Protein AF-A0A1S9RUN7-F1 (afdb_monomer_lite)

Organism: Penicillium brasilianum (NCBI:txid104259)

Structure (mmCIF, N/CA/C/O backbone):
data_AF-A0A1S9RUN7-F1
#
_entry.id   AF-A0A1S9RUN7-F1
#
loop_
_atom_site.group_PDB
_atom_site.id
_atom_site.type_symbol
_atom_site.label_atom_id
_atom_site.label_alt_id
_atom_site.label_comp_id
_atom_site.label_asym_id
_atom_site.label_entity_id
_atom_site.label_seq_id
_atom_site.pdbx_PDB_ins_code
_atom_site.Cartn_x
_atom_site.Cartn_y
_atom_site.Cartn_z
_atom_site.occupancy
_atom_site.B_iso_or_equiv
_atom_site.auth_seq_id
_atom_site.auth_comp_id
_atom_site.auth_asym_id
_atom_site.auth_atom_id
_atom_site.pdbx_PDB_model_num
ATOM 1 N N . MET A 1 1 ? -20.901 -15.556 96.430 1.00 34.44 1 MET A N 1
ATOM 2 C CA . MET A 1 1 ? -19.520 -15.607 95.910 1.00 34.44 1 MET A CA 1
ATOM 3 C C . MET A 1 1 ? -19.545 -15.256 94.427 1.00 34.44 1 MET A C 1
ATOM 5 O O . MET A 1 1 ? -20.020 -16.044 93.630 1.00 34.44 1 MET A O 1
ATOM 9 N N . ASN A 1 2 ? -19.146 -14.015 94.144 1.00 32.19 2 ASN A N 1
ATOM 10 C CA . ASN A 1 2 ? -18.449 -13.461 92.975 1.00 32.19 2 ASN A CA 1
ATOM 11 C C . ASN A 1 2 ? -18.742 -13.958 91.541 1.00 32.19 2 ASN A C 1
ATOM 13 O O . ASN A 1 2 ? -18.315 -15.027 91.120 1.00 32.19 2 ASN A O 1
ATOM 17 N N . HIS A 1 3 ? -19.345 -13.037 90.777 1.00 38.75 3 HIS A N 1
ATOM 18 C CA . HIS A 1 3 ? -19.225 -12.821 89.324 1.00 38.75 3 HIS A CA 1
ATOM 19 C C . HIS A 1 3 ? -17.746 -12.663 88.868 1.00 38.75 3 HIS A C 1
ATOM 21 O O . HIS A 1 3 ? -16.916 -12.298 89.705 1.00 38.75 3 HIS A O 1
ATOM 27 N N . PRO A 1 4 ? -17.395 -12.913 87.577 1.00 43.31 4 PRO A N 1
ATOM 28 C CA . PRO A 1 4 ? -17.874 -12.094 86.453 1.00 43.31 4 PRO A CA 1
ATOM 29 C C . PRO A 1 4 ? -18.296 -12.870 85.188 1.00 43.31 4 PRO A C 1
ATOM 31 O O . PRO A 1 4 ? -17.488 -13.411 84.444 1.00 43.31 4 PRO A O 1
ATOM 34 N N . SER A 1 5 ? -19.584 -12.802 84.845 1.00 44.19 5 SER A N 1
ATOM 35 C CA . SER A 1 5 ? -20.093 -12.231 83.584 1.00 44.19 5 SER A CA 1
ATOM 36 C C . SER A 1 5 ? -19.178 -11.156 82.974 1.00 44.19 5 SER A C 1
ATOM 38 O O . SER A 1 5 ? -19.285 -9.974 83.292 1.00 44.19 5 SER A O 1
ATOM 40 N N . ASN A 1 6 ? -18.318 -11.567 82.051 1.00 35.16 6 ASN A N 1
ATOM 41 C CA . ASN A 1 6 ? -17.680 -10.682 81.081 1.00 35.16 6 ASN A CA 1
ATOM 42 C C . ASN A 1 6 ? -17.713 -11.375 79.709 1.00 35.16 6 ASN A C 1
ATOM 44 O O . ASN A 1 6 ? -16.689 -11.706 79.123 1.00 35.16 6 ASN A O 1
ATOM 48 N N . LYS A 1 7 ? -18.923 -11.638 79.190 1.00 44.84 7 LYS A N 1
ATOM 49 C CA . LYS A 1 7 ? -19.079 -11.726 77.733 1.00 44.84 7 LYS A CA 1
ATOM 50 C C . LYS A 1 7 ? -18.745 -10.330 77.232 1.00 44.84 7 LYS A C 1
ATOM 52 O O . LYS A 1 7 ? -19.419 -9.391 77.648 1.00 44.84 7 LYS A O 1
ATOM 57 N N . HIS A 1 8 ? -17.676 -10.193 76.450 1.00 42.44 8 HIS A N 1
ATOM 58 C CA . HIS A 1 8 ? -17.294 -8.939 75.808 1.00 42.44 8 HIS A CA 1
ATOM 59 C C . HIS A 1 8 ? -18.553 -8.238 75.281 1.00 42.44 8 HIS A C 1
ATOM 61 O O . HIS A 1 8 ? -19.148 -8.693 74.306 1.00 42.44 8 HIS A O 1
ATOM 67 N N . LYS A 1 9 ? -18.999 -7.168 75.952 1.00 52.66 9 LYS A N 1
ATOM 68 C CA . LYS A 1 9 ? -20.053 -6.311 75.416 1.00 52.66 9 LYS A CA 1
ATOM 69 C C . LYS A 1 9 ? -19.458 -5.656 74.175 1.00 52.66 9 LYS A C 1
ATOM 71 O O . LYS A 1 9 ? -18.603 -4.782 74.277 1.00 52.66 9 LYS A O 1
ATOM 76 N N . CYS A 1 10 ? -19.842 -6.189 73.019 1.00 61.03 10 CYS A N 1
ATOM 77 C CA . CYS A 1 10 ? -19.790 -5.543 71.714 1.00 61.03 10 CYS A CA 1
ATOM 78 C C . CYS A 1 10 ? -20.099 -4.044 71.927 1.00 61.03 10 CYS A C 1
ATOM 80 O O . CYS A 1 10 ? -21.157 -3.700 72.431 1.00 61.03 10 CYS A O 1
ATOM 82 N N . GLY A 1 11 ? -19.155 -3.139 71.651 1.00 64.94 11 GLY A N 1
ATOM 83 C CA . GLY A 1 11 ? -19.346 -1.694 71.868 1.00 64.94 11 GLY A CA 1
ATOM 84 C C . GLY A 1 11 ? -20.222 -1.024 70.804 1.00 64.94 11 GLY A C 1
ATOM 85 O O . GLY A 1 11 ? -20.185 0.192 70.669 1.00 64.94 11 GLY A O 1
ATOM 86 N N . HIS A 1 12 ? -20.939 -1.814 70.001 1.00 77.81 12 HIS A N 1
ATOM 87 C CA . HIS A 1 12 ? -21.719 -1.320 68.876 1.00 77.81 12 HIS A CA 1
ATOM 88 C C . HIS A 1 12 ? -23.121 -0.946 69.357 1.00 77.81 12 HIS A C 1
ATOM 90 O O . HIS A 1 12 ? -23.816 -1.773 69.950 1.00 77.81 12 HIS A O 1
ATOM 96 N N . SER A 1 13 ? -23.542 0.276 69.060 1.00 80.38 13 SER A N 1
ATOM 97 C CA . SER A 1 13 ? -24.911 0.735 69.244 1.00 80.38 13 SER A CA 1
ATOM 98 C C . SER A 1 13 ? -25.625 0.872 67.901 1.00 80.38 13 SER A C 1
ATOM 100 O O . SER A 1 13 ? -25.008 1.076 66.852 1.00 80.38 13 SER A O 1
ATOM 102 N N . LEU A 1 14 ? -26.940 0.684 67.928 1.00 83.75 14 LEU A N 1
ATOM 103 C CA . LEU A 1 14 ? -27.844 0.880 66.805 1.00 83.75 14 LEU A CA 1
ATOM 104 C C . LEU A 1 14 ? -28.763 2.045 67.139 1.00 83.75 14 LEU A C 1
ATOM 106 O O . LEU A 1 14 ? -29.346 2.080 68.223 1.00 83.75 14 LEU A O 1
ATOM 110 N N . ILE A 1 15 ? -28.935 2.958 66.191 1.00 85.62 15 ILE A N 1
ATOM 111 C CA . ILE A 1 15 ? -29.904 4.045 66.323 1.00 85.62 15 ILE A CA 1
ATOM 112 C C . ILE A 1 15 ? -31.188 3.592 65.639 1.00 85.62 15 ILE A C 1
ATOM 114 O O . ILE A 1 15 ? -31.190 3.338 64.432 1.00 85.62 15 ILE A O 1
ATOM 118 N N . ILE A 1 16 ? -32.268 3.479 66.407 1.00 86.44 16 ILE A N 1
ATOM 119 C CA . ILE A 1 16 ? -33.602 3.144 65.911 1.00 86.44 16 ILE A CA 1
ATOM 120 C C . ILE A 1 16 ? -34.465 4.394 65.910 1.00 86.44 16 ILE A C 1
ATOM 122 O O . ILE A 1 16 ? -34.639 5.032 66.947 1.00 86.44 16 ILE A O 1
ATOM 126 N N . ARG A 1 17 ? -35.076 4.696 64.765 1.00 86.38 17 ARG A N 1
ATOM 127 C CA . ARG A 1 17 ? -36.103 5.733 64.649 1.00 86.38 17 ARG A CA 1
ATOM 128 C C . ARG A 1 17 ? -37.448 5.091 64.346 1.00 86.38 17 ARG A C 1
ATOM 130 O O . ARG A 1 17 ? -37.557 4.321 63.397 1.00 86.38 17 ARG A O 1
ATOM 137 N N . GLN A 1 18 ? -38.468 5.409 65.131 1.00 87.31 18 GLN A N 1
ATOM 138 C CA . GLN A 1 18 ? -39.831 4.901 64.958 1.00 87.31 18 GLN A CA 1
ATOM 139 C C . GLN A 1 18 ? -40.750 6.012 64.453 1.00 87.31 18 GLN A C 1
ATOM 141 O O . GLN A 1 18 ? -40.675 7.147 64.931 1.00 87.31 18 GLN A O 1
ATOM 146 N N . TRP A 1 19 ? -41.619 5.678 63.502 1.00 85.50 19 TRP A N 1
ATOM 147 C CA . TRP A 1 19 ? -42.587 6.592 62.914 1.00 85.50 19 TRP A CA 1
ATOM 148 C C . TRP A 1 19 ? -43.992 6.000 62.896 1.00 85.50 19 TRP A C 1
ATOM 150 O O . TRP A 1 19 ? -44.212 4.828 62.568 1.00 85.50 19 TRP A O 1
ATOM 160 N N . LYS A 1 20 ? -44.950 6.873 63.199 1.00 83.25 20 LYS A N 1
ATOM 161 C CA . LYS A 1 20 ? -46.378 6.636 63.032 1.00 83.25 20 LYS A CA 1
ATOM 162 C C . LYS A 1 20 ? -47.039 7.887 62.475 1.00 83.25 20 LYS A C 1
ATOM 164 O O . LYS A 1 20 ? -46.611 9.008 62.760 1.00 83.25 20 LYS A O 1
ATOM 169 N N . GLN A 1 21 ? -48.101 7.695 61.709 1.00 77.31 21 GLN A N 1
ATOM 170 C CA . GLN A 1 21 ? -48.845 8.794 61.115 1.00 77.31 21 GLN A CA 1
ATOM 171 C C . GLN A 1 21 ? -49.341 9.785 62.183 1.00 77.31 21 GLN A C 1
ATOM 173 O O . GLN A 1 21 ? -49.938 9.404 63.188 1.00 77.31 21 GLN A O 1
ATOM 178 N N . GLY A 1 22 ? -49.069 11.075 61.968 1.00 72.25 22 GLY A N 1
ATOM 179 C CA . GLY A 1 22 ? -49.478 12.151 62.878 1.00 72.25 22 GLY A CA 1
ATOM 180 C C . GLY A 1 22 ? -48.589 12.361 64.112 1.00 72.25 22 GLY A C 1
ATOM 181 O O . GLY A 1 22 ? -48.894 13.249 64.906 1.00 72.25 22 GLY A O 1
ATOM 182 N N . ALA A 1 23 ? -47.491 11.613 64.276 1.00 78.44 23 ALA A N 1
ATOM 183 C CA . ALA A 1 23 ? -46.508 11.829 65.343 1.00 78.44 23 ALA A CA 1
ATOM 184 C C . ALA A 1 23 ? -45.100 12.119 64.779 1.00 78.44 23 ALA A C 1
ATOM 186 O O . ALA A 1 23 ? -44.766 11.644 63.691 1.00 78.44 23 ALA A O 1
ATOM 187 N N . PRO A 1 24 ? -44.255 12.884 65.500 1.00 78.38 24 PRO A N 1
ATOM 188 C CA . PRO A 1 24 ? -42.854 13.058 65.127 1.00 78.38 24 PRO A CA 1
ATOM 189 C C . PRO A 1 24 ? -42.069 11.749 65.294 1.00 78.38 24 PRO A C 1
ATOM 191 O O . PRO A 1 24 ? -42.449 10.877 66.077 1.00 78.38 24 PRO A O 1
ATOM 194 N N . TRP A 1 25 ? -40.948 11.636 64.578 1.00 80.56 25 TRP A N 1
ATOM 195 C CA . TRP A 1 25 ? -40.014 10.520 64.724 1.00 80.56 25 TRP A CA 1
ATOM 196 C C . TRP A 1 25 ? -39.487 10.420 66.159 1.00 80.56 25 TRP A C 1
ATOM 198 O O . TRP A 1 25 ? -39.086 11.423 66.749 1.00 80.56 25 TRP A O 1
ATOM 208 N N . GLN A 1 26 ? -39.452 9.204 66.701 1.00 83.31 26 GLN A N 1
ATOM 209 C CA . GLN A 1 26 ? -38.866 8.919 68.011 1.00 83.31 26 GLN A CA 1
ATOM 210 C C . GLN A 1 26 ? -37.561 8.148 67.845 1.00 83.31 26 GLN A C 1
ATOM 212 O O . GLN A 1 26 ? -37.566 7.056 67.280 1.00 83.31 26 GLN A O 1
ATOM 217 N N . GLU A 1 27 ? -36.459 8.702 68.344 1.00 84.81 27 GLU A N 1
ATOM 218 C CA . GLU A 1 27 ? -35.120 8.118 68.233 1.00 84.81 27 GLU A CA 1
ATOM 219 C C . GLU A 1 27 ? -34.676 7.485 69.555 1.00 84.81 27 GLU A C 1
ATOM 221 O O . GLU A 1 27 ? -34.817 8.090 70.617 1.00 84.81 27 GLU A O 1
ATOM 226 N N . HIS A 1 28 ? -34.142 6.268 69.478 1.00 84.38 28 HIS A N 1
ATOM 227 C CA . HIS A 1 28 ? -33.606 5.520 70.610 1.00 84.38 28 HIS A CA 1
ATOM 228 C C . HIS A 1 28 ? -32.310 4.817 70.205 1.00 84.38 28 HIS A C 1
ATOM 230 O O . HIS A 1 28 ? -32.204 4.277 69.104 1.00 84.38 28 HIS A O 1
ATOM 236 N N . GLU A 1 29 ? -31.342 4.783 71.114 1.00 84.94 29 GLU A N 1
ATOM 237 C CA . GLU A 1 29 ? -30.104 4.028 70.945 1.00 84.94 29 GLU A CA 1
ATOM 238 C C . GLU A 1 29 ? -30.220 2.696 71.689 1.00 84.94 29 GLU A C 1
ATOM 240 O O . GLU A 1 29 ? -30.554 2.671 72.875 1.00 84.94 29 GLU A O 1
ATOM 245 N N . ILE A 1 30 ? -29.965 1.586 70.995 1.00 85.38 30 ILE A N 1
ATOM 246 C CA . ILE A 1 30 ? -30.046 0.240 71.570 1.00 85.38 30 ILE A CA 1
ATOM 247 C C . ILE A 1 30 ? -28.817 -0.597 71.228 1.00 85.38 30 ILE A C 1
ATOM 249 O O . ILE A 1 30 ? -28.119 -0.348 70.243 1.00 85.38 30 ILE A O 1
ATOM 253 N N . HIS A 1 31 ? -28.580 -1.653 72.001 1.00 84.00 31 HIS A N 1
ATOM 254 C CA . HIS A 1 31 ? -27.566 -2.646 71.662 1.00 84.00 31 HIS A CA 1
ATOM 255 C C . HIS A 1 31 ? -28.158 -3.758 70.763 1.00 84.00 31 HIS A C 1
ATOM 257 O O . HIS A 1 31 ? -29.277 -4.208 71.016 1.00 84.00 31 HIS A O 1
ATOM 263 N N . PRO A 1 32 ? -27.429 -4.289 69.754 1.00 81.75 32 PRO A N 1
ATOM 264 C CA . PRO A 1 32 ? -27.938 -5.333 68.855 1.00 81.75 32 PRO A CA 1
ATOM 265 C C . PRO A 1 32 ? -28.529 -6.567 69.549 1.00 81.75 32 PRO A C 1
ATOM 267 O O . PRO A 1 32 ? -29.469 -7.166 69.043 1.00 81.75 32 PRO A O 1
ATOM 270 N N . SER A 1 33 ? -28.009 -6.950 70.719 1.00 75.25 33 SER A N 1
ATOM 271 C CA . SER A 1 33 ? -28.521 -8.100 71.483 1.00 75.25 33 SER A CA 1
ATOM 272 C C . SER A 1 33 ? -29.919 -7.894 72.077 1.00 75.25 33 SER A C 1
ATOM 274 O O . SER A 1 33 ? -30.514 -8.855 72.555 1.00 75.25 33 SER A O 1
ATOM 276 N N . GLU A 1 34 ? -30.421 -6.660 72.101 1.00 78.50 34 GLU A N 1
ATOM 277 C CA . GLU A 1 34 ? -31.756 -6.311 72.605 1.00 78.50 34 GLU A CA 1
ATOM 278 C C . GLU A 1 34 ? -32.843 -6.506 71.533 1.00 78.50 34 GLU A C 1
ATOM 280 O O . GLU A 1 34 ? -34.035 -6.475 71.837 1.00 78.50 34 GLU A O 1
ATOM 285 N N . LEU A 1 35 ? -32.450 -6.788 70.284 1.00 79.94 35 LEU A N 1
ATOM 286 C CA . LEU A 1 35 ? -33.348 -7.131 69.180 1.00 79.94 35 LEU A CA 1
ATOM 287 C C . LEU A 1 35 ? -33.857 -8.576 69.311 1.00 79.94 35 LEU A C 1
ATOM 289 O O . LEU A 1 35 ? -33.435 -9.477 68.586 1.00 79.94 35 LEU A O 1
ATOM 293 N N . ILE A 1 36 ? -34.774 -8.805 70.249 1.00 75.19 36 ILE A N 1
ATOM 294 C CA . ILE A 1 36 ? -35.415 -10.108 70.458 1.00 75.19 36 ILE A CA 1
ATOM 295 C C . ILE A 1 36 ? -36.776 -10.112 69.753 1.00 75.19 36 ILE A C 1
ATOM 297 O O . ILE A 1 36 ? -37.679 -9.367 70.132 1.00 75.19 36 ILE A O 1
ATOM 301 N N . ALA A 1 37 ? -36.933 -10.959 68.734 1.00 69.75 37 ALA A N 1
ATOM 302 C CA . ALA A 1 37 ? -38.222 -11.227 68.096 1.00 69.75 37 ALA A CA 1
ATOM 303 C C . ALA A 1 37 ? -38.864 -12.479 68.721 1.00 69.75 37 ALA A C 1
ATOM 305 O O . ALA A 1 37 ? -38.241 -13.538 68.780 1.00 69.75 37 ALA A O 1
ATOM 306 N N . SER A 1 38 ? -40.104 -12.352 69.200 1.00 62.38 38 SER A N 1
ATOM 307 C CA . SER A 1 38 ? -40.899 -13.437 69.802 1.00 62.38 38 SER A CA 1
ATOM 308 C C . SER A 1 38 ? -41.418 -14.441 68.766 1.00 62.38 38 SER A C 1
ATOM 310 O O . SER A 1 38 ? -41.606 -15.613 69.080 1.00 62.38 38 SER A O 1
ATOM 312 N N . SER A 1 39 ? -41.645 -13.989 67.530 1.00 68.44 39 SER A N 1
ATOM 313 C CA . SER A 1 39 ? -42.085 -14.799 66.392 1.00 68.44 39 SER A CA 1
ATOM 314 C C . SER A 1 39 ? -41.577 -14.198 65.078 1.00 68.44 39 SER A C 1
ATOM 316 O O . SER A 1 39 ? -41.264 -13.011 65.015 1.00 68.44 39 SER A O 1
ATOM 318 N N . GLN A 1 40 ? -41.514 -15.000 64.010 1.00 69.00 40 GLN A N 1
ATOM 319 C CA . GLN A 1 40 ? -41.061 -14.529 62.692 1.00 69.00 40 GLN A CA 1
ATOM 320 C C . GLN A 1 40 ? -42.023 -13.509 62.051 1.00 69.00 40 GLN A C 1
ATOM 322 O O . GLN A 1 40 ? -41.611 -12.758 61.169 1.00 69.00 40 GLN A O 1
ATOM 327 N N . ASN A 1 41 ? -43.272 -13.427 62.514 1.00 70.94 41 ASN A N 1
ATOM 328 C CA . ASN A 1 41 ? -44.313 -12.580 61.921 1.00 70.94 41 ASN A CA 1
ATOM 329 C C . ASN A 1 41 ? -44.511 -11.254 62.674 1.00 70.94 41 ASN A C 1
ATOM 331 O O . ASN A 1 41 ? -45.444 -10.514 62.380 1.00 70.94 41 ASN A O 1
ATOM 335 N N . GLN A 1 42 ? -43.654 -10.947 63.652 1.00 74.88 42 GLN A N 1
ATOM 336 C CA . GLN A 1 42 ? -43.744 -9.736 64.467 1.00 74.88 42 GLN A CA 1
ATOM 337 C C . GLN A 1 42 ? -42.432 -8.952 64.438 1.00 74.88 42 GLN A C 1
ATOM 339 O O . GLN A 1 42 ? -41.353 -9.510 64.230 1.00 74.88 42 GLN A O 1
ATOM 344 N N . ALA A 1 43 ? -42.533 -7.641 64.650 1.00 77.38 43 ALA A N 1
ATOM 345 C CA . ALA A 1 43 ? -41.369 -6.802 64.885 1.00 77.38 43 ALA A CA 1
ATOM 346 C C . ALA A 1 43 ? -40.658 -7.211 66.199 1.00 77.38 43 ALA A C 1
ATOM 348 O O . ALA A 1 43 ? -41.296 -7.773 67.096 1.00 77.38 43 ALA A O 1
ATOM 349 N N . PRO A 1 44 ? -39.347 -6.939 66.345 1.00 81.88 44 PRO A N 1
ATOM 350 C CA . PRO A 1 44 ? -38.637 -7.105 67.613 1.00 81.88 44 PRO A CA 1
ATOM 351 C C . PRO A 1 44 ? -39.377 -6.424 68.774 1.00 81.88 44 PRO A C 1
ATOM 353 O O . PRO A 1 44 ? -39.880 -5.316 68.610 1.00 81.88 44 PRO A O 1
ATOM 356 N N . GLY A 1 45 ? -39.403 -7.047 69.956 1.00 71.75 45 GLY A N 1
ATOM 357 C CA . GLY A 1 45 ? -40.262 -6.636 71.080 1.00 71.75 45 GLY A CA 1
ATOM 358 C C . GLY A 1 45 ? -40.007 -5.232 71.651 1.00 71.75 45 GLY A C 1
ATOM 359 O O . GLY A 1 45 ? -40.810 -4.743 72.436 1.00 71.75 45 GLY A O 1
ATOM 360 N N . TYR A 1 46 ? -38.913 -4.578 71.253 1.00 75.56 46 TYR A N 1
ATOM 361 C CA . TYR A 1 46 ? -38.605 -3.181 71.585 1.00 75.56 46 TYR A CA 1
ATOM 362 C C . TYR A 1 46 ? -39.400 -2.164 70.736 1.00 75.56 46 TYR A C 1
ATOM 364 O O . TYR A 1 46 ? -39.448 -0.975 71.046 1.00 75.56 46 TYR A O 1
ATOM 372 N N . ILE A 1 47 ? -40.009 -2.610 69.637 1.00 81.06 47 ILE A N 1
ATOM 373 C CA . ILE A 1 47 ? -40.746 -1.765 68.697 1.00 81.06 47 ILE A CA 1
ATOM 374 C C . ILE A 1 47 ? -42.223 -1.796 69.062 1.00 81.06 47 ILE A C 1
ATOM 376 O O . ILE A 1 47 ? -42.807 -2.866 69.232 1.00 81.06 47 ILE A O 1
ATOM 380 N N . SER A 1 48 ? -42.829 -0.615 69.178 1.00 77.88 48 SER A N 1
ATOM 381 C CA . SER A 1 48 ? -44.239 -0.520 69.536 1.00 77.88 48 SER A CA 1
ATOM 382 C C . SER A 1 48 ? -45.140 -1.098 68.441 1.00 77.88 48 SER A C 1
ATOM 384 O O . SER A 1 48 ? -44.866 -0.964 67.247 1.00 77.88 48 SER A O 1
ATOM 386 N N . ALA A 1 49 ? -46.245 -1.729 68.840 1.00 75.31 49 ALA A N 1
ATOM 387 C CA . ALA A 1 49 ? -47.188 -2.345 67.907 1.00 75.31 49 ALA A CA 1
ATOM 388 C C . ALA A 1 49 ? -47.925 -1.320 67.017 1.00 75.31 49 ALA A C 1
ATOM 390 O O . ALA A 1 49 ? -48.410 -1.687 65.951 1.00 75.31 49 ALA A O 1
ATOM 391 N N . ASP A 1 50 ? -47.996 -0.046 67.428 1.00 79.88 50 ASP A N 1
ATOM 392 C CA . ASP A 1 50 ? -48.588 1.063 66.661 1.00 79.88 50 ASP A CA 1
ATOM 393 C C . ASP A 1 50 ? -47.613 1.717 65.661 1.00 79.88 50 ASP A C 1
ATOM 395 O O . ASP A 1 50 ? -48.024 2.560 64.861 1.00 79.88 50 ASP A O 1
ATOM 399 N N . THR A 1 51 ? -46.332 1.337 65.674 1.00 85.06 51 THR A N 1
ATOM 400 C CA . THR A 1 51 ? -45.319 1.863 64.750 1.00 85.06 51 THR A CA 1
ATOM 401 C C . THR A 1 51 ? -45.559 1.316 63.347 1.00 85.06 51 THR A C 1
ATOM 403 O O . THR A 1 51 ? -45.610 0.107 63.171 1.00 85.06 51 THR A O 1
ATOM 406 N N . GLN A 1 52 ? -45.671 2.172 62.329 1.00 85.31 52 GLN A N 1
ATOM 407 C CA . GLN A 1 52 ? -45.878 1.741 60.934 1.00 85.31 52 GLN A CA 1
ATOM 408 C C . GLN A 1 52 ? -44.549 1.540 60.195 1.00 85.31 52 GLN A C 1
ATOM 410 O O . GLN A 1 52 ? -44.387 0.597 59.417 1.00 85.31 52 GLN A O 1
ATOM 415 N N . VAL A 1 53 ? -43.576 2.416 60.452 1.00 87.31 53 VAL A N 1
ATOM 416 C CA . VAL A 1 53 ? -42.254 2.383 59.821 1.00 87.31 53 VAL A CA 1
ATOM 417 C C . VAL A 1 53 ? -41.198 2.603 60.888 1.00 87.31 53 VAL A C 1
ATOM 419 O O . VAL A 1 53 ? -41.332 3.492 61.727 1.00 87.31 53 VAL A O 1
ATOM 422 N N . TYR A 1 54 ? -40.125 1.822 60.848 1.00 88.44 54 TYR A N 1
ATOM 423 C CA . TYR A 1 54 ? -38.960 2.080 61.682 1.00 88.44 54 TYR A CA 1
ATOM 424 C C . TYR A 1 54 ? -37.667 1.911 60.896 1.00 88.44 54 TYR A C 1
ATOM 426 O O . TYR A 1 54 ? -37.529 1.004 60.071 1.00 88.44 54 TYR A O 1
ATOM 434 N N . THR A 1 55 ? -36.714 2.801 61.155 1.00 87.50 55 THR A N 1
ATOM 435 C CA . THR A 1 55 ? -35.395 2.787 60.528 1.00 87.50 55 THR A CA 1
ATOM 436 C C . THR A 1 55 ? -34.327 2.419 61.550 1.00 87.50 55 THR A C 1
ATOM 438 O O . THR A 1 55 ? -34.439 2.760 62.726 1.00 87.50 55 THR A O 1
ATOM 441 N N . ILE A 1 56 ? -33.301 1.695 61.110 1.00 87.69 56 ILE A N 1
ATOM 442 C CA . ILE A 1 56 ? -32.149 1.304 61.921 1.00 87.69 56 ILE A CA 1
ATOM 443 C C . ILE A 1 56 ? -30.893 1.742 61.185 1.00 87.69 56 ILE A C 1
ATOM 445 O O . ILE A 1 56 ? -30.618 1.261 60.085 1.00 87.69 56 ILE A O 1
ATOM 449 N N . LEU A 1 57 ? -30.130 2.641 61.795 1.00 85.88 57 LEU A N 1
ATOM 450 C CA . LEU A 1 57 ? -28.826 3.063 61.296 1.00 85.88 57 LEU A CA 1
ATOM 451 C C . LEU A 1 57 ? -27.754 2.176 61.926 1.00 85.88 57 LEU A C 1
ATOM 453 O O . LEU A 1 57 ? -27.667 2.061 63.152 1.00 85.88 57 LEU A O 1
ATOM 457 N N . ALA A 1 58 ? -26.958 1.526 61.081 1.00 85.44 58 ALA A N 1
ATOM 458 C CA . ALA A 1 58 ? -25.977 0.539 61.508 1.00 85.44 58 ALA A CA 1
ATOM 459 C C . ALA A 1 58 ? -24.681 0.629 60.693 1.00 85.44 58 ALA A C 1
ATOM 461 O O . ALA A 1 58 ? -24.681 0.927 59.500 1.00 85.44 58 ALA A O 1
ATOM 462 N N . LYS A 1 59 ? -23.548 0.293 61.313 1.00 86.00 59 LYS A N 1
ATOM 463 C CA . LYS A 1 59 ? -22.256 0.189 60.620 1.00 86.00 59 LYS A CA 1
ATOM 464 C C . LYS A 1 59 ? -21.949 -1.271 60.302 1.00 86.00 59 LYS A C 1
ATOM 466 O O . LYS A 1 59 ? -21.399 -2.000 61.129 1.00 86.00 59 LYS A O 1
ATOM 471 N N . ALA A 1 60 ? -22.317 -1.727 59.105 1.00 84.25 60 ALA A N 1
ATOM 472 C CA . ALA A 1 60 ? -22.149 -3.127 58.706 1.00 84.25 60 ALA A CA 1
ATOM 473 C C . ALA A 1 60 ? -20.681 -3.568 58.728 1.00 84.25 60 ALA A C 1
ATOM 475 O O . ALA A 1 60 ? -20.399 -4.728 59.033 1.00 84.25 60 ALA A O 1
ATOM 476 N N . ASN A 1 61 ? -19.737 -2.672 58.418 1.00 82.69 61 ASN A N 1
ATOM 477 C CA . ASN A 1 61 ? -18.309 -3.008 58.439 1.00 82.69 61 ASN A CA 1
ATOM 478 C C . ASN A 1 61 ? -17.784 -3.323 59.841 1.00 82.69 61 ASN A C 1
ATOM 480 O O . ASN A 1 61 ? -16.909 -4.177 59.976 1.00 82.69 61 ASN A O 1
ATOM 484 N N . GLU A 1 62 ? -18.336 -2.682 60.868 1.00 84.06 62 GLU A N 1
ATOM 485 C CA . GLU A 1 62 ? -17.985 -2.943 62.263 1.00 84.06 62 GLU A CA 1
ATOM 486 C C . GLU A 1 62 ? -18.692 -4.219 62.759 1.00 84.06 62 GLU A C 1
ATOM 488 O O . GLU A 1 62 ? -18.057 -5.130 63.297 1.00 84.06 62 GLU A O 1
ATOM 493 N N . ILE A 1 63 ? -19.987 -4.360 62.449 1.00 86.12 63 ILE A N 1
ATOM 494 C CA . ILE A 1 63 ? -20.821 -5.499 62.869 1.00 86.12 63 ILE A CA 1
ATOM 495 C C . ILE A 1 63 ? -20.354 -6.827 62.257 1.00 86.12 63 ILE A C 1
ATOM 497 O O . ILE A 1 63 ? -20.401 -7.854 62.931 1.00 86.12 63 ILE A O 1
ATOM 501 N N . ARG A 1 64 ? -19.846 -6.833 61.015 1.00 85.88 64 ARG A N 1
ATOM 502 C CA . ARG A 1 64 ? -19.311 -8.041 60.349 1.00 85.88 64 ARG A CA 1
ATOM 503 C C . ARG A 1 64 ? -18.240 -8.766 61.169 1.00 85.88 64 ARG A C 1
ATOM 505 O O . ARG A 1 64 ? -18.131 -9.985 61.051 1.00 85.88 64 ARG A O 1
ATOM 512 N N . ASN A 1 65 ? -17.478 -8.036 61.984 1.00 84.81 65 ASN A N 1
ATOM 513 C CA . ASN A 1 65 ? -16.393 -8.584 62.800 1.00 84.81 65 ASN A CA 1
ATOM 514 C C . ASN A 1 65 ? -16.878 -9.160 64.142 1.00 84.81 65 ASN A C 1
ATOM 516 O O . ASN A 1 65 ? -16.107 -9.815 64.839 1.00 84.81 65 ASN A O 1
ATOM 520 N N . CYS A 1 66 ? -18.142 -8.938 64.515 1.00 86.44 66 CYS A N 1
ATOM 521 C CA . CYS A 1 66 ? -18.726 -9.427 65.758 1.00 86.44 66 CYS A CA 1
ATOM 522 C C . CYS A 1 66 ? -19.780 -10.504 65.471 1.00 86.44 66 CYS A C 1
ATOM 524 O O . CYS A 1 66 ? -20.860 -10.210 64.958 1.00 86.44 66 CYS A O 1
ATOM 526 N N . HIS A 1 67 ? -19.480 -11.754 65.838 1.00 85.38 67 HIS A N 1
ATOM 527 C CA . HIS A 1 67 ? -20.380 -12.884 65.590 1.00 85.38 67 HIS A CA 1
ATOM 528 C C . HIS A 1 67 ? -21.746 -12.705 66.271 1.00 85.38 67 HIS A C 1
ATOM 530 O O . HIS A 1 67 ? -22.770 -12.853 65.611 1.00 85.38 67 HIS A O 1
ATOM 536 N N . ASP A 1 68 ? -21.766 -12.293 67.541 1.00 85.00 68 ASP A N 1
ATOM 537 C CA . ASP A 1 68 ? -23.004 -12.129 68.314 1.00 85.00 68 ASP A CA 1
ATOM 538 C C . ASP A 1 68 ? -23.909 -11.025 67.741 1.00 85.00 68 ASP A C 1
ATOM 540 O O . ASP A 1 68 ? -25.114 -11.219 67.578 1.00 85.00 68 ASP A O 1
ATOM 544 N N . CYS A 1 69 ? -23.327 -9.874 67.390 1.00 85.81 69 CYS A N 1
ATOM 545 C CA . CYS A 1 69 ? -24.061 -8.728 66.848 1.00 85.81 69 CYS A CA 1
ATOM 546 C C . CYS A 1 69 ? -24.567 -9.006 65.412 1.00 85.81 69 CYS A C 1
ATOM 548 O O . CYS A 1 69 ? -25.678 -8.604 65.058 1.00 85.81 69 CYS A O 1
ATOM 550 N N . LYS A 1 70 ? -23.816 -9.778 64.612 1.00 87.62 70 LYS A N 1
ATOM 551 C CA . LYS A 1 70 ? -24.260 -10.290 63.306 1.00 87.62 70 LYS A CA 1
ATOM 552 C C . LYS A 1 70 ? -25.417 -11.290 63.436 1.00 87.62 70 LYS A C 1
ATOM 554 O O . LYS A 1 70 ? -26.417 -11.153 62.737 1.00 87.62 70 LYS A O 1
ATOM 559 N N . GLU A 1 71 ? -25.296 -12.280 64.319 1.00 87.50 71 GLU A N 1
ATOM 560 C CA . GLU A 1 71 ? -26.335 -13.295 64.551 1.00 87.50 71 GLU A CA 1
ATOM 561 C C . GLU A 1 71 ? -27.642 -12.684 65.068 1.00 87.50 71 GLU A C 1
ATOM 563 O O . GLU A 1 71 ? -28.723 -13.107 64.657 1.00 87.50 71 GLU A O 1
ATOM 568 N N . ALA A 1 72 ? -27.562 -11.656 65.919 1.00 86.69 72 ALA A N 1
ATOM 569 C CA . ALA A 1 72 ? -28.738 -10.941 66.408 1.00 86.69 72 ALA A CA 1
ATOM 570 C C . ALA A 1 72 ? -29.551 -10.312 65.261 1.00 86.69 72 ALA A C 1
ATOM 572 O O . ALA A 1 72 ? -30.762 -10.510 65.185 1.00 86.69 72 ALA A O 1
ATOM 573 N N . LEU A 1 73 ? -28.889 -9.630 64.318 1.00 87.94 73 LEU A N 1
ATOM 574 C CA . LEU A 1 73 ? -29.550 -9.041 63.146 1.00 87.94 73 LEU A CA 1
ATOM 575 C C . LEU A 1 73 ? -30.102 -10.097 62.184 1.00 87.94 73 LEU A C 1
ATOM 577 O O . LEU A 1 73 ? -31.218 -9.944 61.686 1.00 87.94 73 LEU A O 1
ATOM 581 N N . ILE A 1 74 ? -29.354 -11.181 61.944 1.00 89.00 74 ILE A N 1
ATOM 582 C CA . ILE A 1 74 ? -29.816 -12.295 61.102 1.00 89.00 74 ILE A CA 1
ATOM 583 C C . ILE A 1 74 ? -31.110 -12.878 61.664 1.00 89.00 74 ILE A C 1
ATOM 585 O O . ILE A 1 74 ? -32.068 -13.049 60.916 1.00 89.00 74 ILE A O 1
ATOM 589 N N . LYS A 1 75 ? -31.171 -13.134 62.974 1.00 87.06 75 LYS A N 1
ATOM 590 C CA . LYS A 1 75 ? -32.361 -13.706 63.617 1.00 87.06 75 LYS A CA 1
ATOM 591 C C . LYS A 1 75 ? -33.526 -12.723 63.675 1.00 87.06 75 LYS A C 1
ATOM 593 O O . LYS A 1 75 ? -34.651 -13.121 63.395 1.00 87.06 75 LYS A O 1
ATOM 598 N N . ALA A 1 76 ? -33.266 -11.457 63.997 1.00 86.00 76 ALA A N 1
ATOM 599 C CA . ALA A 1 76 ? -34.310 -10.442 64.129 1.00 86.00 76 ALA A CA 1
ATOM 600 C C . ALA A 1 76 ? -34.985 -10.095 62.790 1.00 86.00 76 ALA A C 1
ATOM 602 O O . ALA A 1 76 ? -36.191 -9.862 62.756 1.00 86.00 76 ALA A O 1
ATOM 603 N N . PHE A 1 77 ? -34.228 -10.074 61.687 1.00 87.88 77 PHE A N 1
ATOM 604 C CA . PHE A 1 77 ? -34.722 -9.614 60.381 1.00 87.88 77 PHE A CA 1
ATOM 605 C C . PHE A 1 77 ? -34.754 -10.697 59.294 1.00 87.88 77 PHE A C 1
ATOM 607 O O . PHE A 1 77 ? -35.150 -10.408 58.162 1.00 87.88 77 PHE A O 1
ATOM 614 N N . LEU A 1 78 ? -34.387 -11.941 59.623 1.00 87.50 78 LEU A N 1
ATOM 615 C CA . LEU A 1 78 ? -34.222 -13.061 58.683 1.00 87.50 78 LEU A CA 1
ATOM 616 C C . LEU A 1 78 ? -33.321 -12.683 57.496 1.00 87.50 78 LEU A C 1
ATOM 618 O O . LEU A 1 78 ? -33.659 -12.915 56.337 1.00 87.50 78 LEU A O 1
ATOM 622 N N . MET A 1 79 ? -32.188 -12.033 57.781 1.00 90.06 79 MET A N 1
ATOM 623 C CA . MET A 1 79 ? -31.249 -11.616 56.735 1.00 90.06 79 MET A CA 1
ATOM 624 C C . MET A 1 79 ? -30.516 -12.835 56.148 1.00 90.06 79 MET A C 1
ATOM 626 O O . MET A 1 79 ? -29.969 -13.628 56.920 1.00 90.06 79 MET A O 1
ATOM 630 N N . PRO A 1 80 ? -30.396 -12.961 54.814 1.00 89.62 80 PRO A N 1
ATOM 631 C CA . PRO A 1 80 ? -29.636 -14.045 54.201 1.00 89.62 80 PRO A CA 1
ATOM 632 C C . PRO A 1 80 ? -28.161 -14.023 54.611 1.00 89.62 80 PRO A C 1
ATOM 634 O O . PRO A 1 80 ? -27.508 -12.975 54.602 1.00 89.62 80 PRO A O 1
ATOM 637 N N . SER A 1 81 ? -27.586 -15.197 54.888 1.00 86.25 81 SER A N 1
ATOM 638 C CA . SER A 1 81 ? -26.154 -15.332 55.204 1.00 86.25 81 SER A CA 1
ATOM 639 C C . SER A 1 81 ? -25.257 -14.822 54.068 1.00 86.25 81 SER A C 1
ATOM 641 O O . SER A 1 81 ? -24.191 -14.259 54.332 1.00 86.25 81 SER A O 1
ATOM 643 N N . LEU A 1 82 ? -25.730 -14.939 52.818 1.00 87.50 82 LEU A N 1
ATOM 644 C CA . LEU A 1 82 ? -25.070 -14.431 51.617 1.00 87.50 82 LEU A CA 1
ATOM 645 C C . LEU A 1 82 ? -24.795 -12.922 51.699 1.00 87.50 82 LEU A C 1
ATOM 647 O O . LEU A 1 82 ? -23.701 -12.498 51.330 1.00 87.50 82 LEU A O 1
ATOM 651 N N . TRP A 1 83 ? -25.727 -12.120 52.232 1.00 90.69 83 TRP A N 1
ATOM 652 C CA . TRP A 1 83 ? -25.594 -10.656 52.338 1.00 90.69 83 TRP A CA 1
ATOM 653 C C . TRP A 1 83 ? -24.351 -10.229 53.137 1.00 90.69 83 TRP A C 1
ATOM 655 O O . TRP A 1 83 ? -23.701 -9.222 52.849 1.00 90.69 83 TRP A O 1
ATOM 665 N N . TRP A 1 84 ? -23.957 -11.048 54.113 1.00 89.50 84 TRP A N 1
ATOM 666 C CA . TRP A 1 84 ? -22.800 -10.797 54.968 1.00 89.50 84 TRP A CA 1
ATOM 667 C C . TRP A 1 84 ? -21.457 -11.194 54.346 1.00 89.50 84 TRP A C 1
ATOM 669 O O . TRP A 1 84 ? -20.421 -10.969 54.974 1.00 89.50 84 TRP A O 1
ATOM 679 N N . THR A 1 85 ? -21.449 -11.783 53.148 1.00 88.31 85 THR A N 1
ATOM 680 C CA . THR A 1 85 ? -20.218 -12.213 52.474 1.00 88.31 85 THR A CA 1
ATOM 681 C C . THR A 1 85 ? -19.402 -11.044 51.927 1.00 88.31 85 THR A C 1
ATOM 683 O O . THR A 1 85 ? -19.908 -9.967 51.599 1.00 88.31 85 THR A O 1
ATOM 686 N N . ASP A 1 86 ? -18.103 -11.290 51.767 1.00 85.25 86 ASP A N 1
ATOM 687 C CA . ASP A 1 86 ? -17.165 -10.330 51.188 1.00 85.25 86 ASP A CA 1
ATOM 688 C C . ASP A 1 86 ? -17.450 -10.010 49.715 1.00 85.25 86 ASP A C 1
ATOM 690 O O . ASP A 1 86 ? -17.113 -8.918 49.253 1.00 85.25 86 ASP A O 1
ATOM 694 N N . HIS A 1 87 ? -18.096 -10.934 48.999 1.00 84.94 87 HIS A N 1
ATOM 695 C CA . HIS A 1 87 ? -18.482 -10.764 47.600 1.00 84.94 87 HIS A CA 1
ATOM 696 C C . HIS A 1 87 ? -19.499 -9.631 47.431 1.00 84.94 87 HIS A C 1
ATOM 698 O O . HIS A 1 87 ? -19.275 -8.728 46.630 1.00 84.94 87 HIS A O 1
ATOM 704 N N . LEU A 1 88 ? -20.570 -9.621 48.234 1.00 85.88 88 LEU A N 1
ATOM 705 C CA . LEU A 1 88 ? -21.558 -8.538 48.200 1.00 85.88 88 LEU A CA 1
ATOM 706 C C . LEU A 1 88 ? -21.008 -7.245 48.811 1.00 85.88 88 LEU A C 1
ATOM 708 O O . LEU A 1 88 ? -21.317 -6.164 48.321 1.00 85.88 88 LEU A O 1
ATOM 712 N N . ARG A 1 89 ? -20.119 -7.324 49.812 1.00 83.94 89 ARG A N 1
ATOM 713 C CA . ARG A 1 89 ? -19.463 -6.136 50.392 1.00 83.94 89 ARG A CA 1
ATOM 714 C C . ARG A 1 89 ? -18.664 -5.322 49.369 1.00 83.94 89 ARG A C 1
ATOM 716 O O . ARG A 1 89 ? -18.622 -4.100 49.479 1.00 83.94 89 ARG A O 1
ATOM 723 N N . LYS A 1 90 ? -17.967 -5.994 48.449 1.00 84.81 90 LYS A N 1
ATOM 724 C CA . LYS A 1 90 ? -17.057 -5.370 47.471 1.00 84.81 90 LYS A CA 1
ATOM 725 C C . LYS A 1 90 ? -17.695 -5.152 46.094 1.00 84.81 90 LYS A C 1
ATOM 727 O O . LYS A 1 90 ? -16.988 -4.733 45.184 1.00 84.81 90 LYS A O 1
ATOM 732 N N . SER A 1 91 ? -18.983 -5.464 45.933 1.00 87.81 91 SER A N 1
ATOM 733 C CA . SER A 1 91 ? -19.718 -5.187 44.695 1.00 87.81 91 SER A CA 1
ATOM 734 C C . SER A 1 91 ? -19.879 -3.677 44.476 1.00 87.81 91 SER A C 1
ATOM 736 O O . SER A 1 91 ? -19.748 -2.910 45.425 1.00 87.81 91 SER A O 1
ATOM 738 N N . ASN A 1 92 ? -20.198 -3.271 43.244 1.00 85.75 92 ASN A N 1
ATOM 739 C CA . ASN A 1 92 ? -20.504 -1.884 42.862 1.00 85.75 92 ASN A CA 1
ATOM 740 C C . ASN A 1 92 ? -22.015 -1.576 42.916 1.00 85.75 92 ASN A C 1
ATOM 742 O O . ASN A 1 92 ? -22.421 -0.419 42.860 1.00 85.75 92 ASN A O 1
ATOM 746 N N . GLY A 1 93 ? -22.851 -2.610 43.033 1.00 91.31 93 GLY A N 1
ATOM 747 C CA . GLY A 1 93 ? -24.303 -2.502 43.169 1.00 91.31 93 GLY A CA 1
ATOM 748 C C . GLY A 1 93 ? -24.986 -3.858 43.018 1.00 91.31 93 GLY A C 1
ATOM 749 O O . GLY A 1 93 ? -24.399 -4.792 42.466 1.00 91.31 93 GLY A O 1
ATOM 750 N N . TYR A 1 94 ? -26.181 -4.003 43.585 1.00 93.19 94 TYR A N 1
ATOM 751 C CA . TYR A 1 94 ? -27.008 -5.208 43.456 1.00 93.19 94 TYR A CA 1
ATOM 752 C C . TYR A 1 94 ? -28.412 -4.985 44.017 1.00 93.19 94 TYR A C 1
ATOM 754 O O . TYR A 1 94 ? -28.629 -4.120 44.865 1.00 93.19 94 TYR A O 1
ATOM 762 N N . PHE A 1 95 ? -29.343 -5.840 43.598 1.00 94.75 95 PHE A N 1
ATOM 763 C CA . PHE A 1 95 ? -30.666 -5.973 44.194 1.00 94.75 95 PHE A CA 1
ATOM 764 C C . PHE A 1 95 ? -30.983 -7.449 44.437 1.00 94.75 95 PHE A C 1
ATOM 766 O O . PHE A 1 95 ? -30.667 -8.296 43.600 1.00 94.75 95 PHE A O 1
ATOM 773 N N . GLY A 1 96 ? -31.625 -7.752 45.561 1.00 92.00 96 GLY A N 1
ATOM 774 C CA . GLY A 1 96 ? -32.202 -9.061 45.832 1.00 92.00 96 GLY A CA 1
ATOM 775 C C . GLY A 1 96 ? -33.493 -8.945 46.631 1.00 92.00 96 GLY A C 1
ATOM 776 O O . GLY A 1 96 ? -33.725 -7.959 47.333 1.00 92.00 96 GLY A O 1
ATOM 777 N N . CYS A 1 97 ? -34.352 -9.946 46.477 1.00 91.44 97 CYS A N 1
ATOM 778 C CA . CYS A 1 97 ? -35.662 -9.989 47.100 1.00 91.44 97 CYS A CA 1
ATOM 779 C C . CYS A 1 97 ? -36.055 -11.439 47.379 1.00 91.44 97 CYS A C 1
ATOM 781 O O . CYS A 1 97 ? -35.819 -12.316 46.548 1.00 91.44 97 CYS A O 1
ATOM 783 N N . GLU A 1 98 ? -36.640 -11.678 48.546 1.00 90.00 98 GLU A N 1
ATOM 784 C CA . GLU A 1 98 ? -37.052 -12.995 49.011 1.00 90.00 98 GLU A CA 1
ATOM 785 C C . GLU A 1 98 ? -38.382 -12.900 49.762 1.00 90.00 98 GLU A C 1
ATOM 787 O O . GLU A 1 98 ? -38.585 -12.030 50.613 1.00 90.00 98 GLU A O 1
ATOM 792 N N . VAL A 1 99 ? -39.298 -13.812 49.444 1.00 86.75 99 VAL A N 1
ATOM 793 C CA . VAL A 1 99 ? -40.593 -13.929 50.119 1.00 86.75 99 VAL A CA 1
ATOM 794 C C . VAL A 1 99 ? -40.452 -14.866 51.311 1.00 86.75 99 VAL A C 1
ATOM 796 O O . VAL A 1 99 ? -39.930 -15.971 51.178 1.00 86.75 99 VAL A O 1
ATOM 799 N N . ILE A 1 100 ? -40.976 -14.457 52.462 1.00 85.56 100 ILE A N 1
ATOM 800 C CA . ILE A 1 100 ? -40.959 -15.249 53.690 1.00 85.56 100 ILE A CA 1
ATOM 801 C C . ILE A 1 100 ? -42.275 -16.016 53.791 1.00 85.56 100 ILE A C 1
ATOM 803 O O . ILE A 1 100 ? -43.356 -15.438 53.639 1.00 85.56 100 ILE A O 1
ATOM 807 N N . ARG A 1 101 ? -42.178 -17.326 54.026 1.00 82.12 101 ARG A N 1
ATOM 808 C CA . ARG A 1 101 ? -43.323 -18.236 54.114 1.00 82.12 101 ARG A CA 1
ATOM 809 C C . ARG A 1 101 ? -43.350 -18.942 55.463 1.00 82.12 101 ARG A C 1
ATOM 811 O O . ARG A 1 101 ? -42.311 -19.385 55.944 1.00 82.12 101 ARG A O 1
ATOM 818 N N . ASP A 1 102 ? -44.548 -19.085 56.010 1.00 78.31 102 ASP A N 1
ATOM 819 C CA . ASP A 1 102 ? -44.862 -19.961 57.136 1.00 78.31 102 ASP A CA 1
ATOM 820 C C . ASP A 1 102 ? -45.859 -21.017 56.631 1.00 78.31 102 ASP A C 1
ATOM 822 O O . ASP A 1 102 ? -47.046 -20.745 56.424 1.00 78.31 102 ASP A O 1
ATOM 826 N N . GLY A 1 103 ? -45.338 -22.195 56.274 1.00 77.88 103 GLY A N 1
ATOM 827 C CA . GLY A 1 103 ? -46.076 -23.197 55.499 1.00 77.88 103 GLY A CA 1
ATOM 828 C C . GLY A 1 103 ? -46.411 -22.707 54.082 1.00 77.88 103 GLY A C 1
ATOM 829 O O . GLY A 1 103 ? -45.523 -22.321 53.322 1.00 77.88 103 GLY A O 1
ATOM 830 N N . GLU A 1 104 ? -47.696 -22.723 53.717 1.00 71.62 104 GLU A N 1
ATOM 831 C CA . GLU A 1 104 ? -48.189 -22.195 52.432 1.00 71.62 104 GLU A CA 1
ATOM 832 C C . GLU A 1 104 ? -48.529 -20.692 52.480 1.00 71.62 104 GLU A C 1
ATOM 834 O O . GLU A 1 104 ? -48.720 -20.069 51.434 1.00 71.62 104 GLU A O 1
ATOM 839 N N . LYS A 1 105 ? -48.579 -20.081 53.673 1.00 73.19 105 LYS A N 1
ATOM 840 C CA . LYS A 1 105 ? -48.948 -18.670 53.856 1.00 73.19 105 LYS A CA 1
ATOM 841 C C . LYS A 1 105 ? -47.713 -17.775 53.757 1.00 73.19 105 LYS A C 1
ATOM 843 O O . LYS A 1 105 ? -46.695 -18.021 54.400 1.00 73.19 105 LYS A O 1
ATOM 848 N N . ILE A 1 106 ? -47.813 -16.695 52.988 1.00 76.94 106 ILE A N 1
ATOM 849 C CA . ILE A 1 106 ? -46.771 -15.663 52.927 1.00 76.94 106 ILE A CA 1
ATOM 850 C C . ILE A 1 106 ? -46.926 -14.715 54.109 1.00 76.94 106 ILE A C 1
ATOM 852 O O . ILE A 1 106 ? -48.003 -14.163 54.334 1.00 76.94 106 ILE A O 1
ATOM 856 N N . THR A 1 107 ? -45.843 -14.519 54.856 1.00 81.44 107 THR A N 1
ATOM 857 C CA . THR A 1 107 ? -45.834 -13.717 56.086 1.00 81.44 107 THR A CA 1
ATOM 858 C C . THR A 1 107 ? -45.116 -12.382 55.921 1.00 81.44 107 THR A C 1
ATOM 860 O O . THR A 1 107 ? -45.394 -11.435 56.661 1.00 81.44 107 THR A O 1
ATOM 863 N N . GLY A 1 108 ? -44.257 -12.248 54.908 1.00 85.50 108 GLY A N 1
ATOM 864 C CA . GLY A 1 108 ? -43.570 -10.995 54.616 1.00 85.50 108 GLY A CA 1
ATOM 865 C C . GLY A 1 108 ? -42.665 -11.044 53.389 1.00 85.50 108 GLY A C 1
ATOM 866 O O . GLY A 1 108 ? -42.543 -12.071 52.721 1.00 85.50 108 GLY A O 1
ATOM 867 N N . LEU A 1 109 ? -42.017 -9.914 53.113 1.00 89.69 109 LEU A N 1
ATOM 868 C CA . LEU A 1 109 ? -41.049 -9.743 52.031 1.00 89.69 109 LEU A CA 1
ATOM 869 C C . LEU A 1 109 ? -39.768 -9.118 52.583 1.00 89.69 109 LEU A C 1
ATOM 871 O O . LEU A 1 109 ? -39.815 -8.069 53.228 1.00 89.69 109 LEU A O 1
ATOM 875 N N . ASN A 1 110 ? -38.630 -9.734 52.286 1.00 92.50 110 ASN A N 1
ATOM 876 C CA . ASN A 1 110 ? -37.317 -9.147 52.492 1.00 92.50 110 ASN A CA 1
ATOM 877 C C . ASN A 1 110 ? -36.765 -8.652 51.154 1.00 92.50 110 ASN A C 1
ATOM 879 O O . ASN A 1 110 ? -36.849 -9.339 50.136 1.00 92.50 110 ASN A O 1
ATOM 883 N N . SER A 1 111 ? -36.147 -7.480 51.151 1.00 93.75 111 SER A N 1
ATOM 884 C CA . SER A 1 111 ? -35.418 -6.986 49.987 1.00 93.75 111 SER A CA 1
ATOM 885 C C . SER A 1 111 ? -34.179 -6.216 50.405 1.00 93.75 111 SER A C 1
ATOM 887 O O . SER A 1 111 ? -34.107 -5.642 51.486 1.00 93.75 111 SER A O 1
ATOM 889 N N . TRP A 1 112 ? -33.156 -6.236 49.563 1.00 94.00 112 TRP A N 1
ATOM 890 C CA . TRP A 1 112 ? -31.901 -5.549 49.825 1.00 94.00 112 TRP A CA 1
ATOM 891 C C . TRP A 1 112 ? -31.353 -4.949 48.546 1.00 94.00 112 TRP A C 1
ATOM 893 O O . TRP A 1 112 ? -31.417 -5.553 47.474 1.00 94.00 112 TRP A O 1
ATOM 903 N N . ALA A 1 113 ? -30.813 -3.745 48.666 1.00 93.25 113 ALA A N 1
ATOM 904 C CA . ALA A 1 113 ? -30.288 -2.997 47.544 1.00 93.25 113 ALA A CA 1
ATOM 905 C C . ALA A 1 113 ? -28.998 -2.287 47.939 1.00 93.25 113 ALA A C 1
ATOM 907 O O . ALA A 1 113 ? -28.900 -1.704 49.022 1.00 93.25 113 ALA A O 1
ATOM 908 N N . PHE A 1 114 ? -28.029 -2.313 47.033 1.00 91.94 114 PHE A N 1
ATOM 909 C CA . PHE A 1 114 ? -26.801 -1.554 47.156 1.00 91.94 114 PHE A CA 1
ATOM 910 C C . PHE A 1 114 ? -26.611 -0.669 45.932 1.00 91.94 114 PHE A C 1
ATOM 912 O O . PHE A 1 114 ? -26.642 -1.148 44.798 1.00 91.94 114 PHE A O 1
ATOM 919 N N . PHE A 1 115 ? -26.382 0.612 46.193 1.00 90.81 115 PHE A N 1
ATOM 920 C CA . PHE A 1 115 ? -26.061 1.624 45.205 1.00 90.81 115 PHE A CA 1
ATOM 921 C C . PHE A 1 115 ? -24.785 2.347 45.610 1.00 90.81 115 PHE A C 1
ATOM 923 O O . PHE A 1 115 ? -24.513 2.575 46.794 1.00 90.81 115 PHE A O 1
ATOM 930 N N . GLN A 1 116 ? -24.017 2.746 44.609 1.00 88.88 116 GLN A N 1
ATOM 931 C CA . GLN A 1 116 ? -22.788 3.488 44.796 1.00 88.88 116 GLN A CA 1
ATOM 932 C C . GLN A 1 116 ? -22.722 4.595 43.758 1.00 88.88 116 GLN A C 1
ATOM 934 O O . GLN A 1 116 ? -22.962 4.340 42.586 1.00 88.88 116 GLN A O 1
ATOM 939 N N . SER A 1 117 ? -22.350 5.795 44.193 1.00 88.06 117 SER A N 1
ATOM 940 C CA . SER A 1 117 ? -22.146 6.942 43.318 1.00 88.06 117 SER A CA 1
ATOM 941 C C . SER A 1 117 ? -20.775 7.555 43.556 1.00 88.06 117 SER A C 1
ATOM 943 O O . SER A 1 117 ? -20.264 7.569 44.683 1.00 88.06 117 SER A O 1
ATOM 945 N N . LYS A 1 118 ? -20.156 8.067 42.492 1.00 85.81 118 LYS A N 1
ATOM 946 C CA . LYS A 1 118 ? -18.837 8.697 42.556 1.00 85.81 118 LYS A CA 1
ATOM 947 C C . LYS A 1 118 ? -18.920 10.149 42.127 1.00 85.81 118 LYS A C 1
ATOM 949 O O . LYS A 1 118 ? -19.095 10.442 40.948 1.00 85.81 118 LYS A O 1
ATOM 954 N N . LYS A 1 119 ? -18.672 11.066 43.059 1.00 83.19 119 LYS A N 1
ATOM 955 C CA . LYS A 1 119 ? -18.650 12.502 42.776 1.00 83.19 119 LYS A CA 1
ATOM 956 C C . LYS A 1 119 ? -17.226 13.049 42.799 1.00 83.19 119 LYS A C 1
ATOM 958 O O . LYS A 1 119 ? -16.417 12.720 43.667 1.00 83.19 119 LYS A O 1
ATOM 963 N N . MET A 1 120 ? -16.929 13.920 41.837 1.00 77.62 120 MET A N 1
ATOM 964 C CA . MET A 1 120 ? -15.699 14.710 41.803 1.00 77.62 120 MET A CA 1
ATOM 965 C C . MET A 1 120 ? -15.981 16.106 42.366 1.00 77.62 120 MET A C 1
ATOM 967 O O . MET A 1 120 ? -16.880 16.791 41.879 1.00 77.62 120 MET A O 1
ATOM 971 N N . THR A 1 121 ? -15.234 16.536 43.385 1.00 74.69 121 THR A N 1
ATOM 972 C CA . THR A 1 121 ? -15.334 17.908 43.906 1.00 74.69 121 THR A CA 1
ATOM 973 C C . THR A 1 121 ? -14.567 18.896 43.024 1.00 74.69 121 THR A C 1
ATOM 975 O O . THR A 1 121 ? -13.704 18.518 42.226 1.00 74.69 121 THR A O 1
ATOM 978 N N . ASN A 1 122 ? -14.843 20.193 43.197 1.00 66.31 122 ASN A N 1
ATOM 979 C CA . ASN A 1 122 ? -14.133 21.268 42.491 1.00 66.31 122 ASN A CA 1
ATOM 980 C C . ASN A 1 122 ? -12.618 21.269 42.778 1.00 66.31 122 ASN A C 1
ATOM 982 O O . ASN A 1 122 ? -11.823 21.649 41.918 1.00 66.31 122 ASN A O 1
ATOM 986 N N . GLU A 1 123 ? -12.217 20.773 43.951 1.00 62.28 123 GLU A N 1
ATOM 987 C CA . GLU A 1 123 ? -10.821 20.609 44.380 1.00 62.28 123 GLU A CA 1
ATOM 988 C C . GLU A 1 123 ? -10.172 19.315 43.863 1.00 62.28 123 GLU A C 1
ATOM 990 O O . GLU A 1 123 ? -9.017 19.031 44.172 1.00 62.28 123 GLU A O 1
ATOM 995 N N . ARG A 1 124 ? -10.877 18.544 43.020 1.00 62.59 124 ARG A N 1
ATOM 996 C CA . ARG A 1 124 ? -10.411 17.271 42.433 1.00 62.59 124 ARG A CA 1
ATOM 997 C C . ARG A 1 124 ? -10.191 16.162 43.463 1.00 62.59 124 ARG A C 1
ATOM 999 O O . ARG A 1 124 ? -9.448 15.216 43.203 1.00 62.59 124 ARG A O 1
ATOM 1006 N N . VAL A 1 125 ? -10.856 16.272 44.609 1.00 67.56 125 VAL A N 1
ATOM 1007 C CA . VAL A 1 125 ? -10.945 15.213 45.613 1.00 67.56 125 VAL A CA 1
ATOM 1008 C C . VAL A 1 125 ? -12.182 14.376 45.295 1.00 67.56 125 VAL A C 1
ATOM 1010 O O . VAL A 1 125 ? -13.220 14.900 44.884 1.00 67.56 125 VAL A O 1
ATOM 1013 N N . TYR A 1 126 ? -12.059 13.059 45.422 1.00 71.44 126 TYR A N 1
ATOM 1014 C CA . TYR A 1 126 ? -13.133 12.132 45.077 1.00 71.44 126 TYR A CA 1
ATOM 1015 C C . TYR A 1 126 ? -13.850 11.685 46.333 1.00 71.44 126 TYR A C 1
ATOM 1017 O O . TYR A 1 126 ? -13.206 11.280 47.300 1.00 71.44 126 TYR A O 1
ATOM 1025 N N . VAL A 1 127 ? -15.176 11.715 46.271 1.00 78.94 127 VAL A N 1
ATOM 1026 C CA . VAL A 1 127 ? -16.041 11.240 47.346 1.00 78.94 127 VAL A CA 1
ATOM 1027 C C . VAL A 1 127 ? -16.914 10.128 46.780 1.00 78.94 127 VAL A C 1
ATOM 1029 O O . VAL A 1 127 ? -17.502 10.269 45.703 1.00 78.94 127 VAL A O 1
ATOM 1032 N N . TRP A 1 128 ? -16.933 8.998 47.479 1.00 83.12 128 TRP A N 1
ATOM 1033 C CA . TRP A 1 128 ? -17.763 7.850 47.143 1.00 83.12 128 TRP A CA 1
ATOM 1034 C C . TRP A 1 128 ? -18.958 7.834 48.077 1.00 83.12 128 TRP A C 1
ATOM 1036 O O . TRP A 1 128 ? -18.791 7.613 49.265 1.00 83.12 128 TRP A O 1
ATOM 1046 N N . SER A 1 129 ? -20.155 8.004 47.538 1.00 83.81 129 SER A N 1
ATOM 1047 C CA . SER A 1 129 ? -21.376 7.885 48.326 1.00 83.81 129 SER A CA 1
ATOM 1048 C C . SER A 1 129 ? -21.926 6.472 48.178 1.00 83.81 129 SER A C 1
ATOM 1050 O O . SER A 1 129 ? -22.089 5.976 47.062 1.00 83.81 129 SER A O 1
ATOM 1052 N N . LYS A 1 130 ? -22.182 5.809 49.306 1.00 84.94 130 LYS A N 1
ATOM 1053 C CA . LYS A 1 130 ? -22.700 4.439 49.363 1.00 84.94 130 LYS A CA 1
ATOM 1054 C C . LYS A 1 130 ? -24.087 4.433 49.986 1.00 84.94 130 LYS A C 1
ATOM 1056 O O . LYS A 1 130 ? -24.306 5.067 51.011 1.00 84.94 130 LYS A O 1
ATOM 1061 N N . PHE A 1 131 ? -24.993 3.682 49.376 1.00 84.88 131 PHE A N 1
ATOM 1062 C CA . PHE A 1 131 ? -26.353 3.464 49.853 1.00 84.88 131 PHE A CA 1
ATOM 1063 C C . PHE A 1 131 ? -26.605 1.962 49.925 1.00 84.88 131 PHE A C 1
ATOM 1065 O O . PHE A 1 131 ? -26.869 1.325 48.909 1.00 84.88 131 PHE A O 1
ATOM 1072 N N . ASN A 1 132 ? -26.483 1.386 51.122 1.00 89.06 132 ASN A N 1
ATOM 1073 C CA . ASN A 1 132 ? -26.728 -0.033 51.367 1.00 89.06 132 ASN A CA 1
ATOM 1074 C C . ASN A 1 132 ? -27.943 -0.192 52.281 1.00 89.06 132 ASN A C 1
ATOM 1076 O O . ASN A 1 132 ? -27.915 0.246 53.430 1.00 89.06 132 ASN A O 1
ATOM 1080 N N . ILE A 1 133 ? -29.012 -0.784 51.758 1.00 90.31 133 ILE A N 1
ATOM 1081 C CA . ILE A 1 133 ? -30.313 -0.824 52.421 1.00 90.31 133 ILE A CA 1
ATOM 1082 C C . ILE A 1 133 ? -30.827 -2.259 52.445 1.00 90.31 133 ILE A C 1
ATOM 1084 O O . ILE A 1 133 ? -30.765 -2.972 51.443 1.00 90.31 133 ILE A O 1
ATOM 1088 N N . PHE A 1 134 ? -31.373 -2.662 53.586 1.00 93.12 134 PHE A N 1
ATOM 1089 C CA . PHE A 1 134 ? -32.134 -3.894 53.753 1.00 93.12 134 PHE A CA 1
ATOM 1090 C C . PHE A 1 134 ? -33.512 -3.552 54.312 1.00 93.12 134 PHE A C 1
ATOM 1092 O O . PHE A 1 134 ? -33.626 -2.790 55.267 1.00 93.12 134 PHE A O 1
ATOM 1099 N N . THR A 1 135 ? -34.563 -4.122 53.744 1.00 92.88 135 THR A N 1
ATOM 1100 C CA . THR A 1 135 ? -35.943 -3.877 54.149 1.00 92.88 135 THR A CA 1
ATOM 1101 C C . THR A 1 135 ? -36.661 -5.177 54.443 1.00 92.88 135 THR A C 1
ATOM 1103 O O . THR A 1 135 ? -36.492 -6.164 53.729 1.00 92.88 135 THR A O 1
ATOM 1106 N N . ARG A 1 136 ? -37.487 -5.154 55.489 1.00 91.44 136 ARG A N 1
ATOM 1107 C CA . ARG A 1 136 ? -38.393 -6.242 55.862 1.00 91.44 136 ARG A CA 1
ATOM 1108 C C . ARG A 1 136 ? -39.799 -5.683 55.969 1.00 91.44 136 ARG A C 1
ATOM 1110 O O . ARG A 1 136 ? -40.047 -4.808 56.795 1.00 91.44 136 ARG A O 1
ATOM 1117 N N . TRP A 1 137 ? -40.708 -6.208 55.166 1.00 90.88 137 TRP A N 1
ATOM 1118 C CA . TRP A 1 137 ? -42.124 -5.869 55.196 1.00 90.88 137 TRP A CA 1
ATOM 1119 C C . TRP A 1 137 ? -42.927 -7.041 55.752 1.00 90.88 137 TRP A C 1
ATOM 1121 O O . TRP A 1 137 ? -42.740 -8.181 55.323 1.00 90.88 137 TRP A O 1
ATOM 1131 N N . ILE A 1 138 ? -43.808 -6.768 56.712 1.00 87.25 138 ILE A N 1
ATOM 1132 C CA . ILE A 1 138 ? -44.645 -7.775 57.374 1.00 87.25 138 ILE A CA 1
ATOM 1133 C C . ILE A 1 138 ? -46.069 -7.666 56.827 1.00 87.25 138 ILE A C 1
ATOM 1135 O O . ILE A 1 138 ? -46.700 -6.615 56.936 1.00 87.25 138 ILE A O 1
ATOM 1139 N N . SER A 1 139 ? -46.602 -8.760 56.278 1.00 81.25 139 SER A N 1
ATOM 1140 C CA . SER A 1 139 ? -47.887 -8.726 55.567 1.00 81.25 139 SER A CA 1
ATOM 1141 C C . SER A 1 139 ? -49.097 -8.519 56.480 1.00 81.25 139 SER A C 1
ATOM 1143 O O . SER A 1 139 ? -50.089 -7.947 56.036 1.00 81.25 139 SER A O 1
ATOM 1145 N N . GLU A 1 140 ? -49.050 -9.000 57.726 1.00 80.25 140 GLU A N 1
ATOM 1146 C CA . GLU A 1 140 ? -50.192 -8.929 58.653 1.00 80.25 140 GLU A CA 1
ATOM 1147 C C . GLU A 1 140 ? -50.380 -7.524 59.236 1.00 80.25 140 GLU A C 1
ATOM 1149 O O . GLU A 1 140 ? -51.506 -7.046 59.348 1.00 80.25 140 GLU A O 1
ATOM 1154 N N . THR A 1 141 ? -49.280 -6.845 59.569 1.00 81.38 141 THR A N 1
ATOM 1155 C CA . THR A 1 141 ? -49.296 -5.521 60.209 1.00 81.38 141 THR A CA 1
ATOM 1156 C C . THR A 1 141 ? -49.030 -4.373 59.234 1.00 81.38 141 THR A C 1
ATOM 1158 O O . THR A 1 141 ? -49.186 -3.214 59.611 1.00 81.38 141 THR A O 1
ATOM 1161 N N . LYS A 1 142 ? -48.612 -4.672 57.993 1.00 83.69 142 LYS A N 1
ATOM 1162 C CA . LYS A 1 142 ? -48.091 -3.706 57.003 1.00 83.69 142 LYS A CA 1
ATOM 1163 C C . LYS A 1 142 ? -46.902 -2.882 57.523 1.00 83.69 142 LYS A C 1
ATOM 1165 O O . LYS A 1 142 ? -46.575 -1.833 56.971 1.00 83.69 142 LYS A O 1
ATOM 1170 N N . GLN A 1 143 ? -46.245 -3.351 58.585 1.00 87.56 143 GLN A N 1
ATOM 1171 C CA . GLN A 1 143 ? -45.079 -2.690 59.159 1.00 87.56 143 GLN A CA 1
ATOM 1172 C C . GLN A 1 143 ? -43.852 -2.896 58.276 1.00 87.56 143 GLN A C 1
ATOM 1174 O O . GLN A 1 143 ? -43.618 -3.995 57.767 1.00 87.56 143 GLN A O 1
ATOM 1179 N N . THR A 1 144 ? -43.043 -1.845 58.133 1.00 89.56 144 THR A N 1
ATOM 1180 C CA . THR A 1 144 ? -41.799 -1.885 57.352 1.00 89.56 144 THR A CA 1
ATOM 1181 C C . THR A 1 144 ? -40.590 -1.538 58.217 1.00 89.56 144 THR A C 1
ATOM 1183 O O . THR A 1 144 ? -40.498 -0.437 58.762 1.00 89.56 144 THR A O 1
ATOM 1186 N N . ALA A 1 145 ? -39.640 -2.467 58.293 1.00 90.12 145 ALA A N 1
ATOM 1187 C CA . ALA A 1 145 ? -38.311 -2.253 58.849 1.00 90.12 145 ALA A CA 1
ATOM 1188 C C . ALA A 1 145 ? -37.353 -1.794 57.750 1.00 90.12 145 ALA A C 1
ATOM 1190 O O . ALA A 1 145 ? -37.298 -2.423 56.691 1.00 90.12 145 ALA A O 1
ATOM 1191 N N . ILE A 1 146 ? -36.555 -0.761 58.013 1.00 90.38 146 ILE A N 1
ATOM 1192 C CA . ILE A 1 146 ? -35.573 -0.226 57.066 1.00 90.38 146 ILE A CA 1
ATOM 1193 C C . ILE A 1 146 ? -34.212 -0.160 57.750 1.00 90.38 146 ILE A C 1
ATOM 1195 O O . ILE A 1 146 ? -33.972 0.688 58.602 1.00 90.38 146 ILE A O 1
ATOM 1199 N N . LEU A 1 147 ? -33.296 -1.039 57.376 1.00 90.06 147 LEU A N 1
ATOM 1200 C CA . LEU A 1 147 ? -31.930 -1.041 57.875 1.00 90.06 147 LEU A CA 1
ATOM 1201 C C . LEU A 1 147 ? -31.044 -0.328 56.858 1.00 90.06 147 LEU A C 1
ATOM 1203 O O . LEU A 1 147 ? -30.962 -0.738 55.699 1.00 90.06 147 LEU A O 1
ATOM 1207 N N . ILE A 1 148 ? -30.383 0.734 57.298 1.00 87.88 148 ILE A N 1
ATOM 1208 C CA . ILE A 1 148 ? -29.492 1.559 56.489 1.00 87.88 148 ILE A CA 1
ATOM 1209 C C . ILE A 1 148 ? -28.074 1.350 57.010 1.00 87.88 148 ILE A C 1
ATOM 1211 O O . ILE A 1 148 ? -27.788 1.587 58.187 1.00 87.88 148 ILE A O 1
ATOM 1215 N N . PHE A 1 149 ? -27.192 0.888 56.127 1.00 87.56 149 PHE A N 1
ATOM 1216 C CA . PHE A 1 149 ? -25.837 0.498 56.485 1.00 87.56 149 PHE A CA 1
ATOM 1217 C C . PHE A 1 149 ? -24.778 1.433 55.913 1.00 87.56 149 PHE A C 1
ATOM 1219 O O . PHE A 1 149 ? -24.815 1.771 54.731 1.00 87.56 149 PHE A O 1
ATOM 1226 N N . ASP A 1 150 ? -23.776 1.737 56.742 1.00 80.31 150 ASP A N 1
ATOM 1227 C CA . ASP A 1 150 ? -22.540 2.435 56.357 1.00 80.31 150 ASP A CA 1
ATOM 1228 C C . ASP A 1 150 ? -22.784 3.773 55.616 1.00 80.31 150 ASP A C 1
ATOM 1230 O O . ASP A 1 150 ? -22.038 4.123 54.699 1.00 80.31 150 ASP A O 1
ATOM 1234 N N . THR A 1 151 ? -23.830 4.520 55.990 1.00 69.12 151 THR A N 1
ATOM 1235 C CA . THR A 1 151 ? -24.092 5.868 55.462 1.00 69.12 151 THR A CA 1
ATOM 1236 C C . THR A 1 151 ? -23.087 6.881 55.999 1.00 69.12 151 THR A C 1
ATOM 1238 O O . THR A 1 151 ? -22.849 6.937 57.203 1.00 69.12 151 THR A O 1
ATOM 1241 N N . GLU A 1 152 ? -22.514 7.691 55.108 1.00 67.62 152 GLU A N 1
ATOM 1242 C CA . GLU A 1 152 ? -21.647 8.820 55.469 1.00 67.62 152 GLU A CA 1
ATOM 1243 C C . GLU A 1 152 ? -22.490 10.022 55.937 1.00 67.62 152 GLU A C 1
ATOM 1245 O O . GLU A 1 152 ? -23.591 10.231 55.422 1.00 67.62 152 GLU A O 1
ATOM 1250 N N . ASP A 1 153 ? -21.958 10.858 56.839 1.00 55.94 153 ASP A N 1
ATOM 1251 C CA . ASP A 1 153 ? -22.661 12.003 57.464 1.00 55.94 153 ASP A CA 1
ATOM 1252 C C . ASP A 1 153 ? -23.238 13.032 56.465 1.00 55.94 153 ASP A C 1
ATOM 1254 O O . ASP A 1 153 ? -24.083 13.852 56.813 1.00 55.94 153 ASP A O 1
ATOM 1258 N N . HIS A 1 154 ? -22.784 13.011 55.208 1.00 53.31 154 HIS A N 1
ATOM 1259 C CA . HIS A 1 154 ? -23.240 13.907 54.139 1.00 53.31 154 HIS A CA 1
ATOM 1260 C C . HIS A 1 154 ? -24.321 13.305 53.231 1.00 53.31 154 HIS A C 1
ATOM 1262 O O . HIS A 1 154 ? -24.744 13.954 52.271 1.00 53.31 154 HIS A O 1
ATOM 1268 N N . THR A 1 155 ? -24.750 12.066 53.481 1.00 57.06 155 THR A N 1
ATOM 1269 C CA . THR A 1 155 ? -25.843 11.449 52.725 1.00 57.06 155 THR A CA 1
ATOM 1270 C C . THR A 1 155 ? -27.186 11.949 53.264 1.00 57.06 155 THR A C 1
ATOM 1272 O O . THR A 1 155 ? -27.445 11.808 54.457 1.00 57.06 155 THR A O 1
ATOM 1275 N N . PRO A 1 156 ? -28.050 12.558 52.426 1.00 55.97 156 PRO A N 1
ATOM 1276 C CA . PRO A 1 156 ? -29.356 13.001 52.888 1.00 55.97 156 PRO A CA 1
ATOM 1277 C C . PRO A 1 156 ? -30.137 11.786 53.378 1.00 55.97 156 PRO A C 1
ATOM 1279 O O . PRO A 1 156 ? -30.292 10.814 52.636 1.00 55.97 156 PRO A O 1
ATOM 1282 N N . HIS A 1 157 ? -30.624 11.831 54.617 1.00 63.19 157 HIS A N 1
ATOM 1283 C CA . HIS A 1 157 ? -31.523 10.807 55.126 1.00 63.19 157 HIS A CA 1
ATOM 1284 C C . HIS A 1 157 ? -32.830 10.896 54.324 1.00 63.19 157 HIS A C 1
ATOM 1286 O O . HIS A 1 157 ? -33.574 11.863 54.503 1.00 63.19 157 HIS A O 1
ATOM 1292 N N . PRO A 1 158 ? -33.165 9.909 53.464 1.00 61.88 158 PRO A N 1
ATOM 1293 C CA . PRO A 1 158 ? -34.289 10.017 52.519 1.00 61.88 158 PRO A CA 1
ATOM 1294 C C . PRO A 1 158 ? -35.660 10.153 53.201 1.00 61.88 158 PRO A C 1
ATOM 1296 O O . PRO A 1 158 ? -36.685 10.322 52.547 1.00 61.88 158 PRO A O 1
ATOM 1299 N N . PHE A 1 159 ? -35.672 10.019 54.526 1.00 65.94 159 PHE A N 1
ATOM 1300 C CA . PHE A 1 159 ? -36.830 9.738 55.351 1.00 65.94 159 PHE A CA 1
ATOM 1301 C C . PHE A 1 159 ? -37.117 10.823 56.402 1.00 65.94 159 PHE A C 1
ATOM 1303 O O . PHE A 1 159 ? -38.117 10.724 57.108 1.00 65.94 159 PHE A O 1
ATOM 1310 N N . GLU A 1 160 ? -36.293 11.875 56.498 1.00 61.50 160 GLU A N 1
ATOM 1311 C CA . GLU A 1 160 ? -36.491 12.955 57.484 1.00 61.50 160 GLU A CA 1
ATOM 1312 C C . GLU A 1 160 ? -37.772 13.768 57.239 1.00 61.50 160 GLU A C 1
ATOM 1314 O O . GLU A 1 160 ? -38.447 14.138 58.195 1.00 61.50 160 GLU A O 1
ATOM 1319 N N . ASN A 1 161 ? -38.166 13.957 55.973 1.00 60.88 161 ASN A N 1
ATOM 1320 C CA . ASN A 1 161 ? -39.353 14.724 55.566 1.00 60.88 161 ASN A CA 1
ATOM 1321 C C . ASN A 1 161 ? -40.431 13.850 54.886 1.00 60.88 161 ASN A C 1
ATOM 1323 O O . ASN A 1 161 ? -41.058 14.268 53.913 1.00 60.88 161 ASN A O 1
ATOM 1327 N N . LEU A 1 162 ? -40.630 12.612 55.353 1.00 63.97 162 LEU A N 1
ATOM 1328 C CA . LEU A 1 162 ? -41.627 11.693 54.785 1.00 63.97 162 LEU A CA 1
ATOM 1329 C C . LEU A 1 162 ? -43.068 12.186 55.006 1.00 63.97 162 LEU A C 1
ATOM 1331 O O . LEU A 1 162 ? -43.609 12.103 56.108 1.00 63.97 162 LEU A O 1
ATOM 1335 N N . THR A 1 163 ? -43.728 12.605 53.929 1.00 64.81 163 THR A N 1
ATOM 1336 C CA . THR A 1 163 ? -45.191 12.686 53.835 1.00 64.81 163 THR A CA 1
ATOM 1337 C C . THR A 1 163 ? -45.714 11.398 53.197 1.00 64.81 163 THR A C 1
ATOM 1339 O O . THR A 1 163 ? -45.731 11.232 51.977 1.00 64.81 163 THR A O 1
ATOM 1342 N N . LEU A 1 164 ? -46.070 10.430 54.042 1.00 69.69 164 LEU A N 1
ATOM 1343 C CA . LEU A 1 164 ? -46.510 9.097 53.626 1.00 69.69 164 LEU A CA 1
ATOM 1344 C C . LEU A 1 164 ? -48.037 9.032 53.533 1.00 69.69 164 LEU A C 1
ATOM 1346 O O . LEU A 1 164 ? -48.741 9.357 54.488 1.00 69.69 164 LEU A O 1
ATOM 1350 N N . GLU A 1 165 ? -48.545 8.586 52.388 1.00 73.19 165 GLU A N 1
ATOM 1351 C CA . GLU A 1 165 ? -49.963 8.279 52.216 1.00 73.19 165 GLU A CA 1
ATOM 1352 C C . GLU A 1 165 ? -50.206 6.833 52.673 1.00 73.19 165 GLU A C 1
ATOM 1354 O O . GLU A 1 165 ? -49.598 5.903 52.145 1.00 73.19 165 GLU A O 1
ATOM 1359 N N . GLU A 1 166 ? -51.093 6.630 53.651 1.00 71.62 166 GLU A N 1
ATOM 1360 C CA . GLU A 1 166 ? -51.289 5.337 54.333 1.00 71.62 166 GLU A CA 1
ATOM 1361 C C . GLU A 1 166 ? -51.622 4.179 53.373 1.00 71.62 166 GLU A C 1
ATOM 1363 O O . GLU A 1 166 ? -51.206 3.040 53.581 1.00 71.62 166 GLU A O 1
ATOM 1368 N N . HIS A 1 167 ? -52.309 4.477 52.266 1.00 75.88 167 HIS A N 1
ATOM 1369 C CA . HIS A 1 167 ? -52.667 3.484 51.255 1.00 75.88 167 HIS A CA 1
ATOM 1370 C C . HIS A 1 167 ? -51.447 2.866 50.541 1.00 75.88 167 HIS A C 1
ATOM 1372 O O . HIS A 1 167 ? -51.547 1.740 50.061 1.00 75.88 167 HIS A O 1
ATOM 1378 N N . LEU A 1 168 ? -50.293 3.548 50.505 1.00 82.19 168 LEU A N 1
ATOM 1379 C CA . LEU A 1 168 ? -49.069 3.060 49.855 1.00 82.19 168 LEU A CA 1
ATOM 1380 C C . LEU A 1 168 ? -48.335 1.992 50.677 1.00 82.19 168 LEU A C 1
ATOM 1382 O O . LEU A 1 168 ? -47.628 1.171 50.102 1.00 82.19 168 LEU A O 1
ATOM 1386 N N . LEU A 1 169 ? -48.538 1.946 52.001 1.00 83.06 169 LEU A N 1
ATOM 1387 C CA . LEU A 1 169 ? -47.896 0.972 52.903 1.00 83.06 169 LEU A CA 1
ATOM 1388 C C . LEU A 1 169 ? -48.330 -0.482 52.639 1.00 83.06 169 LEU A C 1
ATOM 1390 O O . LEU A 1 169 ? -47.718 -1.427 53.141 1.00 83.06 169 LEU A O 1
ATOM 1394 N N . GLY A 1 170 ? -49.395 -0.671 51.854 1.00 79.00 170 GLY A N 1
ATOM 1395 C CA . GLY A 1 170 ? -49.832 -1.985 51.387 1.00 79.00 170 GLY A CA 1
ATOM 1396 C C . GLY A 1 170 ? -48.905 -2.629 50.353 1.00 79.00 170 GLY A C 1
ATOM 1397 O O . GLY A 1 170 ? -49.056 -3.822 50.102 1.00 79.00 170 GLY A O 1
ATOM 1398 N N . ASP A 1 171 ? -47.971 -1.875 49.767 1.00 85.75 171 ASP A N 1
ATOM 1399 C CA . ASP A 1 171 ? -47.013 -2.371 48.780 1.00 85.75 171 ASP A CA 1
ATOM 1400 C C . ASP A 1 171 ? -45.605 -2.489 49.387 1.00 85.75 171 ASP A C 1
ATOM 1402 O O . ASP A 1 171 ? -45.049 -1.470 49.783 1.00 85.75 171 ASP A O 1
ATOM 1406 N N . PRO A 1 172 ? -44.965 -3.670 49.436 1.00 87.88 172 PRO A N 1
ATOM 1407 C CA . PRO A 1 172 ? -43.662 -3.829 50.080 1.00 87.88 172 PRO A CA 1
ATOM 1408 C C . PRO A 1 172 ? -42.520 -3.046 49.402 1.00 87.88 172 PRO A C 1
ATOM 1410 O O . PRO A 1 172 ? -41.468 -2.853 50.012 1.00 87.88 172 PRO A O 1
ATOM 1413 N N . PHE A 1 173 ? -42.704 -2.564 48.169 1.00 90.44 173 PHE A N 1
ATOM 1414 C CA . PHE A 1 173 ? -41.724 -1.761 47.435 1.00 90.44 173 PHE A CA 1
ATOM 1415 C C . PHE A 1 173 ? -41.928 -0.246 47.597 1.00 90.44 173 PHE A C 1
ATOM 1417 O O . PHE A 1 173 ? -41.195 0.528 46.972 1.00 90.44 173 PHE A O 1
ATOM 1424 N N . TRP A 1 174 ? -42.862 0.203 48.448 1.00 89.00 174 TRP A N 1
ATOM 1425 C CA . TRP A 1 174 ? -43.223 1.620 48.620 1.00 89.00 174 TRP A CA 1
ATOM 1426 C C . TRP A 1 174 ? -42.035 2.550 48.916 1.00 89.00 174 TRP A C 1
ATOM 1428 O O . TRP A 1 174 ? -42.084 3.740 48.608 1.00 89.00 174 TRP A O 1
ATOM 1438 N N . ILE A 1 175 ? -40.962 2.011 49.496 1.00 89.12 175 ILE A N 1
ATOM 1439 C CA . ILE A 1 175 ? -39.749 2.732 49.891 1.00 89.12 175 ILE A CA 1
ATOM 1440 C C . ILE A 1 175 ? -38.844 3.109 48.709 1.00 89.12 175 ILE A C 1
ATOM 1442 O O . ILE A 1 175 ? -38.183 4.151 48.726 1.00 89.12 175 ILE A O 1
ATOM 1446 N N . TYR A 1 176 ? -38.801 2.276 47.668 1.00 90.94 176 TYR A N 1
ATOM 1447 C CA . TYR A 1 176 ? -37.834 2.419 46.585 1.00 90.94 176 TYR A CA 1
ATOM 1448 C C . TYR A 1 176 ? -38.005 3.715 45.782 1.00 90.94 176 TYR A C 1
ATOM 1450 O O . TYR A 1 176 ? -36.983 4.330 45.502 1.00 90.94 176 TYR A O 1
ATOM 1458 N N . PRO A 1 177 ? -39.215 4.228 45.481 1.00 89.12 177 PRO A N 1
ATOM 1459 C CA . PRO A 1 177 ? -39.357 5.547 44.863 1.00 89.12 177 PRO A CA 1
ATOM 1460 C C . PRO A 1 177 ? -38.628 6.672 45.612 1.00 89.12 177 PRO A C 1
ATOM 1462 O O . PRO A 1 177 ? -37.996 7.517 44.985 1.00 89.12 177 PRO A O 1
ATOM 1465 N N . TYR A 1 178 ? -38.669 6.664 46.947 1.00 86.50 178 TYR A N 1
ATOM 1466 C CA . TYR A 1 178 ? -38.014 7.684 47.771 1.00 86.50 178 TYR A CA 1
ATOM 1467 C C . TYR A 1 178 ? -36.489 7.549 47.722 1.00 86.50 178 TYR A C 1
ATOM 1469 O O . TYR A 1 178 ? -35.786 8.533 47.503 1.00 86.50 178 TYR A O 1
ATOM 1477 N N . ILE A 1 179 ? -35.980 6.319 47.841 1.00 87.69 179 ILE A N 1
ATOM 1478 C CA . ILE A 1 179 ? -34.542 6.024 47.746 1.00 87.69 179 ILE A CA 1
ATOM 1479 C C . ILE A 1 179 ? -34.001 6.387 46.357 1.00 87.69 179 ILE A C 1
ATOM 1481 O O . ILE A 1 179 ? -32.950 7.015 46.235 1.00 87.69 179 ILE A O 1
ATOM 1485 N N . LEU A 1 180 ? -34.719 6.001 45.301 1.00 90.31 180 LEU A N 1
ATOM 1486 C CA . LEU A 1 180 ? -34.302 6.227 43.921 1.00 90.31 180 LEU A CA 1
ATOM 1487 C C . LEU A 1 180 ? -34.294 7.711 43.548 1.00 90.31 180 LEU A C 1
ATOM 1489 O O . LEU A 1 180 ? -33.468 8.106 42.728 1.00 90.31 180 LEU A O 1
ATOM 1493 N N . ASN A 1 181 ? -35.138 8.542 44.166 1.00 87.56 181 ASN A N 1
ATOM 1494 C CA . ASN A 1 181 ? -35.055 9.996 44.013 1.00 87.56 181 ASN A CA 1
ATOM 1495 C C . ASN A 1 181 ? -33.748 10.544 44.607 1.00 87.56 181 ASN A C 1
ATOM 1497 O O . ASN A 1 181 ? -33.022 11.252 43.916 1.00 87.56 181 ASN A O 1
ATOM 1501 N N . SER A 1 182 ? -33.376 10.135 45.825 1.00 85.31 182 SER A N 1
ATOM 1502 C CA . SER A 1 182 ? -32.097 10.548 46.425 1.00 85.31 182 SER A CA 1
ATOM 1503 C C . SER A 1 182 ? -30.885 10.073 45.615 1.00 85.31 182 SER A C 1
ATOM 1505 O O . SER A 1 182 ? -29.908 10.805 45.468 1.00 85.31 182 SER A O 1
ATOM 1507 N N . ILE A 1 183 ? -30.941 8.865 45.046 1.00 88.81 183 ILE A N 1
ATOM 1508 C CA . ILE A 1 183 ? -29.889 8.358 44.149 1.00 88.81 183 ILE A CA 1
ATOM 1509 C C . ILE A 1 183 ? -29.848 9.161 42.848 1.00 88.81 183 ILE A C 1
ATOM 1511 O O . ILE A 1 183 ? -28.764 9.478 42.365 1.00 88.81 183 ILE A O 1
ATOM 1515 N N . SER A 1 184 ? -31.011 9.521 42.303 1.00 90.62 184 SER A N 1
ATOM 1516 C CA . SER A 1 184 ? -31.110 10.344 41.096 1.00 90.62 184 SER A CA 1
ATOM 1517 C C . SER A 1 184 ? -30.413 11.691 41.278 1.00 90.62 184 SER A C 1
ATOM 1519 O O . SER A 1 184 ? -29.652 12.090 40.399 1.00 90.62 184 SER A O 1
ATOM 1521 N N . ASP A 1 185 ? -30.572 12.332 42.439 1.00 88.31 185 ASP A N 1
ATOM 1522 C CA . ASP A 1 185 ? -29.887 13.589 42.765 1.00 88.31 185 ASP A CA 1
ATOM 1523 C C . ASP A 1 185 ? -28.361 13.414 42.864 1.00 88.31 185 ASP A C 1
ATOM 1525 O O . ASP A 1 185 ? -27.586 14.263 42.407 1.00 88.31 185 ASP A O 1
ATOM 1529 N N . LEU A 1 186 ? -27.890 12.315 43.463 1.00 87.88 186 LEU A N 1
ATOM 1530 C CA . LEU A 1 186 ? -26.456 12.029 43.590 1.00 87.88 186 LEU A CA 1
ATOM 1531 C C . LEU A 1 186 ? -25.804 11.771 42.227 1.00 87.88 186 LEU A C 1
ATOM 1533 O O . LEU A 1 186 ? -24.769 12.368 41.915 1.00 87.88 186 LEU A O 1
ATOM 1537 N N . GLU A 1 187 ? -26.436 10.936 41.406 1.00 91.19 187 GLU A N 1
ATOM 1538 C CA . GLU A 1 187 ? -25.967 10.605 40.062 1.00 91.19 187 GLU A CA 1
ATOM 1539 C C . GLU A 1 187 ? -26.031 11.810 39.118 1.00 91.19 187 GLU A C 1
ATOM 1541 O O . GLU A 1 187 ? -25.093 12.063 38.357 1.00 91.19 187 GLU A O 1
ATOM 1546 N N . GLU A 1 188 ? -27.088 12.620 39.206 1.00 93.19 188 GLU A N 1
ATOM 1547 C CA . GLU A 1 188 ? -27.185 13.869 38.456 1.00 93.19 188 GLU A CA 1
ATOM 1548 C C . GLU A 1 188 ? -25.983 14.778 38.760 1.00 93.19 188 GLU A C 1
ATOM 1550 O O . GLU A 1 188 ? -25.281 15.233 37.848 1.00 93.19 188 GLU A O 1
ATOM 1555 N N . ASN A 1 189 ? -25.693 14.993 40.045 1.00 89.94 189 ASN A N 1
ATOM 1556 C CA . ASN A 1 189 ? -24.561 15.802 40.482 1.00 89.94 189 ASN A CA 1
ATOM 1557 C C . ASN A 1 189 ? -23.211 15.255 39.986 1.00 89.94 189 ASN A C 1
ATOM 1559 O O . ASN A 1 189 ? -22.325 16.040 39.634 1.00 89.94 189 ASN A O 1
ATOM 1563 N N . ALA A 1 190 ? -23.039 13.931 39.940 1.00 90.62 190 ALA A N 1
ATOM 1564 C CA . ALA A 1 190 ? -21.829 13.293 39.426 1.00 90.62 190 ALA A CA 1
ATOM 1565 C C . ALA A 1 190 ? -21.638 13.544 37.918 1.00 90.62 190 ALA A C 1
ATOM 1567 O O . ALA A 1 190 ? -20.549 13.939 37.484 1.00 90.62 190 ALA A O 1
ATOM 1568 N N . VAL A 1 191 ? -22.699 13.398 37.117 1.00 93.44 191 VAL A N 1
ATOM 1569 C CA . VAL A 1 191 ? -22.665 13.639 35.662 1.00 93.44 191 VAL A CA 1
ATOM 1570 C C . VAL A 1 191 ? -22.372 15.102 35.340 1.00 93.44 191 VAL A C 1
ATOM 1572 O O . VAL A 1 191 ? -21.559 15.396 34.452 1.00 93.44 191 VAL A O 1
ATOM 1575 N N . TRP A 1 192 ? -23.008 16.039 36.049 1.00 92.19 192 TRP A N 1
ATOM 1576 C CA . TRP A 1 192 ? -22.768 17.467 35.841 1.00 92.19 192 TRP A CA 1
ATOM 1577 C C . TRP A 1 192 ? -21.349 17.877 36.230 1.00 92.19 192 TRP A C 1
ATOM 1579 O O . TRP A 1 192 ? -20.722 18.622 35.474 1.00 92.19 192 TRP A O 1
ATOM 1589 N N . ALA A 1 193 ? -20.797 17.329 37.318 1.00 89.25 193 ALA A N 1
ATOM 1590 C CA . ALA A 1 193 ? -19.419 17.601 37.726 1.00 89.25 193 ALA A CA 1
ATOM 1591 C C . ALA A 1 193 ? -18.407 17.257 36.616 1.00 89.25 193 ALA A C 1
ATOM 1593 O O . ALA A 1 193 ? -17.496 18.042 36.349 1.00 89.25 193 ALA A O 1
ATOM 1594 N N . ILE A 1 194 ? -18.593 16.137 35.903 1.00 89.75 194 ILE A N 1
ATOM 1595 C CA . ILE A 1 194 ? -17.753 15.775 34.748 1.00 89.75 194 ILE A CA 1
ATOM 1596 C C . ILE A 1 194 ? -17.950 16.753 33.586 1.00 89.75 194 ILE A C 1
ATOM 1598 O O . ILE A 1 194 ? -16.969 17.252 33.023 1.00 89.75 194 ILE A O 1
ATOM 1602 N N . ARG A 1 195 ? -19.201 17.087 33.239 1.00 90.25 195 ARG A N 1
ATOM 1603 C CA . ARG A 1 195 ? -19.492 18.058 32.169 1.00 90.25 195 ARG A CA 1
ATOM 1604 C C . ARG A 1 195 ? -18.812 19.401 32.428 1.00 90.25 195 ARG A C 1
ATOM 1606 O O . ARG A 1 195 ? -18.286 20.014 31.500 1.00 90.25 195 ARG A O 1
ATOM 1613 N N . ASP A 1 196 ? -18.832 19.866 33.669 1.00 90.06 196 ASP A N 1
ATOM 1614 C CA . ASP A 1 196 ? -18.289 21.168 34.049 1.00 90.06 196 ASP A CA 1
ATOM 1615 C C . ASP A 1 196 ? -16.758 21.208 34.027 1.00 90.06 196 ASP A C 1
ATOM 1617 O O . ASP A 1 196 ? -16.187 22.282 33.844 1.00 90.06 196 ASP A O 1
ATOM 1621 N N . GLN A 1 197 ? -16.083 20.053 34.072 1.00 86.12 197 GLN A N 1
ATOM 1622 C CA . GLN A 1 197 ? -14.650 19.952 33.769 1.00 86.12 197 GLN A CA 1
ATOM 1623 C C . GLN A 1 197 ? -14.357 19.946 32.262 1.00 86.12 197 GLN A C 1
ATOM 1625 O O . GLN A 1 197 ? -13.338 20.492 31.835 1.00 86.12 197 GLN A O 1
ATOM 1630 N N . ILE A 1 198 ? -15.235 19.349 31.449 1.00 87.38 198 ILE A N 1
ATOM 1631 C CA . ILE A 1 198 ? -15.062 19.230 29.991 1.00 87.38 198 ILE A CA 1
ATOM 1632 C C . ILE A 1 198 ? -15.368 20.556 29.284 1.00 87.38 198 ILE A C 1
ATOM 1634 O O . ILE A 1 198 ? -14.628 20.983 28.401 1.00 87.38 198 ILE A O 1
ATOM 1638 N N . ARG A 1 199 ? -16.427 21.259 29.689 1.00 86.81 199 ARG A N 1
ATOM 1639 C CA . ARG A 1 199 ? -16.918 22.458 28.990 1.00 86.81 199 ARG A CA 1
ATOM 1640 C C . ARG A 1 199 ? -15.888 23.598 28.873 1.00 86.81 199 ARG A C 1
ATOM 1642 O O . ARG A 1 199 ? -15.844 24.222 27.814 1.00 86.81 199 ARG A O 1
ATOM 1649 N N . PRO A 1 200 ? -15.058 23.901 29.891 1.00 83.50 200 PRO A N 1
ATOM 1650 C CA . PRO A 1 200 ? -13.980 24.881 29.759 1.00 83.50 200 PRO A CA 1
ATOM 1651 C C . PRO A 1 200 ? -12.885 24.461 28.772 1.00 83.50 200 PRO A C 1
ATOM 1653 O O . PRO A 1 200 ? -12.233 25.328 28.204 1.00 83.50 200 PRO A O 1
ATOM 1656 N N . ILE A 1 201 ? -12.679 23.156 28.566 1.00 79.94 201 ILE A N 1
ATOM 1657 C CA . ILE A 1 201 ? -11.699 22.619 27.611 1.00 79.94 201 ILE A CA 1
ATOM 1658 C C . ILE A 1 201 ? -12.207 22.853 26.186 1.00 79.94 201 ILE A C 1
ATOM 1660 O O . ILE A 1 201 ? -11.487 23.415 25.371 1.00 79.94 201 ILE A O 1
ATOM 1664 N N . GLU A 1 202 ? -13.480 22.545 25.927 1.00 80.69 202 GLU A N 1
ATOM 1665 C CA . GLU A 1 202 ? -14.119 22.759 24.618 1.00 80.69 202 GLU A CA 1
ATOM 1666 C C . GLU A 1 202 ? -14.257 24.241 24.244 1.00 80.69 202 GLU A C 1
ATOM 1668 O O . GLU A 1 202 ? -14.133 24.616 23.079 1.00 80.69 202 GLU A O 1
ATOM 1673 N N . LYS A 1 203 ? -14.565 25.090 25.235 1.00 79.75 203 LYS A N 1
ATOM 1674 C CA . LYS A 1 203 ? -14.654 26.550 25.067 1.00 79.75 203 LYS A CA 1
ATOM 1675 C C . LYS A 1 203 ? -13.290 27.235 25.084 1.00 79.75 203 LYS A C 1
ATOM 1677 O O . LYS A 1 203 ? -13.231 28.443 24.853 1.00 79.75 203 LYS A O 1
ATOM 1682 N N . GLY A 1 204 ? -12.226 26.503 25.408 1.00 67.38 204 GLY A N 1
ATOM 1683 C CA . GLY A 1 204 ? -10.873 27.031 25.383 1.00 67.38 204 GLY A CA 1
ATOM 1684 C C . GLY A 1 204 ? -10.537 27.581 23.991 1.00 67.38 204 GLY A C 1
ATOM 1685 O O . GLY A 1 204 ? -11.105 27.119 22.996 1.00 67.38 204 GLY A O 1
ATOM 1686 N N . PRO A 1 205 ? -9.635 28.572 23.881 1.00 57.06 205 PRO A N 1
ATOM 1687 C CA . PRO A 1 205 ? -9.212 29.080 22.583 1.00 57.06 205 PRO A CA 1
ATOM 1688 C C . PRO A 1 205 ? -8.688 27.925 21.719 1.00 57.06 205 PRO A C 1
ATOM 1690 O O . PRO A 1 205 ? -7.692 27.290 22.066 1.00 57.06 205 PRO A O 1
ATOM 1693 N N . ARG A 1 206 ? -9.358 27.650 20.590 1.00 53.81 206 ARG A N 1
ATOM 1694 C CA . ARG A 1 206 ? -8.914 26.655 19.591 1.00 53.81 206 ARG A CA 1
ATOM 1695 C C . ARG A 1 206 ? -7.548 27.014 18.994 1.00 53.81 206 ARG A C 1
ATOM 1697 O O . ARG A 1 206 ? -6.821 26.134 18.538 1.00 53.81 206 ARG A O 1
ATOM 1704 N N . ASP A 1 207 ? -7.177 28.289 19.083 1.00 46.03 207 ASP A N 1
ATOM 1705 C CA . ASP A 1 207 ? -5.867 28.818 18.727 1.00 46.03 207 ASP A CA 1
ATOM 1706 C C . ASP A 1 207 ? -4.850 28.603 19.851 1.00 46.03 207 ASP A C 1
ATOM 1708 O O . ASP A 1 207 ? -4.355 29.532 20.492 1.00 46.03 207 ASP A O 1
ATOM 1712 N N . ILE A 1 208 ? -4.449 27.346 20.028 1.00 48.19 208 ILE A N 1
ATOM 1713 C CA . ILE A 1 208 ? -3.239 26.973 20.780 1.00 48.19 208 ILE A CA 1
ATOM 1714 C C . ILE A 1 208 ? -1.981 27.652 20.179 1.00 48.19 208 ILE A C 1
ATOM 1716 O O . ILE A 1 208 ? -0.942 27.723 20.832 1.00 48.19 208 ILE A O 1
ATOM 1720 N N . LEU A 1 209 ? -2.078 28.201 18.962 1.00 45.28 209 LEU A N 1
ATOM 1721 C CA . LEU A 1 209 ? -0.977 28.825 18.229 1.00 45.28 209 LEU A CA 1
ATOM 1722 C C . LEU A 1 209 ? -0.806 30.336 18.475 1.00 45.28 209 LEU A C 1
ATOM 1724 O O . LEU A 1 209 ? 0.302 30.826 18.297 1.00 45.28 209 LEU A O 1
ATOM 1728 N N . ALA A 1 210 ? -1.831 31.084 18.904 1.00 42.94 210 ALA A N 1
ATOM 1729 C CA . ALA A 1 210 ? -1.733 32.553 18.958 1.00 42.94 210 ALA A CA 1
ATOM 1730 C C . ALA A 1 210 ? -1.208 33.115 20.295 1.00 42.94 210 ALA A C 1
ATOM 1732 O O . ALA A 1 210 ? -0.671 34.220 20.331 1.00 42.94 210 ALA A O 1
ATOM 1733 N N . HIS A 1 211 ? -1.321 32.368 21.402 1.00 40.78 211 HIS A N 1
ATOM 1734 C CA . HIS A 1 211 ? -0.981 32.885 22.740 1.00 40.78 211 HIS A CA 1
ATOM 1735 C C . HIS A 1 211 ? 0.101 32.116 23.498 1.00 40.78 211 HIS A C 1
ATOM 1737 O O . HIS A 1 211 ? 0.351 32.399 24.672 1.00 40.78 211 HIS A O 1
ATOM 1743 N N . ARG A 1 212 ? 0.805 31.180 22.856 1.00 44.84 212 ARG A N 1
ATOM 1744 C CA . ARG A 1 212 ? 1.825 30.383 23.543 1.00 44.84 212 ARG A CA 1
ATOM 1745 C C . ARG A 1 212 ? 3.247 30.885 23.307 1.00 44.84 212 ARG A C 1
ATOM 1747 O O . ARG A 1 212 ? 4.106 30.157 22.838 1.00 44.84 212 ARG A O 1
ATOM 1754 N N . ASN A 1 213 ? 3.526 32.094 23.787 1.00 39.62 213 ASN A N 1
ATOM 1755 C CA . ASN A 1 213 ? 4.898 32.586 23.983 1.00 39.62 213 ASN A CA 1
ATOM 1756 C C . ASN A 1 213 ? 5.649 31.902 25.153 1.00 39.62 213 ASN A C 1
ATOM 1758 O O . ASN A 1 213 ? 6.698 32.379 25.574 1.00 39.62 213 ASN A O 1
ATOM 1762 N N . LYS A 1 214 ? 5.147 30.790 25.712 1.00 41.84 214 LYS A N 1
ATOM 1763 C CA . LYS A 1 214 ? 5.838 30.002 26.750 1.00 41.84 214 LYS A CA 1
ATOM 1764 C C . LYS A 1 214 ? 5.526 28.519 26.560 1.00 41.84 214 LYS A C 1
ATOM 1766 O O . LYS A 1 214 ? 4.410 28.098 26.850 1.00 41.84 214 LYS A O 1
ATOM 1771 N N . GLY A 1 215 ? 6.491 27.754 26.045 1.00 45.41 215 GLY A N 1
ATOM 1772 C CA . GLY A 1 215 ? 6.419 26.327 25.683 1.00 45.41 215 GLY A CA 1
ATOM 1773 C C . GLY A 1 215 ? 6.021 25.344 26.794 1.00 45.41 215 GLY A C 1
ATOM 1774 O O . GLY A 1 215 ? 6.781 24.454 27.150 1.00 45.41 215 GLY A O 1
ATOM 1775 N N . GLN A 1 216 ? 4.823 25.472 27.348 1.00 48.34 216 GLN A N 1
ATOM 1776 C CA . GLN A 1 216 ? 4.325 24.598 28.402 1.00 48.34 216 GLN A CA 1
ATOM 1777 C C . GLN A 1 216 ? 3.369 23.587 27.772 1.00 48.34 216 GLN A C 1
ATOM 1779 O O . GLN A 1 216 ? 2.337 24.040 27.342 1.00 48.34 216 GLN A O 1
ATOM 1784 N N . PRO A 1 217 ? 3.628 22.276 27.661 1.00 53.78 217 PRO A N 1
ATOM 1785 C CA . PRO A 1 217 ? 2.748 21.319 26.965 1.00 53.78 217 PRO A CA 1
ATOM 1786 C C . PRO A 1 217 ? 1.294 21.316 27.487 1.00 53.78 217 PRO A C 1
ATOM 1788 O O . PRO A 1 217 ? 1.047 21.720 28.627 1.00 53.78 217 PRO A O 1
ATOM 1791 N N . PRO A 1 218 ? 0.283 20.912 26.680 1.00 62.31 218 PRO A N 1
ATOM 1792 C CA . PRO A 1 218 ? -1.061 20.682 27.222 1.00 62.31 218 PRO A CA 1
ATOM 1793 C C . PRO A 1 218 ? -0.969 19.678 28.383 1.00 62.31 218 PRO A C 1
ATOM 1795 O O . PRO A 1 218 ? -0.184 18.732 28.344 1.00 62.31 218 PRO A O 1
ATOM 1798 N N . ASN A 1 219 ? -1.725 19.912 29.458 1.00 67.44 219 ASN A N 1
ATOM 1799 C CA . ASN A 1 219 ? -1.637 19.079 30.657 1.00 67.44 219 ASN A CA 1
ATOM 1800 C C . ASN A 1 219 ? -2.363 17.741 30.429 1.00 67.44 219 ASN A C 1
ATOM 1802 O O . ASN A 1 219 ? -3.508 17.565 30.845 1.00 67.44 219 ASN A O 1
ATOM 1806 N N . TYR A 1 220 ? -1.693 16.808 29.748 1.00 73.31 220 TYR A N 1
ATOM 1807 C CA . TYR A 1 220 ? -2.218 15.481 29.404 1.00 73.31 220 TYR A CA 1
ATOM 1808 C C . TYR A 1 220 ? -2.697 14.698 30.627 1.00 73.31 220 TYR A C 1
ATOM 1810 O O . TYR A 1 220 ? -3.705 14.001 30.558 1.00 73.31 220 TYR A O 1
ATOM 1818 N N . ARG A 1 221 ? -2.022 14.866 31.770 1.00 76.50 221 ARG A N 1
ATOM 1819 C CA . ARG A 1 221 ? -2.411 14.232 33.033 1.00 76.50 221 ARG A CA 1
ATOM 1820 C C . ARG A 1 221 ? -3.811 14.661 33.464 1.00 76.50 221 ARG A C 1
ATOM 1822 O O . ARG A 1 221 ? -4.620 13.815 33.823 1.00 76.50 221 ARG A O 1
ATOM 1829 N N . LYS A 1 222 ? -4.127 15.954 33.337 1.00 77.88 222 LYS A N 1
ATOM 1830 C CA . LYS A 1 222 ? -5.461 16.481 33.649 1.00 77.88 222 LYS A CA 1
ATOM 1831 C C . LYS A 1 222 ? -6.538 15.863 32.752 1.00 77.88 222 LYS A C 1
ATOM 1833 O O . LYS A 1 222 ? -7.573 15.453 33.262 1.00 77.88 222 LYS A O 1
ATOM 1838 N N . LEU A 1 223 ? -6.304 15.797 31.440 1.00 80.88 223 LEU A N 1
ATOM 1839 C CA . LEU A 1 223 ? -7.257 15.204 30.489 1.00 80.88 223 LEU A CA 1
ATOM 1840 C C . LEU A 1 223 ? -7.491 13.717 30.773 1.00 80.88 223 LEU A C 1
ATOM 1842 O O . LEU A 1 223 ? -8.631 13.257 30.800 1.00 80.88 223 LEU A O 1
ATOM 1846 N N . HIS A 1 224 ? -6.408 12.990 31.038 1.00 81.50 224 HIS A N 1
ATOM 1847 C CA . HIS A 1 224 ? -6.448 11.571 31.355 1.00 81.50 224 HIS A CA 1
ATOM 1848 C C . HIS A 1 224 ? -7.197 11.286 32.665 1.00 81.50 224 HIS A C 1
ATOM 1850 O O . HIS A 1 224 ? -8.001 10.357 32.728 1.00 81.50 224 HIS A O 1
ATOM 1856 N N . ASP A 1 225 ? -6.965 12.082 33.712 1.00 82.75 225 ASP A N 1
ATOM 1857 C CA . ASP A 1 225 ? -7.659 11.904 34.987 1.00 82.75 225 ASP A CA 1
ATOM 1858 C C . ASP A 1 225 ? -9.171 12.135 34.820 1.00 82.75 225 ASP A C 1
ATOM 1860 O O . ASP A 1 225 ? -9.956 11.278 35.220 1.00 82.75 225 ASP A O 1
ATOM 1864 N N . ILE A 1 226 ? -9.597 13.199 34.124 1.00 86.12 226 ILE A N 1
ATOM 1865 C CA . ILE A 1 226 ? -11.026 13.435 33.831 1.00 86.12 226 ILE A CA 1
ATOM 1866 C C . ILE A 1 226 ? -11.630 12.245 33.065 1.00 86.12 226 ILE A C 1
ATOM 1868 O O . ILE A 1 226 ? -12.729 11.803 33.402 1.00 86.12 226 ILE A O 1
ATOM 1872 N N . ALA A 1 227 ? -10.909 11.679 32.089 1.00 86.88 227 ALA A N 1
ATOM 1873 C CA . ALA A 1 227 ? -11.382 10.528 31.318 1.00 86.88 227 ALA A CA 1
ATOM 1874 C C . ALA A 1 227 ? -11.595 9.295 32.205 1.00 86.88 227 ALA A C 1
ATOM 1876 O O . ALA A 1 227 ? -12.667 8.691 32.177 1.00 86.88 227 ALA A O 1
ATOM 1877 N N . ARG A 1 228 ? -10.629 8.979 33.076 1.00 84.81 228 ARG A N 1
ATOM 1878 C CA . ARG A 1 228 ? -10.757 7.899 34.066 1.00 84.81 228 ARG A CA 1
ATOM 1879 C C . ARG A 1 228 ? -11.976 8.098 34.977 1.00 84.81 228 ARG A C 1
ATOM 1881 O O . ARG A 1 228 ? -12.606 7.123 35.382 1.00 84.81 228 ARG A O 1
ATOM 1888 N N . HIS A 1 229 ? -12.314 9.333 35.341 1.00 85.50 229 HIS A N 1
ATOM 1889 C CA . HIS A 1 229 ? -13.477 9.607 36.191 1.00 85.50 229 HIS A CA 1
ATOM 1890 C C . HIS A 1 229 ? -14.802 9.529 35.439 1.00 85.50 229 HIS A C 1
ATOM 1892 O O . HIS A 1 229 ? -15.749 8.968 35.980 1.00 85.50 229 HIS A O 1
ATOM 1898 N N . SER A 1 230 ? -14.845 9.985 34.188 1.00 88.06 230 SER A N 1
ATOM 1899 C CA . SER A 1 230 ? -16.012 9.824 33.314 1.00 88.06 230 SER A CA 1
ATOM 1900 C C . SER A 1 230 ? -16.401 8.352 33.135 1.00 88.06 230 SER A C 1
ATOM 1902 O O . SER A 1 230 ? -17.589 8.034 33.110 1.00 88.06 230 SER A O 1
ATOM 1904 N N . ILE A 1 231 ? -15.410 7.454 33.059 1.00 88.81 231 ILE A N 1
ATOM 1905 C CA . ILE A 1 231 ? -15.642 6.004 32.977 1.00 88.81 231 ILE A CA 1
ATOM 1906 C C . ILE A 1 231 ? -16.335 5.499 34.246 1.00 88.81 231 ILE A C 1
ATOM 1908 O O . ILE A 1 231 ? -17.384 4.875 34.153 1.00 88.81 231 ILE A O 1
ATOM 1912 N N . HIS A 1 232 ? -15.805 5.827 35.429 1.00 87.88 232 HIS A N 1
ATOM 1913 C CA . HIS A 1 232 ? -16.395 5.372 36.694 1.00 87.88 232 HIS A CA 1
ATOM 1914 C C . HIS A 1 232 ? -17.818 5.899 36.926 1.00 87.88 232 HIS A C 1
ATOM 1916 O O . HIS A 1 232 ? -18.645 5.163 37.441 1.00 87.88 232 HIS A O 1
ATOM 1922 N N . VAL A 1 233 ? -18.111 7.155 36.562 1.00 90.38 233 VAL A N 1
ATOM 1923 C CA . VAL A 1 233 ? -19.475 7.714 36.681 1.00 90.38 233 VAL A CA 1
ATOM 1924 C C . VAL A 1 233 ? -20.446 6.981 35.752 1.00 90.38 233 VAL A C 1
ATOM 1926 O O . VAL A 1 233 ? -21.581 6.706 36.120 1.00 90.38 233 VAL A O 1
ATOM 1929 N N . THR A 1 234 ? -19.996 6.624 34.548 1.00 92.38 234 THR A N 1
ATOM 1930 C CA . THR A 1 234 ? -20.816 5.843 33.609 1.00 92.38 234 THR A CA 1
ATOM 1931 C C . THR A 1 234 ? -21.030 4.416 34.114 1.00 92.38 234 THR A C 1
ATOM 1933 O O . THR A 1 234 ? -22.134 3.895 34.022 1.00 92.38 234 THR A O 1
ATOM 1936 N N . GLU A 1 235 ? -20.006 3.804 34.709 1.00 92.38 235 GLU A N 1
ATOM 1937 C CA . GLU A 1 235 ? -20.103 2.483 35.334 1.00 92.38 235 GLU A CA 1
ATOM 1938 C C . GLU A 1 235 ? -21.118 2.464 36.488 1.00 92.38 235 GLU A C 1
ATOM 1940 O O . GLU A 1 235 ? -21.991 1.598 36.512 1.00 92.38 235 GLU A O 1
ATOM 1945 N N . THR A 1 236 ? -21.053 3.423 37.421 1.00 91.81 236 THR A N 1
ATOM 1946 C CA . THR A 1 236 ? -21.996 3.484 38.552 1.00 91.81 236 THR A CA 1
ATOM 1947 C C . THR A 1 236 ? -23.433 3.713 38.091 1.00 91.81 236 THR A C 1
ATOM 1949 O O . THR A 1 236 ? -24.344 3.063 38.602 1.00 91.81 236 THR A O 1
ATOM 1952 N N . LEU A 1 237 ? -23.639 4.553 37.071 1.00 93.44 237 LEU A N 1
ATOM 1953 C CA . LEU A 1 237 ? -24.944 4.758 36.434 1.00 93.44 237 LEU A CA 1
ATOM 1954 C C . LEU A 1 237 ? -25.508 3.485 35.800 1.00 93.44 237 LEU A C 1
ATOM 1956 O O . LEU A 1 237 ? -26.691 3.189 35.973 1.00 93.44 237 LEU A O 1
ATOM 1960 N N . ASP A 1 238 ? -24.681 2.737 35.067 1.00 94.50 238 ASP A N 1
ATOM 1961 C CA . ASP A 1 238 ? -25.098 1.499 34.400 1.00 94.50 238 ASP A CA 1
ATOM 1962 C C . ASP A 1 238 ? -25.528 0.449 35.431 1.00 94.50 238 ASP A C 1
ATOM 1964 O O . ASP A 1 238 ? -26.581 -0.178 35.284 1.00 94.50 238 ASP A O 1
ATOM 1968 N N . VAL A 1 239 ? -24.770 0.318 36.522 1.00 94.31 239 VAL A N 1
ATOM 1969 C CA . VAL A 1 239 ? -25.098 -0.587 37.631 1.00 94.31 239 VAL A CA 1
ATOM 1970 C C . VAL A 1 239 ? -26.357 -0.131 38.379 1.00 94.31 239 VAL A C 1
ATOM 1972 O O . VAL A 1 239 ? -27.211 -0.961 38.708 1.00 94.31 239 VAL A O 1
ATOM 1975 N N . ALA A 1 240 ? -26.528 1.171 38.625 1.00 93.38 240 ALA A N 1
ATOM 1976 C CA . ALA A 1 240 ? -27.733 1.707 39.257 1.00 93.38 240 ALA A CA 1
ATOM 1977 C C . ALA A 1 240 ? -28.982 1.435 38.404 1.00 93.38 240 ALA A C 1
ATOM 1979 O O . ALA A 1 240 ? -29.996 0.973 38.928 1.00 93.38 240 ALA A O 1
ATOM 1980 N N . LEU A 1 241 ? -28.900 1.633 37.085 1.00 94.38 241 LEU A N 1
ATOM 1981 C CA . LEU A 1 241 ? -29.987 1.329 36.153 1.00 94.38 241 LEU A CA 1
ATOM 1982 C C . LEU A 1 241 ? -30.338 -0.155 36.123 1.00 94.38 241 LEU A C 1
ATOM 1984 O O . LEU A 1 241 ? -31.519 -0.493 36.184 1.00 94.38 241 LEU A O 1
ATOM 1988 N N . GLN A 1 242 ? -29.334 -1.033 36.089 1.00 95.06 242 GLN A N 1
ATOM 1989 C CA . GLN A 1 242 ? -29.550 -2.478 36.168 1.00 95.06 242 GLN A CA 1
ATOM 1990 C C . GLN A 1 242 ? -30.245 -2.863 37.483 1.00 95.06 242 GLN A C 1
ATOM 1992 O O . GLN A 1 242 ? -31.168 -3.675 37.496 1.00 95.06 242 GLN A O 1
ATOM 1997 N N . THR A 1 243 ? -29.835 -2.247 38.592 1.00 94.31 243 THR A N 1
ATOM 1998 C CA . THR A 1 243 ? -30.426 -2.472 39.917 1.00 94.31 243 THR A CA 1
ATOM 1999 C C . THR A 1 243 ? -31.895 -2.029 39.944 1.00 94.31 243 THR A C 1
ATOM 2001 O O . THR A 1 243 ? -32.753 -2.776 40.412 1.00 94.31 243 THR A O 1
ATOM 2004 N N . ILE A 1 244 ? -32.217 -0.866 39.369 1.00 94.00 244 ILE A N 1
ATOM 2005 C CA . ILE A 1 244 ? -33.595 -0.355 39.242 1.00 94.00 244 ILE A CA 1
ATOM 2006 C C . ILE A 1 244 ? -34.451 -1.249 38.348 1.00 94.00 244 ILE A C 1
ATOM 2008 O O . ILE A 1 244 ? -35.604 -1.523 38.675 1.00 94.00 244 ILE A O 1
ATOM 2012 N N . GLU A 1 245 ? -33.898 -1.731 37.238 1.00 94.56 245 GLU A N 1
ATOM 2013 C CA . GLU A 1 245 ? -34.589 -2.659 36.346 1.00 94.56 245 GLU A CA 1
ATOM 2014 C C . GLU A 1 245 ? -34.960 -3.954 37.078 1.00 94.56 245 GLU A C 1
ATOM 2016 O O . GLU A 1 245 ? -36.101 -4.406 36.984 1.00 94.56 245 GLU A O 1
ATOM 2021 N N . ARG A 1 246 ? -34.045 -4.501 37.892 1.00 94.56 246 ARG A N 1
ATOM 2022 C CA . ARG A 1 246 ? -34.338 -5.665 38.742 1.00 94.56 246 ARG A CA 1
ATOM 2023 C C . ARG A 1 246 ? -35.398 -5.361 39.804 1.00 94.56 246 ARG A C 1
ATOM 2025 O O . ARG A 1 246 ? -36.240 -6.223 40.052 1.00 94.56 246 ARG A O 1
ATOM 2032 N N . ILE A 1 247 ? -35.395 -4.170 40.410 1.00 93.62 247 ILE A N 1
ATOM 2033 C CA . ILE A 1 247 ? -36.440 -3.742 41.361 1.00 93.62 247 ILE A CA 1
ATOM 2034 C C . ILE A 1 247 ? -37.808 -3.721 40.670 1.00 93.62 247 ILE A C 1
ATOM 2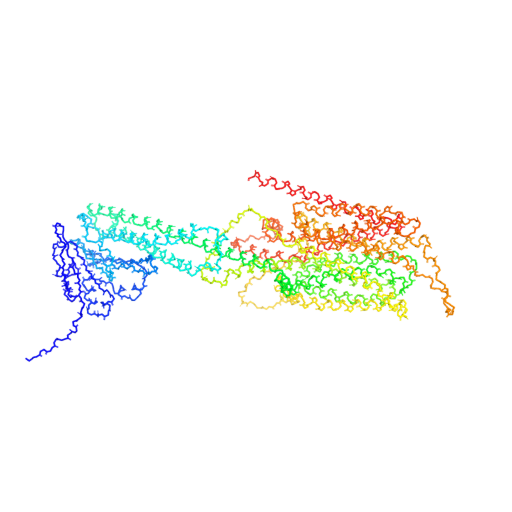036 O O . ILE A 1 247 ? -38.759 -4.315 41.171 1.00 93.62 247 ILE A O 1
ATOM 2040 N N . LEU A 1 248 ? -37.902 -3.089 39.498 1.00 91.81 248 LEU A N 1
ATOM 2041 C CA . LEU A 1 248 ? -39.134 -2.997 38.712 1.00 91.81 248 LEU A CA 1
ATOM 2042 C C . LEU A 1 248 ? -39.656 -4.368 38.268 1.00 91.81 248 LEU A C 1
ATOM 2044 O O . LEU A 1 248 ? -40.862 -4.604 38.303 1.00 91.81 248 LEU A O 1
ATOM 2048 N N . GLU A 1 249 ? -38.770 -5.271 37.851 1.00 90.75 249 GLU A N 1
ATOM 2049 C CA . GLU A 1 249 ? -39.138 -6.626 37.433 1.00 90.75 249 GLU A CA 1
ATOM 2050 C C . GLU A 1 249 ? -39.675 -7.462 38.601 1.00 90.75 249 GLU A C 1
ATOM 2052 O O . GLU A 1 249 ? -40.720 -8.102 38.470 1.00 90.75 249 GLU A O 1
ATOM 2057 N N . ASN A 1 250 ? -39.024 -7.404 39.767 1.00 88.56 250 ASN A N 1
ATOM 2058 C CA . ASN A 1 250 ? -39.498 -8.101 40.965 1.00 88.56 250 ASN A CA 1
ATOM 2059 C C . ASN A 1 250 ? -40.804 -7.498 41.496 1.00 88.56 250 ASN A C 1
ATOM 2061 O O . ASN A 1 250 ? -41.712 -8.244 41.849 1.00 88.56 250 ASN A O 1
ATOM 2065 N N . HIS A 1 251 ? -40.943 -6.169 41.486 1.00 89.19 251 HIS A N 1
ATOM 2066 C CA . HIS A 1 251 ? -42.189 -5.505 41.867 1.00 89.19 251 HIS A CA 1
ATOM 2067 C C . HIS A 1 251 ? -43.363 -5.962 40.990 1.00 89.19 251 HIS A C 1
ATOM 2069 O O . HIS A 1 251 ? -44.419 -6.321 41.505 1.00 89.19 251 HIS A O 1
ATOM 2075 N N . ARG A 1 252 ? -43.168 -6.037 39.664 1.00 85.81 252 ARG A N 1
ATOM 2076 C CA . ARG A 1 252 ? -44.171 -6.620 38.760 1.00 85.81 252 ARG A CA 1
ATOM 2077 C C . ARG A 1 252 ? -44.447 -8.076 39.115 1.00 85.81 252 ARG A C 1
ATOM 2079 O O . ARG A 1 252 ? -45.600 -8.426 39.288 1.00 85.81 252 ARG A O 1
ATOM 2086 N N . THR A 1 253 ? -43.417 -8.899 39.267 1.00 83.25 253 THR A N 1
ATOM 2087 C CA . THR A 1 253 ? -43.574 -10.343 39.505 1.00 83.25 253 THR A CA 1
ATOM 2088 C C . THR A 1 253 ? -44.360 -10.650 40.782 1.00 83.25 253 THR A C 1
ATOM 2090 O O . THR A 1 253 ? -45.243 -11.499 40.764 1.00 83.25 253 THR A O 1
ATOM 2093 N N . TYR A 1 254 ? -44.081 -9.952 41.885 1.00 78.44 254 TYR A N 1
ATOM 2094 C CA . TYR A 1 254 ? -44.708 -10.255 43.175 1.00 78.44 254 TYR A CA 1
ATOM 2095 C C . TYR A 1 254 ? -46.067 -9.577 43.389 1.00 78.44 254 TYR A C 1
ATOM 2097 O O . TYR A 1 254 ? -46.887 -10.110 44.138 1.00 78.44 254 TYR A O 1
ATOM 2105 N N . MET A 1 255 ? -46.319 -8.437 42.737 1.00 76.31 255 MET A N 1
ATOM 2106 C CA . MET A 1 255 ? -47.512 -7.614 42.982 1.00 76.31 255 MET A CA 1
ATOM 2107 C C . MET A 1 255 ? -48.485 -7.547 41.791 1.00 76.31 255 MET A C 1
ATOM 2109 O O . MET A 1 255 ? -49.514 -6.881 41.895 1.00 76.31 255 MET A O 1
ATOM 2113 N N . TYR A 1 256 ? -48.204 -8.214 40.660 1.00 68.19 256 TYR A N 1
ATOM 2114 C CA . TYR A 1 256 ? -49.076 -8.169 39.479 1.00 68.19 256 TYR A CA 1
ATOM 2115 C C . TYR A 1 256 ? -50.497 -8.674 39.801 1.00 68.19 256 TYR A C 1
ATOM 2117 O O . TYR A 1 256 ? -50.640 -9.833 40.184 1.00 68.19 256 TYR A O 1
ATOM 2125 N N . PRO A 1 257 ? -51.560 -7.877 39.574 1.00 56.19 257 PRO A N 1
ATOM 2126 C CA . PRO A 1 257 ? -52.923 -8.205 40.015 1.00 56.19 257 PRO A CA 1
ATOM 2127 C C . PRO A 1 257 ? -53.522 -9.513 39.469 1.00 56.19 257 PRO A C 1
ATOM 2129 O O . PRO A 1 257 ? -54.506 -9.993 40.022 1.00 56.19 257 PRO A O 1
ATOM 2132 N N . GLY A 1 258 ? -52.976 -10.064 38.377 1.00 54.94 258 GLY A N 1
ATOM 2133 C CA . GLY A 1 258 ? -53.460 -11.306 37.759 1.00 54.94 258 GLY A CA 1
ATOM 2134 C C . GLY A 1 258 ? -52.888 -12.602 38.349 1.00 54.94 258 GLY A C 1
ATOM 2135 O O . GLY A 1 258 ? -53.555 -13.622 38.255 1.00 54.94 258 GLY A O 1
ATOM 2136 N N . ASP A 1 259 ? -51.706 -12.546 38.974 1.00 53.38 259 ASP A N 1
ATOM 2137 C CA . ASP A 1 259 ? -50.947 -13.699 39.506 1.00 53.38 259 ASP A CA 1
ATOM 2138 C C . ASP A 1 259 ? -50.327 -13.367 40.883 1.00 53.38 259 ASP A C 1
ATOM 2140 O O . ASP A 1 259 ? -49.312 -13.940 41.289 1.00 53.38 259 ASP A O 1
ATOM 2144 N N . SER A 1 260 ? -50.886 -12.384 41.605 1.00 57.00 260 SER A N 1
ATOM 2145 C CA . SER A 1 260 ? -50.237 -11.850 42.804 1.00 57.00 260 SER A CA 1
ATOM 2146 C C . SER A 1 260 ? -50.123 -12.927 43.878 1.00 57.00 260 SER A C 1
ATOM 2148 O O . SER A 1 260 ? -51.110 -13.476 44.368 1.00 57.00 260 SER A O 1
ATOM 2150 N N . VAL A 1 261 ? -48.885 -13.206 44.287 1.00 57.22 261 VAL A N 1
ATOM 2151 C CA . VAL A 1 261 ? -48.605 -14.184 45.346 1.00 57.22 261 VAL A CA 1
ATOM 2152 C C . VAL A 1 261 ? -49.131 -13.675 46.701 1.00 57.22 261 VAL A C 1
ATOM 2154 O O . VAL A 1 261 ? -49.464 -14.455 47.587 1.00 57.22 261 VAL A O 1
ATOM 2157 N N . LEU A 1 262 ? -49.263 -12.351 46.842 1.00 60.19 262 LEU A N 1
ATOM 2158 C CA . LEU A 1 262 ? -49.921 -11.652 47.945 1.00 60.19 262 LEU A CA 1
ATOM 2159 C C . LEU A 1 262 ? -51.337 -11.248 47.487 1.00 60.19 262 LEU A C 1
ATOM 2161 O O . LEU A 1 262 ? -51.489 -10.426 46.587 1.00 60.19 262 LEU A O 1
ATOM 2165 N N . SER A 1 263 ? -52.374 -11.863 48.060 1.00 51.81 263 SER A N 1
ATOM 2166 C CA . SER A 1 263 ? -53.793 -11.755 47.657 1.00 51.81 263 SER A CA 1
ATOM 2167 C C . SER A 1 263 ? -54.270 -10.320 47.319 1.00 51.81 263 SER A C 1
ATOM 2169 O O . SER A 1 263 ? -54.027 -9.400 48.106 1.00 51.81 263 SER A O 1
ATOM 2171 N N . PRO A 1 264 ? -55.007 -10.100 46.210 1.00 50.69 264 PRO A N 1
ATOM 2172 C CA . PRO A 1 264 ? -55.352 -8.758 45.749 1.00 50.69 264 PRO A CA 1
ATOM 2173 C C . PRO A 1 264 ? -56.592 -8.214 46.473 1.00 50.69 264 PRO A C 1
ATOM 2175 O O . PRO A 1 264 ? -57.729 -8.562 46.158 1.00 50.69 264 PRO A O 1
ATOM 2178 N N . SER A 1 265 ? -56.394 -7.305 47.430 1.00 58.44 265 SER A N 1
ATOM 2179 C CA . SER A 1 265 ? -57.462 -6.383 47.839 1.00 58.44 265 SER A CA 1
ATOM 2180 C C . SER A 1 265 ? -57.542 -5.208 46.852 1.00 58.44 265 SER A C 1
ATOM 2182 O O . SER A 1 265 ? -56.531 -4.817 46.264 1.00 58.44 265 SER A O 1
ATOM 2184 N N . LEU A 1 266 ? -58.721 -4.596 46.681 1.00 57.16 266 LEU A N 1
ATOM 2185 C CA . LEU A 1 266 ? -58.912 -3.449 45.774 1.00 57.16 266 LEU A CA 1
ATOM 2186 C C . LEU A 1 266 ? -57.967 -2.268 46.106 1.00 57.16 266 LEU A C 1
ATOM 2188 O O . LEU A 1 266 ? -57.504 -1.567 45.209 1.00 57.16 266 LEU A O 1
ATOM 2192 N N . GLN A 1 267 ? -57.639 -2.087 47.394 1.00 59.72 267 GLN A N 1
ATOM 2193 C CA . GLN A 1 267 ? -56.677 -1.086 47.878 1.00 59.72 267 GLN A CA 1
ATOM 2194 C C . GLN A 1 267 ? -55.230 -1.429 47.485 1.00 59.72 267 GLN A C 1
ATOM 2196 O O . GLN A 1 267 ? -54.476 -0.540 47.092 1.00 59.72 267 GLN A O 1
ATOM 2201 N N . THR A 1 268 ? -54.853 -2.713 47.511 1.00 65.38 268 THR A N 1
ATOM 2202 C CA . THR A 1 268 ? -53.524 -3.187 47.079 1.00 65.38 268 THR A CA 1
ATOM 2203 C C . THR A 1 268 ? -53.297 -2.919 45.589 1.00 65.38 268 THR A C 1
ATOM 2205 O O . THR A 1 268 ? -52.202 -2.535 45.190 1.00 65.38 268 THR A O 1
ATOM 2208 N N . SER A 1 269 ? -54.345 -3.029 44.763 1.00 69.25 269 SER A N 1
ATOM 2209 C CA . SER A 1 269 ? -54.247 -2.743 43.325 1.00 69.25 269 SER A CA 1
ATOM 2210 C C . SER A 1 269 ? -54.004 -1.258 43.016 1.00 69.25 269 SER A C 1
ATOM 2212 O O . SER A 1 269 ? -53.323 -0.959 42.035 1.00 69.25 269 SER A O 1
ATOM 2214 N N . GLN A 1 270 ? -54.546 -0.329 43.813 1.00 75.69 270 GLN A N 1
ATOM 2215 C CA . GLN A 1 270 ? -54.301 1.112 43.644 1.00 75.69 270 GLN A CA 1
ATOM 2216 C C . GLN A 1 270 ? -52.891 1.500 44.105 1.00 75.69 270 GLN A C 1
ATOM 2218 O O . GLN A 1 270 ? -52.196 2.236 43.402 1.00 75.69 270 GLN A O 1
ATOM 2223 N N . ALA A 1 271 ? -52.449 0.955 45.244 1.00 79.62 271 ALA A N 1
ATOM 2224 C CA . ALA A 1 271 ? -51.091 1.140 45.748 1.00 79.62 271 ALA A CA 1
ATOM 2225 C C . ALA A 1 271 ? -50.046 0.639 44.739 1.00 79.62 271 ALA A C 1
ATOM 2227 O O . ALA A 1 271 ? -49.127 1.380 44.395 1.00 79.62 271 ALA A O 1
ATOM 2228 N N . TRP A 1 272 ? -50.257 -0.554 44.172 1.00 83.69 272 TRP A N 1
ATOM 2229 C CA . TRP A 1 272 ? -49.384 -1.120 43.143 1.00 83.69 272 TRP A CA 1
ATOM 2230 C C . TRP A 1 272 ? -49.244 -0.207 41.921 1.00 83.69 272 TRP A C 1
ATOM 2232 O O . TRP A 1 272 ? -48.129 0.073 41.481 1.00 83.69 272 TRP A O 1
ATOM 2242 N N . GLN A 1 273 ? -50.356 0.305 41.374 1.00 83.12 273 GLN A N 1
ATOM 2243 C CA . 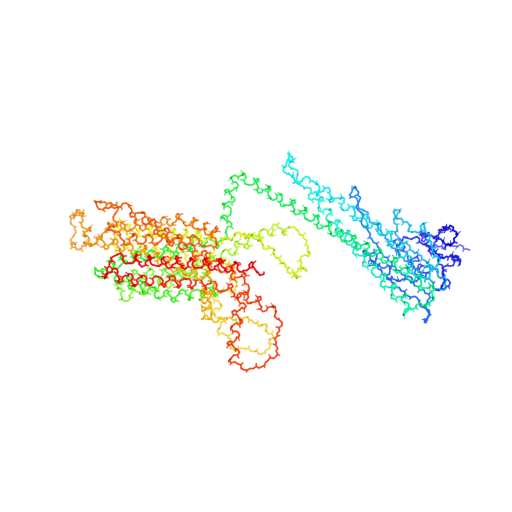GLN A 1 273 ? -50.311 1.215 40.221 1.00 83.12 273 GLN A CA 1
ATOM 2244 C C . GLN A 1 273 ? -49.537 2.500 40.546 1.00 83.12 273 GLN A C 1
ATOM 2246 O O . GLN A 1 273 ? -48.713 2.947 39.742 1.00 83.12 273 GLN A O 1
ATOM 2251 N N . ALA A 1 274 ? -49.762 3.070 41.734 1.00 85.88 274 ALA A N 1
ATOM 2252 C CA . ALA A 1 274 ? -49.066 4.269 42.188 1.00 85.88 274 ALA A CA 1
ATOM 2253 C C . ALA A 1 274 ? -47.554 4.030 42.335 1.00 85.88 274 ALA A C 1
ATOM 2255 O O . ALA A 1 274 ? -46.756 4.812 41.811 1.00 85.88 274 ALA A O 1
ATOM 2256 N N . ILE A 1 275 ? -47.144 2.934 42.981 1.00 88.62 275 ILE A N 1
ATOM 2257 C CA . ILE A 1 275 ? -45.730 2.586 43.174 1.00 88.62 275 ILE A CA 1
ATOM 2258 C C . ILE A 1 275 ? -45.062 2.217 41.849 1.00 88.62 275 ILE A C 1
ATOM 2260 O O . ILE A 1 275 ? -43.995 2.749 41.544 1.00 88.62 275 ILE A O 1
ATOM 2264 N N . GLN A 1 276 ? -45.705 1.411 41.000 1.00 88.38 276 GLN A N 1
ATOM 2265 C CA . GLN A 1 276 ? -45.194 1.059 39.672 1.00 88.38 276 GLN A CA 1
ATOM 2266 C C . GLN A 1 276 ? -44.934 2.310 38.822 1.00 88.38 276 GLN A C 1
ATOM 2268 O O . GLN A 1 276 ? -43.884 2.415 38.180 1.00 88.38 276 GLN A O 1
ATOM 2273 N N . SER A 1 277 ? -45.866 3.269 38.828 1.00 86.62 277 SER A N 1
ATOM 2274 C CA . SER A 1 277 ? -45.702 4.539 38.118 1.00 86.62 277 SER A CA 1
ATOM 2275 C C . SER A 1 277 ? -44.548 5.355 38.702 1.00 86.62 277 SER A C 1
ATOM 2277 O O . SER A 1 277 ? -43.706 5.841 37.945 1.00 86.62 277 SER A O 1
ATOM 2279 N N . ARG A 1 278 ? -44.457 5.477 40.034 1.00 89.06 278 ARG A N 1
ATOM 2280 C CA . ARG A 1 278 ? -43.389 6.240 40.705 1.00 89.06 278 ARG A CA 1
ATOM 2281 C C . ARG A 1 278 ? -42.000 5.612 40.517 1.00 89.06 278 ARG A C 1
ATOM 2283 O O . ARG A 1 278 ? -41.035 6.352 40.385 1.00 89.06 278 ARG A O 1
ATOM 2290 N N . LEU A 1 279 ? -41.888 4.285 40.431 1.00 89.56 279 LEU A N 1
ATOM 2291 C CA . LEU A 1 279 ? -40.628 3.575 40.157 1.00 89.56 279 LEU A CA 1
ATOM 2292 C C . LEU A 1 279 ? -40.154 3.708 38.705 1.00 89.56 279 LEU A C 1
ATOM 2294 O O . LEU A 1 279 ? -38.952 3.686 38.439 1.00 89.56 279 LEU A O 1
ATOM 2298 N N . SER A 1 280 ? -41.084 3.844 37.758 1.00 89.56 280 SER A N 1
ATOM 2299 C CA . SER A 1 280 ? -40.742 3.959 36.335 1.00 89.56 280 SER A CA 1
ATOM 2300 C C . SER A 1 280 ? -40.026 5.273 35.991 1.00 89.56 280 SER A C 1
ATOM 2302 O O . SER A 1 280 ? -39.195 5.309 35.081 1.00 89.56 280 SER A O 1
ATOM 2304 N N . PHE A 1 281 ? -40.294 6.346 36.744 1.00 90.75 281 PHE A N 1
ATOM 2305 C CA . PHE A 1 281 ? -39.717 7.665 36.484 1.00 90.75 281 PHE A CA 1
ATOM 2306 C C . PHE A 1 281 ? -38.194 7.718 36.727 1.00 90.75 281 PHE A C 1
ATOM 2308 O O . PHE A 1 281 ? -37.481 8.082 35.785 1.00 90.75 281 PHE A O 1
ATOM 2315 N N . PRO A 1 282 ? -37.654 7.297 37.894 1.00 89.12 282 PRO A N 1
ATOM 2316 C CA . PRO A 1 282 ? -36.208 7.252 38.119 1.00 89.12 282 PRO A CA 1
ATOM 2317 C C . PRO A 1 282 ? -35.451 6.420 37.080 1.00 89.12 282 PRO A C 1
ATOM 2319 O O . PRO A 1 282 ? -34.371 6.822 36.652 1.00 89.12 282 PRO A O 1
ATOM 2322 N N . GLN A 1 283 ? -36.030 5.307 36.604 1.00 90.81 283 GLN A N 1
ATOM 2323 C CA . GLN A 1 283 ? -35.432 4.495 35.537 1.00 90.81 283 GLN A CA 1
ATOM 2324 C C . GLN A 1 283 ? -35.240 5.311 34.248 1.00 90.81 283 GLN A C 1
ATOM 2326 O O . GLN A 1 283 ? -34.150 5.332 33.674 1.00 90.81 283 GLN A O 1
ATOM 2331 N N . SER A 1 284 ? -36.284 6.015 33.800 1.00 92.06 284 SER A N 1
ATOM 2332 C CA . SER A 1 284 ? -36.223 6.847 32.592 1.00 92.06 284 SER A CA 1
ATOM 2333 C C . SER A 1 284 ? -35.290 8.052 32.759 1.00 92.06 284 SER A C 1
ATOM 2335 O O . SER A 1 284 ? -34.564 8.422 31.828 1.00 92.06 284 SER A O 1
ATOM 2337 N N . PHE A 1 285 ? -35.301 8.680 33.936 1.00 93.81 285 PHE A N 1
ATOM 2338 C CA . PHE A 1 285 ? -34.459 9.833 34.244 1.00 93.81 285 PHE A CA 1
ATOM 2339 C C . PHE A 1 285 ? -32.971 9.460 34.263 1.00 93.81 285 PHE A C 1
ATOM 2341 O O . PHE A 1 285 ? -32.177 10.051 33.526 1.00 93.81 285 PHE A O 1
ATOM 2348 N N . LEU A 1 286 ? -32.598 8.417 35.009 1.00 93.50 286 LEU A N 1
ATOM 2349 C CA . LEU A 1 286 ? -31.225 7.912 35.050 1.00 93.50 286 LEU A CA 1
ATOM 2350 C C . LEU A 1 286 ? -30.773 7.371 33.686 1.00 93.50 286 LEU A C 1
ATOM 2352 O O . LEU A 1 286 ? -29.625 7.577 33.301 1.00 93.50 286 LEU A O 1
ATOM 2356 N N . GLY A 1 287 ? -31.675 6.778 32.896 1.00 94.19 287 GLY A N 1
ATOM 2357 C CA . GLY A 1 287 ? -31.391 6.371 31.515 1.00 94.19 287 GLY A CA 1
ATOM 2358 C C . GLY A 1 287 ? -31.010 7.561 30.630 1.00 94.19 287 GLY A C 1
ATOM 2359 O O . GLY A 1 287 ? -30.063 7.500 29.843 1.00 94.19 287 GLY A O 1
ATOM 2360 N N . SER A 1 288 ? -31.684 8.696 30.817 1.00 95.25 288 SER A N 1
ATOM 2361 C CA . SER A 1 288 ? -31.356 9.947 30.126 1.00 95.25 288 SER A CA 1
ATOM 2362 C C . SER A 1 288 ? -30.014 10.532 30.593 1.00 95.25 288 SER A C 1
ATOM 2364 O O . SER A 1 288 ? -29.216 10.996 29.770 1.00 95.25 288 SER A O 1
ATOM 2366 N N . LEU A 1 289 ? -29.719 10.473 31.897 1.00 94.69 289 LEU A N 1
ATOM 2367 C CA . LEU A 1 289 ? -28.426 10.887 32.458 1.00 94.69 289 LEU A CA 1
ATOM 2368 C C . LEU A 1 289 ? -27.271 10.007 31.969 1.00 94.69 289 LEU A C 1
ATOM 2370 O O . LEU A 1 289 ? -26.215 10.535 31.617 1.00 94.69 289 LEU A O 1
ATOM 2374 N N . ARG A 1 290 ? -27.488 8.698 31.828 1.00 95.06 290 ARG A N 1
ATOM 2375 C CA . ARG A 1 290 ? -26.531 7.762 31.228 1.00 95.06 290 ARG A CA 1
ATOM 2376 C C . ARG A 1 290 ? -26.147 8.176 29.811 1.00 95.06 290 ARG A C 1
ATOM 2378 O O . ARG A 1 290 ? -24.961 8.291 29.501 1.00 95.06 290 ARG A O 1
ATOM 2385 N N . HIS A 1 291 ? -27.124 8.469 28.951 1.00 93.44 291 HIS A N 1
ATOM 2386 C CA . HIS A 1 291 ? -26.839 8.952 27.595 1.00 93.44 291 HIS A CA 1
ATOM 2387 C C . HIS A 1 291 ? -26.016 10.249 27.599 1.00 93.44 291 HIS A C 1
ATOM 2389 O O . HIS A 1 291 ? -25.125 10.424 26.762 1.00 93.44 291 HIS A O 1
ATOM 2395 N N . ARG A 1 292 ? -26.264 11.145 28.562 1.00 93.88 292 ARG A N 1
ATOM 2396 C CA . ARG A 1 292 ? -25.463 12.362 28.747 1.00 93.88 292 ARG A CA 1
ATOM 2397 C C . ARG A 1 292 ? -24.040 12.052 29.210 1.00 93.88 292 ARG A C 1
ATOM 2399 O O . ARG A 1 292 ? -23.115 12.663 28.680 1.00 93.88 292 ARG A O 1
ATOM 2406 N N . SER A 1 293 ? -23.853 11.106 30.128 1.00 93.31 293 SER A N 1
ATOM 2407 C CA . SER A 1 293 ? -22.527 10.661 30.573 1.00 93.31 293 SER A CA 1
ATOM 2408 C C . SER A 1 293 ? -21.703 10.099 29.409 1.00 93.31 293 SER A C 1
ATOM 2410 O O . SER A 1 293 ? -20.598 10.573 29.153 1.00 93.31 293 SER A O 1
ATOM 2412 N N . ILE A 1 294 ? -22.290 9.206 28.602 1.00 90.38 294 ILE A N 1
ATOM 2413 C CA . ILE A 1 294 ? -21.650 8.641 27.398 1.00 90.38 294 ILE A CA 1
ATOM 2414 C C . ILE A 1 294 ? -21.311 9.742 26.380 1.00 90.38 294 ILE A C 1
ATOM 2416 O O . ILE A 1 294 ? -20.258 9.719 25.741 1.00 90.38 294 ILE A O 1
ATOM 2420 N N . SER A 1 295 ? -22.197 10.726 26.207 1.00 91.69 295 SER A N 1
ATOM 2421 C CA . SER A 1 295 ? -21.935 11.874 25.331 1.00 91.69 295 SER A CA 1
ATOM 2422 C C . SER A 1 295 ? -20.753 12.710 25.833 1.00 91.69 295 SER A C 1
ATOM 2424 O O . SER A 1 295 ? -19.864 13.046 25.051 1.00 91.69 295 SER A O 1
ATOM 2426 N N . ASN A 1 296 ? -20.692 12.996 27.136 1.00 89.62 296 ASN A N 1
ATOM 2427 C CA . ASN A 1 296 ? -19.566 13.697 27.755 1.00 89.62 296 ASN A CA 1
ATOM 2428 C C . ASN A 1 296 ? -18.248 12.928 27.568 1.00 89.62 296 ASN A C 1
ATOM 2430 O O . ASN A 1 296 ? -17.247 13.533 27.187 1.00 89.62 296 ASN A O 1
ATOM 2434 N N . GLU A 1 297 ? -18.253 11.607 27.750 1.00 86.88 297 GLU A N 1
ATOM 2435 C CA . GLU A 1 297 ? -17.080 10.755 27.530 1.00 86.88 297 GLU A CA 1
ATOM 2436 C C . GLU A 1 297 ? -16.569 10.856 26.083 1.00 86.88 297 GLU A C 1
ATOM 2438 O O . GLU A 1 297 ? -15.390 11.135 25.854 1.00 86.88 297 GLU A O 1
ATOM 2443 N N . LYS A 1 298 ? -17.460 10.717 25.091 1.00 85.38 298 LYS A N 1
ATOM 2444 C CA . LYS A 1 298 ? -17.107 10.839 23.663 1.00 85.38 298 LYS A CA 1
ATOM 2445 C C . LYS A 1 298 ? -16.561 12.224 23.313 1.00 85.38 298 LYS A C 1
ATOM 2447 O O . LYS A 1 298 ? -15.617 12.340 22.533 1.00 85.38 298 LYS A O 1
ATOM 2452 N N . ARG A 1 299 ? -17.133 13.284 23.888 1.00 84.94 299 ARG A N 1
ATOM 2453 C CA . ARG A 1 299 ? -16.660 14.664 23.689 1.00 84.94 299 ARG A CA 1
ATOM 2454 C C . ARG A 1 299 ? -15.250 14.850 24.236 1.00 84.94 299 ARG A C 1
ATOM 2456 O O . ARG A 1 299 ? -14.397 15.394 23.542 1.00 84.94 299 ARG A O 1
ATOM 2463 N N . LEU A 1 300 ? -14.977 14.331 25.430 1.00 84.88 300 LEU A N 1
ATOM 2464 C CA . LEU A 1 300 ? -13.639 14.360 26.014 1.00 84.88 300 LEU A CA 1
ATOM 2465 C C . LEU A 1 300 ? -12.622 13.571 25.174 1.00 84.88 300 LEU A C 1
ATOM 2467 O O . LEU A 1 300 ? -11.513 14.055 24.959 1.00 84.88 300 LEU A O 1
ATOM 2471 N N . GLN A 1 301 ? -12.996 12.398 24.654 1.00 82.31 301 GLN A N 1
ATOM 2472 C CA . GLN A 1 301 ? -12.142 11.617 23.750 1.00 82.31 301 GLN A CA 1
ATOM 2473 C C . GLN A 1 301 ? -11.790 12.393 22.471 1.00 82.31 301 GLN A C 1
ATOM 2475 O O . GLN A 1 301 ? -10.635 12.376 22.045 1.00 82.31 301 GLN A O 1
ATOM 2480 N N . ASN A 1 302 ? -12.749 13.122 21.892 1.00 83.00 302 ASN A N 1
ATOM 2481 C CA . ASN A 1 302 ? -12.499 13.972 20.726 1.00 83.00 302 ASN A CA 1
ATOM 2482 C C . ASN A 1 302 ? -11.492 15.094 21.028 1.00 83.00 302 ASN A C 1
ATOM 2484 O O . ASN A 1 302 ? -10.588 15.331 20.228 1.00 83.00 302 ASN A O 1
ATOM 2488 N N . GLU A 1 303 ? -11.601 15.752 22.184 1.00 80.50 303 GLU A N 1
ATOM 2489 C CA . GLU A 1 303 ? -10.658 16.805 22.595 1.00 80.50 303 GLU A CA 1
ATOM 2490 C C . GLU A 1 303 ? -9.247 16.259 22.868 1.00 80.50 303 GLU A C 1
ATOM 2492 O O . GLU A 1 303 ? -8.242 16.881 22.506 1.00 80.50 303 GLU A O 1
ATOM 2497 N N . ILE A 1 304 ? -9.149 15.061 23.452 1.00 77.44 304 ILE A N 1
ATOM 2498 C CA . ILE A 1 304 ? -7.873 14.352 23.625 1.00 77.44 304 ILE A CA 1
ATOM 2499 C C . ILE A 1 304 ? -7.243 14.070 22.254 1.00 77.44 304 ILE A C 1
ATOM 2501 O O . ILE A 1 304 ? -6.073 14.377 22.030 1.00 77.44 304 ILE A O 1
ATOM 2505 N N . GLN A 1 305 ? -8.022 13.559 21.301 1.00 75.75 305 GLN A N 1
ATOM 2506 C CA . GLN A 1 305 ? -7.530 13.275 19.953 1.00 75.75 305 GLN A CA 1
ATOM 2507 C C . GLN A 1 305 ? -7.062 14.544 19.225 1.00 75.75 305 GLN A C 1
ATOM 2509 O O . GLN A 1 305 ? -6.006 14.543 18.589 1.00 75.75 305 GLN A O 1
ATOM 2514 N N . LEU A 1 306 ? -7.821 15.637 19.336 1.00 72.69 306 LEU A N 1
ATOM 2515 C CA . LEU A 1 306 ? -7.483 16.921 18.724 1.00 72.69 306 LEU A CA 1
ATOM 2516 C C . LEU A 1 306 ? -6.175 17.494 19.288 1.00 72.69 306 LEU A C 1
ATOM 2518 O O . LEU A 1 306 ? -5.317 17.952 18.531 1.00 72.69 306 LEU A O 1
ATOM 2522 N N . THR A 1 307 ? -5.996 17.447 20.610 1.00 69.56 307 THR A N 1
ATOM 2523 C CA . THR A 1 307 ? -4.773 17.939 21.263 1.00 69.56 307 THR A CA 1
ATOM 2524 C C . THR A 1 307 ? -3.534 17.152 20.832 1.00 69.56 307 THR A C 1
ATOM 2526 O O . THR A 1 307 ? -2.515 17.772 20.523 1.00 69.56 307 THR A O 1
ATOM 2529 N N . PHE A 1 308 ? -3.627 15.825 20.699 1.00 65.12 308 PHE A N 1
ATOM 2530 C CA . PHE A 1 308 ? -2.540 15.003 20.150 1.00 65.12 308 PHE A CA 1
ATOM 2531 C C . PHE A 1 308 ? -2.208 15.343 18.691 1.00 65.12 308 PHE A C 1
ATOM 2533 O O . PHE A 1 308 ? -1.036 15.505 18.349 1.00 65.12 308 PHE A O 1
ATOM 2540 N N . GLN A 1 309 ? -3.220 15.497 17.831 1.00 67.62 309 GLN A N 1
ATOM 2541 C CA . GLN A 1 309 ? -3.009 15.843 16.420 1.00 67.62 309 GLN A CA 1
ATOM 2542 C C . GLN A 1 309 ? -2.341 17.209 16.248 1.00 67.62 309 GLN A C 1
ATOM 2544 O O . GLN A 1 309 ? -1.450 17.363 15.411 1.00 67.62 309 GLN A O 1
ATOM 2549 N N . ASN A 1 310 ? -2.740 18.192 17.054 1.00 62.97 310 ASN A N 1
ATOM 2550 C CA . ASN A 1 310 ? -2.156 19.527 17.010 1.00 62.97 310 ASN A CA 1
ATOM 2551 C C . ASN A 1 310 ? -0.687 19.533 17.446 1.00 62.97 310 ASN A C 1
ATOM 2553 O O . ASN A 1 310 ? 0.117 20.233 16.836 1.00 62.97 310 ASN A O 1
ATOM 2557 N N . VAL A 1 311 ? -0.321 18.735 18.452 1.00 65.19 311 VAL A N 1
ATOM 2558 C CA . VAL A 1 311 ? 1.073 18.604 18.907 1.00 65.19 311 VAL A CA 1
ATOM 2559 C C . VAL A 1 311 ? 1.921 17.908 17.849 1.00 65.19 311 VAL A C 1
ATOM 2561 O O . VAL A 1 311 ? 2.935 18.460 17.446 1.00 65.19 311 VAL A O 1
ATOM 2564 N N . ALA A 1 312 ? 1.453 16.788 17.291 1.00 60.44 312 ALA A N 1
ATOM 2565 C CA . ALA A 1 312 ? 2.156 16.103 16.205 1.00 60.44 312 ALA A CA 1
ATOM 2566 C C . ALA A 1 312 ? 2.353 17.006 14.973 1.00 60.44 312 ALA A C 1
ATOM 2568 O O . ALA A 1 312 ? 3.394 16.960 14.319 1.00 60.44 312 ALA A O 1
ATOM 2569 N N . ARG A 1 313 ? 1.367 17.859 14.660 1.00 58.88 313 ARG A N 1
ATOM 2570 C CA . ARG A 1 313 ? 1.482 18.862 13.595 1.00 58.88 313 ARG A CA 1
ATOM 2571 C C . ARG A 1 313 ? 2.508 19.941 13.936 1.00 58.88 313 ARG A C 1
ATOM 2573 O O . ARG A 1 313 ? 3.251 20.342 13.049 1.00 58.88 313 ARG A O 1
ATOM 2580 N N . HIS A 1 314 ? 2.531 20.431 15.172 1.00 59.69 314 HIS A N 1
ATOM 2581 C CA . HIS A 1 314 ? 3.499 21.437 15.602 1.00 59.69 314 HIS A CA 1
ATOM 2582 C C . HIS A 1 314 ? 4.924 20.880 15.586 1.00 59.69 314 HIS A C 1
ATOM 2584 O O . HIS A 1 314 ? 5.795 21.509 14.999 1.00 59.69 314 HIS A O 1
ATOM 2590 N N . ASP A 1 315 ? 5.136 19.674 16.110 1.00 54.44 315 ASP A N 1
ATOM 2591 C CA . ASP A 1 315 ? 6.431 18.992 16.067 1.00 54.44 315 ASP A CA 1
ATOM 2592 C C . ASP A 1 315 ? 6.881 18.780 14.616 1.00 54.44 315 ASP A C 1
ATOM 2594 O O . ASP A 1 315 ? 8.020 19.079 14.271 1.00 54.44 315 ASP A O 1
ATOM 2598 N N . ALA A 1 316 ? 5.972 18.372 13.723 1.00 53.53 316 ALA A N 1
ATOM 2599 C CA . ALA A 1 316 ? 6.271 18.265 12.297 1.00 53.53 316 ALA A CA 1
ATOM 2600 C C . ALA A 1 316 ? 6.628 19.619 11.655 1.00 53.53 316 ALA A C 1
ATOM 2602 O O . ALA A 1 316 ? 7.527 19.667 10.822 1.00 53.53 316 ALA A O 1
ATOM 2603 N N . LEU A 1 317 ? 5.958 20.715 12.033 1.00 51.91 317 LEU A N 1
ATOM 2604 C CA . LEU A 1 317 ? 6.265 22.064 11.542 1.00 51.91 317 LEU A CA 1
ATOM 2605 C C . LEU A 1 317 ? 7.622 22.568 12.054 1.00 51.91 317 LEU A C 1
ATOM 2607 O O . LEU A 1 317 ? 8.391 23.111 11.270 1.00 51.91 317 LEU A O 1
ATOM 2611 N N . VAL A 1 318 ? 7.943 22.334 13.329 1.00 58.28 318 VAL A N 1
ATOM 2612 C CA . VAL A 1 318 ? 9.256 22.651 13.916 1.00 58.28 318 VAL A CA 1
ATOM 2613 C C . VAL A 1 318 ? 10.360 21.830 13.239 1.00 58.28 318 VAL A C 1
ATOM 2615 O O . VAL A 1 318 ? 11.412 22.366 12.914 1.00 58.28 318 VAL A O 1
ATOM 2618 N N . MET A 1 319 ? 10.106 20.553 12.936 1.00 47.62 319 MET A N 1
ATOM 2619 C CA . MET A 1 319 ? 11.038 19.710 12.173 1.00 47.62 319 MET A CA 1
ATOM 2620 C C . MET A 1 319 ? 11.179 20.130 10.702 1.00 47.62 319 MET A C 1
ATOM 2622 O O . MET A 1 319 ? 12.211 19.859 10.092 1.00 47.62 319 MET A O 1
ATOM 2626 N N . MET A 1 320 ? 10.157 20.756 10.110 1.00 46.84 320 MET A N 1
ATOM 2627 C CA . MET A 1 320 ? 10.202 21.260 8.732 1.00 46.84 320 MET A CA 1
ATOM 2628 C C . MET A 1 320 ? 11.047 22.528 8.588 1.00 46.84 320 MET A C 1
ATOM 2630 O O . MET A 1 320 ? 11.597 22.748 7.510 1.00 46.84 320 MET A O 1
ATOM 2634 N N . ASP A 1 321 ? 11.166 23.329 9.646 1.00 53.56 321 ASP A N 1
ATOM 2635 C CA . ASP A 1 321 ? 11.978 24.553 9.649 1.00 53.56 321 ASP A CA 1
ATOM 2636 C C . ASP A 1 321 ? 13.491 24.246 9.697 1.00 53.56 321 ASP A C 1
ATOM 2638 O O . ASP A 1 321 ? 14.324 25.061 9.299 1.00 53.56 321 ASP A O 1
ATOM 2642 N N . ASP A 1 322 ? 13.865 23.028 10.107 1.00 49.41 322 ASP A N 1
ATOM 2643 C CA . ASP A 1 322 ? 15.255 22.627 10.311 1.00 49.41 322 ASP A CA 1
ATOM 2644 C C . ASP A 1 322 ? 15.814 21.825 9.109 1.00 49.41 322 ASP A C 1
ATOM 2646 O O . ASP A 1 322 ? 15.710 20.598 8.995 1.00 49.41 322 ASP A O 1
ATOM 2650 N N . SER A 1 323 ? 16.429 22.533 8.153 1.00 49.62 323 SER A N 1
ATOM 2651 C CA . SER A 1 323 ? 16.946 21.985 6.877 1.00 49.62 323 SER A CA 1
ATOM 2652 C C . SER A 1 323 ? 17.984 20.856 7.047 1.00 49.62 323 SER A C 1
ATOM 2654 O O . SER A 1 323 ? 18.081 19.942 6.217 1.00 49.62 323 SER A O 1
ATOM 2656 N N . ALA A 1 324 ? 18.746 20.869 8.146 1.00 50.97 324 ALA A N 1
ATOM 2657 C CA . ALA A 1 324 ? 19.702 19.812 8.483 1.00 50.97 324 ALA A CA 1
ATOM 2658 C C . ALA A 1 324 ? 19.001 18.521 8.937 1.00 50.97 324 ALA A C 1
ATOM 2660 O O . ALA A 1 324 ? 19.420 17.418 8.562 1.00 50.97 324 ALA A O 1
ATOM 2661 N N . ALA A 1 325 ? 17.895 18.647 9.673 1.00 46.19 325 ALA A N 1
ATOM 2662 C CA . ALA A 1 325 ? 17.076 17.518 10.088 1.00 46.19 325 ALA A CA 1
ATOM 2663 C C . ALA A 1 325 ? 16.373 16.878 8.886 1.00 46.19 325 ALA A C 1
ATOM 2665 O O . ALA A 1 325 ? 16.323 15.657 8.812 1.00 46.19 325 ALA A O 1
ATOM 2666 N N . LEU A 1 326 ? 15.931 17.656 7.889 1.00 46.22 326 LEU A N 1
ATOM 2667 C CA . LEU A 1 326 ? 15.317 17.120 6.667 1.00 46.22 326 LEU A CA 1
ATOM 2668 C C . LEU A 1 326 ? 16.299 16.279 5.830 1.00 46.22 326 LEU A C 1
ATOM 2670 O O . LEU A 1 326 ? 15.943 15.199 5.358 1.00 46.22 326 LEU A O 1
ATOM 2674 N N . LYS A 1 327 ? 17.551 16.735 5.667 1.00 47.91 327 LYS A N 1
ATOM 2675 C CA . LYS A 1 327 ? 18.608 15.970 4.972 1.00 47.91 327 LYS A CA 1
ATOM 2676 C C . LYS A 1 327 ? 18.988 14.709 5.736 1.00 47.91 327 LYS A C 1
ATOM 2678 O O . LYS A 1 327 ? 19.149 13.650 5.132 1.00 47.91 327 LYS A O 1
ATOM 2683 N N . THR A 1 328 ? 19.085 14.818 7.057 1.00 51.09 328 THR A N 1
ATOM 2684 C CA . THR A 1 328 ? 19.380 13.681 7.931 1.00 51.09 328 THR A CA 1
ATOM 2685 C C . THR A 1 328 ? 18.222 12.694 7.926 1.00 51.09 328 THR A C 1
ATOM 2687 O O . THR A 1 328 ? 18.461 11.508 7.775 1.00 51.09 328 THR A O 1
ATOM 2690 N N . LEU A 1 329 ? 16.970 13.153 7.957 1.00 43.75 329 LEU A N 1
ATOM 2691 C CA . LEU A 1 329 ? 15.776 12.320 7.843 1.00 43.75 329 LEU A CA 1
ATOM 2692 C C . LEU A 1 329 ? 15.678 11.678 6.463 1.00 43.75 329 LEU A C 1
ATOM 2694 O O . LEU A 1 329 ? 15.294 10.524 6.389 1.00 43.75 329 LEU A O 1
ATOM 2698 N N . ALA A 1 330 ? 16.046 12.359 5.377 1.00 43.84 330 ALA A N 1
ATOM 2699 C CA . ALA A 1 330 ? 16.096 11.757 4.046 1.00 43.84 330 ALA A CA 1
ATOM 2700 C C . ALA A 1 330 ? 17.183 10.675 3.960 1.00 43.84 330 ALA A C 1
ATOM 2702 O O . ALA A 1 330 ? 16.909 9.587 3.467 1.00 43.84 330 ALA A O 1
ATOM 2703 N N . PHE A 1 331 ? 18.380 10.928 4.498 1.00 47.38 331 PHE A N 1
ATOM 2704 C CA . PHE A 1 331 ? 19.472 9.950 4.574 1.00 47.38 331 PHE A CA 1
ATOM 2705 C C . PHE A 1 331 ? 19.118 8.751 5.467 1.00 47.38 331 PHE A C 1
ATOM 2707 O O . PHE A 1 331 ? 19.320 7.607 5.074 1.00 47.38 331 PHE A O 1
ATOM 2714 N N . VAL A 1 332 ? 18.512 9.012 6.626 1.00 50.66 332 VAL A N 1
ATOM 2715 C CA . VAL A 1 332 ? 17.954 8.025 7.560 1.00 50.66 332 VAL A CA 1
ATOM 2716 C C . VAL A 1 332 ? 16.819 7.252 6.881 1.00 50.66 332 VAL A C 1
ATOM 2718 O O . VAL A 1 332 ? 16.803 6.033 6.887 1.00 50.66 332 VAL A O 1
ATOM 2721 N N . THR A 1 333 ? 15.914 7.913 6.167 1.00 46.06 333 THR A N 1
ATOM 2722 C CA . THR A 1 333 ? 14.844 7.244 5.408 1.00 46.06 333 THR A CA 1
ATOM 2723 C C . THR A 1 333 ? 15.423 6.391 4.278 1.00 46.06 333 THR A C 1
ATOM 2725 O O . THR A 1 333 ? 14.910 5.305 4.039 1.00 46.06 333 THR A O 1
ATOM 2728 N N . PHE A 1 334 ? 16.517 6.809 3.630 1.00 50.44 334 PHE A N 1
ATOM 2729 C CA . PHE A 1 334 ? 17.234 6.005 2.635 1.00 50.44 334 PHE A CA 1
ATOM 2730 C C . PHE A 1 334 ? 17.942 4.786 3.243 1.00 50.44 334 PHE A C 1
ATOM 2732 O O . PHE A 1 334 ? 17.953 3.733 2.610 1.00 50.44 334 PHE A O 1
ATOM 2739 N N . THR A 1 335 ? 18.484 4.889 4.461 1.00 51.50 335 THR A N 1
ATOM 2740 C CA . THR A 1 335 ? 19.082 3.752 5.187 1.00 51.50 335 THR A CA 1
ATOM 2741 C C . THR A 1 335 ? 18.041 2.840 5.848 1.00 51.50 335 THR A C 1
ATOM 2743 O O . THR A 1 335 ? 18.321 1.662 6.051 1.00 51.50 335 THR A O 1
ATOM 2746 N N . PHE A 1 336 ? 16.826 3.337 6.109 1.00 49.97 336 PHE A N 1
ATOM 2747 C CA . PHE A 1 336 ? 15.683 2.577 6.634 1.00 49.97 336 PHE A CA 1
ATOM 2748 C C . PHE A 1 336 ? 14.669 2.134 5.560 1.00 49.97 336 PHE A C 1
ATOM 2750 O O . PHE A 1 336 ? 13.640 1.540 5.902 1.00 49.97 336 PHE A O 1
ATOM 2757 N N . LEU A 1 337 ? 14.930 2.383 4.269 1.00 61.06 337 LEU A N 1
ATOM 2758 C CA . LEU A 1 337 ? 14.158 1.772 3.185 1.00 61.06 337 LEU A CA 1
ATOM 2759 C C . LEU A 1 337 ? 14.363 0.250 3.238 1.00 61.06 337 LEU A C 1
ATOM 2761 O O . LEU A 1 337 ? 15.501 -0.200 3.391 1.00 61.06 337 LEU A O 1
ATOM 2765 N N . PRO A 1 338 ? 13.298 -0.563 3.096 1.00 67.75 338 PRO A N 1
ATOM 2766 C CA . PRO A 1 338 ? 13.433 -2.012 3.100 1.00 67.75 338 PRO A CA 1
ATOM 2767 C C . PRO A 1 338 ? 14.526 -2.459 2.113 1.00 67.75 338 PRO A C 1
ATOM 2769 O O . PRO A 1 338 ? 14.513 -1.997 0.967 1.00 67.75 338 PRO A O 1
ATOM 2772 N N . PRO A 1 339 ? 15.441 -3.373 2.491 1.00 73.06 339 PRO A N 1
ATOM 2773 C CA . PRO A 1 339 ? 16.480 -3.878 1.587 1.00 73.06 339 PRO A CA 1
ATOM 2774 C C . PRO A 1 339 ? 15.922 -4.396 0.251 1.00 73.06 339 PRO A C 1
ATOM 2776 O O . PRO A 1 339 ? 16.555 -4.255 -0.794 1.00 73.06 339 PRO A O 1
ATOM 2779 N N . THR A 1 340 ? 14.685 -4.903 0.271 1.00 78.44 340 THR A N 1
ATOM 2780 C CA . THR A 1 340 ? 13.925 -5.331 -0.909 1.00 78.44 340 THR A CA 1
ATOM 2781 C C . THR A 1 340 ? 13.611 -4.185 -1.870 1.00 78.44 340 THR A C 1
ATOM 2783 O O . THR A 1 340 ? 13.709 -4.369 -3.080 1.00 78.44 340 THR A O 1
ATOM 2786 N N . PHE A 1 341 ? 13.289 -2.992 -1.360 1.00 78.25 341 PHE A N 1
ATOM 2787 C CA . PHE A 1 341 ? 13.059 -1.791 -2.166 1.00 78.25 341 PHE A CA 1
ATOM 2788 C C . PHE A 1 341 ? 14.349 -1.329 -2.845 1.00 78.25 341 PHE A C 1
ATOM 2790 O O . PHE A 1 341 ? 14.359 -1.056 -4.045 1.00 78.25 341 PHE A O 1
ATOM 2797 N N . ILE A 1 342 ? 15.447 -1.283 -2.087 1.00 82.25 342 ILE A N 1
ATOM 2798 C CA . ILE A 1 342 ? 16.760 -0.877 -2.602 1.00 82.25 342 ILE A CA 1
ATOM 2799 C C . ILE A 1 342 ? 17.213 -1.852 -3.694 1.00 82.25 342 ILE A C 1
ATOM 2801 O O . ILE A 1 342 ? 17.577 -1.424 -4.788 1.00 82.25 342 ILE A O 1
ATOM 2805 N N . CYS A 1 343 ? 17.116 -3.158 -3.442 1.00 86.88 343 CYS A N 1
ATOM 2806 C CA . CYS A 1 343 ? 17.464 -4.185 -4.421 1.00 86.88 343 CYS A CA 1
ATOM 2807 C C . CYS A 1 343 ? 16.580 -4.104 -5.680 1.00 86.88 343 CYS A C 1
ATOM 2809 O O . CYS A 1 343 ? 17.086 -4.133 -6.801 1.00 86.88 343 CYS A O 1
ATOM 2811 N N . ALA A 1 344 ? 15.267 -3.915 -5.526 1.00 84.19 344 ALA A N 1
ATOM 2812 C CA . ALA A 1 344 ? 14.360 -3.745 -6.657 1.00 84.19 344 ALA A CA 1
ATOM 2813 C C . ALA A 1 344 ? 14.750 -2.556 -7.553 1.00 84.19 344 ALA A C 1
ATOM 2815 O O . ALA A 1 344 ? 14.834 -2.708 -8.772 1.00 84.19 344 ALA A O 1
ATOM 2816 N N . MET A 1 345 ? 15.008 -1.385 -6.960 1.00 84.31 345 MET A N 1
ATOM 2817 C CA . MET A 1 345 ? 15.279 -0.153 -7.708 1.00 84.31 345 MET A CA 1
ATOM 2818 C C . MET A 1 345 ? 16.697 -0.092 -8.281 1.00 84.31 345 MET A C 1
ATOM 2820 O O . MET A 1 345 ? 16.856 0.274 -9.437 1.00 84.31 345 MET A O 1
ATOM 2824 N N . PHE A 1 346 ? 17.723 -0.450 -7.505 1.00 86.50 346 PHE A N 1
ATOM 2825 C CA . PHE A 1 346 ? 19.128 -0.259 -7.896 1.00 86.50 346 PHE A CA 1
ATOM 2826 C C . PHE A 1 346 ? 19.777 -1.500 -8.517 1.00 86.50 346 PHE A C 1
ATOM 2828 O O . PHE A 1 346 ? 20.819 -1.382 -9.158 1.00 86.50 346 PHE A O 1
ATOM 2835 N N . THR A 1 347 ? 19.185 -2.683 -8.348 1.00 88.56 347 THR A N 1
ATOM 2836 C CA . THR A 1 347 ? 19.721 -3.939 -8.893 1.00 88.56 347 THR A CA 1
ATOM 2837 C C . THR A 1 347 ? 18.819 -4.467 -9.999 1.00 88.56 347 THR A C 1
ATOM 2839 O O . THR A 1 347 ? 19.241 -4.527 -11.151 1.00 88.56 347 THR A O 1
ATOM 2842 N N . VAL A 1 348 ? 17.561 -4.793 -9.688 1.00 88.31 348 VAL A N 1
ATOM 2843 C CA . VAL A 1 348 ? 16.673 -5.456 -10.655 1.00 88.31 348 VAL A CA 1
ATOM 2844 C C . VAL A 1 348 ? 16.353 -4.528 -11.830 1.00 88.31 348 VAL A C 1
ATOM 2846 O O . VAL A 1 348 ? 16.654 -4.856 -12.975 1.00 88.31 348 VAL A O 1
ATOM 2849 N N . CYS A 1 349 ? 15.802 -3.337 -11.584 1.00 85.94 349 CYS A N 1
ATOM 2850 C CA . CYS A 1 349 ? 15.360 -2.431 -12.655 1.00 85.94 349 CYS A CA 1
ATOM 2851 C C . CYS A 1 349 ? 16.460 -2.036 -13.674 1.00 85.94 349 CYS A C 1
ATOM 2853 O O . CYS A 1 349 ? 16.229 -2.218 -14.872 1.00 85.94 349 CYS A O 1
ATOM 2855 N N . PRO A 1 350 ? 17.649 -1.538 -13.271 1.00 89.38 350 PRO A N 1
ATOM 2856 C CA . PRO A 1 350 ? 18.669 -1.093 -14.222 1.00 89.38 350 PRO A CA 1
ATOM 2857 C C . PRO A 1 350 ? 19.290 -2.259 -14.993 1.00 89.38 350 PRO A C 1
ATOM 2859 O O . PRO A 1 350 ? 19.377 -2.215 -16.221 1.00 89.38 350 PRO A O 1
ATOM 2862 N N . PHE A 1 351 ? 19.701 -3.328 -14.306 1.00 91.19 351 PHE A N 1
ATOM 2863 C CA . PHE A 1 351 ? 20.460 -4.404 -14.945 1.00 91.19 351 PHE A CA 1
ATOM 2864 C C . PHE A 1 351 ? 19.588 -5.331 -15.797 1.00 91.19 351 PHE A C 1
ATOM 2866 O O . PHE A 1 351 ? 20.096 -5.934 -16.737 1.00 91.19 351 PHE A O 1
ATOM 2873 N N . SER A 1 352 ? 18.271 -5.373 -15.555 1.00 85.62 352 SER A N 1
ATOM 2874 C CA . SER A 1 352 ? 17.318 -6.012 -16.476 1.00 85.62 352 SER A CA 1
ATOM 2875 C C . SER A 1 352 ? 17.418 -5.450 -17.893 1.00 85.62 352 SER A C 1
ATOM 2877 O O . SER A 1 352 ? 17.420 -6.198 -18.865 1.00 85.62 352 SER A O 1
ATOM 2879 N N . ILE A 1 353 ? 17.514 -4.124 -18.009 1.00 84.06 353 ILE A N 1
ATOM 2880 C CA . ILE A 1 353 ? 17.520 -3.426 -19.297 1.00 84.06 353 ILE A CA 1
ATOM 2881 C C . ILE A 1 353 ? 18.944 -3.260 -19.824 1.00 84.06 353 ILE A C 1
ATOM 2883 O O . ILE A 1 353 ? 19.148 -3.373 -21.029 1.00 84.06 353 ILE A O 1
ATOM 2887 N N . ALA A 1 354 ? 19.939 -3.077 -18.952 1.00 89.06 354 ALA A N 1
ATOM 2888 C CA . ALA A 1 354 ? 21.333 -2.935 -19.364 1.00 89.06 354 ALA A CA 1
ATOM 2889 C C . ALA A 1 354 ? 21.824 -4.130 -20.201 1.00 89.06 354 ALA A C 1
ATOM 2891 O O . ALA A 1 354 ? 22.396 -3.928 -21.268 1.00 89.06 354 ALA A O 1
ATOM 2892 N N . PHE A 1 355 ? 21.563 -5.371 -19.767 1.00 90.62 355 PHE A N 1
ATOM 2893 C CA . PHE A 1 355 ? 22.005 -6.558 -20.510 1.00 90.62 355 PHE A CA 1
ATOM 2894 C C . PHE A 1 355 ? 21.260 -6.735 -21.839 1.00 90.62 355 PHE A C 1
ATOM 2896 O O . PHE A 1 355 ? 21.879 -7.105 -22.835 1.00 90.62 355 PHE A O 1
ATOM 2903 N N . LEU A 1 356 ? 19.958 -6.426 -21.874 1.00 83.88 356 LEU A N 1
ATOM 2904 C CA . LEU A 1 356 ? 19.159 -6.451 -23.104 1.00 83.88 356 LEU A CA 1
ATOM 2905 C C . LEU A 1 356 ? 19.679 -5.434 -24.126 1.00 83.88 356 LEU A C 1
ATOM 2907 O O . LEU A 1 356 ? 19.893 -5.774 -25.287 1.00 83.88 356 LEU A O 1
ATOM 2911 N N . VAL A 1 357 ? 19.927 -4.195 -23.693 1.00 81.56 357 VAL A N 1
ATOM 2912 C CA . VAL A 1 357 ? 20.476 -3.142 -24.559 1.00 81.56 357 VAL A CA 1
ATOM 2913 C C . VAL A 1 357 ? 21.872 -3.526 -25.044 1.00 81.56 357 VAL A C 1
ATOM 2915 O O . VAL A 1 357 ? 22.159 -3.365 -26.229 1.00 81.56 357 VAL A O 1
ATOM 2918 N N . PHE A 1 358 ? 22.717 -4.081 -24.171 1.00 86.12 358 PHE A N 1
ATOM 2919 C CA . PHE A 1 358 ? 24.071 -4.496 -24.526 1.00 86.12 358 PHE A CA 1
ATOM 2920 C C . PHE A 1 358 ? 24.064 -5.556 -25.624 1.00 86.12 358 PHE A C 1
ATOM 2922 O O . PHE A 1 358 ? 24.708 -5.357 -26.655 1.00 86.12 358 PHE A O 1
ATOM 2929 N N . ILE A 1 359 ? 23.318 -6.651 -25.444 1.00 85.88 359 ILE A N 1
ATOM 2930 C CA . ILE A 1 359 ? 23.319 -7.736 -26.428 1.00 85.88 359 ILE A CA 1
ATOM 2931 C C . ILE A 1 359 ? 22.640 -7.314 -27.732 1.00 85.88 359 ILE A C 1
ATOM 2933 O O . ILE A 1 359 ? 23.108 -7.691 -28.796 1.00 85.88 359 ILE A O 1
ATOM 2937 N N . ASN A 1 360 ? 21.576 -6.502 -27.686 1.00 78.94 360 ASN A N 1
ATOM 2938 C CA . ASN A 1 360 ? 20.898 -6.015 -28.894 1.00 78.94 360 ASN A CA 1
ATOM 2939 C C . ASN A 1 360 ? 21.794 -5.097 -29.718 1.00 78.94 360 ASN A C 1
ATOM 2941 O O . ASN A 1 360 ? 21.809 -5.188 -30.940 1.00 78.94 360 ASN A O 1
ATOM 2945 N N . SER A 1 361 ? 22.558 -4.243 -29.043 1.00 75.19 361 SER A N 1
ATOM 2946 C CA . SER A 1 361 ? 23.396 -3.255 -29.717 1.00 75.19 361 SER A CA 1
ATOM 2947 C C . SER A 1 361 ? 24.744 -3.822 -30.157 1.00 75.19 361 SER A C 1
ATOM 2949 O O . SER A 1 361 ? 25.367 -3.257 -31.047 1.00 75.19 361 SER A O 1
ATOM 2951 N N . SER A 1 362 ? 25.223 -4.904 -29.531 1.00 79.69 362 SER A N 1
ATOM 2952 C CA . SER A 1 362 ? 26.530 -5.498 -29.845 1.00 79.69 362 SER A CA 1
ATOM 2953 C C . SER A 1 362 ? 26.472 -6.741 -30.734 1.00 79.69 362 SER A C 1
ATOM 2955 O O . SER A 1 362 ? 27.518 -7.193 -31.195 1.00 79.69 362 SER A O 1
ATOM 2957 N N . VAL A 1 363 ? 25.276 -7.273 -31.022 1.00 80.62 363 VAL A N 1
ATOM 2958 C CA . VAL A 1 363 ? 25.108 -8.499 -31.821 1.00 80.62 363 VAL A CA 1
ATOM 2959 C C . VAL A 1 363 ? 25.686 -8.364 -33.230 1.00 80.62 363 VAL A C 1
ATOM 2961 O O . VAL A 1 363 ? 26.360 -9.277 -33.698 1.00 80.62 363 VAL A O 1
ATOM 2964 N N . SER A 1 364 ? 25.487 -7.210 -33.875 1.00 72.06 364 SER A N 1
ATOM 2965 C CA . SER A 1 364 ? 26.010 -6.945 -35.216 1.00 72.06 364 SER A CA 1
ATOM 2966 C C . SER A 1 364 ? 27.538 -6.999 -35.232 1.00 72.06 364 SER A C 1
ATOM 2968 O O . SER A 1 364 ? 28.113 -7.574 -36.145 1.00 72.06 364 SER A O 1
ATOM 2970 N N . PHE A 1 365 ? 28.200 -6.502 -34.181 1.00 73.81 365 PHE A N 1
ATOM 2971 C CA . PHE A 1 365 ? 29.664 -6.547 -34.074 1.00 73.81 365 PHE A CA 1
ATOM 2972 C C . PHE A 1 365 ? 30.182 -7.965 -33.846 1.00 73.81 365 PHE A C 1
ATOM 2974 O O . PHE A 1 365 ? 31.205 -8.340 -34.398 1.00 73.81 365 PHE A O 1
ATOM 2981 N N . VAL A 1 366 ? 29.466 -8.795 -33.082 1.00 80.50 366 VAL A N 1
ATOM 2982 C CA . VAL A 1 366 ? 29.846 -10.208 -32.920 1.00 80.50 366 VAL A CA 1
ATOM 2983 C C . VAL A 1 366 ? 29.750 -10.949 -34.258 1.00 80.50 366 VAL A C 1
ATOM 2985 O O . VAL A 1 366 ? 30.652 -11.704 -34.612 1.00 80.50 366 VAL A O 1
ATOM 2988 N N . VAL A 1 367 ? 28.695 -10.711 -35.039 1.00 78.56 367 VAL A N 1
ATOM 2989 C CA . VAL A 1 367 ? 28.524 -11.353 -36.352 1.00 78.56 367 VAL A CA 1
ATOM 2990 C C . VAL A 1 367 ? 29.601 -10.900 -37.350 1.00 78.56 367 VAL A C 1
ATOM 2992 O O . VAL A 1 367 ? 30.162 -11.738 -38.057 1.00 78.56 367 VAL A O 1
ATOM 2995 N N . THR A 1 368 ? 29.942 -9.610 -37.375 1.00 70.31 368 THR A N 1
ATOM 2996 C CA . THR A 1 368 ? 30.932 -9.067 -38.318 1.00 70.31 368 THR A CA 1
ATOM 2997 C C . THR A 1 368 ? 32.381 -9.335 -37.894 1.00 70.31 368 THR A C 1
ATOM 2999 O O . THR A 1 368 ? 33.161 -9.805 -38.715 1.00 70.31 368 THR A O 1
ATOM 3002 N N . ASP A 1 369 ? 32.746 -9.100 -36.629 1.00 71.38 369 ASP A N 1
ATOM 3003 C CA . ASP A 1 369 ? 34.151 -9.075 -36.182 1.00 71.38 369 ASP A CA 1
ATOM 3004 C C . ASP A 1 369 ? 34.628 -10.393 -35.547 1.00 71.38 369 ASP A C 1
ATOM 3006 O O . ASP A 1 369 ? 35.831 -10.658 -35.509 1.00 71.38 369 ASP A O 1
ATOM 3010 N N . LEU A 1 370 ? 33.716 -11.227 -35.025 1.00 75.50 370 LEU A N 1
ATOM 3011 C CA . LEU A 1 370 ? 34.067 -12.537 -34.454 1.00 75.50 370 LEU A CA 1
ATOM 3012 C C . LEU A 1 370 ? 33.860 -13.676 -35.460 1.00 75.50 370 LEU A C 1
ATOM 3014 O O . LEU A 1 370 ? 34.700 -14.569 -35.536 1.00 75.50 370 LEU A O 1
ATOM 3018 N N . ILE A 1 371 ? 32.748 -13.654 -36.204 1.00 79.50 371 ILE A N 1
ATOM 3019 C CA . ILE A 1 371 ? 32.379 -14.719 -37.155 1.00 79.50 371 ILE A CA 1
ATOM 3020 C C . ILE A 1 371 ? 32.841 -14.396 -38.586 1.00 79.50 371 ILE A C 1
ATOM 3022 O O . ILE A 1 371 ? 33.092 -15.315 -39.361 1.00 79.50 371 ILE A O 1
ATOM 3026 N N . GLY A 1 372 ? 33.001 -13.114 -38.937 1.00 71.00 372 GLY A N 1
ATOM 3027 C CA . GLY A 1 372 ? 33.481 -12.700 -40.260 1.00 71.00 372 GLY A CA 1
ATOM 3028 C C . GLY A 1 372 ? 32.411 -12.717 -41.357 1.00 71.00 372 GLY A C 1
ATOM 3029 O O . GLY A 1 372 ? 32.741 -12.883 -42.530 1.00 71.00 372 GLY A O 1
ATOM 3030 N N . LEU A 1 373 ? 31.124 -12.578 -41.009 1.00 69.88 373 LEU A N 1
ATOM 3031 C CA . LEU A 1 373 ? 30.040 -12.540 -41.998 1.00 69.88 373 LEU A CA 1
ATOM 3032 C C . LEU A 1 373 ? 29.942 -11.135 -42.624 1.00 69.88 373 LEU A C 1
ATOM 3034 O O . LEU A 1 373 ? 29.664 -10.164 -41.921 1.00 69.88 373 LEU A O 1
ATOM 3038 N N . HIS A 1 374 ? 30.180 -11.022 -43.935 1.00 59.75 374 HIS A N 1
ATOM 3039 C CA . HIS A 1 374 ? 30.266 -9.730 -44.637 1.00 59.75 374 HIS A CA 1
ATOM 3040 C C . HIS A 1 374 ? 29.040 -9.357 -45.490 1.00 59.75 374 HIS A C 1
ATOM 3042 O O . HIS A 1 374 ? 28.854 -8.169 -45.746 1.00 59.75 374 HIS A O 1
ATOM 3048 N N . ASP A 1 375 ? 28.206 -10.330 -45.874 1.00 55.06 375 ASP A N 1
ATOM 3049 C CA . ASP A 1 375 ? 26.969 -10.139 -46.645 1.00 55.06 375 ASP A CA 1
ATOM 3050 C C . ASP A 1 375 ? 25.780 -10.759 -45.886 1.00 55.06 375 ASP A C 1
ATOM 3052 O O . ASP A 1 375 ? 25.920 -11.811 -45.262 1.00 55.06 375 ASP A O 1
ATOM 3056 N N . GLY A 1 376 ? 24.609 -10.108 -45.904 1.00 62.97 376 GLY A N 1
ATOM 3057 C CA . GLY A 1 376 ? 23.407 -10.596 -45.203 1.00 62.97 376 GLY A CA 1
ATOM 3058 C C . GLY A 1 376 ? 23.372 -10.338 -43.686 1.00 62.97 376 GLY A C 1
ATOM 3059 O O . GLY A 1 376 ? 22.629 -11.003 -42.966 1.00 62.97 376 GLY A O 1
ATOM 3060 N N . GLU A 1 377 ? 24.145 -9.363 -43.184 1.00 62.69 377 GLU A N 1
ATOM 3061 C CA . GLU A 1 377 ? 24.215 -9.004 -41.752 1.00 62.69 377 GLU A CA 1
ATOM 3062 C C . GLU A 1 377 ? 22.822 -8.705 -41.149 1.00 62.69 377 GLU A C 1
ATOM 3064 O O . GLU A 1 377 ? 22.520 -9.130 -40.033 1.00 62.69 377 GLU A O 1
ATOM 3069 N N . GLY A 1 378 ? 21.959 -8.004 -41.896 1.00 58.78 378 GLY A N 1
ATOM 3070 C CA . GLY A 1 378 ? 20.602 -7.642 -41.470 1.00 58.78 378 GLY A CA 1
ATOM 3071 C C . GLY A 1 378 ? 19.677 -8.847 -41.286 1.00 58.78 378 GLY A C 1
ATOM 3072 O O . GLY A 1 378 ? 19.013 -8.946 -40.255 1.00 58.78 378 GLY A O 1
ATOM 3073 N N . ASP A 1 379 ? 19.695 -9.796 -42.225 1.00 64.88 379 ASP A N 1
ATOM 3074 C CA . ASP A 1 379 ? 18.892 -11.025 -42.160 1.00 64.88 379 ASP A CA 1
ATOM 3075 C C . ASP A 1 379 ? 19.363 -11.953 -41.030 1.00 64.88 379 ASP A C 1
ATOM 3077 O O . ASP A 1 379 ? 18.553 -12.480 -40.265 1.00 64.88 379 ASP A O 1
ATOM 3081 N N . ALA A 1 380 ? 20.680 -12.077 -40.835 1.00 67.50 380 ALA A N 1
ATOM 3082 C CA . ALA A 1 380 ? 21.247 -12.852 -39.734 1.00 67.50 380 ALA A CA 1
ATOM 3083 C C . ALA A 1 380 ? 20.862 -12.259 -38.366 1.00 67.50 380 ALA A C 1
ATOM 3085 O O . ALA A 1 380 ? 20.355 -12.967 -37.492 1.00 67.50 380 ALA A O 1
ATOM 3086 N N . VAL A 1 381 ? 21.045 -10.948 -38.177 1.00 70.44 381 VAL A N 1
ATOM 3087 C CA . VAL A 1 381 ? 20.674 -10.253 -36.933 1.00 70.44 381 VAL A CA 1
ATOM 3088 C C . VAL A 1 381 ? 19.157 -10.264 -36.718 1.00 70.44 381 VAL A C 1
ATOM 3090 O O . VAL A 1 381 ? 18.693 -10.502 -35.599 1.00 70.44 381 VAL A O 1
ATOM 3093 N N . GLY A 1 382 ? 18.380 -10.070 -37.783 1.00 67.75 382 GLY A N 1
ATOM 3094 C CA . GLY A 1 382 ? 16.921 -10.109 -37.770 1.00 67.75 382 GLY A CA 1
ATOM 3095 C C . GLY A 1 382 ? 16.376 -11.486 -37.405 1.00 67.75 382 GLY A C 1
ATOM 3096 O O . GLY A 1 382 ? 15.510 -11.590 -36.539 1.00 67.75 382 GLY A O 1
ATOM 3097 N N . THR A 1 383 ? 16.926 -12.556 -37.979 1.00 75.88 383 THR A N 1
ATOM 3098 C CA . THR A 1 383 ? 16.520 -13.939 -37.697 1.00 75.88 383 THR A CA 1
ATOM 3099 C C . THR A 1 383 ? 16.899 -14.367 -36.279 1.00 75.88 383 THR A C 1
ATOM 3101 O O . THR A 1 383 ? 16.100 -15.014 -35.597 1.00 75.88 383 THR A O 1
ATOM 3104 N N . LEU A 1 384 ? 18.077 -13.967 -35.786 1.00 78.19 384 LEU A N 1
ATOM 3105 C CA . LEU A 1 384 ? 18.470 -14.175 -34.386 1.00 78.19 384 LEU A CA 1
ATOM 3106 C C . LEU A 1 384 ? 17.520 -13.447 -33.423 1.00 78.19 384 LEU A C 1
ATOM 3108 O O . LEU A 1 384 ? 17.086 -14.037 -32.434 1.00 78.19 384 LEU A O 1
ATOM 3112 N N . GLY A 1 385 ? 17.162 -12.195 -33.724 1.00 75.25 385 GLY A N 1
ATOM 3113 C CA . GLY A 1 385 ? 16.195 -11.416 -32.946 1.00 75.25 385 GLY A CA 1
ATOM 3114 C C . GLY A 1 385 ? 14.762 -11.955 -33.032 1.00 75.25 385 GLY A C 1
ATOM 3115 O O . GLY A 1 385 ? 14.026 -11.917 -32.051 1.00 75.25 385 GLY A O 1
ATOM 3116 N N . PHE A 1 386 ? 14.359 -12.505 -34.178 1.00 79.00 386 PHE A N 1
ATOM 3117 C CA . PHE A 1 386 ? 13.053 -13.139 -34.351 1.00 79.00 386 PHE A CA 1
ATOM 3118 C C . PHE A 1 386 ? 12.926 -14.410 -33.507 1.00 79.00 386 PHE A C 1
ATOM 3120 O O . PHE A 1 386 ? 11.918 -14.599 -32.828 1.00 79.00 386 PHE A O 1
ATOM 3127 N N . ALA A 1 387 ? 13.943 -15.274 -33.530 1.00 83.38 387 ALA A N 1
ATOM 3128 C CA . ALA A 1 387 ? 13.940 -16.512 -32.757 1.00 83.38 387 ALA A CA 1
ATOM 3129 C C . ALA A 1 387 ? 13.969 -16.247 -31.240 1.00 83.38 387 ALA A C 1
ATOM 3131 O O . ALA A 1 387 ? 13.259 -16.914 -30.488 1.00 83.38 387 ALA A O 1
ATOM 3132 N N . ASP A 1 388 ? 14.744 -15.244 -30.814 1.00 84.38 388 ASP A N 1
ATOM 3133 C CA . ASP A 1 388 ? 14.746 -14.699 -29.451 1.00 84.38 388 ASP A CA 1
ATOM 3134 C C . ASP A 1 388 ? 13.326 -14.303 -29.021 1.00 84.38 388 ASP A C 1
ATOM 3136 O O . ASP A 1 388 ? 12.800 -14.814 -28.034 1.00 84.38 388 ASP A O 1
ATOM 3140 N N . GLU A 1 389 ? 12.641 -13.484 -29.816 1.00 83.62 389 GLU A N 1
ATOM 3141 C CA . GLU A 1 389 ? 11.320 -12.991 -29.435 1.00 83.62 389 GLU A CA 1
ATOM 3142 C C . GLU A 1 389 ? 10.222 -14.066 -29.492 1.00 83.62 389 GLU A C 1
ATOM 3144 O O . GLU A 1 389 ? 9.301 -14.079 -28.672 1.00 83.62 389 GLU A O 1
ATOM 3149 N N . LEU A 1 390 ? 10.332 -15.021 -30.420 1.00 85.88 390 LEU A N 1
ATOM 3150 C CA . LEU A 1 390 ? 9.420 -16.163 -30.493 1.00 85.88 390 LEU A CA 1
ATOM 3151 C C . LEU A 1 390 ? 9.488 -17.017 -29.220 1.00 85.88 390 LEU A C 1
ATOM 3153 O O . LEU A 1 390 ? 8.454 -17.455 -28.712 1.00 85.88 390 LEU A O 1
ATOM 3157 N N . LEU A 1 391 ? 10.691 -17.232 -28.683 1.00 88.69 391 LEU A N 1
ATOM 3158 C CA . LEU A 1 391 ? 10.870 -17.933 -27.416 1.00 88.69 391 LEU A CA 1
ATOM 3159 C C . LEU A 1 391 ? 10.400 -17.078 -26.231 1.00 88.69 391 LEU A C 1
ATOM 3161 O O . LEU A 1 391 ? 9.747 -17.600 -25.323 1.00 88.69 391 LEU A O 1
ATOM 3165 N N . ALA A 1 392 ? 10.666 -15.770 -26.255 1.00 83.94 392 ALA A N 1
ATOM 3166 C CA . ALA A 1 392 ? 10.246 -14.839 -25.210 1.00 83.94 392 ALA A CA 1
ATOM 3167 C C . ALA A 1 392 ? 8.718 -14.771 -25.042 1.00 83.94 392 ALA A C 1
ATOM 3169 O O . ALA A 1 392 ? 8.233 -14.709 -23.907 1.00 83.94 392 ALA A O 1
ATOM 3170 N N . LEU A 1 393 ? 7.954 -14.872 -26.139 1.00 83.19 393 LEU A N 1
ATOM 3171 C CA . LEU A 1 393 ? 6.486 -14.970 -26.131 1.00 83.19 393 LEU A CA 1
ATOM 3172 C C . LEU A 1 393 ? 5.984 -16.151 -25.285 1.00 83.19 393 LEU A C 1
ATOM 3174 O O . LEU A 1 393 ? 5.010 -16.010 -24.551 1.00 83.19 393 LEU A O 1
ATOM 3178 N N . ALA A 1 394 ? 6.651 -17.305 -25.333 1.00 86.31 394 ALA A N 1
ATOM 3179 C CA . ALA A 1 394 ? 6.285 -18.452 -24.499 1.00 86.31 394 ALA A CA 1
ATOM 3180 C C . ALA A 1 394 ? 6.873 -18.351 -23.079 1.00 86.31 394 ALA A C 1
ATOM 3182 O O . ALA A 1 394 ? 6.207 -18.671 -22.090 1.00 86.31 394 ALA A O 1
ATOM 3183 N N . ALA A 1 395 ? 8.117 -17.883 -22.963 1.00 87.44 395 ALA A N 1
ATOM 3184 C CA . ALA A 1 395 ? 8.857 -17.860 -21.708 1.00 87.44 395 ALA A CA 1
ATOM 3185 C C . ALA A 1 395 ? 8.324 -16.818 -20.710 1.00 87.44 395 ALA A C 1
ATOM 3187 O O . ALA A 1 395 ? 8.281 -17.095 -19.513 1.00 87.44 395 ALA A O 1
ATOM 3188 N N . CYS A 1 396 ? 7.892 -15.635 -21.161 1.00 85.19 396 CYS A N 1
ATOM 3189 C CA . CYS A 1 396 ? 7.415 -14.565 -20.276 1.00 85.19 396 CYS A CA 1
ATOM 3190 C C . CYS A 1 396 ? 6.177 -14.967 -19.440 1.00 85.19 396 CYS A C 1
ATOM 3192 O O . CYS A 1 396 ? 6.229 -14.841 -18.211 1.00 85.19 396 CYS A O 1
ATOM 3194 N N . PRO A 1 397 ? 5.089 -15.506 -20.032 1.00 82.12 397 PRO A N 1
ATOM 3195 C CA . PRO A 1 397 ? 3.976 -16.071 -19.270 1.00 82.12 397 PRO A CA 1
ATOM 3196 C C . PRO A 1 397 ? 4.401 -17.182 -18.310 1.00 82.12 397 PRO A C 1
ATOM 3198 O O . PRO A 1 397 ? 3.979 -17.184 -17.154 1.00 82.12 397 PRO A O 1
ATOM 3201 N N . LEU A 1 398 ? 5.259 -18.100 -18.767 1.00 86.69 398 LEU A N 1
ATOM 3202 C CA . LEU A 1 398 ? 5.716 -19.239 -17.972 1.00 86.69 398 LEU A CA 1
ATOM 3203 C C . LEU A 1 398 ? 6.455 -18.775 -16.711 1.00 86.69 398 LEU A C 1
ATOM 3205 O O . LEU A 1 398 ? 6.141 -19.226 -15.610 1.00 86.69 398 LEU A O 1
ATOM 3209 N N . TRP A 1 399 ? 7.386 -17.828 -16.855 1.00 89.19 399 TRP A N 1
ATOM 3210 C CA . TRP A 1 399 ? 8.101 -17.221 -15.733 1.00 89.19 399 TRP A CA 1
ATOM 3211 C C . TRP A 1 399 ? 7.181 -16.420 -14.813 1.00 89.19 399 TRP A C 1
ATOM 3213 O O . TRP A 1 399 ? 7.394 -16.421 -13.602 1.00 89.19 399 TRP A O 1
ATOM 3223 N N . GLY A 1 400 ? 6.147 -15.776 -15.358 1.00 83.25 400 GLY A N 1
ATOM 3224 C CA . GLY A 1 400 ? 5.113 -15.095 -14.580 1.00 83.25 400 GLY A CA 1
ATOM 3225 C C . GLY A 1 400 ? 4.363 -16.047 -13.649 1.00 83.25 400 GLY A C 1
ATOM 3226 O O . GLY A 1 400 ? 4.320 -15.819 -12.440 1.00 83.25 400 GLY A O 1
ATOM 3227 N N . VAL A 1 401 ? 3.850 -17.159 -14.185 1.00 82.38 401 VAL A N 1
ATOM 3228 C CA . VAL A 1 401 ? 3.145 -18.175 -13.382 1.00 82.38 401 VAL A CA 1
ATOM 3229 C C . VAL A 1 401 ? 4.103 -18.895 -12.429 1.00 82.38 401 VAL A C 1
ATOM 3231 O O . VAL A 1 401 ? 3.752 -19.210 -11.291 1.00 82.38 401 VAL A O 1
ATOM 3234 N N . LEU A 1 402 ? 5.341 -19.149 -12.859 1.00 83.69 402 LEU A N 1
ATOM 3235 C CA . LEU A 1 402 ? 6.341 -19.778 -12.005 1.00 83.69 402 LEU A CA 1
ATOM 3236 C C . LEU A 1 402 ? 6.706 -18.872 -10.822 1.00 83.69 402 LEU A C 1
ATOM 3238 O O . LEU A 1 402 ? 6.776 -19.357 -9.695 1.00 83.69 402 LEU A O 1
ATOM 3242 N N . SER A 1 403 ? 6.853 -17.566 -11.052 1.00 84.56 403 SER A N 1
ATOM 3243 C CA . SER A 1 403 ? 7.084 -16.555 -10.013 1.00 84.56 403 SER A CA 1
ATOM 3244 C C . SER A 1 403 ? 5.962 -16.511 -8.984 1.00 84.56 403 SER A C 1
ATOM 3246 O O . SER A 1 403 ? 6.230 -16.448 -7.783 1.00 84.56 403 SER A O 1
ATOM 3248 N N . ASP A 1 404 ? 4.713 -16.677 -9.427 1.00 77.38 404 ASP A N 1
ATOM 3249 C CA . ASP A 1 404 ? 3.585 -16.787 -8.510 1.00 77.38 404 ASP A CA 1
ATOM 3250 C C . ASP A 1 404 ? 3.745 -17.972 -7.542 1.00 77.38 404 ASP A C 1
ATOM 3252 O O . ASP A 1 404 ? 3.270 -17.865 -6.418 1.00 77.38 404 ASP A O 1
ATOM 3256 N N . ARG A 1 405 ? 4.466 -19.050 -7.896 1.00 74.75 405 ARG A N 1
ATOM 3257 C CA . ARG A 1 405 ? 4.648 -20.247 -7.046 1.00 74.75 405 ARG A CA 1
ATOM 3258 C C . ARG A 1 405 ? 5.967 -20.314 -6.280 1.00 74.75 405 ARG A C 1
ATOM 3260 O O . ARG A 1 405 ? 5.959 -20.603 -5.085 1.00 74.75 405 ARG A O 1
ATOM 3267 N N . ILE A 1 406 ? 7.100 -20.110 -6.954 1.00 80.81 406 ILE A N 1
ATOM 3268 C CA . ILE A 1 406 ? 8.425 -20.216 -6.319 1.00 80.81 406 ILE A CA 1
ATOM 3269 C C . ILE A 1 406 ? 8.862 -18.909 -5.660 1.00 80.81 406 ILE A C 1
ATOM 3271 O O . ILE A 1 406 ? 9.749 -18.942 -4.812 1.00 80.81 406 ILE A O 1
ATOM 3275 N N . GLY A 1 407 ? 8.225 -17.791 -6.013 1.00 80.50 407 GLY A N 1
ATOM 3276 C CA . GLY A 1 407 ? 8.564 -16.450 -5.554 1.00 80.50 407 GLY A CA 1
ATOM 3277 C C . GLY A 1 407 ? 9.490 -15.706 -6.519 1.00 80.50 407 GLY A C 1
ATOM 3278 O O . GLY A 1 407 ? 10.351 -16.289 -7.191 1.00 80.50 407 GLY A O 1
ATOM 3279 N N . VAL A 1 408 ? 9.343 -14.385 -6.543 1.00 84.88 408 VAL A N 1
ATOM 3280 C CA . VAL A 1 408 ? 10.058 -13.447 -7.417 1.00 84.88 408 VAL A CA 1
ATOM 3281 C C . VAL A 1 408 ? 11.571 -13.506 -7.194 1.00 84.88 408 VAL A C 1
ATOM 3283 O O . VAL A 1 408 ? 12.348 -13.418 -8.146 1.00 84.88 408 VAL A O 1
ATOM 3286 N N . ARG A 1 409 ? 12.011 -13.729 -5.948 1.00 87.25 409 ARG A N 1
ATOM 3287 C CA . ARG A 1 409 ? 13.434 -13.852 -5.587 1.00 87.25 409 ARG A CA 1
ATOM 3288 C C . ARG A 1 409 ? 14.161 -14.918 -6.411 1.00 87.25 409 ARG A C 1
ATOM 3290 O O . ARG A 1 409 ? 15.248 -14.656 -6.923 1.00 87.25 409 ARG A O 1
ATOM 3297 N N . TYR A 1 410 ? 13.593 -16.122 -6.505 1.00 87.81 410 TYR A N 1
ATOM 3298 C CA . TYR A 1 410 ? 14.248 -17.237 -7.193 1.00 87.81 410 TYR A CA 1
ATOM 3299 C C . TYR A 1 410 ? 14.238 -17.035 -8.705 1.00 87.81 410 TYR A C 1
ATOM 3301 O O . TYR A 1 410 ? 15.254 -17.284 -9.348 1.00 87.81 410 TYR A O 1
ATOM 3309 N N . VAL A 1 411 ? 13.140 -16.513 -9.261 1.00 90.38 411 VAL A N 1
ATOM 3310 C CA . VAL A 1 411 ? 13.049 -16.215 -10.697 1.00 90.38 411 VAL A CA 1
ATOM 3311 C C . VAL A 1 411 ? 14.071 -15.152 -11.113 1.00 90.38 411 VAL A C 1
ATOM 3313 O O . VAL A 1 411 ? 14.776 -15.358 -12.098 1.00 90.38 411 VAL A O 1
ATOM 3316 N N . CYS A 1 412 ? 14.233 -14.068 -10.342 1.00 90.81 412 CYS A N 1
ATOM 3317 C CA . CYS A 1 412 ? 15.276 -13.063 -10.593 1.00 90.81 412 CYS A CA 1
ATOM 3318 C C . CYS A 1 412 ? 16.686 -13.672 -10.566 1.00 90.81 412 CYS A C 1
ATOM 3320 O O . CYS A 1 412 ? 17.470 -13.458 -11.489 1.00 90.81 412 CYS A O 1
ATOM 3322 N N . ALA A 1 413 ? 17.016 -14.434 -9.517 1.00 92.19 413 ALA A N 1
ATOM 3323 C CA . ALA A 1 413 ? 18.350 -15.009 -9.348 1.00 92.19 413 ALA A CA 1
ATOM 3324 C C . ALA A 1 413 ? 18.699 -15.997 -10.475 1.00 92.19 413 ALA A C 1
ATOM 3326 O O . ALA A 1 413 ? 19.766 -15.885 -11.084 1.00 92.19 413 ALA A O 1
ATOM 3327 N N . ILE A 1 414 ? 17.778 -16.914 -10.793 1.00 93.88 414 ILE A N 1
ATOM 3328 C CA . ILE A 1 414 ? 17.936 -17.881 -11.887 1.00 93.88 414 ILE A CA 1
ATOM 3329 C C . ILE A 1 414 ? 18.047 -17.146 -13.225 1.00 93.88 414 ILE A C 1
ATOM 3331 O O . ILE A 1 414 ? 18.955 -17.436 -13.998 1.00 93.88 414 ILE A O 1
ATOM 3335 N N . GLY A 1 415 ? 17.191 -16.154 -13.481 1.00 93.81 415 GLY A N 1
ATOM 3336 C CA . GLY A 1 415 ? 17.206 -15.386 -14.726 1.00 93.81 415 GLY A CA 1
ATOM 3337 C C . GLY A 1 415 ? 18.549 -14.699 -14.993 1.00 93.81 415 GLY A C 1
ATOM 3338 O O . GLY A 1 415 ? 19.111 -14.853 -16.077 1.00 93.81 415 GLY A O 1
ATOM 3339 N N . TYR A 1 416 ? 19.121 -14.013 -13.997 1.00 95.56 416 TYR A N 1
ATOM 3340 C CA . TYR A 1 416 ? 20.445 -13.388 -14.136 1.00 95.56 416 TYR A CA 1
ATOM 3341 C C . TYR A 1 416 ? 21.586 -14.403 -14.269 1.00 95.56 416 TYR A C 1
ATOM 3343 O O . TYR A 1 416 ? 22.538 -14.150 -15.007 1.00 95.56 416 TYR A O 1
ATOM 3351 N N . ALA A 1 417 ? 21.494 -15.557 -13.602 1.00 96.00 417 ALA A N 1
ATOM 3352 C CA . ALA A 1 417 ? 22.479 -16.625 -13.756 1.00 96.00 417 ALA A CA 1
ATOM 3353 C C . ALA A 1 417 ? 22.454 -17.212 -15.179 1.00 96.00 417 ALA A C 1
ATOM 3355 O O . ALA A 1 417 ? 23.507 -17.402 -15.786 1.00 96.00 417 ALA A O 1
ATOM 3356 N N . VAL A 1 418 ? 21.261 -17.420 -15.747 1.00 96.19 418 VAL A N 1
ATOM 3357 C CA . VAL A 1 418 ? 21.088 -17.863 -17.139 1.00 96.19 418 VAL A CA 1
ATOM 3358 C C . VAL A 1 418 ? 21.649 -16.827 -18.117 1.00 96.19 418 VAL A C 1
ATOM 3360 O O . VAL A 1 418 ? 22.370 -17.207 -19.035 1.00 96.19 418 VAL A O 1
ATOM 3363 N N . ILE A 1 419 ? 21.403 -15.528 -17.896 1.00 95.12 419 ILE A N 1
ATOM 3364 C CA . ILE A 1 419 ? 21.998 -14.448 -18.706 1.00 95.12 419 ILE A CA 1
ATOM 3365 C C . ILE A 1 419 ? 23.530 -14.510 -18.672 1.00 95.12 419 ILE A C 1
ATOM 3367 O O . ILE A 1 419 ? 24.163 -14.396 -19.719 1.00 95.12 419 ILE A O 1
ATOM 3371 N N . ALA A 1 420 ? 24.135 -14.711 -17.498 1.00 95.62 420 ALA A N 1
ATOM 3372 C CA . ALA A 1 420 ? 25.589 -14.796 -17.376 1.00 95.62 420 ALA A CA 1
ATOM 3373 C C . ALA A 1 420 ? 26.171 -15.955 -18.197 1.00 95.62 420 ALA A C 1
ATOM 3375 O O . ALA A 1 420 ? 27.119 -15.760 -18.957 1.00 95.62 420 ALA A O 1
ATOM 3376 N N . VAL A 1 421 ? 25.571 -17.145 -18.087 1.00 95.75 421 VAL A N 1
ATOM 3377 C CA . VAL A 1 421 ? 25.975 -18.322 -18.873 1.00 95.75 421 VAL A CA 1
ATOM 3378 C C . VAL A 1 421 ? 25.778 -18.064 -20.366 1.00 95.75 421 VAL A C 1
ATOM 3380 O O . VAL A 1 421 ? 26.669 -18.354 -21.162 1.00 95.75 421 VAL A O 1
ATOM 3383 N N . ALA A 1 422 ? 24.652 -17.461 -20.751 1.00 94.38 422 ALA A N 1
ATOM 3384 C CA . ALA A 1 422 ? 24.366 -17.141 -22.141 1.00 94.38 422 ALA A CA 1
ATOM 3385 C C . ALA A 1 422 ? 25.403 -16.189 -22.744 1.00 94.38 422 ALA A C 1
ATOM 3387 O O . ALA A 1 422 ? 25.889 -16.460 -23.834 1.00 94.38 422 ALA A O 1
ATOM 3388 N N . LEU A 1 423 ? 25.801 -15.128 -22.032 1.00 93.06 423 LEU A N 1
ATOM 3389 C CA . LEU A 1 423 ? 26.819 -14.178 -22.499 1.00 93.06 423 LEU A CA 1
ATOM 3390 C C . LEU A 1 423 ? 28.192 -14.834 -22.706 1.00 93.06 423 LEU A C 1
ATOM 3392 O O . LEU A 1 423 ? 28.886 -14.490 -23.660 1.00 93.06 423 LEU A O 1
ATOM 3396 N N . VAL A 1 424 ? 28.575 -15.788 -21.851 1.00 93.44 424 VAL A N 1
ATOM 3397 C CA . VAL A 1 424 ? 29.818 -16.565 -22.012 1.00 93.44 424 VAL A CA 1
ATOM 3398 C C . VAL A 1 424 ? 29.749 -17.443 -23.260 1.00 93.44 424 VAL A C 1
ATOM 3400 O O . VAL A 1 424 ? 30.670 -17.421 -24.073 1.00 93.44 424 VAL A O 1
ATOM 3403 N N . LEU A 1 425 ? 28.649 -18.180 -23.439 1.00 91.62 425 LEU A N 1
ATOM 3404 C CA . LEU A 1 425 ? 28.455 -19.051 -24.602 1.00 91.62 425 LEU A CA 1
ATOM 3405 C C . LEU A 1 425 ? 28.324 -18.256 -25.908 1.00 91.62 425 LEU A C 1
ATOM 3407 O O . LEU A 1 425 ? 28.761 -18.724 -26.957 1.00 91.62 425 LEU A O 1
ATOM 3411 N N . PHE A 1 426 ? 27.776 -17.039 -25.846 1.00 89.50 426 PHE A N 1
ATOM 3412 C CA . PHE A 1 426 ? 27.544 -16.181 -27.008 1.00 89.50 426 PHE A CA 1
ATOM 3413 C C . PHE A 1 426 ? 28.832 -15.867 -27.779 1.00 89.50 426 PHE A C 1
ATOM 3415 O O . PHE A 1 426 ? 28.836 -15.886 -29.005 1.00 89.50 426 PHE A O 1
ATOM 3422 N N . VAL A 1 427 ? 29.940 -15.635 -27.070 1.00 88.56 427 VAL A N 1
ATOM 3423 C CA . VAL A 1 427 ? 31.251 -15.318 -27.670 1.00 88.56 427 VAL A CA 1
ATOM 3424 C C . VAL A 1 427 ? 32.150 -16.533 -27.902 1.00 88.56 427 VAL A C 1
ATOM 3426 O O . VAL A 1 427 ? 33.259 -16.392 -28.417 1.00 88.56 427 VAL A O 1
ATOM 3429 N N . GLN A 1 428 ? 31.687 -17.727 -27.531 1.00 88.00 428 GLN A N 1
ATOM 3430 C CA . GLN A 1 428 ? 32.342 -18.997 -27.858 1.00 88.00 428 GLN A CA 1
ATOM 3431 C C . GLN A 1 428 ? 31.805 -19.607 -29.160 1.00 88.00 428 GLN A C 1
ATOM 3433 O O . GLN A 1 428 ? 32.375 -20.573 -29.667 1.00 88.00 428 GLN A O 1
ATOM 3438 N N . ALA A 1 429 ? 30.723 -19.050 -29.711 1.00 84.94 429 ALA A N 1
ATOM 3439 C CA . ALA A 1 429 ? 30.145 -19.498 -30.966 1.00 84.94 429 ALA A CA 1
ATOM 3440 C C . ALA A 1 429 ? 31.097 -19.234 -32.145 1.00 84.94 429 ALA A C 1
ATOM 3442 O O . ALA A 1 429 ? 31.608 -18.131 -32.323 1.00 84.94 429 ALA A O 1
ATOM 3443 N N . THR A 1 430 ? 31.296 -20.263 -32.967 1.00 81.75 430 THR A N 1
ATOM 3444 C CA . THR A 1 430 ? 32.124 -20.219 -34.188 1.00 81.75 430 THR A CA 1
ATOM 3445 C C . THR A 1 430 ? 31.288 -20.131 -35.464 1.00 81.75 430 THR A C 1
ATOM 3447 O O . THR A 1 430 ? 31.794 -19.731 -36.503 1.00 81.75 430 THR A O 1
ATOM 3450 N N . ASN A 1 431 ? 29.998 -20.473 -35.379 1.00 81.69 431 ASN A N 1
ATOM 3451 C CA . ASN A 1 431 ? 29.051 -20.458 -36.492 1.00 81.69 431 ASN A CA 1
ATOM 3452 C C . ASN A 1 431 ? 27.779 -19.694 -36.096 1.00 81.69 431 ASN A C 1
ATOM 3454 O O . ASN A 1 431 ? 27.308 -19.823 -34.960 1.00 81.69 431 ASN A O 1
ATOM 3458 N N . VAL A 1 432 ? 27.181 -18.957 -37.043 1.00 76.12 432 VAL A N 1
ATOM 3459 C CA . VAL A 1 432 ? 25.912 -18.227 -36.831 1.00 76.12 432 VAL A CA 1
ATOM 3460 C C . VAL A 1 432 ? 24.782 -19.203 -36.474 1.00 76.12 432 VAL A C 1
ATOM 3462 O O . VAL A 1 432 ? 24.096 -19.043 -35.463 1.00 76.12 432 VAL A O 1
ATOM 3465 N N . TYR A 1 433 ? 24.655 -20.283 -37.246 1.00 80.75 433 TYR A N 1
ATOM 3466 C CA . TYR A 1 433 ? 23.729 -21.381 -36.983 1.00 80.75 433 TYR A CA 1
ATOM 3467 C C . TYR A 1 433 ? 24.522 -22.685 -36.829 1.00 80.75 433 TYR A C 1
ATOM 3469 O O . TYR A 1 433 ? 25.369 -22.967 -37.675 1.00 80.75 433 TYR A O 1
ATOM 3477 N N . PRO A 1 434 ? 24.296 -23.493 -35.776 1.00 82.06 434 PRO A N 1
ATOM 3478 C CA . PRO A 1 434 ? 23.304 -23.336 -34.704 1.00 82.06 434 PRO A CA 1
ATOM 3479 C C . PRO A 1 434 ? 23.823 -22.618 -33.440 1.00 82.06 434 PRO A C 1
ATOM 3481 O O . PRO A 1 434 ? 23.031 -22.300 -32.557 1.00 82.06 434 PRO A O 1
ATOM 3484 N N . GLN A 1 435 ? 25.136 -22.396 -33.306 1.00 85.38 435 GLN A N 1
ATOM 3485 C CA . GLN A 1 435 ? 25.760 -22.047 -32.020 1.00 85.38 435 GLN A CA 1
ATOM 3486 C C . GLN A 1 435 ? 25.388 -20.645 -31.514 1.00 85.38 435 GLN A C 1
ATOM 3488 O O . GLN A 1 435 ? 24.967 -20.511 -30.363 1.00 85.38 435 GLN A O 1
ATOM 3493 N N . LEU A 1 436 ? 25.494 -19.611 -32.358 1.00 85.69 436 LEU A N 1
ATOM 3494 C CA . LEU A 1 436 ? 25.143 -18.241 -31.963 1.00 85.69 436 LEU A CA 1
ATOM 3495 C C . LEU A 1 436 ? 23.637 -18.110 -31.687 1.00 85.69 436 LEU A C 1
ATOM 3497 O O . LEU A 1 436 ? 23.237 -17.480 -30.706 1.00 85.69 436 LEU A O 1
ATOM 3501 N N . LEU A 1 437 ? 22.808 -18.774 -32.501 1.00 87.94 437 LEU A N 1
ATOM 3502 C CA . LEU A 1 437 ? 21.366 -18.885 -32.275 1.00 87.94 437 LEU A CA 1
ATOM 3503 C C . LEU A 1 437 ? 21.051 -19.512 -30.911 1.00 87.94 437 LEU A C 1
ATOM 3505 O O . LEU A 1 437 ? 20.245 -18.967 -30.163 1.00 87.94 437 LEU A O 1
ATOM 3509 N N . LEU A 1 438 ? 21.697 -20.622 -30.551 1.00 89.12 438 LEU A N 1
ATOM 3510 C CA . LEU A 1 438 ? 21.466 -21.286 -29.267 1.00 89.12 438 LEU A CA 1
ATOM 3511 C C . LEU A 1 438 ? 21.865 -20.395 -28.083 1.00 89.12 438 LEU A C 1
ATOM 3513 O O . LEU A 1 438 ? 21.122 -20.303 -27.105 1.00 89.12 438 LEU A O 1
ATOM 3517 N N . GLY A 1 439 ? 22.995 -19.688 -28.195 1.00 88.50 439 GLY A N 1
ATOM 3518 C CA . GLY A 1 439 ? 23.413 -18.688 -27.209 1.00 88.50 439 GLY A CA 1
ATOM 3519 C C . GLY A 1 439 ? 22.392 -17.556 -27.064 1.00 88.50 439 GLY A C 1
ATOM 3520 O O . GLY A 1 439 ? 22.080 -17.136 -25.948 1.00 88.50 439 GLY A O 1
ATOM 3521 N N . ARG A 1 440 ? 21.804 -17.109 -28.181 1.00 89.06 440 ARG A N 1
ATOM 3522 C CA . ARG A 1 440 ? 20.750 -16.088 -28.199 1.00 89.06 440 ARG A CA 1
ATOM 3523 C C . ARG A 1 440 ? 19.455 -16.569 -27.544 1.00 89.06 440 ARG A C 1
ATOM 3525 O O . ARG A 1 440 ? 18.883 -15.851 -26.731 1.00 89.06 440 ARG A O 1
ATOM 3532 N N . LEU A 1 441 ? 19.018 -17.787 -27.851 1.00 91.88 441 LEU A N 1
ATOM 3533 C CA . LEU A 1 441 ? 17.828 -18.392 -27.249 1.00 91.88 441 LEU A CA 1
ATOM 3534 C C . LEU A 1 441 ? 18.009 -18.599 -25.741 1.00 91.88 441 LEU A C 1
ATOM 3536 O O . LEU A 1 441 ? 17.097 -18.319 -24.968 1.00 91.88 441 LEU A O 1
ATOM 3540 N N . LEU A 1 442 ? 19.197 -19.014 -25.294 1.00 93.25 442 LEU A N 1
ATOM 3541 C CA . LEU A 1 442 ? 19.486 -19.125 -23.864 1.00 93.25 442 LEU A CA 1
ATOM 3542 C C . LEU A 1 442 ? 19.426 -17.758 -23.169 1.00 93.25 442 LEU A C 1
ATOM 3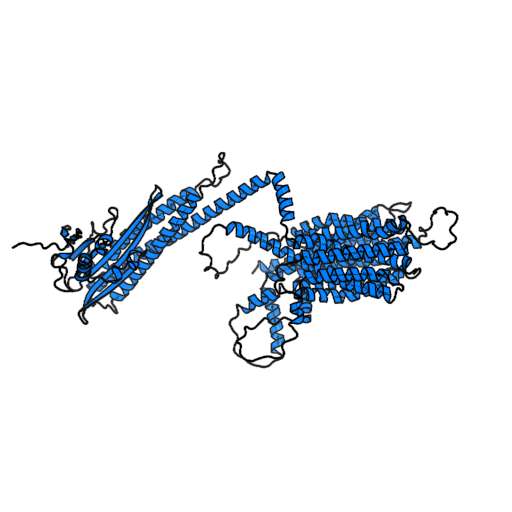544 O O . LEU A 1 442 ? 18.846 -17.639 -22.088 1.00 93.25 442 LEU A O 1
ATOM 3548 N N . PHE A 1 443 ? 19.966 -16.716 -23.808 1.00 92.44 443 PHE A N 1
ATOM 3549 C CA . PHE A 1 443 ? 19.836 -15.348 -23.313 1.00 92.44 443 PHE A CA 1
ATOM 3550 C C . PHE A 1 443 ? 18.362 -14.932 -23.222 1.00 92.44 443 PHE A C 1
ATOM 3552 O O . PHE A 1 443 ? 17.962 -14.361 -22.209 1.00 92.44 443 PHE A O 1
ATOM 3559 N N . SER A 1 444 ? 17.544 -15.278 -24.220 1.00 91.25 444 SER A N 1
ATOM 3560 C CA . SER A 1 444 ? 16.101 -15.012 -24.241 1.00 91.25 444 SER A CA 1
ATOM 3561 C C . SER A 1 444 ? 15.367 -15.581 -23.028 1.00 91.25 444 SER A C 1
ATOM 3563 O O . SER A 1 444 ? 14.560 -14.891 -22.401 1.00 91.25 444 SER A O 1
ATOM 3565 N N . VAL A 1 445 ? 15.684 -16.822 -22.633 1.00 93.88 445 VAL A N 1
ATOM 3566 C CA . VAL A 1 445 ? 15.080 -17.475 -21.458 1.00 93.88 445 VAL A CA 1
ATOM 3567 C C . VAL A 1 445 ? 15.352 -16.668 -20.188 1.00 93.88 445 VAL A C 1
ATOM 3569 O O . VAL A 1 445 ? 14.427 -16.408 -19.414 1.00 93.88 445 VAL A O 1
ATOM 3572 N N . GLY A 1 446 ? 16.602 -16.242 -19.983 1.00 91.44 446 GLY A N 1
ATOM 3573 C CA . GLY A 1 446 ? 16.995 -15.434 -18.826 1.00 91.44 446 GLY A CA 1
ATOM 3574 C C . GLY A 1 446 ? 16.466 -13.996 -18.887 1.00 91.44 446 GLY A C 1
ATOM 3575 O O . GLY A 1 446 ? 15.950 -13.478 -17.894 1.00 91.44 446 GLY A O 1
ATOM 3576 N N . GLY A 1 447 ? 16.520 -13.366 -20.062 1.00 89.06 447 GLY A N 1
ATOM 3577 C CA . GLY A 1 447 ? 16.004 -12.021 -20.322 1.00 89.06 447 GLY A CA 1
ATOM 3578 C C . GLY A 1 447 ? 14.494 -11.919 -20.105 1.00 89.06 447 GLY A C 1
ATOM 3579 O O . GLY A 1 447 ? 14.021 -10.959 -19.495 1.00 89.06 447 GLY A O 1
ATOM 3580 N N . SER A 1 448 ? 13.744 -12.944 -20.511 1.00 89.38 448 SER A N 1
ATOM 3581 C CA . SER A 1 448 ? 12.298 -13.065 -20.291 1.00 89.38 448 SER A CA 1
ATOM 3582 C C . SER A 1 448 ? 11.941 -13.181 -18.811 1.00 89.38 448 SER A C 1
ATOM 3584 O O . SER A 1 448 ? 10.997 -12.531 -18.349 1.00 89.38 448 SER A O 1
ATOM 3586 N N . ALA A 1 449 ? 12.715 -13.959 -18.045 1.00 91.06 449 ALA A N 1
ATOM 3587 C CA . ALA A 1 449 ? 12.539 -14.086 -16.600 1.00 91.06 449 ALA A CA 1
ATOM 3588 C C . ALA A 1 449 ? 12.699 -12.723 -15.918 1.00 91.06 449 ALA A C 1
ATOM 3590 O O . ALA A 1 449 ? 11.778 -12.216 -15.278 1.00 91.06 449 ALA A O 1
ATOM 3591 N N . VAL A 1 450 ? 13.852 -12.090 -16.126 1.00 90.00 450 VAL A N 1
ATOM 3592 C CA . VAL A 1 450 ? 14.223 -10.823 -15.494 1.00 90.00 450 VAL A CA 1
ATOM 3593 C C . VAL A 1 450 ? 13.290 -9.679 -15.924 1.00 90.00 450 VAL A C 1
ATOM 3595 O O . VAL A 1 450 ? 12.807 -8.927 -15.077 1.00 90.00 450 VAL A O 1
ATOM 3598 N N . SER A 1 451 ? 12.934 -9.596 -17.212 1.00 83.38 451 SER A N 1
ATOM 3599 C CA . SER A 1 451 ? 11.973 -8.602 -17.713 1.00 83.38 451 SER A CA 1
ATOM 3600 C C . SER A 1 451 ? 10.587 -8.751 -17.088 1.00 83.38 451 SER A C 1
ATOM 3602 O O . SER A 1 451 ? 9.927 -7.746 -16.828 1.00 83.38 451 SER A O 1
ATOM 3604 N N . THR A 1 452 ? 10.119 -9.979 -16.871 1.00 85.12 452 THR A N 1
ATOM 3605 C CA . THR A 1 452 ? 8.807 -10.221 -16.254 1.00 85.12 452 THR A CA 1
ATOM 3606 C C . THR A 1 452 ? 8.827 -9.844 -14.775 1.00 85.12 452 THR A C 1
ATOM 3608 O O . THR A 1 452 ? 7.838 -9.330 -14.247 1.00 85.12 452 THR A O 1
ATOM 3611 N N . MET A 1 453 ? 9.970 -10.017 -14.105 1.00 87.56 453 MET A N 1
ATOM 3612 C CA . MET A 1 453 ? 10.095 -9.695 -12.686 1.00 87.56 453 MET A CA 1
ATOM 3613 C C . MET A 1 453 ? 10.079 -8.195 -12.399 1.00 87.56 453 MET A C 1
ATOM 3615 O O . MET A 1 453 ? 9.507 -7.811 -11.386 1.00 87.56 453 MET A O 1
ATOM 3619 N N . VAL A 1 454 ? 10.586 -7.326 -13.280 1.00 81.25 454 VAL A N 1
ATOM 3620 C CA . VAL A 1 454 ? 10.469 -5.859 -13.097 1.00 81.25 454 VAL A CA 1
ATOM 3621 C C . VAL A 1 454 ? 9.006 -5.439 -12.888 1.00 81.25 454 VAL A C 1
ATOM 3623 O O . VAL A 1 454 ? 8.697 -4.645 -11.998 1.00 81.25 454 VAL A O 1
ATOM 3626 N N . THR A 1 455 ? 8.094 -6.034 -13.656 1.00 75.50 455 THR A N 1
ATOM 3627 C CA . THR A 1 455 ? 6.653 -5.759 -13.588 1.00 75.50 455 THR A CA 1
ATOM 3628 C C . THR A 1 455 ? 5.994 -6.399 -12.359 1.00 75.50 455 THR A C 1
ATOM 3630 O O . THR A 1 455 ? 5.070 -5.821 -11.791 1.00 75.50 455 THR A O 1
ATOM 3633 N N . ALA A 1 456 ? 6.479 -7.560 -11.906 1.00 75.88 456 ALA A N 1
ATOM 3634 C CA . ALA A 1 456 ? 5.950 -8.267 -10.734 1.00 75.88 456 ALA A CA 1
ATOM 3635 C C . ALA A 1 456 ? 6.454 -7.703 -9.385 1.00 75.88 456 ALA A C 1
ATOM 3637 O O . ALA A 1 456 ? 5.717 -7.700 -8.399 1.00 75.88 456 ALA A O 1
ATOM 3638 N N . VAL A 1 457 ? 7.691 -7.194 -9.333 1.00 77.62 457 VAL A N 1
ATOM 3639 C CA . VAL A 1 457 ? 8.334 -6.627 -8.129 1.00 77.62 457 VAL A CA 1
ATOM 3640 C C . VAL A 1 457 ? 7.691 -5.302 -7.709 1.00 77.62 457 VAL A C 1
ATOM 3642 O O . VAL A 1 457 ? 7.586 -4.997 -6.522 1.00 77.62 457 VAL A O 1
ATOM 3645 N N . LEU A 1 458 ? 7.254 -4.480 -8.663 1.00 69.81 458 LEU A N 1
ATOM 3646 C CA . LEU A 1 458 ? 6.755 -3.139 -8.359 1.00 69.81 458 LEU A CA 1
ATOM 3647 C C . LEU A 1 458 ? 5.472 -3.164 -7.488 1.00 69.81 458 LEU A C 1
ATOM 3649 O O . LEU A 1 458 ? 5.465 -2.520 -6.433 1.00 69.81 458 LEU A O 1
ATOM 3653 N N . PRO A 1 459 ? 4.413 -3.930 -7.815 1.00 63.66 459 PRO A N 1
ATOM 3654 C CA . PRO A 1 459 ? 3.232 -4.059 -6.955 1.00 63.66 459 PRO A CA 1
ATOM 3655 C C . PRO A 1 459 ? 3.523 -4.673 -5.573 1.00 63.66 459 PRO A C 1
ATOM 3657 O O . PRO A 1 459 ? 2.899 -4.290 -4.583 1.00 63.66 459 PRO A O 1
ATOM 3660 N N . THR A 1 460 ? 4.469 -5.615 -5.473 1.00 69.25 460 THR A N 1
ATOM 3661 C CA . THR A 1 460 ? 4.793 -6.299 -4.204 1.00 69.25 460 THR A CA 1
ATOM 3662 C C . THR A 1 460 ? 5.554 -5.388 -3.244 1.00 69.25 460 THR A C 1
ATOM 3664 O O . THR A 1 460 ? 5.232 -5.308 -2.058 1.00 69.25 460 THR A O 1
ATOM 3667 N N . VAL A 1 461 ? 6.506 -4.615 -3.763 1.00 69.38 461 VAL A N 1
ATOM 3668 C CA . VAL A 1 461 ? 7.289 -3.652 -2.982 1.00 69.38 461 VAL A CA 1
ATOM 3669 C C . VAL A 1 461 ? 6.455 -2.415 -2.600 1.00 69.38 461 VAL A C 1
ATOM 3671 O O . VAL A 1 461 ? 6.576 -1.905 -1.484 1.00 69.38 461 VAL A O 1
ATOM 3674 N N . THR A 1 462 ? 5.554 -1.956 -3.477 1.00 62.34 462 THR A N 1
ATOM 3675 C CA . THR A 1 462 ? 4.667 -0.801 -3.210 1.00 62.34 462 THR A CA 1
ATOM 3676 C C . THR A 1 462 ? 3.585 -1.098 -2.164 1.00 62.34 462 THR A C 1
ATOM 3678 O O . THR A 1 462 ? 3.277 -0.227 -1.345 1.00 62.34 462 THR A O 1
ATOM 3681 N N . GLY A 1 463 ? 3.052 -2.326 -2.126 1.00 54.47 463 GLY A N 1
ATOM 3682 C CA . GLY A 1 463 ? 2.074 -2.759 -1.121 1.00 54.47 463 GLY A CA 1
ATOM 3683 C C . GLY A 1 463 ? 2.611 -2.709 0.317 1.00 54.47 463 GLY A C 1
ATOM 3684 O O . GLY A 1 463 ? 1.880 -2.332 1.235 1.00 54.47 463 GLY A O 1
ATOM 3685 N N . ARG A 1 464 ? 3.907 -3.001 0.520 1.00 51.41 464 ARG A N 1
ATOM 3686 C CA . ARG A 1 464 ? 4.575 -2.920 1.833 1.00 51.41 464 ARG A CA 1
ATOM 3687 C C . ARG A 1 464 ? 4.765 -1.497 2.314 1.00 51.41 464 ARG A C 1
ATOM 3689 O O . ARG A 1 464 ? 4.465 -1.223 3.465 1.00 51.41 464 ARG A O 1
ATOM 3696 N N . ALA A 1 465 ? 5.241 -0.603 1.445 1.00 45.06 465 ALA A N 1
ATOM 3697 C CA . ALA A 1 465 ? 5.447 0.798 1.798 1.00 45.06 465 ALA A CA 1
ATOM 3698 C C . ALA A 1 465 ? 4.126 1.437 2.245 1.00 45.06 465 ALA A C 1
ATOM 3700 O O . ALA A 1 465 ? 4.084 2.116 3.261 1.00 45.06 465 ALA A O 1
ATOM 3701 N N . LEU A 1 466 ? 3.025 1.128 1.552 1.00 40.75 466 LEU A N 1
ATOM 3702 C CA . LEU A 1 466 ? 1.675 1.526 1.955 1.00 40.75 466 LEU A CA 1
ATOM 3703 C C . LEU A 1 466 ? 1.261 0.948 3.317 1.00 40.75 466 LEU A C 1
ATOM 3705 O O . LEU A 1 466 ? 0.737 1.686 4.152 1.00 40.75 466 LEU A O 1
ATOM 3709 N N . ARG A 1 467 ? 1.514 -0.347 3.557 1.00 39.31 467 ARG A N 1
ATOM 3710 C CA . ARG A 1 467 ? 1.163 -1.025 4.814 1.00 39.31 467 ARG A CA 1
ATOM 3711 C C . ARG A 1 467 ? 2.026 -0.569 5.986 1.00 39.31 467 ARG A C 1
ATOM 3713 O O . ARG A 1 467 ? 1.479 -0.370 7.053 1.00 39.31 467 ARG A O 1
ATOM 3720 N N . GLU A 1 468 ? 3.324 -0.344 5.799 1.00 37.12 468 GLU A N 1
ATOM 3721 C CA . GLU A 1 468 ? 4.247 0.165 6.821 1.00 37.12 468 GLU A CA 1
ATOM 3722 C C . GLU A 1 468 ? 4.038 1.658 7.103 1.00 37.12 468 GLU A C 1
ATOM 3724 O O . GLU A 1 468 ? 4.162 2.052 8.255 1.00 37.12 468 GLU A O 1
ATOM 3729 N N . GLN A 1 469 ? 3.667 2.495 6.123 1.00 38.69 469 GLN A N 1
ATOM 3730 C CA . GLN A 1 469 ? 3.284 3.891 6.396 1.00 38.69 469 GLN A CA 1
ATOM 3731 C C . GLN A 1 469 ? 1.963 3.955 7.178 1.00 38.69 469 GLN A C 1
ATOM 3733 O O . GLN A 1 469 ? 1.849 4.723 8.131 1.00 38.69 469 GLN A O 1
ATOM 3738 N N . ALA A 1 470 ? 0.979 3.128 6.801 1.00 33.25 470 ALA A N 1
ATOM 3739 C CA . ALA A 1 470 ? -0.292 3.011 7.516 1.00 33.25 470 ALA A CA 1
ATOM 3740 C C . ALA A 1 470 ? -0.111 2.385 8.911 1.00 33.25 470 ALA A C 1
ATOM 3742 O O . ALA A 1 470 ? -0.726 2.847 9.867 1.00 33.25 470 ALA A O 1
ATOM 3743 N N . TYR A 1 471 ? 0.779 1.396 9.038 1.00 29.88 471 TYR A N 1
ATOM 3744 C CA . TYR A 1 471 ? 1.130 0.734 10.295 1.00 29.88 471 TYR A CA 1
ATOM 3745 C C . TYR A 1 471 ? 1.994 1.623 11.190 1.00 29.88 471 TYR A C 1
ATOM 3747 O O . TYR A 1 471 ? 1.792 1.634 12.386 1.00 29.88 471 TYR A O 1
ATOM 3755 N N . ARG A 1 472 ? 2.906 2.453 10.670 1.00 28.97 472 ARG A N 1
ATOM 3756 C CA . ARG A 1 472 ? 3.625 3.451 11.488 1.00 28.97 472 ARG A CA 1
ATOM 3757 C C . ARG A 1 472 ? 2.692 4.559 11.972 1.00 28.97 472 ARG A C 1
ATOM 3759 O O . ARG A 1 472 ? 2.799 4.971 13.122 1.00 28.97 472 ARG A O 1
ATOM 3766 N N . ALA A 1 473 ? 1.729 4.974 11.145 1.00 32.53 473 ALA A N 1
ATOM 3767 C CA . ALA A 1 473 ? 0.656 5.867 11.580 1.00 32.53 473 ALA A CA 1
ATOM 3768 C C . ALA A 1 473 ? -0.253 5.214 12.647 1.00 32.53 473 ALA A C 1
ATOM 3770 O O . ALA A 1 473 ? -0.702 5.902 13.565 1.00 32.53 473 ALA A O 1
ATOM 3771 N N . SER A 1 474 ? -0.484 3.894 12.581 1.00 28.31 474 SER A N 1
ATOM 3772 C CA . SER A 1 474 ? -1.271 3.161 13.586 1.00 28.31 474 SER A CA 1
ATOM 3773 C C . SER A 1 474 ? -0.478 2.777 14.842 1.00 28.31 474 SER A C 1
ATOM 3775 O O . SER A 1 474 ? -1.042 2.815 15.924 1.00 28.31 474 SER A O 1
ATOM 3777 N N . VAL A 1 475 ? 0.824 2.489 14.749 1.00 29.44 475 VAL A N 1
ATOM 3778 C CA . VAL A 1 475 ? 1.697 2.085 15.871 1.00 29.44 475 VAL A CA 1
ATOM 3779 C C . VAL A 1 475 ? 2.115 3.275 16.724 1.00 29.44 475 VAL A C 1
ATOM 3781 O O . VAL A 1 475 ? 2.146 3.153 17.947 1.00 29.44 475 VAL A O 1
ATOM 3784 N N . SER A 1 476 ? 2.302 4.460 16.131 1.00 28.91 476 SER A N 1
ATOM 3785 C CA . SER A 1 476 ? 2.347 5.701 16.921 1.00 28.91 476 SER A CA 1
ATOM 3786 C C . SER A 1 476 ? 1.043 5.955 17.690 1.00 28.91 476 SER A C 1
ATOM 3788 O O . SER A 1 476 ? 1.062 6.712 18.654 1.00 28.91 476 SER A O 1
ATOM 3790 N N . SER A 1 477 ? -0.062 5.301 17.308 1.00 32.97 477 SER A N 1
ATOM 3791 C CA . SER A 1 477 ? -1.346 5.343 18.021 1.00 32.97 477 SER A CA 1
ATOM 3792 C C . SER A 1 477 ? -1.566 4.148 18.974 1.00 32.97 477 SER A C 1
ATOM 3794 O O . SER A 1 477 ? -2.426 4.230 19.843 1.00 32.97 477 SER A O 1
ATOM 3796 N N . GLU A 1 478 ? -0.810 3.047 18.842 1.00 34.75 478 GLU A N 1
ATOM 3797 C CA . GLU A 1 478 ? -0.973 1.805 19.628 1.00 34.75 478 GLU A CA 1
ATOM 3798 C C . GLU A 1 478 ? -0.002 1.677 20.812 1.00 34.75 478 GLU A C 1
ATOM 3800 O O . GLU A 1 478 ? -0.279 0.920 21.741 1.00 34.75 478 GLU A O 1
ATOM 3805 N N . LEU A 1 479 ? 1.103 2.433 20.852 1.00 31.66 479 LEU A N 1
ATOM 3806 C CA . LEU A 1 479 ? 2.058 2.367 21.971 1.00 31.66 479 LEU A CA 1
ATOM 3807 C C . LEU A 1 479 ? 1.576 3.080 23.259 1.00 31.66 479 LEU A C 1
ATOM 3809 O O . LEU A 1 479 ? 2.347 3.247 24.199 1.00 31.66 479 LEU A O 1
ATOM 3813 N N . THR A 1 480 ? 0.309 3.505 23.336 1.00 35.44 480 THR A N 1
ATOM 3814 C CA . THR A 1 480 ? -0.325 4.018 24.566 1.00 35.44 480 THR A CA 1
ATOM 3815 C C . THR A 1 480 ? -1.606 3.217 24.844 1.00 35.44 480 THR A C 1
ATOM 3817 O O . THR A 1 480 ? -2.622 3.370 24.177 1.00 35.44 480 THR A O 1
ATOM 3820 N N . ILE A 1 481 ? -1.503 2.287 25.794 1.00 34.12 481 ILE A N 1
ATOM 3821 C CA . ILE A 1 481 ? -2.346 1.094 26.008 1.00 34.12 481 ILE A CA 1
ATOM 3822 C C . ILE A 1 481 ? -3.769 1.383 26.548 1.00 34.12 481 ILE A C 1
ATOM 3824 O O . ILE A 1 481 ? -3.939 2.165 27.480 1.00 34.12 481 ILE A O 1
ATOM 3828 N N . THR A 1 482 ? -4.776 0.624 26.081 1.00 30.67 482 THR A N 1
ATOM 3829 C CA . THR A 1 482 ? -5.857 0.026 26.918 1.00 30.67 482 THR A CA 1
ATOM 3830 C C . THR A 1 482 ? -6.476 -1.218 26.233 1.00 30.67 482 THR A C 1
ATOM 3832 O O . THR A 1 482 ? -6.630 -1.220 25.011 1.00 30.67 482 THR A O 1
ATOM 3835 N N . PRO A 1 483 ? -6.855 -2.288 26.973 1.00 36.94 483 PRO A N 1
ATOM 3836 C CA . PRO A 1 483 ? -7.162 -3.617 26.425 1.00 36.94 483 PRO A CA 1
ATOM 3837 C C . PRO A 1 483 ? -8.656 -3.836 26.096 1.00 36.94 483 PRO A C 1
ATOM 3839 O O . PRO A 1 483 ? -9.196 -4.906 26.350 1.00 36.94 483 PRO A O 1
ATOM 3842 N N . ALA A 1 484 ? -9.352 -2.844 25.532 1.00 33.41 484 ALA A N 1
ATOM 3843 C CA . ALA A 1 484 ? -10.797 -2.946 25.251 1.00 33.41 484 ALA A CA 1
ATOM 3844 C C . ALA A 1 484 ? -11.149 -3.215 23.771 1.00 33.41 484 ALA A C 1
ATOM 3846 O O . ALA A 1 484 ? -12.322 -3.294 23.413 1.00 33.41 484 ALA A O 1
ATOM 3847 N N . ARG A 1 485 ? -10.159 -3.371 22.881 1.00 32.97 485 ARG A N 1
ATOM 3848 C CA . ARG A 1 485 ? -10.391 -3.510 21.427 1.00 32.97 485 ARG A CA 1
ATOM 3849 C C . ARG A 1 485 ? -10.318 -4.932 20.867 1.00 32.97 485 ARG A C 1
ATOM 3851 O O . ARG A 1 485 ? -10.251 -5.086 19.652 1.00 32.97 485 ARG A O 1
ATOM 3858 N N . LEU A 1 486 ? -10.406 -5.966 21.706 1.00 31.92 486 LEU A N 1
ATOM 3859 C CA . LEU A 1 486 ? -10.536 -7.342 21.206 1.00 31.92 486 LEU A CA 1
ATOM 3860 C C . LEU A 1 486 ? -11.987 -7.767 20.897 1.00 31.92 486 LEU A C 1
ATOM 3862 O O . LEU A 1 486 ? -12.171 -8.657 20.076 1.00 31.92 486 LEU A O 1
ATOM 3866 N N . ASN A 1 487 ? -13.013 -7.083 21.429 1.00 31.67 487 ASN A N 1
ATOM 3867 C CA . ASN A 1 487 ? -14.421 -7.503 21.266 1.00 31.67 487 ASN A CA 1
ATOM 3868 C C . ASN A 1 487 ? -15.247 -6.721 20.222 1.00 31.67 487 ASN A C 1
ATOM 3870 O O . ASN A 1 487 ? -16.418 -7.017 20.025 1.00 31.67 487 ASN A O 1
ATOM 3874 N N . GLY A 1 488 ? -14.672 -5.744 19.514 1.00 27.75 488 GLY A N 1
ATOM 3875 C CA . GLY A 1 488 ? -15.420 -4.870 18.591 1.00 27.75 488 GLY A CA 1
ATOM 3876 C C . GLY A 1 488 ? -15.386 -5.257 17.108 1.00 27.75 488 GLY A C 1
ATOM 3877 O O . GLY A 1 488 ? -15.667 -4.413 16.262 1.00 27.75 488 GLY A O 1
ATOM 3878 N N . ARG A 1 489 ? -14.982 -6.482 16.748 1.00 32.69 489 ARG A N 1
ATOM 3879 C CA . ARG A 1 489 ? -14.663 -6.848 15.351 1.00 32.69 489 ARG A CA 1
ATOM 3880 C C . ARG A 1 489 ? -15.864 -7.284 14.491 1.00 32.69 489 ARG A C 1
ATOM 3882 O O . ARG A 1 489 ? -15.674 -7.937 13.470 1.00 32.69 489 ARG A O 1
ATOM 3889 N N . GLN A 1 490 ? -1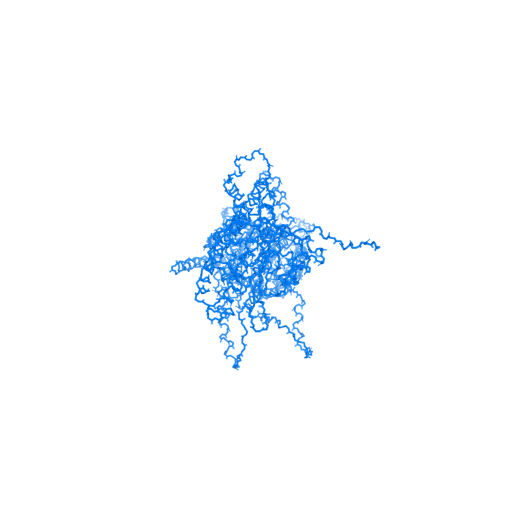7.079 -6.885 14.860 1.00 29.64 490 GLN A N 1
ATOM 3890 C CA . GLN A 1 490 ? -18.291 -7.054 14.054 1.00 29.64 490 GLN A CA 1
ATOM 3891 C C . GLN A 1 490 ? -19.154 -5.791 14.152 1.00 29.64 490 GLN A C 1
ATOM 3893 O O . GLN A 1 490 ? -20.006 -5.681 15.023 1.00 29.64 490 GLN A O 1
ATOM 3898 N N . ASN A 1 491 ? -18.887 -4.801 13.301 1.00 25.25 491 ASN A N 1
ATOM 3899 C CA . ASN A 1 491 ? -19.930 -4.074 12.572 1.00 25.25 491 ASN A CA 1
ATOM 3900 C C . ASN A 1 491 ? -19.300 -3.086 11.588 1.00 25.25 491 ASN A C 1
ATOM 3902 O O . ASN A 1 491 ? -18.365 -2.353 11.912 1.00 25.25 491 ASN A O 1
ATOM 3906 N N . GLY A 1 492 ? -19.794 -3.153 10.353 1.00 28.30 492 GLY A N 1
ATOM 3907 C CA . GLY A 1 492 ? -19.251 -2.487 9.180 1.00 28.30 492 GLY A CA 1
ATOM 3908 C C . GLY A 1 492 ? -19.174 -0.971 9.322 1.00 28.30 492 GLY A C 1
ATOM 3909 O O . GLY A 1 492 ? -20.140 -0.303 9.681 1.00 28.30 492 GLY A O 1
ATOM 3910 N N . TYR A 1 493 ? -18.011 -0.434 8.968 1.00 24.28 493 TYR A N 1
ATOM 3911 C CA . TYR A 1 493 ? -17.856 0.974 8.648 1.00 24.28 493 TYR A CA 1
ATOM 3912 C C . TYR A 1 493 ? -18.271 1.185 7.189 1.00 24.28 493 TYR A C 1
ATOM 3914 O O . TYR A 1 493 ? -17.549 0.793 6.272 1.00 24.28 493 TYR A O 1
ATOM 3922 N N . HIS A 1 494 ? -19.404 1.854 6.978 1.00 25.25 494 HIS A N 1
ATOM 3923 C CA . HIS A 1 494 ? -19.589 2.669 5.784 1.00 25.25 494 HIS A CA 1
ATOM 3924 C C . HIS A 1 494 ? -18.568 3.810 5.854 1.00 25.25 494 HIS A C 1
ATOM 3926 O O . HIS A 1 494 ? -18.699 4.737 6.651 1.00 25.25 494 HIS A O 1
ATOM 3932 N N . ALA A 1 495 ? -17.498 3.692 5.070 1.00 27.30 495 ALA A N 1
ATOM 3933 C CA . ALA A 1 495 ? -16.558 4.777 4.853 1.00 27.30 495 ALA A CA 1
ATOM 3934 C C . ALA A 1 495 ? -17.184 5.770 3.870 1.00 27.30 495 ALA A C 1
ATOM 3936 O O . ALA A 1 495 ? -17.456 5.435 2.718 1.00 27.30 495 ALA A O 1
ATOM 3937 N N . ASP A 1 496 ? -17.413 6.981 4.362 1.00 23.02 496 ASP A N 1
ATOM 3938 C CA . ASP A 1 496 ? -17.936 8.104 3.603 1.00 23.02 496 ASP A CA 1
ATOM 3939 C C . ASP A 1 496 ? -17.016 8.427 2.409 1.00 23.02 496 ASP A C 1
ATOM 3941 O O . ASP A 1 496 ? -15.796 8.601 2.533 1.00 23.02 496 ASP A O 1
ATOM 3945 N N . SER A 1 497 ? -17.605 8.433 1.218 1.00 29.33 497 SER A N 1
ATOM 3946 C CA . SER A 1 497 ? -16.938 8.609 -0.065 1.00 29.33 497 SER A CA 1
ATOM 3947 C C . SER A 1 497 ? -16.723 10.092 -0.357 1.00 29.33 497 SER A C 1
ATOM 3949 O O . SER A 1 497 ? -17.648 10.783 -0.774 1.00 29.33 497 SER A O 1
ATOM 3951 N N . GLY A 1 498 ? -15.496 10.597 -0.202 1.00 27.30 498 GLY A N 1
ATOM 3952 C CA . GLY A 1 498 ? -15.258 12.010 -0.504 1.00 27.30 4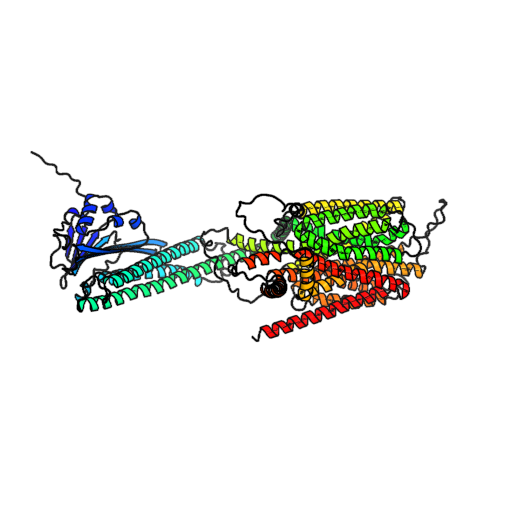98 GLY A CA 1
ATOM 3953 C C . GLY A 1 498 ? -13.848 12.534 -0.274 1.00 27.30 498 GLY A C 1
ATOM 3954 O O . GLY A 1 498 ? -13.687 13.499 0.455 1.00 27.30 498 GLY A O 1
ATOM 3955 N N . THR A 1 499 ? -12.826 11.899 -0.858 1.00 24.56 499 THR A N 1
ATOM 3956 C CA . THR A 1 499 ? -11.577 12.495 -1.405 1.00 24.56 499 THR A CA 1
ATOM 3957 C C . THR A 1 499 ? -10.525 11.394 -1.546 1.00 24.56 499 THR A C 1
ATOM 3959 O O . THR A 1 499 ? -9.936 10.906 -0.586 1.00 24.56 499 THR A O 1
ATOM 3962 N N . SER A 1 500 ? -10.287 10.971 -2.785 1.00 27.22 500 SER A N 1
ATOM 3963 C CA . SER A 1 500 ? -9.277 9.977 -3.146 1.00 27.22 500 SER A CA 1
ATOM 3964 C C . SER A 1 500 ? -7.866 10.473 -2.801 1.00 27.22 500 SER A C 1
ATOM 3966 O O . SER A 1 500 ? -7.257 11.206 -3.583 1.00 27.22 500 SER A O 1
ATOM 3968 N N . ARG A 1 501 ? -7.344 10.073 -1.634 1.00 30.27 501 ARG A N 1
ATOM 3969 C CA . ARG A 1 501 ? -5.921 10.195 -1.277 1.00 30.27 501 ARG A CA 1
ATOM 3970 C C . ARG A 1 501 ? -5.061 9.488 -2.337 1.00 30.27 501 ARG A C 1
ATOM 3972 O O . ARG A 1 501 ? -5.375 8.382 -2.770 1.00 30.27 501 ARG A O 1
ATOM 3979 N N . ALA A 1 502 ? -3.992 10.154 -2.770 1.00 35.34 502 ALA A N 1
ATOM 3980 C CA . ALA A 1 502 ? -3.078 9.680 -3.807 1.00 35.34 502 ALA A CA 1
ATOM 3981 C C . ALA A 1 502 ? -2.435 8.322 -3.449 1.00 35.34 502 ALA A C 1
ATOM 3983 O O . ALA A 1 502 ? -1.859 8.162 -2.377 1.00 35.34 502 ALA A O 1
ATOM 3984 N N . SER A 1 503 ? -2.501 7.353 -4.369 1.00 46.53 503 SER A N 1
ATOM 3985 C CA . SER A 1 503 ? -1.754 6.087 -4.300 1.00 46.53 503 SER A CA 1
ATOM 3986 C C . SER A 1 503 ? -0.278 6.287 -4.722 1.00 46.53 503 SER A C 1
ATOM 3988 O O . SER A 1 503 ? -0.032 6.743 -5.839 1.00 46.53 503 SER A O 1
ATOM 3990 N N . PRO A 1 504 ? 0.723 5.893 -3.908 1.00 56.28 504 PRO A N 1
ATOM 3991 C CA . PRO A 1 504 ? 2.161 6.006 -4.206 1.00 56.28 504 PRO A CA 1
ATOM 3992 C C . PRO A 1 504 ? 2.653 5.224 -5.436 1.00 56.28 504 PRO A C 1
ATOM 3994 O O . PRO A 1 504 ? 3.763 5.460 -5.910 1.00 56.28 504 PRO A O 1
ATOM 3997 N N . SER A 1 505 ? 1.845 4.300 -5.972 1.00 57.56 505 SER A N 1
ATOM 3998 C CA . SER A 1 505 ? 2.227 3.403 -7.073 1.00 57.56 505 SER A CA 1
ATOM 3999 C C . SER A 1 505 ? 2.611 4.137 -8.364 1.00 57.56 505 SER A C 1
ATOM 4001 O O . SER A 1 505 ? 3.502 3.677 -9.076 1.00 57.56 505 SER A O 1
ATOM 4003 N N . ALA A 1 506 ? 1.977 5.273 -8.678 1.00 58.50 506 ALA A N 1
ATOM 4004 C CA . ALA A 1 506 ? 2.285 6.036 -9.893 1.00 58.50 506 ALA A CA 1
ATOM 4005 C C . ALA A 1 506 ? 3.657 6.732 -9.805 1.00 58.50 506 ALA A C 1
ATOM 4007 O O . ALA A 1 506 ? 4.455 6.652 -10.736 1.00 58.50 506 ALA A O 1
ATOM 4008 N N . ARG A 1 507 ? 3.980 7.324 -8.645 1.00 66.75 507 ARG A N 1
ATOM 4009 C CA . ARG A 1 507 ? 5.294 7.943 -8.393 1.00 66.75 507 ARG A CA 1
ATOM 4010 C C . ARG A 1 507 ? 6.418 6.907 -8.414 1.00 66.75 507 ARG A C 1
ATOM 4012 O O . ARG A 1 507 ? 7.470 7.153 -8.991 1.00 66.75 507 ARG A O 1
ATOM 4019 N N . LEU A 1 508 ? 6.166 5.731 -7.840 1.00 69.06 508 LEU A N 1
ATOM 4020 C CA . LEU A 1 508 ? 7.116 4.616 -7.807 1.00 69.06 508 LEU A CA 1
ATOM 4021 C C . LEU A 1 508 ? 7.365 4.002 -9.193 1.00 69.06 508 LEU A C 1
ATOM 4023 O O . LEU A 1 508 ? 8.498 3.650 -9.502 1.00 69.06 508 LEU A O 1
ATOM 4027 N N . SER A 1 509 ? 6.356 3.975 -10.069 1.00 66.69 509 SER A N 1
ATOM 4028 C CA . SER A 1 509 ? 6.535 3.580 -11.479 1.00 66.69 509 SER A CA 1
ATOM 4029 C C . SER A 1 509 ? 7.463 4.542 -12.238 1.00 66.69 509 SER A C 1
ATOM 4031 O O . SER A 1 509 ? 8.245 4.111 -13.082 1.00 66.69 509 SER A O 1
ATOM 4033 N N . GLY A 1 510 ? 7.427 5.839 -11.901 1.00 67.69 510 GLY A N 1
ATOM 4034 C CA . GLY A 1 510 ? 8.366 6.837 -12.428 1.00 67.69 510 GLY A CA 1
ATOM 4035 C C . GLY A 1 510 ? 9.816 6.573 -12.018 1.00 67.69 510 GLY A C 1
ATOM 4036 O O . GLY A 1 510 ? 10.713 6.666 -12.853 1.00 67.69 510 GLY A O 1
ATOM 4037 N N . PHE A 1 511 ? 10.049 6.174 -10.762 1.00 75.12 511 PHE A N 1
ATOM 4038 C CA . PHE A 1 511 ? 11.380 5.759 -10.302 1.00 75.12 511 PHE A CA 1
ATOM 4039 C C . PHE A 1 511 ? 11.859 4.476 -10.989 1.00 75.12 511 PHE A C 1
ATOM 4041 O O . PHE A 1 511 ? 13.016 4.416 -11.392 1.00 75.12 511 PHE A O 1
ATOM 4048 N N . VAL A 1 512 ? 10.981 3.489 -11.202 1.00 73.38 512 VAL A N 1
ATOM 4049 C CA . VAL A 1 512 ? 11.322 2.294 -11.997 1.00 73.38 512 VAL A CA 1
ATOM 4050 C C . VAL A 1 512 ? 11.784 2.684 -13.398 1.00 73.38 512 VAL A C 1
ATOM 4052 O O . VAL A 1 512 ? 12.832 2.215 -13.830 1.00 73.38 512 VAL A O 1
ATOM 4055 N N . GLY A 1 513 ? 11.057 3.576 -14.080 1.00 69.62 513 GLY A N 1
ATOM 4056 C CA . GLY A 1 513 ? 11.450 4.089 -15.396 1.00 69.62 513 GLY A CA 1
ATOM 4057 C C . GLY A 1 513 ? 12.788 4.837 -15.387 1.00 69.62 513 GLY A C 1
ATOM 4058 O O . GLY A 1 513 ? 13.597 4.655 -16.293 1.00 69.62 513 GLY A O 1
ATOM 4059 N N . LEU A 1 514 ? 13.056 5.626 -14.343 1.00 80.25 514 LEU A N 1
ATOM 4060 C CA . LEU A 1 514 ? 14.336 6.314 -14.161 1.00 80.25 514 LEU A CA 1
ATOM 4061 C C . LEU A 1 514 ? 15.494 5.312 -14.032 1.00 80.25 514 LEU A C 1
ATOM 4063 O O . LEU A 1 514 ? 16.463 5.386 -14.781 1.00 80.25 514 LEU A O 1
ATOM 4067 N N . PHE A 1 515 ? 15.395 4.344 -13.119 1.00 83.12 515 PHE A N 1
ATOM 4068 C CA . PHE A 1 515 ? 16.466 3.366 -12.905 1.00 83.12 515 PHE A CA 1
ATOM 4069 C C . PHE A 1 515 ? 16.638 2.414 -14.094 1.00 83.12 515 PHE A C 1
ATOM 4071 O O . PHE A 1 515 ? 17.764 2.088 -14.461 1.00 83.12 515 PHE A O 1
ATOM 4078 N N . ALA A 1 516 ? 15.544 2.039 -14.756 1.00 77.50 516 ALA A N 1
ATOM 4079 C CA . ALA A 1 516 ? 15.560 1.368 -16.052 1.00 77.50 516 ALA A CA 1
ATOM 4080 C C . ALA A 1 516 ? 16.385 2.144 -17.099 1.00 77.50 516 ALA A C 1
ATOM 4082 O O . ALA A 1 516 ? 17.267 1.571 -17.744 1.00 77.50 516 ALA A O 1
ATOM 4083 N N . GLY A 1 517 ? 16.148 3.456 -17.225 1.00 75.19 517 GLY A N 1
ATOM 4084 C CA . GLY A 1 517 ? 16.899 4.347 -18.114 1.00 75.19 517 GLY A CA 1
ATOM 4085 C C . GLY A 1 517 ? 18.382 4.459 -17.742 1.00 75.19 517 GLY A C 1
ATOM 4086 O O . GLY A 1 517 ? 19.241 4.414 -18.623 1.00 75.19 517 GLY A O 1
ATOM 4087 N N . CYS A 1 518 ? 18.711 4.510 -16.445 1.00 82.62 518 CYS A N 1
ATOM 4088 C CA . CYS A 1 518 ? 20.101 4.464 -15.978 1.00 82.62 518 CYS A CA 1
ATOM 4089 C C . CYS A 1 518 ? 20.812 3.196 -16.471 1.00 82.62 518 CYS A C 1
ATOM 4091 O O . CYS A 1 518 ? 21.959 3.269 -16.903 1.00 82.62 518 CYS A O 1
ATOM 4093 N N . GLY A 1 519 ? 20.128 2.048 -16.461 1.00 84.44 519 GLY A N 1
ATOM 4094 C CA . GLY A 1 519 ? 20.655 0.790 -16.992 1.00 84.44 519 GLY A CA 1
ATOM 4095 C C . GLY A 1 519 ? 21.017 0.861 -18.478 1.00 84.44 519 GLY A C 1
ATOM 4096 O O . GLY A 1 519 ? 22.099 0.423 -18.874 1.00 84.44 519 GLY A O 1
ATOM 4097 N N . ALA A 1 520 ? 20.159 1.472 -19.299 1.00 79.31 520 ALA A N 1
ATOM 4098 C CA . ALA A 1 520 ? 20.443 1.686 -20.718 1.00 79.31 520 ALA A CA 1
ATOM 4099 C C . ALA A 1 520 ? 21.679 2.582 -20.929 1.00 79.31 520 ALA A C 1
ATOM 4101 O O . ALA A 1 520 ? 22.534 2.262 -21.755 1.00 79.31 520 ALA A O 1
ATOM 4102 N N . LEU A 1 521 ? 21.832 3.653 -20.141 1.00 81.31 521 LEU A N 1
ATOM 4103 C CA . LEU A 1 521 ? 23.020 4.515 -20.197 1.00 81.31 521 LEU A CA 1
ATOM 4104 C C . LEU A 1 521 ? 24.291 3.806 -19.721 1.00 81.31 521 LEU A C 1
ATOM 4106 O O . LEU A 1 521 ? 25.347 4.006 -20.316 1.00 81.31 521 LEU A O 1
ATOM 4110 N N . VAL A 1 522 ? 24.209 2.949 -18.699 1.00 87.38 522 VAL A N 1
ATOM 4111 C CA . VAL A 1 522 ? 25.337 2.097 -18.283 1.00 87.38 522 VAL A CA 1
ATOM 4112 C C . VAL A 1 522 ? 25.741 1.167 -19.426 1.00 87.38 522 VAL A C 1
ATOM 4114 O O . VAL A 1 522 ? 26.925 1.052 -19.732 1.00 87.38 522 VAL A O 1
ATOM 4117 N N . SER A 1 523 ? 24.777 0.562 -20.122 1.00 84.56 523 SER A N 1
ATOM 4118 C CA . SER A 1 523 ? 25.075 -0.265 -21.291 1.00 84.56 523 SER A CA 1
ATOM 4119 C C . SER A 1 523 ? 25.780 0.525 -22.397 1.00 84.56 523 SER A C 1
ATOM 4121 O O . SER A 1 523 ? 26.815 0.084 -22.887 1.00 84.56 523 SER A O 1
ATOM 4123 N N . LEU A 1 524 ? 25.255 1.691 -22.784 1.00 77.25 524 LEU A N 1
ATOM 4124 C CA . LEU A 1 524 ? 25.802 2.499 -23.884 1.00 77.25 524 LEU A CA 1
ATOM 4125 C C . LEU A 1 524 ? 27.133 3.183 -23.530 1.00 77.25 524 LEU A C 1
ATOM 4127 O O . LEU A 1 524 ? 28.008 3.304 -24.381 1.00 77.25 524 LEU A O 1
ATOM 4131 N N . GLY A 1 525 ? 27.286 3.654 -22.291 1.00 75.94 525 GLY A N 1
ATOM 4132 C CA . GLY A 1 525 ? 28.443 4.432 -21.844 1.00 75.94 525 GLY A CA 1
ATOM 4133 C C . GLY A 1 525 ? 29.572 3.595 -21.245 1.00 75.94 525 GLY A C 1
ATOM 4134 O O . GLY A 1 525 ? 30.731 4.011 -21.295 1.00 75.94 525 GLY A O 1
ATOM 4135 N N . VAL A 1 526 ? 29.253 2.421 -20.688 1.00 85.44 526 VAL A N 1
ATOM 4136 C CA . VAL A 1 526 ? 30.231 1.528 -20.054 1.00 85.44 526 VAL A CA 1
ATOM 4137 C C . VAL A 1 526 ? 30.419 0.258 -20.866 1.00 85.44 526 VAL A C 1
ATOM 4139 O O . VAL A 1 526 ? 31.542 0.027 -21.289 1.00 85.44 526 VAL A O 1
ATOM 4142 N N . PHE A 1 527 ? 29.374 -0.544 -21.112 1.00 87.00 527 PHE A N 1
ATOM 4143 C CA . PHE A 1 527 ? 29.540 -1.888 -21.693 1.00 87.00 527 PHE A CA 1
ATOM 4144 C C . PHE A 1 527 ? 29.892 -1.884 -23.184 1.00 87.00 527 PHE A C 1
ATOM 4146 O O . PHE A 1 527 ? 30.829 -2.561 -23.597 1.00 87.00 527 PHE A O 1
ATOM 4153 N N . LEU A 1 528 ? 29.175 -1.105 -23.991 1.00 80.44 528 LEU A N 1
ATOM 4154 C CA . LEU A 1 528 ? 29.390 -1.004 -25.438 1.00 80.44 528 LEU A CA 1
ATOM 4155 C C . LEU A 1 528 ? 30.790 -0.492 -25.816 1.00 80.44 528 LEU A C 1
ATOM 4157 O O . LEU A 1 528 ? 31.367 -1.019 -26.758 1.00 80.44 528 LEU A O 1
ATOM 4161 N N . PRO A 1 529 ? 31.382 0.486 -25.101 1.00 79.38 529 PRO A N 1
ATOM 4162 C CA . PRO A 1 529 ? 32.740 0.944 -25.384 1.00 79.38 529 PRO A CA 1
ATOM 4163 C C . PRO A 1 529 ? 33.861 0.004 -24.911 1.00 79.38 529 PRO A C 1
ATOM 4165 O O . PRO A 1 529 ? 35.023 0.293 -25.202 1.00 79.38 529 PRO A O 1
ATOM 4168 N N . LEU A 1 530 ? 33.570 -1.077 -24.170 1.00 81.44 530 LEU A N 1
ATOM 4169 C CA . LEU A 1 530 ? 34.605 -1.987 -23.651 1.00 81.44 530 LEU A CA 1
ATOM 4170 C C . LEU A 1 530 ? 35.477 -2.620 -24.745 1.00 81.44 530 LEU A C 1
ATOM 4172 O O . LEU A 1 530 ? 36.698 -2.560 -24.578 1.00 81.44 530 LEU A O 1
ATOM 4176 N N . PRO A 1 531 ? 34.933 -3.148 -25.864 1.00 79.62 531 PRO A N 1
ATOM 4177 C CA . PRO A 1 531 ? 35.758 -3.746 -26.911 1.00 79.62 531 PRO A CA 1
ATOM 4178 C C . PRO A 1 531 ? 36.771 -2.742 -27.467 1.00 79.62 531 PRO A C 1
ATOM 4180 O O . PRO A 1 531 ? 37.965 -3.016 -27.485 1.00 79.62 531 PRO A O 1
ATOM 4183 N N . ALA A 1 532 ? 36.328 -1.518 -27.771 1.00 73.62 532 ALA A N 1
ATOM 4184 C CA . ALA A 1 532 ? 37.206 -0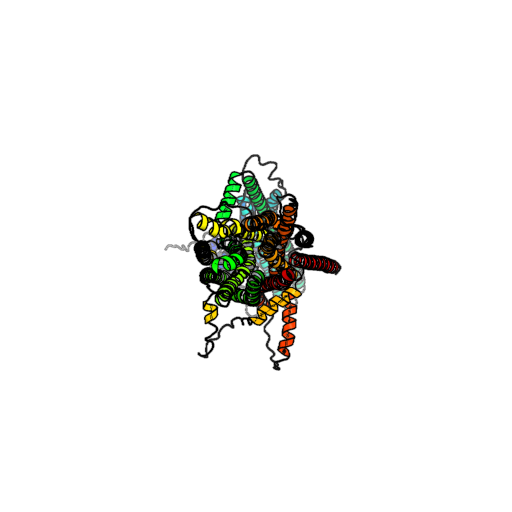.456 -28.260 1.00 73.62 532 ALA A CA 1
ATOM 4185 C C . ALA A 1 532 ? 38.261 -0.018 -27.224 1.00 73.62 532 ALA A C 1
ATOM 4187 O O . ALA A 1 532 ? 39.374 0.365 -27.582 1.00 73.62 532 ALA A O 1
ATOM 4188 N N . ARG A 1 533 ? 37.942 -0.048 -25.921 1.00 77.12 533 ARG A N 1
ATOM 4189 C CA . ARG A 1 533 ? 38.927 0.239 -24.861 1.00 77.12 533 ARG A CA 1
ATOM 4190 C C . ARG A 1 533 ? 39.979 -0.861 -24.748 1.00 77.12 533 ARG A C 1
ATOM 4192 O O . ARG A 1 533 ? 41.142 -0.542 -24.531 1.00 77.12 533 ARG A O 1
ATOM 4199 N N . PHE A 1 534 ? 39.588 -2.123 -24.897 1.00 80.62 534 PHE A N 1
ATOM 4200 C CA . PHE A 1 534 ? 40.518 -3.251 -24.895 1.00 80.62 534 PHE A CA 1
ATOM 4201 C C . PHE A 1 534 ? 41.385 -3.298 -26.155 1.00 80.62 534 PHE A C 1
ATOM 4203 O O . PHE A 1 534 ? 42.570 -3.601 -26.059 1.00 80.62 534 PHE A O 1
ATOM 4210 N N . GLU A 1 535 ? 40.845 -2.906 -27.303 1.00 76.25 535 GLU A N 1
ATOM 4211 C CA . GLU A 1 535 ? 41.606 -2.755 -28.546 1.00 76.25 535 GLU A CA 1
ATOM 4212 C C . GLU A 1 535 ? 42.665 -1.645 -28.434 1.00 76.25 535 GLU A C 1
ATOM 4214 O O . GLU A 1 535 ? 43.827 -1.855 -28.773 1.00 76.25 535 GLU A O 1
ATOM 4219 N N . LYS A 1 536 ? 42.323 -0.500 -27.820 1.00 75.94 536 LYS A N 1
ATOM 4220 C CA . LYS A 1 536 ? 43.297 0.567 -27.499 1.00 75.94 536 LYS A CA 1
ATOM 4221 C C . LYS A 1 536 ? 44.421 0.119 -26.561 1.00 75.94 536 LYS A C 1
ATOM 4223 O O . LYS A 1 536 ? 45.470 0.754 -26.534 1.00 75.94 536 LYS A O 1
ATOM 4228 N N . LEU A 1 537 ? 44.202 -0.943 -25.788 1.00 77.56 537 LEU A N 1
ATOM 4229 C CA . LEU A 1 537 ? 45.209 -1.561 -24.921 1.00 77.56 537 LEU A CA 1
ATOM 4230 C C . LEU A 1 537 ? 46.070 -2.606 -25.661 1.00 77.56 537 LEU A C 1
ATOM 4232 O O . LEU A 1 537 ? 46.883 -3.272 -25.025 1.00 77.56 537 LEU A O 1
ATOM 4236 N N . GLY A 1 538 ? 45.917 -2.744 -26.984 1.00 78.31 538 GLY A N 1
ATOM 4237 C CA . GLY A 1 538 ? 46.738 -3.606 -27.840 1.00 78.31 538 GLY A CA 1
ATOM 4238 C C . GLY A 1 538 ? 46.203 -5.027 -28.043 1.00 78.31 538 GLY A C 1
ATOM 4239 O O . GLY A 1 538 ? 46.953 -5.895 -28.485 1.00 78.31 538 GLY A O 1
ATOM 4240 N N . LEU A 1 539 ? 44.937 -5.300 -27.708 1.00 77.94 539 LEU A N 1
ATOM 4241 C CA . LEU A 1 539 ? 44.301 -6.606 -27.936 1.00 77.94 539 LEU A CA 1
ATOM 4242 C C . LEU A 1 539 ? 43.706 -6.701 -29.349 1.00 77.94 539 LEU A C 1
ATOM 4244 O O . LEU A 1 539 ? 43.253 -5.702 -29.901 1.00 77.94 539 LEU A O 1
ATOM 4248 N N . SER A 1 540 ? 43.654 -7.911 -29.919 1.00 80.75 540 SER A N 1
ATOM 4249 C CA . SER A 1 540 ? 42.977 -8.135 -31.203 1.00 80.75 540 SER A CA 1
ATOM 4250 C C . SER A 1 540 ? 41.457 -7.909 -31.080 1.00 80.75 540 SER A C 1
ATOM 4252 O O . SER A 1 540 ? 40.900 -8.181 -30.011 1.00 80.75 540 SER A O 1
ATOM 4254 N N . PRO A 1 541 ? 40.754 -7.471 -32.147 1.00 72.06 541 PRO A N 1
ATOM 4255 C CA . PRO A 1 541 ? 39.317 -7.169 -32.092 1.00 72.06 541 PRO A CA 1
ATOM 4256 C C . PRO A 1 541 ? 38.461 -8.327 -31.552 1.00 72.06 541 PRO A C 1
ATOM 4258 O O . PRO A 1 541 ? 37.642 -8.142 -30.650 1.00 72.06 541 PRO A O 1
ATOM 4261 N N . ALA A 1 542 ? 38.722 -9.554 -32.014 1.00 78.00 542 ALA A N 1
ATOM 4262 C CA . ALA A 1 542 ? 38.025 -10.752 -31.545 1.00 78.00 542 ALA A CA 1
ATOM 4263 C C . ALA A 1 542 ? 38.254 -11.033 -30.045 1.00 78.00 542 ALA A C 1
ATOM 4265 O O . ALA A 1 542 ? 37.321 -11.389 -29.321 1.00 78.00 542 ALA A O 1
ATOM 4266 N N . GLU A 1 543 ? 39.481 -10.847 -29.551 1.00 83.88 543 GLU A N 1
ATOM 4267 C CA . GLU A 1 543 ? 39.815 -11.059 -28.139 1.00 83.88 543 GLU A CA 1
ATOM 4268 C C . GLU A 1 543 ? 39.253 -9.940 -27.247 1.00 83.88 543 GLU A C 1
ATOM 4270 O O . GLU A 1 543 ? 38.768 -10.196 -26.141 1.00 83.88 543 GLU A O 1
ATOM 4275 N N . ALA A 1 544 ? 39.237 -8.703 -27.744 1.00 82.38 544 ALA A N 1
ATOM 4276 C CA . ALA A 1 544 ? 38.636 -7.555 -27.075 1.00 82.38 544 ALA A CA 1
ATOM 4277 C C . ALA A 1 544 ? 37.118 -7.728 -26.880 1.00 82.38 544 ALA A C 1
ATOM 4279 O O . ALA A 1 544 ? 36.593 -7.446 -25.795 1.00 82.38 544 ALA A O 1
ATOM 4280 N N . ILE A 1 545 ? 36.409 -8.251 -27.888 1.00 84.31 545 ILE A N 1
ATOM 4281 C CA . ILE A 1 545 ? 34.977 -8.571 -27.795 1.00 84.31 545 ILE A CA 1
ATOM 4282 C C . ILE A 1 545 ? 34.738 -9.685 -26.765 1.00 84.31 545 ILE A C 1
ATOM 4284 O O . ILE A 1 545 ? 33.914 -9.504 -25.864 1.00 84.31 545 ILE A O 1
ATOM 4288 N N . ARG A 1 546 ? 35.495 -10.793 -26.814 1.00 88.94 546 ARG A N 1
ATOM 4289 C CA . ARG A 1 546 ? 35.365 -11.904 -25.845 1.00 88.94 546 ARG A CA 1
ATOM 4290 C C . ARG A 1 546 ? 35.535 -11.438 -24.401 1.00 88.94 546 ARG A C 1
ATOM 4292 O O . ARG A 1 546 ? 34.681 -11.715 -23.560 1.00 88.94 546 ARG A O 1
ATOM 4299 N N . ARG A 1 547 ? 36.597 -10.679 -24.108 1.00 89.56 547 ARG A N 1
ATOM 4300 C CA . ARG A 1 547 ? 36.859 -10.158 -22.753 1.00 89.56 547 ARG A CA 1
ATOM 4301 C C . ARG A 1 547 ? 35.781 -9.193 -22.274 1.00 89.56 547 ARG A C 1
ATOM 4303 O O . ARG A 1 547 ? 35.438 -9.208 -21.093 1.00 89.56 547 ARG A O 1
ATOM 4310 N N . SER A 1 548 ? 35.213 -8.398 -23.178 1.00 89.81 548 SER A N 1
ATOM 4311 C CA . SER A 1 548 ? 34.089 -7.510 -22.859 1.00 89.81 548 SER A CA 1
ATOM 4312 C C . SER A 1 548 ? 32.860 -8.303 -22.424 1.00 89.81 548 SER A C 1
ATOM 4314 O O . SER A 1 548 ? 32.277 -8.007 -21.384 1.00 89.81 548 SER A O 1
ATOM 4316 N N . TYR A 1 549 ? 32.506 -9.360 -23.157 1.00 92.50 549 TYR A N 1
ATOM 4317 C CA . TYR A 1 549 ? 31.386 -10.234 -22.802 1.00 92.50 549 TYR A CA 1
ATOM 4318 C C . TYR A 1 549 ? 31.623 -11.002 -21.498 1.00 92.50 549 TYR A C 1
ATOM 4320 O O . TYR A 1 549 ? 30.711 -11.086 -20.677 1.00 92.50 549 TYR A O 1
ATOM 4328 N N . TYR A 1 550 ? 32.840 -11.495 -21.251 1.00 94.38 550 TYR A N 1
ATOM 4329 C CA . TYR A 1 550 ? 33.181 -12.142 -19.979 1.00 94.38 550 TYR A CA 1
ATOM 4330 C C . TYR A 1 550 ? 33.081 -11.186 -18.785 1.00 94.38 550 TYR A C 1
ATOM 4332 O O . TYR A 1 550 ? 32.573 -11.576 -17.734 1.00 94.38 550 TYR A O 1
ATOM 4340 N N . LEU A 1 551 ? 33.488 -9.922 -18.945 1.00 94.12 551 LEU A N 1
ATOM 4341 C CA . LEU A 1 551 ? 33.314 -8.905 -17.907 1.00 94.12 551 LEU A CA 1
ATOM 4342 C C . LEU A 1 551 ? 31.825 -8.660 -17.613 1.00 94.12 551 LEU A C 1
ATOM 4344 O O . LEU A 1 551 ? 31.415 -8.660 -16.453 1.00 94.12 551 LEU A O 1
ATOM 4348 N N . VAL A 1 552 ? 31.004 -8.485 -18.653 1.00 94.19 552 VAL A N 1
ATOM 4349 C CA . VAL A 1 552 ? 29.554 -8.267 -18.499 1.00 94.19 552 VAL A CA 1
ATOM 4350 C C . VAL A 1 552 ? 28.875 -9.499 -17.882 1.00 94.19 552 VAL A C 1
ATOM 4352 O O . VAL A 1 552 ? 28.007 -9.351 -17.022 1.00 94.19 552 VAL A O 1
ATOM 4355 N N . ALA A 1 553 ? 29.315 -10.713 -18.229 1.00 94.94 553 ALA A N 1
ATOM 4356 C CA . ALA A 1 553 ? 28.845 -11.951 -17.610 1.00 94.94 553 ALA A CA 1
ATOM 4357 C C . ALA A 1 553 ? 29.200 -12.033 -16.114 1.00 94.94 553 ALA A C 1
ATOM 4359 O O . ALA A 1 553 ? 28.354 -12.414 -15.303 1.00 94.94 553 ALA A O 1
ATOM 4360 N N . ALA A 1 554 ? 30.406 -11.615 -15.716 1.00 95.81 554 ALA A N 1
ATOM 4361 C CA . ALA A 1 554 ? 30.793 -11.545 -14.305 1.00 95.81 554 ALA A CA 1
ATOM 4362 C C . ALA A 1 554 ? 29.910 -10.559 -13.521 1.00 95.81 554 ALA A C 1
ATOM 4364 O O . ALA A 1 554 ? 29.458 -10.870 -12.416 1.00 95.81 554 ALA A O 1
ATOM 4365 N N . VAL A 1 555 ? 29.585 -9.405 -14.116 1.00 95.62 555 VAL A N 1
ATOM 4366 C CA . VAL A 1 555 ? 28.621 -8.455 -13.538 1.00 95.62 555 VAL A CA 1
ATOM 4367 C C . VAL A 1 555 ? 27.246 -9.112 -13.374 1.00 95.62 555 VAL A C 1
ATOM 4369 O O . VAL A 1 555 ? 26.646 -8.989 -12.310 1.00 95.62 555 VAL A O 1
ATOM 4372 N N . ALA A 1 556 ? 26.759 -9.868 -14.362 1.00 95.12 556 ALA A N 1
ATOM 4373 C CA . ALA A 1 556 ? 25.479 -10.578 -14.265 1.00 95.12 556 ALA A CA 1
ATOM 4374 C C . ALA A 1 556 ? 25.436 -11.606 -13.111 1.00 95.12 556 ALA A C 1
ATOM 4376 O O . ALA A 1 556 ? 24.422 -11.693 -12.416 1.00 95.12 556 ALA A O 1
ATOM 4377 N N . ILE A 1 557 ? 26.538 -12.318 -12.830 1.00 96.06 557 ILE A N 1
ATOM 4378 C CA . ILE A 1 557 ? 26.643 -13.231 -11.670 1.00 96.06 557 ILE A CA 1
ATOM 4379 C C . ILE A 1 557 ? 26.542 -12.461 -10.350 1.00 96.06 557 ILE A C 1
ATOM 4381 O O . ILE A 1 557 ? 25.793 -12.856 -9.455 1.00 96.06 557 ILE A O 1
ATOM 4385 N N . ILE A 1 558 ? 27.253 -11.338 -10.227 1.00 95.62 558 ILE A N 1
ATOM 4386 C CA . ILE A 1 558 ? 27.194 -10.491 -9.027 1.00 95.62 558 ILE A CA 1
ATOM 4387 C C . ILE A 1 558 ? 25.759 -9.993 -8.804 1.00 95.62 558 ILE A C 1
ATOM 4389 O O . ILE A 1 558 ? 25.235 -10.074 -7.693 1.00 95.62 558 ILE A O 1
ATOM 4393 N N . ILE A 1 559 ? 25.087 -9.544 -9.865 1.00 94.62 559 ILE A N 1
ATOM 4394 C CA . ILE A 1 559 ? 23.693 -9.086 -9.819 1.00 94.62 559 ILE A CA 1
ATOM 4395 C C . ILE A 1 559 ? 22.730 -10.220 -9.438 1.00 94.62 559 ILE A C 1
ATOM 4397 O O . ILE A 1 559 ? 21.793 -9.981 -8.670 1.00 94.62 559 ILE A O 1
ATOM 4401 N N . SER A 1 560 ? 22.975 -11.453 -9.891 1.00 94.25 560 SER A N 1
ATOM 4402 C CA . SER A 1 560 ? 22.220 -12.641 -9.463 1.00 94.25 560 SER A CA 1
ATOM 4403 C C . SER A 1 560 ? 22.330 -12.866 -7.948 1.00 94.25 560 SER A C 1
ATOM 4405 O O . SER A 1 560 ? 21.308 -12.989 -7.265 1.00 94.25 560 SER A O 1
ATOM 4407 N N . LEU A 1 561 ? 23.548 -12.822 -7.394 1.00 93.38 561 LEU A N 1
ATOM 4408 C CA . LEU A 1 561 ? 23.799 -12.991 -5.957 1.00 93.38 561 LEU A CA 1
ATOM 4409 C C . LEU A 1 561 ? 23.163 -11.873 -5.120 1.00 93.38 561 LEU A C 1
ATOM 4411 O O . LEU A 1 561 ? 22.498 -12.148 -4.119 1.00 93.38 561 LEU A O 1
ATOM 4415 N N . ILE A 1 562 ? 23.307 -10.616 -5.553 1.00 92.06 562 ILE A N 1
ATOM 4416 C CA . ILE A 1 562 ? 22.687 -9.462 -4.886 1.00 92.06 562 ILE A CA 1
ATOM 4417 C C . ILE A 1 562 ? 21.163 -9.590 -4.912 1.00 92.06 562 ILE A C 1
ATOM 4419 O O . ILE A 1 562 ? 20.521 -9.363 -3.889 1.00 92.06 562 ILE A O 1
ATOM 4423 N N . SER A 1 563 ? 20.578 -10.007 -6.037 1.00 88.94 563 SER A N 1
ATOM 4424 C CA . SER A 1 563 ? 19.127 -10.205 -6.160 1.00 88.94 563 SER A CA 1
ATOM 4425 C C . SER A 1 563 ? 18.620 -11.318 -5.240 1.00 88.94 563 SER A C 1
ATOM 4427 O O . SER A 1 563 ? 17.568 -11.181 -4.616 1.00 88.94 563 SER A O 1
ATOM 4429 N N . PHE A 1 564 ? 19.383 -12.404 -5.095 1.00 89.44 564 PHE A N 1
ATOM 4430 C CA . PHE A 1 564 ? 19.032 -13.516 -4.212 1.00 89.44 564 PHE A CA 1
ATOM 4431 C C . PHE A 1 564 ? 19.026 -13.123 -2.728 1.00 89.44 564 PHE A C 1
ATOM 4433 O O . PHE A 1 564 ? 18.152 -13.570 -1.980 1.00 89.44 564 PHE A O 1
ATOM 4440 N N . ILE A 1 565 ? 19.984 -12.294 -2.303 1.00 87.88 565 ILE A N 1
ATOM 4441 C CA . ILE A 1 565 ? 20.106 -11.819 -0.917 1.00 87.88 565 ILE A CA 1
ATOM 4442 C C . ILE A 1 565 ? 19.126 -10.669 -0.648 1.00 87.88 565 ILE A C 1
ATOM 4444 O O . ILE A 1 565 ? 18.423 -10.676 0.363 1.00 87.88 565 ILE A O 1
ATOM 4448 N N . GLY A 1 566 ? 19.059 -9.692 -1.553 1.00 81.81 566 GLY A N 1
ATOM 4449 C CA . GLY A 1 566 ? 18.326 -8.438 -1.381 1.00 81.81 566 GLY A CA 1
ATOM 4450 C C . GLY A 1 566 ? 16.807 -8.570 -1.481 1.00 81.81 566 GLY A C 1
ATOM 4451 O O . GLY A 1 566 ? 16.095 -7.824 -0.816 1.00 81.81 566 GLY A O 1
ATOM 4452 N N . LEU A 1 567 ? 16.289 -9.549 -2.233 1.00 82.94 567 LEU A N 1
ATOM 4453 C CA . LEU A 1 567 ? 14.847 -9.827 -2.342 1.00 82.94 567 LEU A CA 1
ATOM 4454 C C . LEU A 1 567 ? 14.332 -10.818 -1.280 1.00 82.94 567 LEU A C 1
ATOM 4456 O O . LEU A 1 567 ? 13.282 -11.437 -1.448 1.00 82.94 567 LEU A O 1
ATOM 4460 N N . ARG A 1 568 ? 15.065 -11.022 -0.182 1.00 78.62 568 ARG A N 1
ATOM 4461 C CA . ARG A 1 568 ? 14.638 -11.912 0.906 1.00 78.62 568 ARG A CA 1
ATOM 4462 C C . ARG A 1 568 ? 13.462 -11.300 1.684 1.00 78.62 568 ARG A C 1
ATOM 4464 O O . ARG A 1 568 ? 13.446 -10.102 1.945 1.00 78.62 568 ARG A O 1
ATOM 4471 N N . ASN A 1 569 ? 12.509 -12.142 2.098 1.00 67.94 569 ASN A N 1
ATOM 4472 C CA . ASN A 1 569 ? 11.323 -11.760 2.883 1.00 67.94 569 ASN A CA 1
ATOM 4473 C C . ASN A 1 569 ? 10.413 -10.727 2.180 1.00 67.94 569 ASN A C 1
ATOM 4475 O O . ASN A 1 569 ? 10.024 -9.711 2.770 1.00 67.94 569 ASN A O 1
ATOM 4479 N N . LEU A 1 570 ? 10.089 -10.974 0.905 1.00 66.50 570 LEU A N 1
ATOM 4480 C CA . LEU A 1 570 ? 9.062 -10.214 0.190 1.00 66.50 570 LEU A CA 1
ATOM 4481 C C . LEU A 1 570 ? 7.678 -10.464 0.832 1.00 66.50 570 LEU A C 1
ATOM 4483 O O . LEU A 1 570 ? 7.333 -11.614 1.108 1.00 66.50 570 LEU A O 1
ATOM 4487 N N . PRO A 1 571 ? 6.884 -9.410 1.093 1.00 52.31 571 PRO A N 1
ATOM 4488 C CA . PRO A 1 571 ? 5.523 -9.566 1.596 1.00 52.31 571 PRO A CA 1
ATOM 4489 C C . PRO A 1 571 ? 4.653 -10.214 0.517 1.00 52.31 571 PRO A C 1
ATOM 4491 O O . PRO A 1 571 ? 4.870 -9.965 -0.669 1.00 52.31 571 PRO A O 1
ATOM 4494 N N . ASP A 1 572 ? 3.652 -10.997 0.930 1.00 54.50 572 ASP A N 1
ATOM 4495 C CA . ASP A 1 572 ? 2.777 -11.775 0.028 1.00 54.50 572 ASP A CA 1
ATOM 4496 C C . ASP A 1 572 ? 3.467 -12.992 -0.643 1.00 54.50 572 ASP A C 1
ATOM 4498 O O . ASP A 1 572 ? 2.887 -13.644 -1.513 1.00 54.50 572 ASP A O 1
ATOM 4502 N N . GLU A 1 573 ? 4.700 -13.329 -0.232 1.00 63.75 573 GLU A N 1
ATOM 4503 C CA . GLU A 1 573 ? 5.423 -14.546 -0.653 1.00 63.75 573 GLU A CA 1
ATOM 4504 C C . GLU A 1 573 ? 5.644 -15.563 0.484 1.00 63.75 573 GLU A C 1
ATOM 4506 O O . GLU A 1 573 ? 6.371 -16.545 0.316 1.00 63.75 573 GLU A O 1
ATOM 4511 N N . GLU A 1 574 ? 5.009 -15.365 1.643 1.00 55.19 574 GLU A N 1
ATOM 4512 C CA . GLU A 1 574 ? 5.049 -16.316 2.760 1.00 55.19 574 GLU A CA 1
ATOM 4513 C C . GLU A 1 574 ? 4.392 -17.644 2.335 1.00 55.19 574 GLU A C 1
ATOM 4515 O O . GLU A 1 574 ? 3.209 -17.694 2.012 1.00 55.19 574 GLU A O 1
ATOM 4520 N N . GLY A 1 575 ? 5.188 -18.718 2.265 1.00 55.44 575 GLY A N 1
ATOM 4521 C CA . GLY A 1 575 ? 4.759 -20.043 1.790 1.00 55.44 575 GLY A CA 1
ATOM 4522 C C . GLY A 1 575 ? 5.197 -20.408 0.363 1.00 55.44 575 GLY A C 1
ATOM 4523 O O . GLY A 1 575 ? 5.016 -21.556 -0.049 1.00 55.44 575 GLY A O 1
ATOM 4524 N N . LYS A 1 576 ? 5.823 -19.483 -0.380 1.00 69.06 576 LYS A N 1
ATOM 4525 C CA . LYS A 1 576 ? 6.405 -19.744 -1.709 1.00 69.06 576 LYS A CA 1
ATOM 4526 C C . LYS A 1 576 ? 7.846 -20.236 -1.593 1.00 69.06 576 LYS A C 1
ATOM 4528 O O . LYS A 1 576 ? 8.642 -19.719 -0.810 1.00 69.06 576 LYS A O 1
ATOM 4533 N N . GLY A 1 577 ? 8.207 -21.247 -2.379 1.00 66.88 577 GLY A N 1
ATOM 4534 C CA . GLY A 1 577 ? 9.573 -21.764 -2.397 1.00 66.88 577 GLY A CA 1
ATOM 4535 C C . GLY A 1 577 ? 9.733 -23.046 -3.200 1.00 66.88 577 GLY A C 1
ATOM 4536 O O . GLY A 1 577 ? 8.759 -23.693 -3.573 1.00 66.88 577 GLY A O 1
ATOM 4537 N N . LEU A 1 578 ? 10.986 -23.442 -3.435 1.00 65.50 578 LEU A N 1
ATOM 4538 C CA . LEU A 1 578 ? 11.326 -24.612 -4.257 1.00 65.50 578 LEU A CA 1
ATOM 4539 C C . LEU A 1 578 ? 10.709 -25.924 -3.730 1.00 65.50 578 LEU A C 1
ATOM 4541 O O . LEU A 1 578 ? 10.368 -26.799 -4.517 1.00 65.50 578 LEU A O 1
ATOM 4545 N N . ARG A 1 579 ? 10.474 -26.034 -2.413 1.00 62.06 579 ARG A N 1
ATOM 4546 C CA . ARG A 1 579 ? 9.802 -27.193 -1.790 1.00 62.06 579 ARG A CA 1
ATOM 4547 C C . ARG A 1 579 ? 8.336 -27.351 -2.220 1.00 62.06 579 ARG A C 1
ATOM 4549 O O . ARG A 1 579 ? 7.833 -28.467 -2.258 1.00 62.06 579 ARG A O 1
ATOM 4556 N N . ALA A 1 580 ? 7.670 -26.261 -2.606 1.00 58.28 580 ALA A N 1
ATOM 4557 C CA . ALA A 1 580 ? 6.287 -26.294 -3.081 1.00 58.28 580 ALA A CA 1
ATOM 4558 C C . ALA A 1 580 ? 6.139 -26.913 -4.485 1.00 58.28 580 ALA A C 1
ATOM 4560 O O . ALA A 1 580 ? 5.026 -27.276 -4.857 1.00 58.28 580 ALA A O 1
ATOM 4561 N N . LEU A 1 581 ? 7.231 -27.039 -5.254 1.00 59.94 581 LEU A N 1
ATOM 4562 C CA . LEU A 1 581 ? 7.246 -27.778 -6.523 1.00 59.94 581 LEU A CA 1
ATOM 4563 C C . LEU A 1 581 ? 7.376 -29.294 -6.307 1.00 59.94 581 LEU A C 1
ATOM 4565 O O . LEU A 1 581 ? 6.825 -30.057 -7.090 1.00 59.94 581 LEU A O 1
ATOM 4569 N N . TRP A 1 582 ? 8.072 -29.723 -5.247 1.00 55.16 582 TRP A N 1
ATOM 4570 C CA . TRP A 1 582 ? 8.366 -31.139 -4.983 1.00 55.16 582 TRP A CA 1
ATOM 4571 C C . TRP A 1 582 ? 7.238 -31.859 -4.225 1.00 55.16 582 TRP A C 1
ATOM 4573 O O . TRP A 1 582 ? 6.905 -32.997 -4.540 1.00 55.16 582 TRP A O 1
ATOM 4583 N N . ASN A 1 583 ? 6.567 -31.182 -3.285 1.00 47.19 583 ASN A N 1
ATOM 4584 C CA . ASN A 1 583 ? 5.474 -31.777 -2.497 1.00 47.19 583 ASN A CA 1
ATOM 4585 C C . ASN A 1 583 ? 4.178 -32.040 -3.289 1.00 47.19 583 ASN A C 1
ATOM 4587 O O . ASN A 1 583 ? 3.211 -32.531 -2.722 1.00 47.19 583 ASN A O 1
ATOM 4591 N N . SER A 1 584 ? 4.134 -31.736 -4.590 1.00 45.03 584 SER A N 1
ATOM 4592 C CA . SER A 1 584 ? 2.977 -32.046 -5.440 1.00 45.03 584 SER A CA 1
ATOM 4593 C C . SER A 1 584 ? 2.959 -33.499 -5.939 1.00 45.03 584 SER A C 1
ATOM 4595 O O . SER A 1 584 ? 2.013 -33.873 -6.626 1.00 45.03 584 SER A O 1
ATOM 4597 N N . GLN A 1 585 ? 3.995 -34.298 -5.653 1.00 36.00 585 GLN A N 1
ATOM 4598 C CA . GLN A 1 585 ? 4.213 -35.598 -6.299 1.00 36.00 585 GLN A CA 1
ATOM 4599 C C . GLN A 1 585 ? 4.090 -36.823 -5.371 1.00 36.00 585 GLN A C 1
ATOM 4601 O O . GLN A 1 585 ? 4.346 -37.929 -5.830 1.00 36.00 585 GLN A O 1
ATOM 4606 N N . HIS A 1 586 ? 3.715 -36.666 -4.095 1.00 33.44 586 HIS A N 1
ATOM 4607 C CA . HIS A 1 586 ? 3.449 -37.782 -3.163 1.00 33.44 586 HIS A CA 1
ATOM 4608 C C . HIS A 1 586 ? 2.083 -37.589 -2.487 1.00 33.44 586 HIS A C 1
ATOM 4610 O O . HIS A 1 586 ? 1.995 -37.285 -1.304 1.00 33.44 586 HIS A O 1
ATOM 4616 N N . ALA A 1 587 ? 1.015 -37.711 -3.275 1.00 33.44 587 ALA A N 1
ATOM 4617 C CA . ALA A 1 587 ? -0.351 -37.904 -2.781 1.00 33.44 587 ALA A CA 1
ATOM 4618 C C . ALA A 1 587 ? -0.882 -39.259 -3.283 1.00 33.44 587 ALA A C 1
ATOM 4620 O O . ALA A 1 587 ? -1.968 -39.357 -3.844 1.00 33.44 587 ALA A O 1
ATOM 4621 N N . GLY A 1 588 ? -0.041 -40.285 -3.162 1.00 34.25 588 GLY A N 1
ATOM 4622 C CA . GLY A 1 588 ? -0.400 -41.686 -3.317 1.00 34.25 588 GLY A CA 1
ATOM 4623 C C . GLY A 1 588 ? 0.208 -42.421 -2.131 1.00 34.25 588 GLY A C 1
ATOM 4624 O O . GLY A 1 588 ? 1.419 -42.333 -1.944 1.00 34.25 588 GLY A O 1
ATOM 4625 N N . ASP A 1 589 ? -0.657 -43.071 -1.360 1.00 35.38 589 ASP A N 1
ATOM 4626 C CA . ASP A 1 589 ? -0.396 -43.897 -0.177 1.00 35.38 589 ASP A CA 1
ATOM 4627 C C . ASP A 1 589 ? 0.003 -43.155 1.116 1.00 35.38 589 ASP A C 1
ATOM 4629 O O . ASP A 1 589 ? 1.127 -42.678 1.266 1.00 35.38 589 ASP A O 1
ATOM 4633 N N . VAL A 1 590 ? -0.933 -43.083 2.077 1.00 29.61 590 VAL A N 1
ATOM 4634 C CA . VAL A 1 590 ? -0.887 -43.786 3.385 1.00 29.61 590 VAL A CA 1
ATOM 4635 C C . VAL A 1 590 ? -2.000 -43.268 4.332 1.00 29.61 590 VAL A C 1
ATOM 4637 O O . VAL A 1 590 ? -2.129 -42.067 4.552 1.00 29.61 590 VAL A O 1
ATOM 4640 N N . ASP A 1 591 ? -2.740 -44.248 4.867 1.00 27.42 591 ASP A N 1
ATOM 4641 C CA . ASP A 1 591 ? -3.605 -44.365 6.059 1.00 27.42 591 ASP A CA 1
ATOM 4642 C C . ASP A 1 591 ? -4.836 -43.468 6.315 1.00 27.42 591 ASP A C 1
ATOM 4644 O O . ASP A 1 591 ? -4.772 -42.286 6.649 1.00 27.42 591 ASP A O 1
ATOM 4648 N N . GLU A 1 592 ? -5.988 -44.154 6.289 1.00 35.22 592 GLU A N 1
ATOM 4649 C CA . GLU A 1 592 ? -7.237 -43.819 6.970 1.00 35.22 592 GLU A CA 1
ATOM 4650 C C . GLU A 1 592 ? -6.996 -43.675 8.483 1.00 35.22 592 GLU A C 1
ATOM 4652 O O . GLU A 1 592 ? -6.567 -44.636 9.122 1.00 35.22 592 GLU A O 1
ATOM 4657 N N . ASN A 1 593 ? -7.304 -42.493 9.035 1.00 30.27 593 ASN A N 1
ATOM 4658 C CA . ASN A 1 593 ? -7.698 -42.189 10.431 1.00 30.27 593 ASN A CA 1
ATOM 4659 C C . ASN A 1 593 ? -7.046 -40.919 11.006 1.00 30.27 593 ASN A C 1
ATOM 4661 O O . ASN A 1 593 ? -6.569 -40.927 12.135 1.00 30.27 593 ASN A O 1
ATOM 4665 N N . ASP A 1 594 ? -7.100 -39.802 10.282 1.00 27.02 594 ASP A N 1
ATOM 4666 C CA . ASP A 1 594 ? -7.014 -38.485 10.916 1.00 27.02 594 ASP A CA 1
ATOM 4667 C C . ASP A 1 594 ? -8.008 -37.539 10.236 1.00 27.02 594 ASP A C 1
ATOM 4669 O O . ASP A 1 594 ? -7.992 -37.365 9.016 1.00 27.02 594 ASP A O 1
ATOM 4673 N N . GLU A 1 595 ? -8.905 -36.944 11.026 1.00 31.25 595 GLU A N 1
ATOM 4674 C CA . GLU A 1 595 ? -9.815 -35.888 10.580 1.00 31.25 595 GLU A CA 1
ATOM 4675 C C . GLU A 1 595 ? -9.001 -34.644 10.192 1.00 31.25 595 GLU A C 1
ATOM 4677 O O . GLU A 1 595 ? -8.725 -33.751 10.997 1.00 31.25 595 GLU A O 1
ATOM 4682 N N . ALA A 1 596 ? -8.559 -34.615 8.936 1.00 27.47 596 ALA A N 1
ATOM 4683 C CA . ALA A 1 596 ? -7.687 -33.591 8.397 1.00 27.47 596 ALA A CA 1
ATOM 4684 C C . ALA A 1 596 ? -8.482 -32.481 7.697 1.00 27.47 596 ALA A C 1
ATOM 4686 O O . ALA A 1 596 ? -9.117 -32.663 6.662 1.00 27.47 596 ALA A O 1
ATOM 4687 N N . PHE A 1 597 ? -8.373 -31.303 8.303 1.00 27.69 597 PHE A N 1
ATOM 4688 C CA . PHE A 1 597 ? -8.515 -29.961 7.746 1.00 27.69 597 PHE A CA 1
ATOM 4689 C C . PHE A 1 597 ? -8.285 -29.888 6.219 1.00 27.69 597 PHE A C 1
ATOM 4691 O O . PHE A 1 597 ? -7.163 -30.051 5.738 1.00 27.69 597 PHE A O 1
ATOM 4698 N N . ASP A 1 598 ? -9.348 -29.588 5.473 1.00 28.23 598 ASP A N 1
ATOM 4699 C CA . ASP A 1 598 ? -9.327 -29.475 4.013 1.00 28.23 598 ASP A CA 1
ATOM 4700 C C . ASP A 1 598 ? -8.473 -28.266 3.568 1.00 28.23 598 ASP A C 1
ATOM 4702 O O . ASP A 1 598 ? -8.765 -27.104 3.878 1.00 28.23 598 ASP A O 1
ATOM 4706 N N . GLY A 1 599 ? -7.348 -28.542 2.905 1.00 27.09 599 GLY A N 1
ATOM 4707 C CA . GLY A 1 599 ? -6.414 -27.542 2.384 1.00 27.09 599 GLY A CA 1
ATOM 4708 C C . GLY A 1 599 ? -6.848 -26.997 1.012 1.00 27.09 599 GLY A C 1
ATOM 4709 O O . GLY A 1 599 ? -7.535 -27.676 0.259 1.00 27.09 599 GLY A O 1
ATOM 4710 N N . PRO A 1 600 ? -6.441 -25.773 0.622 1.00 33.34 600 PRO A N 1
ATOM 4711 C CA . PRO A 1 600 ? -6.990 -25.099 -0.555 1.00 33.34 600 PRO A CA 1
ATOM 4712 C C . PRO A 1 600 ? -6.542 -25.739 -1.883 1.00 33.34 600 PRO A C 1
ATOM 4714 O O . PRO A 1 600 ? -5.346 -25.766 -2.193 1.00 33.34 600 PRO A O 1
ATOM 4717 N N . GLU A 1 601 ? -7.506 -26.149 -2.716 1.00 35.94 601 GLU A N 1
ATOM 4718 C CA . GLU A 1 601 ? -7.297 -26.569 -4.109 1.00 35.94 601 GLU A CA 1
ATOM 4719 C C . GLU A 1 601 ? -6.622 -25.453 -4.937 1.00 35.94 601 GLU A C 1
ATOM 4721 O O . GLU A 1 601 ? -7.167 -24.365 -5.148 1.00 35.94 601 GLU A O 1
ATOM 4726 N N . ARG A 1 602 ? -5.399 -25.700 -5.427 1.00 45.72 602 ARG A N 1
ATOM 4727 C CA . ARG A 1 602 ? -4.619 -24.740 -6.231 1.00 45.72 602 ARG A CA 1
ATOM 4728 C C . ARG A 1 602 ? -4.973 -24.866 -7.719 1.00 45.72 602 ARG A C 1
ATOM 4730 O O . ARG A 1 602 ? -4.712 -25.895 -8.334 1.00 45.72 602 ARG A O 1
ATOM 4737 N N . LEU A 1 603 ? -5.492 -23.793 -8.323 1.00 52.53 603 LEU A N 1
ATOM 4738 C CA . LEU A 1 603 ? -5.835 -23.712 -9.753 1.00 52.53 603 LEU A CA 1
ATOM 4739 C C . LEU A 1 603 ? -4.688 -24.153 -10.699 1.00 52.53 603 LEU A C 1
ATOM 4741 O O . LEU A 1 603 ? -3.511 -23.845 -10.486 1.00 52.53 603 LEU A O 1
ATOM 4745 N N . SER A 1 604 ? -5.054 -24.843 -11.788 1.00 61.44 604 SER A N 1
ATOM 4746 C CA . SER A 1 604 ? -4.133 -25.295 -12.848 1.00 61.44 604 SER A CA 1
ATOM 4747 C C . SER A 1 604 ? -3.440 -24.120 -13.566 1.00 61.44 604 SER A C 1
ATOM 4749 O O . SER A 1 604 ? -4.070 -23.091 -13.819 1.00 61.44 604 SER A O 1
ATOM 4751 N N . TYR A 1 605 ? -2.154 -24.287 -13.924 1.00 63.97 605 TYR A N 1
ATOM 4752 C CA . TYR A 1 605 ? -1.277 -23.272 -14.546 1.00 63.97 605 TYR A CA 1
ATOM 4753 C C . TYR A 1 605 ? -1.931 -22.551 -15.737 1.00 63.97 605 TYR A C 1
ATOM 4755 O O . TYR A 1 605 ? -1.878 -21.327 -15.848 1.00 63.97 605 TYR A O 1
ATOM 4763 N N . TRP A 1 606 ? -2.607 -23.309 -16.600 1.00 67.56 606 TRP A N 1
ATOM 4764 C CA . TRP A 1 606 ? -3.275 -22.776 -17.785 1.00 67.56 606 TRP A CA 1
ATOM 4765 C C . TRP A 1 606 ? -4.498 -21.932 -17.443 1.00 67.56 606 TRP A C 1
ATOM 4767 O O . TRP A 1 606 ? -4.680 -20.867 -18.024 1.00 67.56 606 TRP A O 1
ATOM 4777 N N . LYS A 1 607 ? -5.288 -22.353 -16.444 1.00 68.69 607 LYS A N 1
ATOM 4778 C CA . LYS A 1 607 ? -6.456 -21.594 -15.977 1.00 68.69 607 LYS A CA 1
ATOM 4779 C C . LYS A 1 607 ? -6.044 -20.248 -15.370 1.00 68.69 607 LYS A C 1
ATOM 4781 O O . LYS A 1 607 ? -6.763 -19.266 -15.534 1.00 68.69 607 LYS A O 1
ATOM 4786 N N . GLN A 1 608 ? -4.887 -20.168 -14.707 1.00 69.94 608 GLN A N 1
ATOM 4787 C CA . GLN A 1 608 ? -4.359 -18.905 -14.169 1.00 69.94 608 GLN A CA 1
ATOM 4788 C C . GLN A 1 608 ? -3.971 -17.929 -15.289 1.00 69.94 608 GLN A C 1
ATOM 4790 O O . GLN A 1 608 ? -4.358 -16.759 -15.253 1.00 69.94 608 GLN A O 1
ATOM 4795 N N . LEU A 1 609 ? -3.288 -18.423 -16.325 1.00 73.38 609 LEU A N 1
ATOM 4796 C CA . LEU A 1 609 ? -2.887 -17.610 -17.471 1.00 73.38 609 LEU A CA 1
ATOM 4797 C C . LEU A 1 609 ? -4.086 -17.129 -18.303 1.00 73.38 609 LEU A C 1
ATOM 4799 O O . LEU A 1 609 ? -4.161 -15.947 -18.639 1.00 73.38 609 LEU A O 1
ATOM 4803 N N . THR A 1 610 ? -5.055 -18.004 -18.595 1.00 74.50 610 THR A N 1
ATOM 4804 C CA . THR A 1 610 ? -6.272 -17.620 -19.334 1.00 74.50 610 THR A CA 1
ATOM 4805 C C . THR A 1 610 ? -7.100 -16.605 -18.557 1.00 74.50 610 THR A C 1
ATOM 4807 O O . THR A 1 610 ? -7.655 -15.684 -19.150 1.00 74.50 610 THR A O 1
ATOM 4810 N N . THR A 1 611 ? -7.135 -16.720 -17.226 1.00 71.81 611 THR A N 1
ATOM 4811 C CA . THR A 1 611 ? -7.808 -15.745 -16.360 1.00 71.81 611 THR A CA 1
ATOM 4812 C C . THR A 1 611 ? -7.115 -14.384 -16.412 1.00 71.81 611 THR A C 1
ATOM 4814 O O . THR A 1 611 ? -7.797 -13.374 -16.563 1.00 71.81 611 THR A O 1
ATOM 4817 N N . ALA A 1 612 ? -5.778 -14.331 -16.356 1.00 75.69 612 ALA A N 1
ATOM 4818 C CA . ALA A 1 612 ? -5.023 -13.078 -16.473 1.00 75.69 612 ALA A CA 1
ATOM 4819 C C . ALA A 1 612 ? -5.209 -12.406 -17.847 1.00 75.69 612 ALA A C 1
ATOM 4821 O O . ALA A 1 612 ? -5.395 -11.191 -17.924 1.00 75.69 612 ALA A O 1
ATOM 4822 N N . LEU A 1 613 ? -5.234 -13.196 -18.924 1.00 81.69 613 LEU A N 1
ATOM 4823 C CA . LEU A 1 613 ? -5.479 -12.702 -20.279 1.00 81.69 613 LEU A CA 1
ATOM 4824 C C . LEU A 1 613 ? -6.905 -12.149 -20.435 1.00 81.69 613 LEU A C 1
ATOM 4826 O O . LEU A 1 613 ? -7.087 -11.023 -20.896 1.00 81.69 613 LEU A O 1
ATOM 4830 N N . LEU A 1 614 ? -7.917 -12.894 -19.980 1.00 77.19 614 LEU A N 1
ATOM 4831 C CA . LEU A 1 614 ? -9.320 -12.468 -20.021 1.00 77.19 614 LEU A CA 1
ATOM 4832 C C . LEU A 1 614 ? -9.570 -11.223 -19.154 1.00 77.19 614 LEU A C 1
ATOM 4834 O O . LEU A 1 614 ? -10.344 -10.338 -19.528 1.00 77.19 614 LEU A O 1
ATOM 4838 N N . LEU A 1 615 ? -8.877 -11.115 -18.017 1.00 74.19 615 LEU A N 1
ATOM 4839 C CA . LEU A 1 615 ? -8.949 -9.954 -17.134 1.00 74.19 615 LEU A CA 1
ATOM 4840 C C . LEU A 1 615 ? -8.470 -8.671 -17.830 1.00 74.19 615 LEU A C 1
ATOM 4842 O O . LEU A 1 615 ? -9.032 -7.607 -17.573 1.00 74.19 615 LEU A O 1
ATOM 4846 N N . GLY A 1 616 ? -7.504 -8.764 -18.750 1.00 76.31 616 GLY A N 1
ATOM 4847 C CA . GLY A 1 616 ? -7.064 -7.641 -19.583 1.00 76.31 616 GLY A CA 1
ATOM 4848 C C . GLY A 1 616 ? -8.162 -7.079 -20.491 1.00 76.31 616 GLY A C 1
ATOM 4849 O O . GLY A 1 616 ? -8.237 -5.868 -20.680 1.00 76.31 616 GLY A O 1
ATOM 4850 N N . PHE A 1 617 ? -9.064 -7.925 -20.995 1.00 80.31 617 PHE A N 1
ATOM 4851 C CA . PHE A 1 617 ? -10.205 -7.485 -21.810 1.00 80.31 617 PHE A CA 1
ATOM 4852 C C . PHE A 1 617 ? -11.363 -6.938 -20.967 1.00 80.31 617 PHE A C 1
ATOM 4854 O O . PHE A 1 617 ? -12.092 -6.049 -21.406 1.00 80.31 617 PHE A O 1
ATOM 4861 N N . ARG A 1 618 ? -11.537 -7.453 -19.745 1.00 70.62 618 ARG A N 1
ATOM 4862 C CA . ARG A 1 618 ? -12.651 -7.090 -18.855 1.00 70.62 618 ARG A CA 1
ATOM 4863 C C . ARG A 1 618 ? -12.350 -5.837 -18.030 1.00 70.62 618 ARG A C 1
ATOM 4865 O O . ARG A 1 618 ? -13.227 -4.992 -17.854 1.00 70.62 618 ARG A O 1
ATOM 4872 N N . ASN A 1 619 ? -11.110 -5.678 -17.562 1.00 77.06 619 ASN A N 1
ATOM 4873 C CA . ASN A 1 619 ? -10.657 -4.483 -16.859 1.00 77.06 619 ASN A CA 1
ATOM 4874 C C . ASN A 1 619 ? -9.892 -3.548 -17.804 1.00 77.06 619 ASN A C 1
ATOM 4876 O O . ASN A 1 619 ? -8.736 -3.782 -18.156 1.00 77.06 619 ASN A O 1
ATOM 4880 N N . ARG A 1 620 ? -10.531 -2.421 -18.136 1.00 81.38 620 ARG A N 1
ATOM 4881 C CA . ARG A 1 620 ? -10.004 -1.403 -19.059 1.00 81.38 620 ARG A CA 1
ATOM 4882 C C . ARG A 1 620 ? -8.636 -0.851 -18.651 1.00 81.38 620 ARG A C 1
ATOM 4884 O O . ARG A 1 620 ? -7.861 -0.469 -19.521 1.00 81.38 620 ARG A O 1
ATOM 4891 N N . SER A 1 621 ? -8.331 -0.793 -17.352 1.00 79.38 621 SER A N 1
ATOM 4892 C CA . SER A 1 621 ? -7.025 -0.317 -16.875 1.00 79.38 621 SER A CA 1
ATOM 4893 C C . SER A 1 621 ? -5.912 -1.321 -17.189 1.00 79.38 621 SER A C 1
ATOM 4895 O O . SER A 1 621 ? -4.895 -0.945 -17.761 1.00 79.38 621 SER A O 1
ATOM 4897 N N . ILE A 1 622 ? -6.134 -2.609 -16.919 1.00 83.12 622 ILE A N 1
ATOM 4898 C CA . ILE A 1 622 ? -5.167 -3.678 -17.197 1.00 83.12 622 ILE A CA 1
ATOM 4899 C C . ILE A 1 622 ? -4.952 -3.819 -18.709 1.00 83.12 622 ILE A C 1
ATOM 4901 O O . ILE A 1 622 ? -3.807 -3.836 -19.156 1.00 83.12 622 ILE A O 1
ATOM 4905 N N . GLY A 1 623 ? -6.027 -3.805 -19.506 1.00 86.00 623 GLY A N 1
ATOM 4906 C CA . GLY A 1 623 ? -5.937 -3.837 -20.970 1.00 86.00 623 GLY A CA 1
ATOM 4907 C C . GLY A 1 623 ? -5.180 -2.647 -21.565 1.00 86.00 623 GLY A C 1
ATOM 4908 O O . GLY A 1 623 ? -4.333 -2.829 -22.438 1.00 86.00 623 GLY A O 1
ATOM 4909 N N . LEU A 1 624 ? -5.410 -1.429 -21.056 1.00 88.31 624 LEU A N 1
ATOM 4910 C CA . LEU A 1 624 ? -4.645 -0.247 -21.471 1.00 88.31 624 LEU A CA 1
ATOM 4911 C C . LEU A 1 624 ? -3.166 -0.351 -21.062 1.00 88.31 624 LEU A C 1
ATOM 4913 O O . LEU A 1 624 ? -2.291 0.082 -21.810 1.00 88.31 624 LEU A O 1
ATOM 4917 N N . GLY A 1 625 ? -2.883 -0.961 -19.908 1.00 87.25 625 GLY A N 1
ATOM 4918 C CA . GLY A 1 625 ? -1.530 -1.327 -19.492 1.00 87.25 625 GLY A CA 1
ATOM 4919 C C . GLY A 1 625 ? -0.853 -2.273 -20.489 1.00 87.25 625 GLY A C 1
ATOM 4920 O O . GLY A 1 625 ? 0.272 -2.005 -20.896 1.00 87.25 625 GLY A O 1
ATOM 4921 N N . TYR A 1 626 ? -1.536 -3.327 -20.948 1.00 91.12 626 TYR A N 1
ATOM 4922 C CA . TYR A 1 626 ? -1.009 -4.273 -21.946 1.00 91.12 626 TYR A CA 1
ATOM 4923 C C . TYR A 1 626 ? -0.738 -3.619 -23.305 1.00 91.12 626 TYR A C 1
ATOM 4925 O O . TYR A 1 626 ? 0.340 -3.802 -23.869 1.00 91.12 626 TYR A O 1
ATOM 4933 N N . ALA A 1 627 ? -1.666 -2.794 -23.798 1.00 91.38 627 ALA A N 1
ATOM 4934 C CA . ALA A 1 627 ? -1.468 -2.031 -25.031 1.00 91.38 627 ALA A CA 1
ATOM 4935 C C . ALA A 1 627 ? -0.293 -1.043 -24.913 1.00 91.38 627 ALA A C 1
ATOM 4937 O O . ALA A 1 627 ? 0.510 -0.905 -25.834 1.00 91.38 627 ALA A O 1
ATOM 4938 N N . GLY A 1 628 ? -0.150 -0.380 -23.763 1.00 88.81 628 GLY A N 1
ATOM 4939 C CA . GLY A 1 628 ? 0.994 0.485 -23.493 1.00 88.81 628 GLY A CA 1
ATOM 4940 C C . GLY A 1 628 ? 2.317 -0.286 -23.413 1.00 88.81 628 GLY A C 1
ATOM 4941 O O . GLY A 1 628 ? 3.314 0.173 -23.962 1.00 88.81 628 GLY A O 1
ATOM 4942 N N . GLY A 1 629 ? 2.317 -1.479 -22.809 1.00 86.81 629 GLY A N 1
ATOM 4943 C CA . GLY A 1 629 ? 3.474 -2.377 -22.732 1.00 86.81 629 GLY A CA 1
ATOM 4944 C C . GLY A 1 629 ? 3.960 -2.866 -24.097 1.00 86.81 629 GLY A C 1
ATOM 4945 O O . GLY A 1 629 ? 5.166 -2.865 -24.350 1.00 86.81 629 GLY A O 1
ATOM 4946 N N . PHE A 1 630 ? 3.026 -3.195 -24.996 1.00 92.00 630 PHE A N 1
ATOM 4947 C CA . PHE A 1 630 ? 3.293 -3.513 -26.405 1.00 92.00 630 PHE A CA 1
ATOM 4948 C C . PHE A 1 630 ? 4.118 -2.405 -27.079 1.00 92.00 630 PHE A C 1
ATOM 4950 O O . PHE A 1 630 ? 5.217 -2.648 -27.579 1.00 92.00 630 PHE A O 1
ATOM 4957 N N . VAL A 1 631 ? 3.633 -1.158 -27.024 1.00 92.94 631 VAL A N 1
ATOM 4958 C CA . VAL A 1 631 ? 4.304 -0.011 -27.663 1.00 92.94 631 VAL A CA 1
ATOM 4959 C C . VAL A 1 631 ? 5.612 0.344 -26.963 1.00 92.94 631 VAL A C 1
ATOM 4961 O O . VAL A 1 631 ? 6.599 0.668 -27.623 1.00 92.94 631 VAL A O 1
ATOM 4964 N N . ALA A 1 632 ? 5.641 0.266 -25.633 1.00 88.06 632 ALA A N 1
ATOM 4965 C CA . ALA A 1 632 ? 6.811 0.561 -24.817 1.00 88.06 632 ALA A CA 1
ATOM 4966 C C . ALA A 1 632 ? 8.002 -0.347 -25.168 1.00 88.06 632 ALA A C 1
ATOM 4968 O O . ALA A 1 632 ? 9.125 0.131 -25.352 1.00 88.06 632 ALA A O 1
ATOM 4969 N N . ARG A 1 633 ? 7.759 -1.657 -25.297 1.00 85.50 633 ARG A N 1
ATOM 4970 C CA . ARG A 1 633 ? 8.800 -2.649 -25.605 1.00 85.50 633 ARG A CA 1
ATOM 4971 C C . ARG A 1 633 ? 9.228 -2.582 -27.071 1.00 85.50 633 ARG A C 1
ATOM 4973 O O . ARG A 1 633 ? 10.433 -2.547 -27.323 1.00 85.50 633 ARG A O 1
ATOM 4980 N N . ALA A 1 634 ? 8.284 -2.432 -28.003 1.00 88.69 634 ALA A N 1
ATOM 4981 C CA . ALA A 1 634 ? 8.592 -2.208 -29.417 1.00 88.69 634 ALA A CA 1
ATOM 4982 C C . ALA A 1 634 ? 9.443 -0.937 -29.625 1.00 88.69 634 ALA A C 1
ATOM 4984 O O . ALA A 1 634 ? 10.459 -0.979 -30.315 1.00 88.69 634 ALA A O 1
ATOM 4985 N N . SER A 1 635 ? 9.110 0.165 -28.940 1.00 88.94 635 SER A N 1
ATOM 4986 C CA . SER A 1 635 ? 9.861 1.434 -29.003 1.00 88.94 635 SER A CA 1
ATOM 4987 C C . SER A 1 635 ? 11.308 1.291 -28.542 1.00 88.94 635 SER A C 1
ATOM 4989 O O . SER A 1 635 ? 12.212 1.875 -29.134 1.00 88.94 635 SER A O 1
ATOM 4991 N N . SER A 1 636 ? 11.551 0.480 -27.509 1.00 83.06 636 SER A N 1
ATOM 4992 C CA . SER A 1 636 ? 12.913 0.223 -27.038 1.00 83.06 636 SER A CA 1
ATOM 4993 C C . SER A 1 636 ? 13.771 -0.462 -28.098 1.00 83.06 636 SER A C 1
ATOM 4995 O O . SER A 1 636 ? 14.945 -0.119 -28.233 1.00 83.06 636 SER A O 1
ATOM 4997 N N . VAL A 1 637 ? 13.212 -1.416 -28.847 1.00 81.38 637 VAL A N 1
ATOM 4998 C CA . VAL A 1 637 ? 13.923 -2.099 -29.940 1.00 81.38 637 VAL A CA 1
ATOM 4999 C C . VAL A 1 637 ? 14.056 -1.181 -31.152 1.00 81.38 637 VAL A C 1
ATOM 5001 O O . VAL A 1 637 ? 15.131 -1.112 -31.737 1.00 81.38 637 VAL A O 1
ATOM 5004 N N . GLY A 1 638 ? 13.032 -0.383 -31.462 1.00 84.06 638 GLY A N 1
ATOM 5005 C CA . GLY A 1 638 ? 13.111 0.677 -32.471 1.00 84.06 638 GLY A CA 1
ATOM 5006 C C . GLY A 1 638 ? 14.330 1.581 -32.271 1.00 84.06 638 GLY A C 1
ATOM 5007 O O . GLY A 1 638 ? 15.115 1.783 -33.193 1.00 84.06 638 GLY A O 1
ATOM 5008 N N . ILE A 1 639 ? 14.541 2.058 -31.041 1.00 85.50 639 ILE A N 1
ATOM 5009 C CA . ILE A 1 639 ? 15.651 2.963 -30.717 1.00 85.50 639 ILE A CA 1
ATOM 5010 C C . ILE A 1 639 ? 16.998 2.234 -30.617 1.00 85.50 639 ILE A C 1
ATOM 5012 O O . ILE A 1 639 ? 18.000 2.756 -31.088 1.00 85.50 639 ILE A O 1
ATOM 5016 N N . SER A 1 640 ? 17.050 1.046 -30.006 1.00 76.44 640 SER A N 1
ATOM 5017 C CA . SER A 1 640 ? 18.326 0.350 -29.740 1.00 76.44 640 SER A CA 1
ATOM 5018 C C . SER A 1 640 ? 18.835 -0.539 -30.878 1.00 76.44 640 SER A C 1
ATOM 5020 O O . SER A 1 640 ? 20.024 -0.837 -30.904 1.00 76.44 640 SER A O 1
ATOM 5022 N N . LEU A 1 641 ? 17.973 -0.951 -31.812 1.00 77.06 641 LEU A N 1
ATOM 5023 C CA . LEU A 1 641 ? 18.329 -1.818 -32.940 1.00 77.06 641 LEU A CA 1
ATOM 5024 C C . LEU A 1 641 ? 18.221 -1.074 -34.274 1.00 77.06 641 LEU A C 1
ATOM 5026 O O . LEU A 1 641 ? 19.196 -0.990 -35.020 1.00 77.06 641 LEU A O 1
ATOM 5030 N N . PHE A 1 642 ? 17.050 -0.503 -34.571 1.00 82.44 642 PHE A N 1
ATOM 5031 C CA . PHE A 1 642 ? 16.782 0.054 -35.900 1.00 82.44 642 PHE A CA 1
ATOM 5032 C C . PHE A 1 642 ? 17.457 1.404 -36.148 1.00 82.44 642 PHE A C 1
ATOM 5034 O O . PHE A 1 642 ? 17.824 1.679 -37.285 1.00 82.44 642 PHE A O 1
ATOM 5041 N N . ILE A 1 643 ? 17.687 2.234 -35.122 1.00 85.50 643 ILE A N 1
ATOM 5042 C CA . ILE A 1 643 ? 18.446 3.486 -35.298 1.00 85.50 643 ILE A CA 1
ATOM 5043 C C . ILE A 1 643 ? 19.918 3.199 -35.629 1.00 85.50 643 ILE A C 1
ATOM 5045 O O . ILE A 1 643 ? 20.389 3.715 -36.647 1.00 85.50 643 ILE A O 1
ATOM 5049 N N . PRO A 1 644 ? 20.654 2.360 -34.867 1.00 77.69 644 PRO A N 1
ATOM 5050 C CA . PRO A 1 644 ? 21.996 1.949 -35.271 1.00 77.69 644 PRO A CA 1
ATOM 5051 C C . PRO A 1 644 ? 22.046 1.293 -36.652 1.00 77.69 644 PRO A C 1
ATOM 5053 O O . PRO A 1 644 ? 22.939 1.615 -37.435 1.00 77.69 644 PRO A O 1
ATOM 5056 N N . LEU A 1 645 ? 21.072 0.435 -36.981 1.00 77.06 645 LEU A N 1
ATOM 5057 C CA . LEU A 1 645 ? 20.982 -0.210 -38.292 1.00 77.06 645 LEU A CA 1
ATOM 5058 C C . LEU A 1 645 ? 20.792 0.814 -39.422 1.00 77.06 645 LEU A C 1
ATOM 5060 O O . LEU A 1 645 ? 21.527 0.775 -40.406 1.00 77.06 645 LEU A O 1
ATOM 5064 N N . ALA A 1 646 ? 19.869 1.767 -39.261 1.00 81.38 646 ALA A N 1
ATOM 5065 C CA . ALA A 1 646 ? 19.607 2.822 -40.238 1.00 81.38 646 ALA A CA 1
ATOM 5066 C C . ALA A 1 646 ? 20.834 3.718 -40.468 1.00 81.38 646 ALA A C 1
ATOM 5068 O O . ALA A 1 646 ? 21.168 4.032 -41.611 1.00 81.38 646 ALA A O 1
ATOM 5069 N N . VAL A 1 647 ? 21.548 4.085 -39.397 1.00 82.31 647 VAL A N 1
ATOM 5070 C CA . VAL A 1 647 ? 22.787 4.875 -39.485 1.00 82.31 647 VAL A CA 1
ATOM 5071 C C . VAL A 1 647 ? 23.898 4.085 -40.179 1.00 82.31 647 VAL A C 1
ATOM 5073 O O . VAL A 1 647 ? 24.563 4.620 -41.065 1.00 82.31 647 VAL A O 1
ATOM 5076 N N . ASN A 1 648 ? 24.096 2.818 -39.810 1.00 76.38 648 ASN A N 1
ATOM 5077 C CA . ASN A 1 648 ? 25.127 1.969 -40.405 1.00 76.38 648 ASN A CA 1
ATOM 5078 C C . ASN A 1 648 ? 24.865 1.727 -41.901 1.00 76.38 648 ASN A C 1
ATOM 5080 O O . ASN A 1 648 ? 25.771 1.886 -42.718 1.00 76.38 648 ASN A O 1
ATOM 5084 N N . HIS A 1 649 ? 23.617 1.428 -42.269 1.00 78.75 649 HIS A N 1
ATOM 5085 C CA . HIS A 1 649 ? 23.200 1.267 -43.660 1.00 78.75 649 HIS A CA 1
ATOM 5086 C C . HIS A 1 649 ? 23.435 2.549 -44.474 1.00 78.75 649 HIS A C 1
ATOM 5088 O O . HIS A 1 649 ? 24.038 2.490 -45.543 1.00 78.75 649 HIS A O 1
ATOM 5094 N N . TYR A 1 650 ? 23.054 3.719 -43.944 1.00 82.25 650 TYR A N 1
ATOM 5095 C CA . TYR A 1 650 ? 23.293 5.009 -44.601 1.00 82.25 650 TYR A CA 1
ATOM 5096 C C . TYR A 1 650 ? 24.783 5.257 -44.882 1.00 82.25 650 TYR A C 1
ATOM 5098 O O . TYR A 1 650 ? 25.152 5.598 -46.001 1.00 82.25 650 TYR A O 1
ATOM 5106 N N . TYR A 1 651 ? 25.661 5.055 -43.894 1.00 78.00 651 TYR A N 1
ATOM 5107 C CA . TYR A 1 651 ? 27.101 5.288 -44.071 1.00 78.00 651 TYR A CA 1
ATOM 5108 C C . TYR A 1 651 ? 27.741 4.339 -45.090 1.00 78.00 651 TYR A C 1
ATOM 5110 O O . TYR A 1 651 ? 28.663 4.747 -45.798 1.00 78.00 651 TYR A O 1
ATOM 5118 N N . ARG A 1 652 ? 27.250 3.097 -45.176 1.00 72.88 652 ARG A N 1
ATOM 5119 C CA . ARG A 1 652 ? 27.727 2.112 -46.152 1.00 72.88 652 ARG A CA 1
ATOM 5120 C C . ARG A 1 652 ? 27.238 2.419 -47.568 1.00 72.88 652 ARG A C 1
ATOM 5122 O O . ARG A 1 652 ? 28.062 2.454 -48.475 1.00 72.88 652 ARG A O 1
ATOM 5129 N N . VAL A 1 653 ? 25.944 2.690 -47.756 1.00 76.31 653 VAL A N 1
ATOM 5130 C CA . VAL A 1 653 ? 25.366 2.995 -49.082 1.00 76.31 653 VAL A CA 1
ATOM 5131 C C . VAL A 1 653 ? 25.900 4.313 -49.643 1.00 76.31 653 VAL A C 1
ATOM 5133 O O . VAL A 1 653 ? 26.170 4.407 -50.835 1.00 76.31 653 VAL A O 1
ATOM 5136 N N . SER A 1 654 ? 26.133 5.307 -48.786 1.00 76.44 654 SER A N 1
ATOM 5137 C CA . SER A 1 654 ? 26.687 6.604 -49.191 1.00 76.44 654 SER A CA 1
ATOM 5138 C C . SER A 1 654 ? 28.216 6.605 -49.359 1.00 76.44 654 SER A C 1
ATOM 5140 O O . SER A 1 654 ? 28.789 7.654 -49.633 1.00 76.44 654 SER A O 1
ATOM 5142 N N . GLY A 1 655 ? 28.906 5.473 -49.156 1.00 70.81 655 GLY A N 1
ATOM 5143 C CA . GLY A 1 655 ? 30.363 5.360 -49.341 1.00 70.81 655 GLY A CA 1
ATOM 5144 C C . GLY A 1 655 ? 31.227 6.131 -48.327 1.00 70.81 655 GLY A C 1
ATOM 5145 O O . GLY A 1 655 ? 32.444 6.195 -48.473 1.00 70.81 655 GLY A O 1
ATOM 5146 N N . LEU A 1 656 ? 30.633 6.674 -47.260 1.00 71.56 656 LEU A N 1
ATOM 5147 C CA . LEU A 1 656 ? 31.271 7.563 -46.269 1.00 71.56 656 LEU A CA 1
ATOM 5148 C C . LEU A 1 656 ? 32.195 6.840 -45.269 1.00 71.56 656 LEU A C 1
ATOM 5150 O O . LEU A 1 656 ? 32.694 7.446 -44.317 1.00 71.56 656 LEU A O 1
ATOM 5154 N N . CYS A 1 657 ? 32.402 5.535 -45.449 1.00 66.62 657 CYS A N 1
ATOM 5155 C CA . CYS A 1 657 ? 33.288 4.713 -44.623 1.00 66.62 657 CYS A CA 1
ATOM 5156 C C . CYS A 1 657 ? 34.750 4.692 -45.122 1.00 66.62 657 CYS A C 1
ATOM 5158 O O . CYS A 1 657 ? 35.582 4.024 -44.508 1.00 66.62 657 CYS A O 1
ATOM 5160 N N . HIS A 1 658 ? 35.075 5.413 -46.201 1.00 56.44 658 HIS A N 1
ATOM 5161 C CA . HIS A 1 658 ? 36.423 5.514 -46.767 1.00 56.44 658 HIS A CA 1
ATOM 5162 C C . HIS A 1 658 ? 36.943 6.958 -46.739 1.00 56.44 658 HIS A C 1
ATOM 5164 O O . HIS A 1 658 ? 36.791 7.674 -47.716 1.00 56.44 658 HIS A O 1
ATOM 5170 N N . GLU A 1 659 ? 37.587 7.366 -45.643 1.00 46.34 659 GLU A N 1
ATOM 5171 C CA . GLU A 1 659 ? 38.522 8.503 -45.639 1.00 46.34 659 GLU A CA 1
ATOM 5172 C C . GLU A 1 659 ? 39.697 8.226 -44.682 1.00 46.34 659 GLU A C 1
ATOM 5174 O O . GLU A 1 659 ? 39.507 8.033 -43.481 1.00 46.34 659 GLU A O 1
ATOM 5179 N N . ASP A 1 660 ? 40.881 8.143 -45.292 1.00 42.47 660 ASP A N 1
ATOM 5180 C CA . ASP A 1 660 ? 42.274 8.295 -44.848 1.00 42.47 660 ASP A CA 1
ATOM 5181 C C . ASP A 1 660 ? 42.624 8.176 -43.351 1.00 42.47 660 ASP A C 1
ATOM 5183 O O . ASP A 1 660 ? 42.643 9.147 -42.594 1.00 42.47 660 ASP A O 1
ATOM 5187 N N . HIS A 1 661 ? 43.087 6.984 -42.966 1.00 39.19 661 HIS A N 1
ATOM 5188 C CA . HIS A 1 661 ? 44.209 6.874 -42.034 1.00 39.19 661 HIS A CA 1
ATOM 5189 C C . HIS A 1 661 ? 45.461 6.527 -42.844 1.00 39.19 661 HIS A C 1
ATOM 5191 O O . HIS A 1 661 ? 45.455 5.544 -43.588 1.00 39.19 661 HIS A O 1
ATOM 5197 N N . GLU A 1 662 ? 46.513 7.341 -42.718 1.00 32.19 662 GLU A N 1
ATOM 5198 C CA . GLU A 1 662 ? 47.801 7.076 -43.362 1.00 32.19 662 GLU A CA 1
ATOM 5199 C C . GLU A 1 662 ? 48.336 5.679 -42.991 1.00 32.19 662 GLU A C 1
ATOM 5201 O O . GLU A 1 662 ? 48.266 5.280 -41.822 1.00 32.19 662 GLU A O 1
ATOM 5206 N N . PRO A 1 663 ? 48.872 4.919 -43.960 1.00 36.66 663 PRO A N 1
ATOM 5207 C CA . PRO A 1 663 ? 49.393 3.586 -43.708 1.00 36.66 663 PRO A CA 1
ATOM 5208 C C . PRO A 1 663 ? 50.696 3.665 -42.901 1.00 36.66 663 PRO A C 1
ATOM 5210 O O . PRO A 1 663 ? 51.693 4.219 -43.362 1.00 36.66 663 PRO A O 1
ATOM 5213 N N . MET A 1 664 ? 50.723 3.048 -41.715 1.00 35.50 664 MET A N 1
ATOM 5214 C CA . MET A 1 664 ? 51.996 2.694 -41.082 1.00 35.50 664 MET A CA 1
ATOM 5215 C C . MET A 1 664 ? 52.738 1.685 -41.974 1.00 35.50 664 MET A C 1
ATOM 5217 O O . MET A 1 664 ? 52.137 0.687 -42.387 1.00 35.50 664 MET A O 1
ATOM 5221 N N . PRO A 1 665 ? 54.037 1.880 -42.254 1.00 38.91 665 PRO A N 1
ATOM 5222 C CA . PRO A 1 665 ? 54.802 0.914 -43.016 1.00 38.91 665 PRO A CA 1
ATOM 5223 C C . PRO A 1 665 ? 55.131 -0.297 -42.130 1.00 38.91 665 PRO A C 1
ATOM 5225 O O . PRO A 1 665 ? 55.535 -0.146 -40.979 1.00 38.91 665 PRO A O 1
ATOM 5228 N N . ASN A 1 666 ? 55.004 -1.491 -42.715 1.00 42.44 666 ASN A N 1
ATOM 5229 C CA . ASN A 1 666 ? 55.423 -2.806 -42.198 1.00 42.44 666 ASN A CA 1
ATOM 5230 C C . ASN A 1 666 ? 54.426 -3.591 -41.332 1.00 42.44 666 ASN A C 1
ATOM 5232 O O . ASN A 1 666 ? 54.752 -4.055 -40.242 1.00 42.44 666 ASN A O 1
ATOM 5236 N N . SER A 1 667 ? 53.252 -3.901 -41.881 1.00 34.47 667 SER A N 1
ATOM 5237 C CA . SER A 1 667 ? 52.595 -5.175 -41.556 1.00 34.47 667 SER A CA 1
ATOM 5238 C C . SER A 1 667 ? 51.902 -5.748 -42.794 1.00 34.47 667 SER A C 1
ATOM 5240 O O . SER A 1 667 ? 51.004 -5.147 -43.374 1.00 34.47 667 SER A O 1
ATOM 5242 N N . GLY A 1 668 ? 52.397 -6.902 -43.248 1.00 40.59 668 GLY A N 1
ATOM 5243 C CA . GLY A 1 668 ? 51.965 -7.595 -44.460 1.00 40.59 668 GLY A CA 1
ATOM 5244 C C . GLY A 1 668 ? 50.633 -8.327 -44.315 1.00 40.59 668 GLY A C 1
ATOM 5245 O O . GLY A 1 668 ? 50.594 -9.534 -44.512 1.00 40.59 668 GLY A O 1
ATOM 5246 N N . LEU A 1 669 ? 49.553 -7.608 -44.005 1.00 33.88 669 LEU A N 1
ATOM 5247 C CA . LEU A 1 669 ? 48.176 -8.083 -44.166 1.00 33.88 669 LEU A CA 1
ATOM 5248 C C . LEU A 1 669 ? 47.323 -6.953 -44.759 1.00 33.88 669 LEU A C 1
ATOM 5250 O O . LEU A 1 669 ? 46.605 -6.228 -44.072 1.00 33.88 669 LEU A O 1
ATOM 5254 N N . GLY A 1 670 ? 47.420 -6.798 -46.076 1.00 40.03 670 GLY A N 1
ATOM 5255 C CA . GLY A 1 670 ? 46.438 -6.044 -46.838 1.00 40.03 670 GLY A CA 1
ATOM 5256 C C . GLY A 1 670 ? 45.159 -6.860 -46.966 1.00 40.03 670 GLY A C 1
ATOM 5257 O O . GLY A 1 670 ? 45.018 -7.538 -47.966 1.00 40.03 670 GLY A O 1
ATOM 5258 N N . GLU A 1 671 ? 44.281 -6.831 -45.955 1.00 37.44 671 GLU A N 1
ATOM 5259 C CA . GLU A 1 671 ? 42.843 -7.158 -46.085 1.00 37.44 671 GLU A CA 1
ATOM 5260 C C . GLU A 1 671 ? 42.011 -6.891 -44.807 1.00 37.44 671 GLU A C 1
ATOM 5262 O O . GLU A 1 671 ? 41.046 -7.584 -44.514 1.00 37.44 671 GLU A O 1
ATOM 5267 N N . ILE A 1 672 ? 42.324 -5.848 -44.027 1.00 37.62 672 ILE A N 1
ATOM 5268 C CA . ILE A 1 672 ? 41.436 -5.394 -42.931 1.00 37.62 672 ILE A CA 1
ATOM 5269 C C . ILE A 1 672 ? 41.014 -3.943 -43.187 1.00 37.62 672 ILE A C 1
ATOM 5271 O O . ILE A 1 672 ? 41.227 -3.026 -42.401 1.00 37.62 672 ILE A O 1
ATOM 5275 N N . ARG A 1 673 ? 40.398 -3.725 -44.354 1.00 46.50 673 ARG A N 1
ATOM 5276 C CA . ARG A 1 673 ? 39.455 -2.622 -44.579 1.00 46.50 673 ARG A CA 1
ATOM 5277 C C . ARG A 1 673 ? 38.077 -3.147 -44.184 1.00 46.50 673 ARG A C 1
ATOM 5279 O O . ARG A 1 673 ? 37.498 -3.831 -45.016 1.00 46.50 673 ARG A O 1
ATOM 5286 N N . LYS A 1 674 ? 37.568 -2.864 -42.973 1.00 49.34 674 LYS A N 1
ATOM 5287 C CA . LYS A 1 674 ? 36.120 -2.918 -42.614 1.00 49.34 674 LYS A CA 1
ATOM 5288 C C . LYS A 1 674 ? 35.861 -2.660 -41.115 1.00 49.34 674 LYS A C 1
ATOM 5290 O O . LYS A 1 674 ? 35.299 -3.482 -40.413 1.00 49.34 674 LYS A O 1
ATOM 5295 N N . ALA A 1 675 ? 36.178 -1.467 -40.628 1.00 52.41 675 ALA A N 1
ATOM 5296 C CA . ALA A 1 675 ? 35.469 -0.902 -39.479 1.00 52.41 675 ALA A CA 1
ATOM 5297 C C . ALA A 1 675 ? 35.065 0.514 -39.883 1.00 52.41 675 ALA A C 1
ATOM 5299 O O . ALA A 1 675 ? 35.916 1.254 -40.360 1.00 52.41 675 ALA A O 1
ATOM 5300 N N . CYS A 1 676 ? 33.781 0.876 -39.778 1.00 65.06 676 CYS A N 1
ATOM 5301 C CA . CYS A 1 676 ? 33.286 2.226 -40.070 1.00 65.06 676 CYS A CA 1
ATOM 5302 C C . CYS A 1 676 ? 33.075 2.968 -38.739 1.00 65.06 676 CYS A C 1
ATOM 5304 O O . CYS A 1 676 ? 31.956 3.006 -38.217 1.00 65.06 676 CYS A O 1
ATOM 5306 N N . PRO A 1 677 ? 34.131 3.548 -38.133 1.00 63.50 677 PRO A N 1
ATOM 5307 C CA . PRO A 1 677 ? 34.087 3.994 -36.742 1.00 63.50 677 PRO A CA 1
ATOM 5308 C C . PRO A 1 677 ? 33.180 5.222 -36.597 1.00 63.50 677 PRO A C 1
ATOM 5310 O O . PRO A 1 677 ? 32.550 5.430 -35.563 1.00 63.50 677 PRO A O 1
ATOM 5313 N N . ARG A 1 678 ? 33.059 6.022 -37.668 1.00 69.38 678 ARG A N 1
ATOM 5314 C CA . ARG A 1 678 ? 32.175 7.193 -37.739 1.00 69.38 678 ARG A CA 1
ATOM 5315 C C . ARG A 1 678 ? 30.696 6.811 -37.617 1.00 69.38 678 ARG A C 1
ATOM 5317 O O . ARG A 1 678 ? 29.975 7.482 -36.881 1.00 69.38 678 ARG A O 1
ATOM 5324 N N . ALA A 1 679 ? 30.262 5.728 -38.267 1.00 70.44 679 ALA A N 1
ATOM 5325 C CA . ALA A 1 679 ? 28.886 5.238 -38.159 1.00 70.44 679 ALA A CA 1
ATOM 5326 C C . ALA A 1 679 ? 28.571 4.776 -36.727 1.00 70.44 679 ALA A C 1
ATOM 5328 O O . ALA A 1 679 ? 27.524 5.116 -36.180 1.00 70.44 679 ALA A O 1
ATOM 5329 N N . TYR A 1 680 ? 29.521 4.086 -36.088 1.00 67.44 680 TYR A N 1
ATOM 5330 C CA . TYR A 1 680 ? 29.416 3.646 -34.696 1.00 67.44 680 TYR A CA 1
ATOM 5331 C C . TYR A 1 680 ? 29.278 4.823 -33.716 1.00 67.44 680 TYR A C 1
ATOM 5333 O O . TYR A 1 680 ? 28.381 4.844 -32.867 1.00 67.44 680 TYR A O 1
ATOM 5341 N N . ILE A 1 681 ? 30.131 5.841 -33.855 1.00 74.00 681 ILE A N 1
ATOM 5342 C CA . ILE A 1 681 ? 30.097 7.040 -33.007 1.00 74.00 681 ILE A CA 1
ATOM 5343 C C . ILE A 1 681 ? 28.777 7.797 -33.194 1.00 74.00 681 ILE A C 1
ATOM 5345 O O . ILE A 1 681 ? 28.154 8.193 -32.214 1.00 74.00 681 ILE A O 1
ATOM 5349 N N . LEU A 1 682 ? 28.298 7.966 -34.428 1.00 80.94 682 LEU A N 1
ATOM 5350 C CA . LEU A 1 682 ? 27.026 8.647 -34.663 1.00 80.94 682 LEU A CA 1
ATOM 5351 C C . LEU A 1 682 ? 25.829 7.855 -34.111 1.00 80.94 682 LEU A C 1
ATOM 5353 O O . LEU A 1 682 ? 24.996 8.427 -33.409 1.00 80.94 682 LEU A O 1
ATOM 5357 N N . ALA A 1 683 ? 25.752 6.550 -34.384 1.00 75.50 683 ALA A N 1
ATOM 5358 C CA . ALA A 1 683 ? 24.672 5.685 -33.908 1.00 75.50 683 ALA A CA 1
ATOM 5359 C C . ALA A 1 683 ? 24.573 5.677 -32.373 1.00 75.50 683 ALA A C 1
ATOM 5361 O O . ALA A 1 683 ? 23.482 5.810 -31.811 1.00 75.50 683 ALA A O 1
ATOM 5362 N N . SER A 1 684 ? 25.718 5.576 -31.693 1.00 73.94 684 SER A N 1
ATOM 5363 C CA . SER A 1 684 ? 25.802 5.637 -30.229 1.00 73.94 684 SER A CA 1
ATOM 5364 C C . SER A 1 684 ? 25.436 7.014 -29.667 1.00 73.94 684 SER A C 1
ATOM 5366 O O . SER A 1 684 ? 24.729 7.073 -28.662 1.00 73.94 684 SER A O 1
ATOM 5368 N N . ILE A 1 685 ? 25.827 8.114 -30.324 1.00 82.19 685 ILE A N 1
ATOM 5369 C CA . ILE A 1 685 ? 25.430 9.476 -29.931 1.00 82.19 685 ILE A CA 1
ATOM 5370 C C . ILE A 1 685 ? 23.913 9.659 -30.049 1.00 82.19 685 ILE A C 1
ATOM 5372 O O . ILE A 1 685 ? 23.281 10.087 -29.085 1.00 82.19 685 ILE A O 1
ATOM 5376 N N . LEU A 1 686 ? 23.312 9.329 -31.197 1.00 84.88 686 LEU A N 1
ATOM 5377 C CA . LEU A 1 686 ? 21.873 9.519 -31.420 1.00 84.88 686 LEU A CA 1
ATOM 5378 C C . LEU A 1 686 ? 21.045 8.684 -30.438 1.00 84.88 686 LEU A C 1
ATOM 5380 O O . LEU A 1 686 ? 20.176 9.217 -29.745 1.00 84.88 686 LEU A O 1
ATOM 5384 N N . THR A 1 687 ? 21.372 7.397 -30.311 1.00 83.75 687 THR A N 1
ATOM 5385 C CA . THR A 1 687 ? 20.725 6.487 -29.355 1.00 83.75 687 THR A CA 1
ATOM 5386 C C . THR A 1 687 ? 20.908 6.983 -27.917 1.00 83.75 687 THR A C 1
ATOM 5388 O O . THR A 1 687 ? 19.950 7.014 -27.144 1.00 83.75 687 THR A O 1
ATOM 5391 N N . GLY A 1 688 ? 22.111 7.447 -27.566 1.00 83.31 688 GLY A N 1
ATOM 5392 C CA . GLY A 1 688 ? 22.427 8.005 -26.252 1.00 83.31 688 GLY A CA 1
ATOM 5393 C C . GLY A 1 688 ? 21.619 9.258 -25.913 1.00 83.31 688 GLY A C 1
ATOM 5394 O O . GLY A 1 688 ? 21.106 9.359 -24.801 1.00 83.31 688 GLY A O 1
ATOM 5395 N N . VAL A 1 689 ? 21.431 10.178 -26.866 1.00 88.75 689 VAL A N 1
ATOM 5396 C CA . VAL A 1 689 ? 20.608 11.386 -26.669 1.00 88.75 689 VAL A CA 1
ATOM 5397 C C . VAL A 1 689 ? 19.154 11.017 -26.386 1.00 88.75 689 VAL A C 1
ATOM 5399 O O . VAL A 1 689 ? 18.578 11.528 -25.427 1.00 88.75 689 VAL A O 1
ATOM 5402 N N . SER A 1 690 ? 18.574 10.086 -27.149 1.00 89.50 690 SER A N 1
ATOM 5403 C CA . SER A 1 690 ? 17.212 9.601 -26.887 1.00 89.50 690 SER A CA 1
ATOM 5404 C C . SER A 1 690 ? 17.082 9.008 -25.480 1.00 89.50 690 SER A C 1
ATOM 5406 O O . SER A 1 690 ? 16.142 9.342 -24.759 1.00 89.50 690 SER A O 1
ATOM 5408 N N . GLN A 1 691 ? 18.033 8.169 -25.051 1.00 87.06 691 GLN A N 1
ATOM 5409 C CA . GLN A 1 691 ? 18.003 7.559 -23.714 1.00 87.06 691 GLN A CA 1
ATOM 5410 C C . GLN A 1 691 ? 18.244 8.575 -22.583 1.00 87.06 691 GLN A C 1
ATOM 5412 O O . GLN A 1 691 ? 17.656 8.456 -21.508 1.00 87.06 691 GLN A O 1
ATOM 5417 N N . LEU A 1 692 ? 19.057 9.610 -22.813 1.00 86.56 692 LEU A N 1
ATOM 5418 C CA . LEU A 1 692 ? 19.280 10.682 -21.842 1.00 86.56 692 LEU A CA 1
ATOM 5419 C C . LEU A 1 692 ? 18.021 11.535 -21.642 1.00 86.56 692 LEU A C 1
ATOM 5421 O O . LEU A 1 692 ? 17.635 11.816 -20.508 1.00 86.56 692 LEU A O 1
ATOM 5425 N N . ILE A 1 693 ? 17.352 11.919 -22.731 1.00 90.75 693 ILE A N 1
ATOM 5426 C CA . ILE A 1 693 ? 16.084 12.653 -22.651 1.00 90.75 693 ILE A CA 1
ATOM 5427 C C . ILE A 1 693 ? 14.999 11.794 -21.995 1.00 90.75 693 ILE A C 1
ATOM 5429 O O . ILE A 1 693 ? 14.266 12.290 -21.137 1.00 90.75 693 ILE A O 1
ATOM 5433 N N . ALA A 1 694 ? 14.933 10.505 -22.337 1.00 87.00 694 ALA A N 1
ATOM 5434 C CA . ALA A 1 694 ? 14.055 9.546 -21.676 1.00 87.00 694 ALA A CA 1
ATOM 5435 C C . ALA A 1 694 ? 14.280 9.535 -20.151 1.00 87.00 694 ALA A C 1
ATOM 5437 O O . ALA A 1 694 ? 13.324 9.646 -19.383 1.00 87.00 694 ALA A O 1
ATOM 5438 N N . LEU A 1 695 ? 15.538 9.491 -19.700 1.00 84.88 695 LEU A N 1
ATOM 5439 C CA . LEU A 1 695 ? 15.887 9.518 -18.278 1.00 84.88 695 LEU A CA 1
ATOM 5440 C C . LEU A 1 695 ? 15.373 10.783 -17.572 1.00 84.88 695 LEU A C 1
ATOM 5442 O O . LEU A 1 695 ? 14.766 10.690 -16.506 1.00 84.88 695 LEU A O 1
ATOM 5446 N N . ILE A 1 696 ? 15.587 11.956 -18.173 1.00 87.88 696 ILE A N 1
ATOM 5447 C CA . ILE A 1 696 ? 15.161 13.249 -17.610 1.00 87.88 696 ILE A CA 1
ATOM 5448 C C . ILE A 1 696 ? 13.630 13.339 -17.545 1.00 87.88 696 ILE A C 1
ATOM 5450 O O . ILE A 1 696 ? 13.075 13.875 -16.585 1.00 87.88 696 ILE A O 1
ATOM 5454 N N . ALA A 1 697 ? 12.933 12.792 -18.541 1.00 87.81 697 ALA A N 1
ATOM 5455 C CA . ALA A 1 697 ? 11.479 12.828 -18.611 1.00 87.81 697 ALA A CA 1
ATOM 5456 C C . ALA A 1 697 ? 10.789 11.796 -17.692 1.00 87.81 697 ALA A C 1
ATOM 5458 O O . ALA A 1 697 ? 9.628 11.999 -17.323 1.00 87.81 697 ALA A O 1
ATOM 5459 N N . ALA A 1 698 ? 11.469 10.721 -17.266 1.00 83.88 698 ALA A N 1
ATOM 5460 C CA . ALA A 1 698 ? 10.866 9.636 -16.478 1.00 83.88 698 ALA A CA 1
ATOM 5461 C C . ALA A 1 698 ? 10.172 10.103 -15.175 1.00 83.88 698 ALA A C 1
ATOM 5463 O O . ALA A 1 698 ? 9.006 9.740 -14.959 1.00 83.88 698 ALA A O 1
ATOM 5464 N N . PRO A 1 699 ? 10.796 10.947 -14.320 1.00 82.44 699 PRO A N 1
ATOM 5465 C CA . PRO A 1 699 ? 10.152 11.441 -13.101 1.00 82.44 699 PRO A CA 1
ATOM 5466 C C . PRO A 1 699 ? 8.957 12.354 -13.396 1.00 82.44 699 PRO A C 1
ATOM 5468 O O . PRO A 1 699 ? 7.948 12.300 -12.687 1.00 82.44 699 PRO A O 1
ATOM 5471 N N . ALA A 1 700 ? 9.042 13.157 -14.463 1.00 85.31 700 ALA A N 1
ATOM 5472 C CA . ALA A 1 700 ? 7.963 14.044 -14.883 1.00 85.31 700 ALA A CA 1
ATOM 5473 C C . ALA A 1 700 ? 6.721 13.240 -15.293 1.00 85.31 700 ALA A C 1
ATOM 5475 O O . ALA A 1 700 ? 5.631 13.508 -14.789 1.00 85.31 700 ALA A O 1
ATOM 5476 N N . PHE A 1 701 ? 6.873 12.197 -16.116 1.00 86.81 701 PHE A N 1
ATOM 5477 C CA . PHE A 1 701 ? 5.761 11.306 -16.469 1.00 86.81 701 PHE A CA 1
ATOM 5478 C C . PHE A 1 701 ? 5.212 10.535 -15.262 1.00 86.81 701 PHE A C 1
ATOM 5480 O O . PHE A 1 701 ? 3.993 10.387 -15.148 1.00 86.81 701 PHE A O 1
ATOM 5487 N N . GLY A 1 702 ? 6.064 10.110 -14.323 1.00 80.69 702 GLY A N 1
ATOM 5488 C CA . GLY A 1 702 ? 5.626 9.476 -13.074 1.00 80.69 702 GLY A CA 1
ATOM 5489 C C . GLY A 1 702 ? 4.744 10.392 -12.218 1.00 80.69 702 GLY A C 1
ATOM 5490 O O . GLY A 1 702 ? 3.682 9.981 -11.745 1.00 80.69 702 GLY A O 1
ATOM 5491 N N . TYR A 1 703 ? 5.137 11.661 -12.070 1.00 79.81 703 TYR A N 1
ATOM 5492 C CA . TYR A 1 703 ? 4.359 12.671 -11.347 1.00 79.81 703 TYR A CA 1
ATOM 5493 C C . TYR A 1 703 ? 3.074 13.074 -12.087 1.00 79.81 703 TYR A C 1
ATOM 5495 O O . TYR A 1 703 ? 2.001 13.160 -11.488 1.00 79.81 703 TYR A O 1
ATOM 5503 N N . LEU A 1 704 ? 3.143 13.299 -13.400 1.00 82.31 704 LEU A N 1
ATOM 5504 C CA . LEU A 1 704 ? 1.981 13.696 -14.198 1.00 82.31 704 LEU A CA 1
ATOM 5505 C C . LEU A 1 704 ? 0.916 12.593 -14.243 1.00 82.31 704 LEU A C 1
ATOM 5507 O O . LEU A 1 704 ? -0.279 12.894 -14.205 1.00 82.31 704 LEU A O 1
ATOM 5511 N N . THR A 1 705 ? 1.332 11.325 -14.261 1.00 80.19 705 THR A N 1
ATOM 5512 C CA . THR A 1 705 ? 0.423 10.166 -14.209 1.00 80.19 705 THR A CA 1
ATOM 5513 C C . THR A 1 705 ? -0.274 10.056 -12.856 1.00 80.19 705 THR A C 1
ATOM 5515 O O . THR A 1 705 ? -1.457 9.724 -12.794 1.00 80.19 705 THR A O 1
ATOM 5518 N N . ASP A 1 706 ? 0.413 10.423 -11.769 1.00 71.31 706 ASP A N 1
ATOM 5519 C CA . ASP A 1 706 ? -0.183 10.521 -10.434 1.00 71.31 706 ASP A CA 1
ATOM 5520 C C . ASP A 1 706 ? -1.290 11.588 -10.368 1.00 71.31 706 ASP A C 1
ATOM 5522 O O . ASP A 1 706 ? -2.318 11.379 -9.720 1.00 71.31 706 ASP A O 1
ATOM 5526 N N . LYS A 1 707 ? -1.101 12.712 -11.074 1.00 71.25 707 LYS A N 1
ATOM 5527 C CA . LYS A 1 707 ? -2.030 13.853 -11.097 1.00 71.25 707 LYS A CA 1
ATOM 5528 C C . LYS A 1 707 ? -3.211 13.657 -12.056 1.00 71.25 707 LYS A C 1
ATOM 5530 O O . LYS A 1 707 ? -4.329 14.051 -11.734 1.00 71.25 707 LYS A O 1
ATOM 5535 N N . SER A 1 708 ? -2.998 13.041 -13.220 1.00 68.44 708 SER A N 1
ATOM 5536 C CA . SER A 1 708 ? -3.994 12.932 -14.300 1.00 68.44 708 SER A CA 1
ATOM 5537 C C . SER A 1 708 ? -4.560 11.513 -14.458 1.00 68.44 708 SER A C 1
ATOM 5539 O O . SER A 1 708 ? -4.528 10.900 -15.526 1.00 68.44 708 SER A O 1
ATOM 5541 N N . ARG A 1 709 ? -5.122 10.989 -13.362 1.00 63.78 709 ARG A N 1
ATOM 5542 C CA . ARG A 1 709 ? -5.628 9.604 -13.268 1.00 63.78 709 ARG A CA 1
ATOM 5543 C C . ARG A 1 709 ? -6.918 9.343 -14.048 1.00 63.78 709 ARG A C 1
ATOM 5545 O O . ARG A 1 709 ? -7.233 8.199 -14.344 1.00 63.78 709 ARG A O 1
ATOM 5552 N N . ARG A 1 710 ? -7.709 10.386 -14.326 1.00 61.72 710 ARG A N 1
ATOM 5553 C CA . ARG A 1 710 ? -9.048 10.235 -14.931 1.00 61.72 710 ARG A CA 1
ATOM 5554 C C . ARG A 1 710 ? -9.001 9.861 -16.409 1.00 61.72 710 ARG A C 1
ATOM 5556 O O . ARG A 1 710 ? -9.817 9.057 -16.840 1.00 61.72 710 ARG A O 1
ATOM 5563 N N . TYR A 1 711 ? -8.069 10.448 -17.154 1.00 66.50 711 TYR A N 1
ATOM 5564 C CA . TYR A 1 711 ? -8.028 10.336 -18.614 1.00 66.50 711 TYR A CA 1
ATOM 5565 C C . TYR A 1 711 ? -6.714 9.753 -19.138 1.00 66.50 711 TYR A C 1
ATOM 5567 O O . TYR A 1 711 ? -6.525 9.696 -20.345 1.00 66.50 711 TYR A O 1
ATOM 5575 N N . ASN A 1 712 ? -5.793 9.348 -18.251 1.00 81.44 712 ASN A N 1
ATOM 5576 C CA . ASN A 1 712 ? -4.457 8.871 -18.623 1.00 81.44 712 ASN A CA 1
ATOM 5577 C C . ASN A 1 712 ? -3.748 9.818 -19.613 1.00 81.44 712 ASN A C 1
ATOM 5579 O O . ASN A 1 712 ? -3.013 9.373 -20.491 1.00 81.44 712 ASN A O 1
ATOM 5583 N N . VAL A 1 713 ? -3.965 11.135 -19.466 1.00 87.44 713 VAL A N 1
ATOM 5584 C CA . VAL A 1 713 ? -3.452 12.172 -20.383 1.00 87.44 713 VAL A CA 1
ATOM 5585 C C . VAL A 1 713 ? -1.950 12.032 -20.660 1.00 87.44 713 VAL A C 1
ATOM 5587 O O . VAL A 1 713 ? -1.568 12.159 -21.819 1.00 87.44 713 VAL A O 1
ATOM 5590 N N . PRO A 1 714 ? -1.083 11.720 -19.675 1.00 89.69 714 PRO A N 1
ATOM 5591 C CA . PRO A 1 714 ? 0.349 11.578 -19.930 1.00 89.69 714 PRO A CA 1
ATOM 5592 C C . PRO A 1 714 ? 0.683 10.436 -20.900 1.00 89.69 714 PRO A C 1
ATOM 5594 O O . PRO A 1 714 ? 1.567 10.601 -21.735 1.00 89.69 714 PRO A O 1
ATOM 5597 N N . LEU A 1 715 ? -0.061 9.323 -20.860 1.00 90.31 715 LEU A N 1
ATOM 5598 C CA . LEU A 1 715 ? 0.092 8.223 -21.820 1.00 90.31 715 LEU A CA 1
ATOM 5599 C C . LEU A 1 715 ? -0.310 8.667 -23.235 1.00 90.31 715 LEU A C 1
ATOM 5601 O O . LEU A 1 715 ? 0.379 8.341 -24.196 1.00 90.31 715 LEU A O 1
ATOM 5605 N N . LEU A 1 716 ? -1.393 9.445 -23.358 1.00 92.62 716 LEU A N 1
ATOM 5606 C CA . LEU A 1 716 ? -1.856 9.986 -24.643 1.00 92.62 716 LEU A CA 1
ATOM 5607 C C . LEU A 1 716 ? -0.850 10.975 -25.237 1.00 92.62 716 LEU A C 1
ATOM 5609 O O . LEU A 1 716 ? -0.541 10.907 -26.422 1.00 92.62 716 LEU A O 1
ATOM 5613 N N . VAL A 1 717 ? -0.301 11.866 -24.410 1.00 93.50 717 VAL A N 1
ATOM 5614 C CA . VAL A 1 717 ? 0.739 12.813 -24.833 1.00 93.50 717 VAL A CA 1
ATOM 5615 C C . VAL A 1 717 ? 1.986 12.061 -25.298 1.00 93.50 717 VAL A C 1
ATOM 5617 O O . VAL A 1 717 ? 2.515 12.377 -26.359 1.00 93.50 717 VAL A O 1
ATOM 5620 N N . ALA A 1 718 ? 2.425 11.035 -24.564 1.00 93.94 718 ALA A N 1
ATOM 5621 C CA . ALA A 1 718 ? 3.568 10.212 -24.959 1.00 93.94 718 ALA A CA 1
ATOM 5622 C C . ALA A 1 718 ? 3.337 9.473 -26.289 1.00 93.94 718 ALA A C 1
ATOM 5624 O O . ALA A 1 718 ? 4.240 9.417 -27.126 1.00 93.94 718 ALA A O 1
ATOM 5625 N N . ALA A 1 719 ? 2.128 8.948 -26.505 1.00 94.69 719 ALA A N 1
ATOM 5626 C CA . ALA A 1 719 ? 1.748 8.298 -27.754 1.00 94.69 719 ALA A CA 1
ATOM 5627 C C . ALA A 1 719 ? 1.726 9.296 -28.926 1.00 94.69 719 ALA A C 1
ATOM 5629 O O . ALA A 1 719 ? 2.306 9.022 -29.971 1.00 94.69 719 ALA A O 1
ATOM 5630 N N . LEU A 1 720 ? 1.146 10.488 -28.745 1.00 96.19 720 LEU A N 1
ATOM 5631 C CA . LEU A 1 720 ? 1.130 11.540 -29.769 1.00 96.19 720 LEU A CA 1
ATOM 5632 C C . LEU A 1 720 ? 2.546 12.000 -30.141 1.00 96.19 720 LEU A C 1
ATOM 5634 O O . LEU A 1 720 ? 2.884 12.079 -31.321 1.00 96.19 720 LEU A O 1
ATOM 5638 N N . VAL A 1 721 ? 3.385 12.261 -29.135 1.00 96.44 721 VAL A N 1
ATOM 5639 C CA . VAL A 1 721 ? 4.803 12.598 -29.330 1.00 96.44 721 VAL A CA 1
ATOM 5640 C C . VAL A 1 721 ? 5.530 11.474 -30.075 1.00 96.44 721 VAL A C 1
ATOM 5642 O O . VAL A 1 721 ? 6.359 11.756 -30.935 1.00 96.44 721 VAL A O 1
ATOM 5645 N N . GLY A 1 722 ? 5.176 10.214 -29.807 1.00 94.31 722 GLY A N 1
ATOM 5646 C CA . GLY A 1 722 ? 5.692 9.046 -30.521 1.00 94.31 722 GLY A CA 1
ATOM 5647 C C . GLY A 1 722 ? 5.319 9.015 -31.991 1.00 94.31 722 GLY A C 1
ATOM 5648 O O . GLY A 1 722 ? 6.196 8.828 -32.829 1.00 94.31 722 GLY A O 1
ATOM 5649 N N . VAL A 1 723 ? 4.043 9.243 -32.318 1.00 96.44 723 VAL A N 1
ATOM 5650 C CA . VAL A 1 723 ? 3.582 9.332 -33.713 1.00 96.44 723 VAL A CA 1
ATOM 5651 C C . VAL A 1 723 ? 4.396 10.384 -34.461 1.00 96.44 723 VAL A C 1
ATOM 5653 O O . VAL A 1 723 ? 4.983 10.082 -35.494 1.00 96.44 723 VAL A O 1
ATOM 5656 N N . VAL A 1 724 ? 4.495 11.596 -33.910 1.00 96.31 724 VAL A N 1
ATOM 5657 C CA . VAL A 1 724 ? 5.233 12.697 -34.545 1.00 96.31 724 VAL A CA 1
ATOM 5658 C C . VAL A 1 724 ? 6.724 12.373 -34.664 1.00 96.31 724 VAL A C 1
ATOM 5660 O O . VAL A 1 724 ? 7.298 12.544 -35.735 1.00 96.31 724 VAL A O 1
ATOM 5663 N N . GLY A 1 725 ? 7.351 11.878 -33.595 1.00 94.38 725 GLY A N 1
ATOM 5664 C CA . GLY A 1 725 ? 8.782 11.581 -33.562 1.00 94.38 725 GLY A CA 1
ATOM 5665 C C . GLY A 1 725 ? 9.188 10.486 -34.547 1.00 94.38 725 GLY A C 1
ATOM 5666 O O . GLY A 1 725 ? 10.115 10.681 -35.331 1.00 94.38 725 GLY A O 1
ATOM 5667 N N . TYR A 1 726 ? 8.484 9.352 -34.554 1.00 94.25 726 TYR A N 1
ATOM 5668 C CA . TYR A 1 726 ? 8.810 8.238 -35.446 1.00 94.25 726 TYR A CA 1
ATOM 5669 C C . TYR A 1 726 ? 8.503 8.547 -36.919 1.00 94.25 726 TYR A C 1
ATOM 5671 O O . TYR A 1 726 ? 9.298 8.173 -37.779 1.00 94.25 726 TYR A O 1
ATOM 5679 N N . LEU A 1 727 ? 7.422 9.281 -37.222 1.00 94.00 727 LEU A N 1
ATOM 5680 C CA . LEU A 1 727 ? 7.176 9.781 -38.583 1.00 94.00 727 LEU A CA 1
ATOM 5681 C C . LEU A 1 727 ? 8.287 10.731 -39.034 1.00 94.00 727 LEU A C 1
ATOM 5683 O O . LEU A 1 727 ? 8.789 10.598 -40.147 1.00 94.00 727 LEU A O 1
ATOM 5687 N N . ALA A 1 728 ? 8.694 11.661 -38.165 1.00 91.81 728 ALA A N 1
ATOM 5688 C CA . ALA A 1 728 ? 9.765 12.600 -38.469 1.00 91.81 728 ALA A CA 1
ATOM 5689 C C . ALA A 1 728 ? 11.087 11.873 -38.741 1.00 91.81 728 ALA A C 1
ATOM 5691 O O . ALA A 1 728 ? 11.749 12.203 -39.717 1.00 91.81 728 ALA A O 1
ATOM 5692 N N . PHE A 1 729 ? 11.446 10.861 -37.940 1.00 90.94 729 PHE A N 1
ATOM 5693 C CA . PHE A 1 729 ? 12.673 10.091 -38.161 1.00 90.94 729 PHE A CA 1
ATOM 5694 C C . PHE A 1 729 ? 12.626 9.268 -39.454 1.00 90.94 729 PHE A C 1
ATOM 5696 O O . PHE A 1 729 ? 13.601 9.251 -40.197 1.00 90.94 729 PHE A O 1
ATOM 5703 N N . GLY A 1 730 ? 11.496 8.620 -39.755 1.00 88.06 730 GLY A N 1
ATOM 5704 C CA . GLY A 1 730 ? 11.333 7.833 -40.983 1.00 88.06 730 GLY A CA 1
ATOM 5705 C C . GLY A 1 730 ? 11.389 8.661 -42.273 1.00 88.06 730 GLY A C 1
ATOM 5706 O O . GLY A 1 730 ? 11.716 8.120 -43.324 1.00 88.06 730 GLY A O 1
ATOM 5707 N N . LEU A 1 731 ? 11.099 9.964 -42.192 1.00 89.31 731 LEU A N 1
ATOM 5708 C CA . LEU A 1 731 ? 11.165 10.914 -43.310 1.00 89.31 731 LEU A CA 1
ATOM 5709 C C . LEU A 1 731 ? 12.492 11.693 -43.375 1.00 89.31 731 LEU A C 1
ATOM 5711 O O . LEU A 1 731 ? 12.643 12.547 -44.249 1.00 89.31 731 LEU A O 1
ATOM 5715 N N . LEU A 1 732 ? 13.441 11.449 -42.460 1.00 85.06 732 LEU A N 1
ATOM 5716 C CA . LEU A 1 732 ? 14.721 12.161 -42.456 1.00 85.06 732 LEU A CA 1
ATOM 5717 C C . LEU A 1 732 ? 15.548 11.806 -43.707 1.00 85.06 732 LEU A C 1
ATOM 5719 O O . LEU A 1 732 ? 15.831 10.628 -43.923 1.00 85.06 732 LEU A O 1
ATOM 5723 N N . PRO A 1 733 ? 16.018 12.804 -44.485 1.00 78.00 733 PRO A N 1
ATOM 5724 C CA . PRO A 1 733 ? 16.856 12.559 -45.662 1.00 78.00 733 PRO A CA 1
ATOM 5725 C C . PRO A 1 733 ? 18.238 11.996 -45.313 1.00 78.00 733 PRO A C 1
ATOM 5727 O O . PRO A 1 733 ? 18.766 11.148 -46.026 1.00 78.00 733 PRO A O 1
ATOM 5730 N N . ASN A 1 734 ? 18.835 12.469 -44.214 1.00 81.31 734 ASN A N 1
ATOM 5731 C CA . ASN A 1 734 ? 20.090 11.949 -43.685 1.00 81.31 734 ASN A CA 1
ATOM 5732 C C . ASN A 1 734 ? 20.128 12.030 -42.143 1.00 81.31 734 ASN A C 1
ATOM 5734 O O . ASN A 1 734 ? 19.502 12.912 -41.550 1.00 81.31 734 ASN A O 1
ATOM 5738 N N . PRO A 1 735 ? 20.854 11.114 -41.471 1.00 79.25 735 PRO A N 1
ATOM 5739 C CA . PRO A 1 735 ? 20.973 11.089 -40.012 1.00 79.25 735 PRO A CA 1
ATOM 5740 C C . PRO A 1 735 ? 22.153 11.919 -39.467 1.00 79.25 735 PRO A C 1
ATOM 5742 O O . PRO A 1 735 ? 22.449 11.855 -38.272 1.00 79.25 735 PRO A O 1
ATOM 5745 N N . GLN A 1 736 ? 22.879 12.660 -40.312 1.00 80.38 736 GLN A N 1
ATOM 5746 C CA . GLN A 1 736 ? 24.076 13.393 -39.898 1.00 80.38 736 GLN A CA 1
ATOM 5747 C C . GLN A 1 736 ? 23.720 14.720 -39.221 1.00 80.38 736 GLN A C 1
ATOM 5749 O O . GLN A 1 736 ? 22.861 15.461 -39.682 1.00 80.38 736 GLN A O 1
ATOM 5754 N N . PHE A 1 737 ? 24.441 15.058 -38.149 1.00 79.00 737 PHE A N 1
ATOM 5755 C CA . PHE A 1 737 ? 24.318 16.364 -37.482 1.00 79.00 737 PHE A CA 1
ATOM 5756 C C . PHE A 1 737 ? 25.478 17.325 -37.799 1.00 79.00 737 PHE A C 1
ATOM 5758 O O . PHE A 1 737 ? 25.417 18.499 -37.444 1.00 79.00 737 PHE A O 1
ATOM 5765 N N . LYS A 1 738 ? 26.551 16.828 -38.429 1.00 68.12 738 LYS A N 1
ATOM 5766 C CA . LYS A 1 738 ? 27.735 17.590 -38.859 1.00 68.12 738 LYS A CA 1
ATOM 5767 C C . LYS A 1 738 ? 28.078 17.198 -40.297 1.00 68.12 738 LYS A C 1
ATOM 5769 O O . LYS A 1 738 ? 28.210 16.008 -40.565 1.00 68.12 738 LYS A O 1
ATOM 5774 N N . GLY A 1 739 ? 28.241 18.187 -41.175 1.00 68.88 739 GLY A N 1
ATOM 5775 C CA . GLY A 1 739 ? 28.530 18.018 -42.606 1.00 68.88 739 GLY A CA 1
ATOM 5776 C C . GLY A 1 739 ? 27.742 19.020 -43.467 1.00 68.88 739 GLY A C 1
ATOM 5777 O O . GLY A 1 739 ? 26.874 19.701 -42.921 1.00 68.88 739 GLY A O 1
ATOM 5778 N N . PRO A 1 740 ? 28.026 19.126 -44.779 1.00 60.53 740 PRO A N 1
ATOM 5779 C CA . PRO A 1 740 ? 27.344 20.057 -45.689 1.00 60.53 740 PRO A CA 1
ATOM 5780 C C . PRO A 1 740 ? 25.833 19.793 -45.827 1.00 60.53 740 PRO A C 1
ATOM 5782 O O . PRO A 1 740 ? 25.079 20.747 -45.983 1.00 60.53 740 PRO A O 1
ATOM 5785 N N . ASP A 1 741 ? 25.391 18.541 -45.653 1.00 67.06 741 ASP A N 1
ATOM 5786 C CA . ASP A 1 741 ? 23.970 18.152 -45.672 1.00 67.06 741 ASP A CA 1
ATOM 5787 C C . ASP A 1 741 ? 23.399 17.832 -44.273 1.00 67.06 741 ASP A C 1
ATOM 5789 O O . ASP A 1 741 ? 22.253 17.401 -44.151 1.00 67.06 741 ASP A O 1
ATOM 5793 N N . GLY A 1 742 ? 24.183 18.006 -43.201 1.00 70.44 742 GLY A N 1
ATOM 5794 C CA . GLY A 1 742 ? 23.804 17.592 -41.847 1.00 70.44 742 GLY A CA 1
ATOM 5795 C C . GLY A 1 742 ? 22.869 18.580 -41.142 1.00 70.44 742 GLY A C 1
ATOM 5796 O O . GLY A 1 742 ? 23.107 19.786 -41.144 1.00 70.44 742 GLY A O 1
ATOM 5797 N N . ASN A 1 743 ? 21.836 18.073 -40.463 1.00 81.44 743 ASN A N 1
ATOM 5798 C CA . ASN A 1 743 ? 20.863 18.885 -39.730 1.00 81.44 743 ASN A CA 1
ATOM 5799 C C . ASN A 1 743 ? 20.895 18.582 -38.222 1.00 81.44 743 ASN A C 1
ATOM 5801 O O . ASN A 1 743 ? 20.630 17.462 -37.783 1.00 81.44 743 ASN A O 1
ATOM 5805 N N . ALA A 1 744 ? 21.136 19.601 -37.390 1.00 82.50 744 ALA A N 1
ATOM 5806 C CA . ALA A 1 744 ? 21.071 19.468 -35.930 1.00 82.50 744 ALA A CA 1
ATOM 5807 C C . ALA A 1 744 ? 19.660 19.101 -35.413 1.00 82.50 744 ALA A C 1
ATOM 5809 O O . ALA A 1 744 ? 19.521 18.593 -34.298 1.00 82.50 744 ALA A O 1
ATOM 5810 N N . GLY A 1 745 ? 18.618 19.293 -36.230 1.00 83.56 745 GLY A N 1
ATOM 5811 C CA . GLY A 1 745 ? 17.236 18.896 -35.951 1.00 83.56 745 GLY A CA 1
ATOM 5812 C C . GLY A 1 745 ? 17.048 17.399 -35.675 1.00 83.56 745 GLY A C 1
ATOM 5813 O O . GLY A 1 745 ? 16.085 17.035 -35.000 1.00 83.56 745 GLY A O 1
ATOM 5814 N N . VAL A 1 746 ? 17.991 16.537 -36.080 1.00 88.75 746 VAL A N 1
ATOM 5815 C CA . VAL A 1 746 ? 17.978 15.103 -35.735 1.00 88.75 746 VAL A CA 1
ATOM 5816 C C . VAL A 1 746 ? 17.961 14.900 -34.213 1.00 88.75 746 VAL A C 1
ATOM 5818 O O . VAL A 1 746 ? 17.264 14.013 -33.728 1.00 88.75 746 VAL A O 1
ATOM 5821 N N . PHE A 1 747 ? 18.620 15.756 -33.422 1.00 90.81 747 PHE A N 1
ATOM 5822 C CA . PHE A 1 747 ? 18.583 15.654 -31.955 1.00 90.81 747 PHE A CA 1
ATOM 5823 C C . PHE A 1 747 ? 17.205 15.953 -31.358 1.00 90.81 747 PHE A C 1
ATOM 5825 O O . PHE A 1 747 ? 16.834 15.340 -30.359 1.00 90.81 747 PHE A O 1
ATOM 5832 N N . ILE A 1 748 ? 16.431 16.854 -31.972 1.00 91.88 748 ILE A N 1
ATOM 5833 C CA . ILE A 1 748 ? 15.051 17.139 -31.553 1.00 91.88 748 ILE A CA 1
ATOM 5834 C C . ILE A 1 748 ? 14.180 15.917 -31.832 1.00 91.88 748 ILE A C 1
ATOM 5836 O O . ILE A 1 748 ? 13.421 15.493 -30.964 1.00 91.88 748 ILE A O 1
ATOM 5840 N N . VAL A 1 749 ? 14.338 15.300 -33.004 1.00 92.56 749 VAL A N 1
ATOM 5841 C CA . VAL A 1 749 ? 13.638 14.057 -33.346 1.00 92.56 749 VAL A CA 1
ATOM 5842 C C . VAL A 1 749 ? 13.999 12.953 -32.347 1.00 92.56 749 VAL A C 1
ATOM 5844 O O . VAL A 1 749 ? 13.104 12.366 -31.743 1.00 92.56 749 VAL A O 1
ATOM 5847 N N . MET A 1 750 ? 15.289 12.748 -32.060 1.00 92.38 750 MET A N 1
ATOM 5848 C CA . MET A 1 750 ? 15.746 11.786 -31.047 1.00 92.38 750 MET A CA 1
ATOM 5849 C C . MET A 1 750 ? 15.185 12.074 -29.646 1.00 92.38 750 MET A C 1
ATOM 5851 O O . MET A 1 750 ? 14.853 11.141 -28.915 1.00 92.38 750 MET A O 1
ATOM 5855 N N . ALA A 1 751 ? 15.027 13.346 -29.270 1.00 93.31 751 ALA A N 1
ATOM 5856 C CA . ALA A 1 751 ? 14.391 13.726 -28.012 1.00 93.31 751 ALA A CA 1
ATOM 5857 C C . ALA A 1 751 ? 12.909 13.311 -27.970 1.00 93.31 751 ALA A C 1
ATOM 5859 O O . ALA A 1 751 ? 12.456 12.781 -26.954 1.00 93.31 751 ALA A O 1
ATOM 5860 N N . LEU A 1 752 ? 12.162 13.484 -29.067 1.00 95.12 752 LEU A N 1
ATOM 5861 C CA . LEU A 1 752 ? 10.762 13.050 -29.167 1.00 95.12 752 LEU A CA 1
ATOM 5862 C C . LEU A 1 752 ? 10.629 11.525 -29.046 1.00 95.12 752 LEU A C 1
ATOM 5864 O O . LEU A 1 752 ? 9.762 11.046 -28.313 1.00 95.12 752 LEU A O 1
ATOM 5868 N N . LEU A 1 753 ? 11.516 10.761 -29.696 1.00 93.94 753 LEU A N 1
ATOM 5869 C CA . LEU A 1 753 ? 11.551 9.297 -29.577 1.00 93.94 753 LEU A CA 1
ATOM 5870 C C . LEU A 1 753 ? 11.780 8.863 -28.121 1.00 93.94 753 LEU A C 1
ATOM 5872 O O . LEU A 1 753 ? 11.049 8.012 -27.609 1.00 93.94 753 LEU A O 1
ATOM 5876 N N . GLY A 1 754 ? 12.731 9.498 -27.429 1.00 91.38 754 GLY A N 1
ATOM 5877 C CA . GLY A 1 754 ? 13.019 9.234 -26.018 1.00 91.38 754 GLY A CA 1
ATOM 5878 C C . GLY A 1 754 ? 11.844 9.550 -25.088 1.00 91.38 754 GLY A C 1
ATOM 5879 O O . GLY A 1 754 ? 11.483 8.724 -24.247 1.00 91.38 754 GLY A O 1
ATOM 5880 N N . ILE A 1 755 ? 11.202 10.713 -25.267 1.00 93.62 755 ILE A N 1
ATOM 5881 C CA . ILE A 1 755 ? 10.006 11.136 -24.511 1.00 93.62 755 ILE A CA 1
ATOM 5882 C C . ILE A 1 755 ? 8.859 10.138 -24.703 1.00 93.62 755 ILE A C 1
ATOM 5884 O O . ILE A 1 755 ? 8.211 9.748 -23.731 1.00 93.62 755 ILE A O 1
ATOM 5888 N N . SER A 1 756 ? 8.618 9.706 -25.942 1.00 94.69 756 SER A N 1
ATOM 5889 C CA . SER A 1 756 ? 7.578 8.726 -26.254 1.00 94.69 756 SER A CA 1
ATOM 5890 C C . SER A 1 756 ? 7.857 7.369 -25.611 1.00 94.69 756 SER A C 1
ATOM 5892 O O . SER A 1 756 ? 6.986 6.829 -24.924 1.00 94.69 756 SER A O 1
ATOM 5894 N N . GLN A 1 757 ? 9.082 6.849 -25.760 1.00 91.31 757 GLN A N 1
ATOM 5895 C CA . GLN A 1 757 ? 9.488 5.558 -25.204 1.00 91.31 757 GLN A CA 1
ATOM 5896 C C . GLN A 1 757 ? 9.281 5.526 -23.685 1.00 91.31 757 GLN A C 1
ATOM 5898 O O . GLN A 1 757 ? 8.603 4.632 -23.173 1.00 91.31 757 GLN A O 1
ATOM 5903 N N . ILE A 1 758 ? 9.836 6.498 -22.952 1.00 89.44 758 ILE A N 1
ATOM 5904 C CA . ILE A 1 758 ? 9.727 6.501 -21.489 1.00 89.44 758 ILE A CA 1
ATOM 5905 C C . ILE A 1 758 ? 8.308 6.791 -21.017 1.00 89.44 758 ILE A C 1
ATOM 5907 O O . ILE A 1 758 ? 7.861 6.202 -20.033 1.00 89.44 758 ILE A O 1
ATOM 5911 N N . GLY A 1 759 ? 7.581 7.659 -21.722 1.00 88.94 759 GLY A N 1
ATOM 5912 C CA . GLY A 1 759 ? 6.192 7.955 -21.415 1.00 88.94 759 GLY A CA 1
ATOM 5913 C C . GLY A 1 759 ? 5.321 6.706 -21.547 1.00 88.94 759 GLY A C 1
ATOM 5914 O O . GLY A 1 759 ? 4.550 6.411 -20.635 1.00 88.94 759 GLY A O 1
ATOM 5915 N N . ALA A 1 760 ? 5.510 5.911 -22.605 1.00 90.50 760 ALA A N 1
ATOM 5916 C CA . ALA A 1 760 ? 4.838 4.625 -22.772 1.00 90.50 760 ALA A CA 1
ATOM 5917 C C . ALA A 1 760 ? 5.228 3.624 -21.671 1.00 90.50 760 ALA A C 1
ATOM 5919 O O . ALA A 1 760 ? 4.338 3.021 -21.074 1.00 90.50 760 ALA A O 1
ATOM 5920 N N . ILE A 1 761 ? 6.520 3.484 -21.335 1.00 86.19 761 ILE A N 1
ATOM 5921 C CA . ILE A 1 761 ? 6.999 2.578 -20.269 1.00 86.19 761 ILE A CA 1
ATOM 5922 C C . ILE A 1 761 ? 6.403 2.957 -18.903 1.00 86.19 761 ILE A C 1
ATOM 5924 O O . ILE A 1 761 ? 5.766 2.135 -18.247 1.00 86.19 761 ILE A O 1
ATOM 5928 N N . VAL A 1 762 ? 6.593 4.203 -18.463 1.00 86.31 762 VAL A N 1
ATOM 5929 C CA . VAL A 1 762 ? 6.215 4.655 -17.114 1.00 86.31 762 VAL A CA 1
ATOM 5930 C C . VAL A 1 762 ? 4.701 4.678 -16.942 1.00 86.31 762 VAL A C 1
ATOM 5932 O O . VAL A 1 762 ? 4.190 4.206 -15.924 1.00 86.31 762 VAL A O 1
ATOM 5935 N N . CYS A 1 763 ? 3.970 5.207 -17.926 1.00 88.56 763 CYS A N 1
ATOM 5936 C CA . CYS A 1 763 ? 2.522 5.338 -17.813 1.00 88.56 763 CYS A CA 1
ATOM 5937 C C . CYS A 1 763 ? 1.823 3.973 -17.901 1.00 88.56 763 CYS A C 1
ATOM 5939 O O . CYS A 1 763 ? 0.877 3.740 -17.151 1.00 88.56 763 CYS A O 1
ATOM 5941 N N . SER A 1 764 ? 2.289 3.053 -18.755 1.00 88.38 764 SER A N 1
ATOM 5942 C CA . SER A 1 764 ? 1.695 1.711 -18.865 1.00 88.38 764 SER A CA 1
ATOM 5943 C C . SER A 1 764 ? 1.911 0.868 -17.605 1.00 88.38 764 SER A C 1
ATOM 5945 O O . SER A 1 764 ? 0.949 0.284 -17.102 1.00 88.38 764 SER A O 1
ATOM 5947 N N . LEU A 1 765 ? 3.116 0.891 -17.020 1.00 82.31 765 LEU A N 1
ATOM 5948 C CA . LEU A 1 765 ? 3.412 0.240 -15.737 1.00 82.31 765 LEU A CA 1
ATOM 5949 C C . LEU A 1 765 ? 2.593 0.838 -14.586 1.00 82.31 765 LEU A C 1
ATOM 5951 O O . LEU A 1 765 ? 2.061 0.099 -13.757 1.00 82.31 765 LEU A O 1
ATOM 5955 N N . ALA A 1 766 ? 2.438 2.165 -14.547 1.00 79.38 766 ALA A N 1
ATOM 5956 C CA . ALA A 1 766 ? 1.636 2.839 -13.528 1.00 79.38 766 ALA A CA 1
ATOM 5957 C C . ALA A 1 766 ? 0.149 2.475 -13.624 1.00 79.38 766 ALA A C 1
ATOM 5959 O O . ALA A 1 766 ? -0.494 2.223 -12.601 1.00 79.38 766 ALA A O 1
ATOM 5960 N N . VAL A 1 767 ? -0.407 2.445 -14.836 1.00 82.56 767 VAL A N 1
ATOM 5961 C CA . VAL A 1 767 ? -1.802 2.056 -15.073 1.00 82.56 767 VAL A CA 1
ATOM 5962 C C . VAL A 1 767 ? -2.015 0.582 -14.715 1.00 82.56 767 VAL A C 1
ATOM 5964 O O . VAL A 1 767 ? -2.970 0.274 -14.003 1.00 82.56 767 VAL A O 1
ATOM 5967 N N . LEU A 1 768 ? -1.100 -0.310 -15.112 1.00 81.19 768 LEU A N 1
ATOM 5968 C CA . LEU A 1 768 ? -1.163 -1.738 -14.788 1.00 81.19 768 LEU A CA 1
ATOM 5969 C C . LEU A 1 768 ? -1.084 -1.991 -13.277 1.00 81.19 768 LEU A C 1
ATOM 5971 O O . LEU A 1 768 ? -1.931 -2.692 -12.728 1.00 81.19 768 LEU A O 1
ATOM 5975 N N . SER A 1 769 ? -0.104 -1.395 -12.593 1.00 74.56 769 SER A N 1
ATOM 5976 C CA . SER A 1 769 ? 0.088 -1.566 -11.148 1.00 74.56 769 SER A CA 1
ATOM 5977 C C . SER A 1 769 ? -1.130 -1.079 -10.359 1.00 74.56 769 SER A C 1
ATOM 5979 O O . SER A 1 769 ? -1.617 -1.770 -9.466 1.00 74.56 769 SER A O 1
ATOM 5981 N N . ASN A 1 770 ? -1.696 0.074 -10.730 1.00 72.69 770 ASN A N 1
ATOM 5982 C CA . ASN A 1 770 ? -2.937 0.552 -10.119 1.00 72.69 770 ASN A CA 1
ATOM 5983 C C . ASN A 1 770 ? -4.132 -0.360 -10.439 1.00 72.69 770 ASN A C 1
ATOM 5985 O O . ASN A 1 770 ? -4.955 -0.585 -9.556 1.00 72.69 770 ASN A O 1
ATOM 5989 N N . GLY A 1 771 ? -4.221 -0.901 -11.658 1.00 69.69 771 GLY A N 1
ATOM 5990 C CA . GLY A 1 771 ? -5.255 -1.867 -12.038 1.00 69.69 771 GLY A CA 1
ATOM 5991 C C . GLY A 1 771 ? -5.207 -3.136 -11.184 1.00 69.69 771 GLY A C 1
ATOM 5992 O O . GLY A 1 771 ? -6.237 -3.567 -10.673 1.00 69.69 771 GLY A O 1
ATOM 5993 N N . ILE A 1 772 ? -4.009 -3.676 -10.938 1.00 71.12 772 ILE A N 1
ATOM 5994 C CA . ILE A 1 772 ? -3.788 -4.832 -10.052 1.00 71.12 772 ILE A CA 1
ATOM 5995 C C . ILE A 1 772 ? -4.214 -4.510 -8.611 1.00 71.12 772 ILE A C 1
ATOM 5997 O O . ILE A 1 772 ? -4.892 -5.312 -7.973 1.00 71.12 772 ILE A O 1
ATOM 6001 N N . LEU A 1 773 ? -3.852 -3.328 -8.100 1.00 65.44 773 LEU A N 1
ATOM 6002 C CA . LEU A 1 773 ? -4.207 -2.902 -6.741 1.00 65.44 773 LEU A CA 1
ATOM 6003 C C . LEU A 1 773 ? -5.715 -2.652 -6.565 1.00 65.44 773 LEU A C 1
ATOM 6005 O O . LEU A 1 773 ? -6.245 -2.923 -5.492 1.00 65.44 773 LEU A O 1
ATOM 6009 N N . GLN A 1 774 ? -6.410 -2.157 -7.594 1.00 62.00 774 GLN A N 1
ATOM 6010 C CA . GLN A 1 774 ? -7.861 -1.925 -7.561 1.00 62.00 774 GLN A CA 1
ATOM 6011 C C . GLN A 1 774 ? -8.669 -3.221 -7.664 1.00 62.00 774 GLN A C 1
ATOM 6013 O O . GLN A 1 774 ? -9.668 -3.363 -6.967 1.00 62.00 774 GLN A O 1
ATOM 6018 N N . VAL A 1 775 ? -8.222 -4.193 -8.468 1.00 59.47 775 VAL A N 1
ATOM 6019 C CA . VAL A 1 775 ? -8.853 -5.527 -8.534 1.00 59.47 775 VAL A CA 1
ATOM 6020 C C . VAL A 1 775 ? -8.756 -6.262 -7.194 1.00 59.47 775 VAL A C 1
ATOM 6022 O O . VAL A 1 775 ? -9.652 -7.022 -6.854 1.00 59.47 775 VAL A O 1
ATOM 6025 N N . GLY A 1 776 ? -7.714 -6.000 -6.400 1.00 47.34 776 GLY A N 1
ATOM 6026 C CA . GLY A 1 776 ? -7.626 -6.506 -5.029 1.00 47.34 776 GLY A CA 1
ATOM 6027 C C . GLY A 1 776 ? -8.605 -5.859 -4.035 1.00 47.34 776 GLY A C 1
ATOM 6028 O O . GLY A 1 776 ? -8.703 -6.350 -2.916 1.00 47.34 776 GLY A O 1
ATOM 6029 N N . ALA A 1 777 ? -9.293 -4.771 -4.410 1.00 41.31 777 ALA A N 1
ATOM 6030 C CA . ALA A 1 777 ? -10.176 -3.994 -3.533 1.00 41.31 777 ALA A CA 1
ATOM 6031 C C . ALA A 1 777 ? -11.669 -4.032 -3.932 1.00 41.31 777 ALA A C 1
ATOM 6033 O O . ALA A 1 777 ? -12.510 -3.897 -3.048 1.00 41.31 777 ALA A O 1
ATOM 6034 N N . ASP A 1 778 ? -12.007 -4.221 -5.217 1.00 42.38 778 ASP A N 1
ATOM 6035 C CA . ASP A 1 778 ? -13.396 -4.307 -5.709 1.00 42.38 778 ASP A CA 1
ATOM 6036 C C . ASP A 1 778 ? -13.859 -5.772 -5.859 1.00 42.38 778 ASP A C 1
ATOM 6038 O O . ASP A 1 778 ? -13.546 -6.464 -6.830 1.00 42.38 778 ASP A O 1
ATOM 6042 N N . ASP A 1 779 ? -14.648 -6.222 -4.884 1.00 45.06 779 ASP A N 1
ATOM 6043 C CA . ASP A 1 779 ? -15.127 -7.601 -4.688 1.00 45.06 779 ASP A CA 1
ATOM 6044 C C . ASP A 1 779 ? -16.228 -8.029 -5.709 1.00 45.06 779 ASP A C 1
ATOM 6046 O O . ASP A 1 779 ? -16.442 -9.212 -5.981 1.00 45.06 779 ASP A O 1
ATOM 6050 N N . ASP A 1 780 ? -16.913 -7.078 -6.363 1.00 37.78 780 ASP A N 1
ATOM 6051 C CA . ASP A 1 780 ? -18.156 -7.342 -7.120 1.00 37.78 780 ASP A CA 1
ATOM 6052 C C . ASP A 1 780 ? -17.985 -7.757 -8.594 1.00 37.78 780 ASP A C 1
ATOM 6054 O O . ASP A 1 780 ? -18.777 -8.546 -9.123 1.00 37.78 780 ASP A O 1
ATOM 6058 N N . ALA A 1 781 ? -16.951 -7.279 -9.294 1.00 40.69 781 ALA A N 1
ATOM 6059 C CA . ALA A 1 781 ? -16.709 -7.679 -10.690 1.00 40.69 781 ALA A CA 1
ATOM 6060 C C . ALA A 1 781 ? -16.313 -9.163 -10.801 1.00 40.69 781 ALA A C 1
ATOM 6062 O O . ALA A 1 781 ? -16.543 -9.808 -11.831 1.00 40.69 781 ALA A O 1
ATOM 6063 N N . LEU A 1 782 ? -15.740 -9.688 -9.718 1.00 43.34 782 LEU A N 1
ATOM 6064 C CA . LEU A 1 782 ? -15.169 -11.019 -9.613 1.00 43.34 782 LEU A CA 1
ATOM 6065 C C . LEU A 1 782 ? -16.192 -12.064 -9.151 1.00 43.34 782 LEU A C 1
ATOM 6067 O O . LEU A 1 782 ? -16.177 -13.191 -9.651 1.00 43.34 782 LEU A O 1
ATOM 6071 N N . ARG A 1 783 ? -17.162 -11.662 -8.313 1.00 44.06 783 ARG A N 1
ATOM 6072 C CA . ARG A 1 783 ? -18.373 -12.451 -8.015 1.00 44.06 783 ARG A CA 1
ATOM 6073 C C . ARG A 1 783 ? -19.106 -12.871 -9.289 1.00 44.06 783 ARG A C 1
ATOM 6075 O O . ARG A 1 783 ? -19.536 -14.015 -9.390 1.00 44.06 783 ARG A O 1
ATOM 6082 N N . LYS A 1 784 ? -19.160 -11.995 -10.300 1.00 43.50 784 LYS A N 1
ATOM 6083 C CA . LYS A 1 784 ? -19.751 -12.312 -11.613 1.00 43.50 784 LYS A CA 1
ATOM 6084 C C . LYS A 1 784 ? -18.942 -13.336 -12.419 1.00 43.50 784 LYS A C 1
ATOM 6086 O O . LYS A 1 784 ? -19.543 -14.169 -13.080 1.00 43.50 784 LYS A O 1
ATOM 6091 N N . ILE A 1 785 ? -17.607 -13.314 -12.342 1.00 45.28 785 ILE A N 1
ATOM 6092 C CA . ILE A 1 785 ? -16.734 -14.280 -13.044 1.00 45.28 785 ILE A CA 1
ATOM 6093 C C . ILE A 1 785 ? -16.885 -15.684 -12.438 1.00 45.28 785 ILE A C 1
ATOM 6095 O O . ILE A 1 785 ? -17.002 -16.666 -13.166 1.00 45.28 785 ILE A O 1
ATOM 6099 N N . CYS A 1 786 ? -16.927 -15.783 -11.105 1.00 42.06 786 CYS A N 1
ATOM 6100 C CA . CYS A 1 786 ? -17.154 -17.057 -10.413 1.00 42.06 786 CYS A CA 1
ATOM 6101 C C . CYS A 1 786 ? -18.581 -17.590 -10.606 1.00 42.06 786 CYS A C 1
ATOM 6103 O O . CYS A 1 786 ? -18.760 -18.801 -10.701 1.00 42.06 786 CYS A O 1
ATOM 6105 N N . ALA A 1 787 ? -19.586 -16.711 -10.689 1.00 44.38 787 ALA A N 1
ATOM 6106 C CA . ALA A 1 787 ? -20.957 -17.111 -11.000 1.00 44.38 787 ALA A CA 1
ATOM 6107 C C . ALA A 1 787 ? -21.080 -17.679 -12.426 1.00 44.38 787 ALA A C 1
ATOM 6109 O O . ALA A 1 787 ? -21.744 -18.692 -12.613 1.00 44.38 787 ALA A O 1
ATOM 6110 N N . GLU A 1 788 ? -20.384 -17.089 -13.405 1.00 41.47 788 GLU A N 1
ATOM 6111 C CA . GLU A 1 788 ? -20.341 -17.581 -14.791 1.00 41.47 788 GLU A CA 1
ATOM 6112 C C . GLU A 1 788 ? -19.605 -18.932 -14.906 1.00 41.47 788 GLU A C 1
ATOM 6114 O O . GLU A 1 788 ? -20.074 -19.819 -15.611 1.00 41.47 788 GLU A O 1
ATOM 6119 N N . GLN A 1 789 ? -18.518 -19.151 -14.154 1.00 40.28 789 GLN A N 1
ATOM 6120 C CA . GLN A 1 789 ? -17.808 -20.443 -14.133 1.00 40.28 789 GLN A CA 1
ATOM 6121 C C . GLN A 1 789 ? -18.564 -21.572 -13.410 1.00 40.28 789 GLN A C 1
ATOM 6123 O O . GLN A 1 789 ? -18.283 -22.744 -13.663 1.00 40.28 789 GLN A O 1
ATOM 6128 N N . ARG A 1 790 ? -19.530 -21.253 -12.535 1.00 35.69 790 ARG A N 1
ATOM 6129 C CA . ARG A 1 790 ? -20.395 -22.254 -11.882 1.00 35.69 790 ARG A CA 1
ATOM 6130 C C . ARG A 1 790 ? -21.339 -22.929 -12.887 1.00 35.69 790 ARG A C 1
ATOM 6132 O O . ARG A 1 790 ? -21.623 -24.113 -12.747 1.00 35.69 790 ARG A O 1
ATOM 6139 N N . VAL A 1 791 ? -21.736 -22.206 -13.938 1.00 40.25 791 VAL A N 1
ATOM 6140 C CA . VAL A 1 791 ? -22.664 -22.690 -14.977 1.00 40.25 791 VAL A CA 1
ATOM 6141 C C . VAL A 1 791 ? -22.024 -23.746 -15.891 1.00 40.25 791 VAL A C 1
ATOM 6143 O O . VAL A 1 791 ? -22.721 -24.635 -16.376 1.00 40.25 791 VAL A O 1
ATOM 6146 N N . ASP A 1 792 ? -20.700 -23.716 -16.081 1.00 33.50 792 ASP A N 1
ATOM 6147 C CA . ASP A 1 792 ? -20.002 -24.730 -16.886 1.00 33.50 792 ASP A CA 1
ATOM 6148 C C . ASP A 1 792 ? -19.727 -26.031 -16.110 1.00 33.50 792 ASP A C 1
ATOM 6150 O O . ASP A 1 792 ? -19.650 -27.103 -16.714 1.00 33.50 792 ASP A O 1
ATOM 6154 N N . HIS A 1 793 ? -19.621 -25.974 -14.775 1.00 33.44 793 HIS A N 1
ATOM 6155 C CA . HIS A 1 793 ? -19.321 -27.159 -13.963 1.00 33.44 793 HIS A CA 1
ATOM 6156 C C . HIS A 1 793 ? -20.562 -27.997 -13.607 1.00 33.44 793 HIS A C 1
ATOM 6158 O O . HIS A 1 793 ? -20.447 -29.214 -13.480 1.00 33.44 793 HIS A O 1
ATOM 6164 N N . GLU A 1 794 ? -21.750 -27.385 -13.535 1.00 34.75 794 GLU A N 1
ATOM 6165 C CA . GLU A 1 794 ? -23.027 -28.097 -13.334 1.00 34.75 794 GLU A CA 1
ATOM 6166 C C . GLU A 1 794 ? -23.521 -28.834 -14.591 1.00 34.75 794 GLU A C 1
ATOM 6168 O O . GLU A 1 794 ? -24.401 -29.686 -14.505 1.00 34.75 794 GLU A O 1
ATOM 6173 N N . ARG A 1 795 ? -22.936 -28.580 -15.770 1.00 35.00 795 ARG A N 1
ATOM 6174 C CA . ARG A 1 795 ? -23.289 -29.307 -17.003 1.00 35.00 795 ARG A CA 1
ATOM 6175 C C . ARG A 1 795 ? -22.585 -30.653 -17.172 1.00 35.00 795 ARG A C 1
ATOM 6177 O O . ARG A 1 795 ? -22.960 -31.396 -18.073 1.00 35.00 795 ARG A O 1
ATOM 6184 N N . THR A 1 796 ? -21.577 -30.972 -16.357 1.00 37.88 796 THR A N 1
ATOM 6185 C CA . THR A 1 796 ? -20.744 -32.177 -16.554 1.00 37.88 796 THR A CA 1
ATOM 6186 C C . THR A 1 796 ? -20.814 -33.224 -15.448 1.00 37.88 796 THR A C 1
ATOM 6188 O O . THR A 1 796 ? -20.408 -34.348 -15.709 1.00 37.88 796 THR A O 1
ATOM 6191 N N . ASN A 1 797 ? -21.393 -32.935 -14.281 1.00 31.17 797 ASN A N 1
ATOM 6192 C CA . ASN A 1 797 ? -21.670 -33.956 -13.267 1.00 31.17 797 ASN A CA 1
ATOM 6193 C C . ASN A 1 797 ? -23.090 -33.781 -12.723 1.00 31.17 797 ASN A C 1
ATOM 6195 O O . ASN A 1 797 ? -23.355 -32.892 -11.919 1.00 31.17 797 ASN A O 1
ATOM 6199 N N . GLY A 1 798 ? -23.998 -34.645 -13.180 1.00 34.50 798 GLY A N 1
ATOM 6200 C CA . GLY A 1 798 ? -25.297 -34.835 -12.548 1.00 34.50 798 GLY A CA 1
ATOM 6201 C C . GLY A 1 798 ? -25.111 -35.556 -11.216 1.00 34.50 798 GLY A C 1
ATOM 6202 O O . GLY A 1 798 ? -24.655 -36.696 -11.187 1.00 34.50 798 GLY A O 1
ATOM 6203 N N . GLY A 1 799 ? -25.448 -34.881 -10.125 1.00 27.67 799 GLY A N 1
ATOM 6204 C CA . GLY A 1 799 ? -25.440 -35.440 -8.781 1.00 27.67 799 GLY A CA 1
ATOM 6205 C C . GLY A 1 799 ? -26.012 -34.427 -7.803 1.00 27.67 799 GLY A C 1
ATOM 6206 O O . GLY A 1 799 ? -25.308 -33.521 -7.364 1.00 27.67 799 GLY A O 1
ATOM 6207 N N . GLU A 1 800 ? -27.304 -34.560 -7.513 1.00 35.25 800 GLU A N 1
ATOM 6208 C CA . GLU A 1 800 ? -27.986 -33.824 -6.452 1.00 35.25 800 GLU A CA 1
ATOM 6209 C C . GLU A 1 800 ? -27.355 -34.166 -5.095 1.00 35.25 800 GLU A C 1
ATOM 6211 O O . GLU A 1 800 ? -27.204 -35.333 -4.737 1.00 35.25 800 GLU A O 1
ATOM 6216 N N . GLY A 1 801 ? -26.980 -33.135 -4.340 1.00 27.80 801 GLY A N 1
ATOM 6217 C CA . GLY A 1 801 ? -26.453 -33.251 -2.986 1.00 27.80 801 GLY A CA 1
ATOM 6218 C C . GLY A 1 801 ? -26.765 -31.984 -2.202 1.00 27.80 801 GLY A C 1
ATOM 6219 O O . GLY A 1 801 ? -26.015 -31.008 -2.244 1.00 27.80 801 GLY A O 1
ATOM 6220 N N . GLU A 1 802 ? -27.900 -31.992 -1.507 1.00 32.28 802 GLU A N 1
ATOM 6221 C CA . GLU A 1 802 ? -28.271 -30.992 -0.508 1.00 32.28 802 GLU A CA 1
ATOM 6222 C C . GLU A 1 802 ? -27.312 -31.084 0.687 1.00 32.28 802 GLU A C 1
ATOM 6224 O O . GLU A 1 802 ? -27.514 -31.896 1.580 1.00 32.28 802 GLU A O 1
ATOM 6229 N N . ASN A 1 803 ? -26.234 -30.293 0.684 1.00 31.33 803 ASN A N 1
ATOM 6230 C CA . ASN A 1 803 ? -25.512 -29.845 1.884 1.00 31.33 803 ASN A CA 1
ATOM 6231 C C . ASN A 1 803 ? -24.490 -28.762 1.497 1.00 31.33 803 ASN A C 1
ATOM 6233 O O . ASN A 1 803 ? -23.337 -29.041 1.178 1.00 31.33 803 ASN A O 1
ATOM 6237 N N . GLN A 1 804 ? -24.916 -27.496 1.510 1.00 29.47 804 GLN A N 1
ATOM 6238 C CA . GLN A 1 804 ? -24.040 -26.336 1.310 1.00 29.47 804 GLN A CA 1
ATOM 6239 C C . GLN A 1 804 ? -23.886 -25.580 2.643 1.00 29.47 804 GLN A C 1
ATOM 6241 O O . GLN A 1 804 ? -24.890 -25.094 3.167 1.00 29.47 804 GLN A O 1
ATOM 6246 N N . PRO A 1 805 ? -22.672 -25.444 3.213 1.00 27.03 805 PRO A N 1
ATOM 6247 C CA . PRO A 1 805 ? -22.473 -24.648 4.416 1.00 27.03 805 PRO A CA 1
ATOM 6248 C C . PRO A 1 805 ? -22.482 -23.145 4.087 1.00 27.03 805 PRO A C 1
ATOM 6250 O O . PRO A 1 805 ? -22.054 -22.704 3.017 1.00 27.03 805 PRO A O 1
ATOM 6253 N N . LEU A 1 806 ? -22.992 -22.360 5.038 1.00 29.45 806 LEU A N 1
ATOM 6254 C CA . LEU A 1 806 ? -23.256 -20.920 4.964 1.00 29.45 806 LEU A CA 1
ATOM 6255 C C . LEU A 1 806 ? -22.077 -20.074 4.433 1.00 29.45 806 LEU A C 1
ATOM 6257 O O . LEU A 1 806 ? -20.966 -20.040 4.969 1.00 29.45 806 LEU A O 1
ATOM 6261 N N . LEU A 1 807 ? -22.384 -19.332 3.368 1.00 37.78 807 LEU A N 1
ATOM 6262 C CA . LEU A 1 807 ? -21.527 -18.439 2.592 1.00 37.78 807 LEU A CA 1
ATOM 6263 C C . LEU A 1 807 ? -21.129 -17.173 3.370 1.00 37.78 807 LEU A C 1
ATOM 6265 O O . LEU A 1 807 ? -21.817 -16.158 3.325 1.00 37.78 807 LEU A O 1
ATOM 6269 N N . ALA A 1 808 ? -19.966 -17.201 4.017 1.00 27.11 808 ALA A N 1
ATOM 6270 C CA . ALA A 1 808 ? -19.212 -15.982 4.349 1.00 27.11 808 ALA A CA 1
ATOM 6271 C C . ALA A 1 808 ? -17.696 -16.238 4.405 1.00 27.11 808 ALA A C 1
ATOM 6273 O O . ALA A 1 808 ? -16.900 -15.419 3.946 1.00 27.11 808 ALA A O 1
ATOM 6274 N N . HIS A 1 809 ? -17.276 -17.417 4.881 1.00 25.50 809 HIS A N 1
ATOM 6275 C CA . HIS A 1 809 ? -15.855 -17.737 5.061 1.00 25.50 809 HIS A CA 1
ATOM 6276 C C . HIS A 1 809 ? -15.134 -18.140 3.755 1.00 25.50 809 HIS A C 1
ATOM 6278 O O . HIS A 1 809 ? -13.957 -17.822 3.569 1.00 25.50 809 HIS A O 1
ATOM 6284 N N . SER A 1 810 ? -15.853 -18.761 2.809 1.00 28.11 810 SER A N 1
ATOM 6285 C CA . SER A 1 810 ? -15.331 -19.167 1.489 1.00 28.11 810 SER A CA 1
ATOM 6286 C C . SER A 1 810 ? -14.940 -17.983 0.593 1.00 28.11 810 SER A C 1
ATOM 6288 O O . SER A 1 810 ? -14.156 -18.167 -0.339 1.00 28.11 810 SER A O 1
ATOM 6290 N N . VAL A 1 811 ? -15.517 -16.797 0.801 1.00 31.52 811 VAL A N 1
ATOM 6291 C CA . VAL A 1 811 ? -15.283 -15.627 -0.065 1.00 31.52 811 VAL A CA 1
ATOM 6292 C C . VAL A 1 811 ? -13.975 -14.935 0.322 1.00 31.52 811 VAL A C 1
ATOM 6294 O O . VAL A 1 811 ? -13.143 -14.676 -0.543 1.00 31.52 811 VAL A O 1
ATOM 6297 N N . ASN A 1 812 ? -13.713 -14.775 1.626 1.00 28.88 812 ASN A N 1
ATOM 6298 C CA . ASN A 1 812 ? -12.438 -14.249 2.131 1.00 28.88 812 ASN A CA 1
ATOM 6299 C C . ASN A 1 812 ? -11.236 -15.129 1.742 1.00 28.88 812 ASN A C 1
ATOM 6301 O O . ASN A 1 812 ? -10.181 -14.605 1.387 1.00 28.88 812 ASN A O 1
ATOM 6305 N N . HIS A 1 813 ? -11.409 -16.455 1.730 1.00 31.53 813 HIS A N 1
ATOM 6306 C CA . HIS A 1 813 ? -10.353 -17.397 1.339 1.00 31.53 813 HIS A CA 1
ATOM 6307 C C . HIS A 1 813 ? -10.053 -17.371 -0.177 1.00 31.53 813 HIS A C 1
ATOM 6309 O O . HIS A 1 813 ? -8.926 -17.642 -0.594 1.00 31.53 813 HIS A O 1
ATOM 6315 N N . ARG A 1 814 ? -11.038 -16.995 -1.013 1.00 32.56 814 ARG A N 1
ATOM 6316 C CA . ARG A 1 814 ? -10.871 -16.786 -2.467 1.00 32.56 814 ARG A CA 1
ATOM 6317 C C . ARG A 1 814 ? -10.363 -15.387 -2.817 1.00 32.56 814 ARG A C 1
ATOM 6319 O O . ARG A 1 814 ? -9.710 -15.236 -3.843 1.00 32.56 814 ARG A O 1
ATOM 6326 N N . LEU A 1 815 ? -10.558 -14.381 -1.963 1.00 31.41 815 LEU A N 1
ATOM 6327 C CA . LEU A 1 815 ? -9.936 -13.062 -2.140 1.00 31.41 815 LEU A CA 1
ATOM 6328 C C . LEU A 1 815 ? -8.404 -13.120 -1.985 1.00 31.41 815 LEU A C 1
ATOM 6330 O O . LEU A 1 815 ? -7.675 -12.470 -2.734 1.00 31.41 815 LEU A O 1
ATOM 6334 N N . GLN A 1 816 ? -7.908 -13.984 -1.089 1.00 37.06 816 GLN A N 1
ATOM 6335 C CA . GLN A 1 816 ? -6.484 -14.348 -0.985 1.00 37.06 816 GLN A CA 1
ATOM 6336 C C . GLN A 1 816 ? -5.928 -15.010 -2.261 1.00 37.06 816 GLN A C 1
ATOM 6338 O O . GLN A 1 816 ? -4.729 -14.942 -2.513 1.00 37.06 816 GLN A O 1
ATOM 6343 N N . HIS A 1 817 ? -6.778 -15.600 -3.108 1.00 41.62 817 HIS A N 1
ATOM 6344 C CA . HIS A 1 817 ? -6.361 -16.250 -4.355 1.00 41.62 817 HIS A CA 1
ATOM 6345 C C . HIS A 1 817 ? -5.933 -15.238 -5.448 1.00 41.62 817 HIS A C 1
ATOM 6347 O O . HIS A 1 817 ? -5.240 -15.597 -6.398 1.00 41.62 817 HIS A O 1
ATOM 6353 N N . LEU A 1 818 ? -6.302 -13.954 -5.329 1.00 46.16 818 LEU A N 1
ATOM 6354 C CA . LEU A 1 818 ? -6.072 -12.935 -6.369 1.00 46.16 818 LEU A CA 1
ATOM 6355 C C . LEU A 1 818 ? -4.775 -12.150 -6.194 1.00 46.16 818 LEU A C 1
ATOM 6357 O O . LEU A 1 818 ? -4.172 -11.735 -7.186 1.00 46.16 818 LEU A O 1
ATOM 6361 N N . SER A 1 819 ? -4.282 -12.011 -4.959 1.00 48.12 819 SER A N 1
ATOM 6362 C CA . SER A 1 819 ? -2.922 -11.513 -4.728 1.00 48.12 819 SER A CA 1
ATOM 6363 C C . SER A 1 819 ? -1.859 -12.443 -5.335 1.00 48.12 819 SER A C 1
ATOM 6365 O O . SER A 1 819 ? -0.735 -12.013 -5.595 1.00 48.12 819 SER A O 1
ATOM 6367 N N . HIS A 1 820 ? -2.251 -13.684 -5.638 1.00 55.31 820 HIS A N 1
ATOM 6368 C CA . HIS A 1 820 ? -1.435 -14.747 -6.208 1.00 55.31 820 HIS A CA 1
ATOM 6369 C C . HIS A 1 820 ? -1.387 -14.772 -7.753 1.00 55.31 820 HIS A C 1
ATOM 6371 O O . HIS A 1 820 ? -0.732 -15.646 -8.308 1.00 55.31 820 HIS A O 1
ATOM 6377 N N . LEU A 1 821 ? -2.062 -13.846 -8.454 1.00 65.25 821 LEU A N 1
ATOM 6378 C CA . LEU A 1 821 ? -2.064 -13.736 -9.931 1.00 65.25 821 LEU A CA 1
ATOM 6379 C C . LEU A 1 821 ? -1.184 -12.585 -10.460 1.00 65.25 821 LEU A C 1
ATOM 6381 O O . LEU A 1 821 ? -1.201 -12.275 -11.653 1.00 65.25 821 LEU A O 1
ATOM 6385 N N . LYS A 1 822 ? -0.425 -11.917 -9.582 1.00 72.19 822 LYS A N 1
ATOM 6386 C CA . LYS A 1 822 ? 0.398 -10.743 -9.925 1.00 72.19 822 LYS A CA 1
ATOM 6387 C C . LYS A 1 822 ? 1.474 -11.081 -10.958 1.00 72.19 822 LYS A C 1
ATOM 6389 O O . LYS A 1 822 ? 1.648 -10.332 -11.920 1.00 72.19 822 LYS A O 1
ATOM 6394 N N . GLY A 1 823 ? 2.166 -12.204 -10.781 1.00 70.88 823 GLY A N 1
ATOM 6395 C CA . GLY A 1 823 ? 3.172 -12.714 -11.708 1.00 70.88 823 GLY A CA 1
ATOM 6396 C C . GLY A 1 823 ? 2.561 -13.107 -13.048 1.00 70.88 823 GLY A C 1
ATOM 6397 O O . GLY A 1 823 ? 3.112 -12.766 -14.090 1.00 70.88 823 GLY A O 1
ATOM 6398 N N . SER A 1 824 ? 1.379 -13.717 -13.047 1.00 80.19 824 SER A N 1
ATOM 6399 C CA . SER A 1 824 ? 0.634 -14.084 -14.255 1.00 80.19 824 SER A CA 1
ATOM 6400 C C . SER A 1 824 ? 0.197 -12.854 -15.064 1.00 80.19 824 SER A C 1
ATOM 6402 O O . SER A 1 824 ? 0.412 -12.803 -16.274 1.00 80.19 824 SER A O 1
ATOM 6404 N N . ILE A 1 825 ? -0.333 -11.812 -14.410 1.00 80.31 825 ILE A N 1
ATOM 6405 C CA . ILE A 1 825 ? -0.690 -10.531 -15.053 1.00 80.31 825 ILE A CA 1
ATOM 6406 C C . ILE A 1 825 ? 0.557 -9.836 -15.619 1.00 80.31 825 ILE A C 1
ATOM 6408 O O . ILE A 1 825 ? 0.507 -9.308 -16.732 1.00 80.31 825 ILE A O 1
ATOM 6412 N N . ALA A 1 826 ? 1.673 -9.855 -14.883 1.00 78.19 826 ALA A N 1
ATOM 6413 C CA . ALA A 1 826 ? 2.964 -9.347 -15.346 1.00 78.19 826 ALA A CA 1
ATOM 6414 C C . ALA A 1 826 ? 3.510 -10.146 -16.546 1.00 78.19 826 ALA A C 1
ATOM 6416 O O . ALA A 1 826 ? 4.042 -9.555 -17.484 1.00 78.19 826 ALA A O 1
ATOM 6417 N N . GLY A 1 827 ? 3.330 -11.469 -16.553 1.00 78.69 827 GLY A N 1
ATOM 6418 C CA . GLY A 1 827 ? 3.697 -12.351 -17.662 1.00 78.69 827 GLY A CA 1
ATOM 6419 C C . GLY A 1 827 ? 2.919 -12.037 -18.940 1.00 78.69 827 GLY A C 1
ATOM 6420 O O . GLY A 1 827 ? 3.518 -11.951 -20.010 1.00 78.69 827 GLY A O 1
ATOM 6421 N N . VAL A 1 828 ? 1.611 -11.773 -18.837 1.00 85.06 828 VAL A N 1
ATOM 6422 C CA . VAL A 1 828 ? 0.784 -11.334 -19.978 1.00 85.06 828 VAL A CA 1
ATOM 6423 C C . VAL A 1 828 ? 1.169 -9.925 -20.449 1.00 85.06 828 VAL A C 1
ATOM 6425 O O . VAL A 1 828 ? 1.223 -9.678 -21.649 1.00 85.06 828 VAL A O 1
ATOM 6428 N N . TYR A 1 829 ? 1.512 -9.003 -19.545 1.00 85.00 829 TYR A N 1
ATOM 6429 C CA . TYR A 1 829 ? 2.048 -7.694 -19.943 1.00 85.00 829 TYR A CA 1
ATOM 6430 C C . TYR A 1 829 ? 3.329 -7.840 -20.781 1.00 85.00 829 TYR A C 1
ATOM 6432 O O . TYR A 1 829 ? 3.449 -7.232 -21.847 1.00 85.00 829 TYR A O 1
ATOM 6440 N N . SER A 1 830 ? 4.263 -8.686 -20.335 1.00 81.88 830 SER A N 1
ATOM 6441 C CA . SER A 1 830 ? 5.485 -8.995 -21.083 1.00 81.88 830 SER A CA 1
ATOM 6442 C C . SER A 1 830 ? 5.196 -9.698 -22.414 1.00 81.88 830 SER A C 1
ATOM 6444 O O . SER A 1 830 ? 5.852 -9.375 -23.398 1.00 81.88 830 SER A O 1
ATOM 6446 N N . LEU A 1 831 ? 4.197 -10.590 -22.477 1.00 85.06 831 LEU A N 1
ATOM 6447 C CA . LEU A 1 831 ? 3.742 -11.253 -23.710 1.00 85.06 831 LEU A CA 1
ATOM 6448 C C . LEU A 1 831 ? 3.302 -10.236 -24.772 1.00 85.06 831 LEU A C 1
ATOM 6450 O O . LEU A 1 831 ? 3.732 -10.319 -25.919 1.00 85.06 831 LEU A O 1
ATOM 6454 N N . TYR A 1 832 ? 2.474 -9.258 -24.395 1.00 87.31 832 TYR A N 1
ATOM 6455 C CA . TYR A 1 832 ? 2.064 -8.178 -25.301 1.00 87.31 832 TYR A CA 1
ATOM 6456 C C . TYR A 1 832 ? 3.266 -7.329 -25.728 1.00 87.31 832 TYR A C 1
ATOM 6458 O O . TYR A 1 832 ? 3.397 -6.985 -26.900 1.00 87.31 832 TYR A O 1
ATOM 6466 N N . GLY A 1 833 ? 4.178 -7.040 -24.797 1.00 83.50 833 GLY A N 1
ATOM 6467 C CA . GLY A 1 833 ? 5.468 -6.422 -25.100 1.00 83.50 833 GLY A CA 1
ATOM 6468 C C . GLY A 1 833 ? 6.249 -7.166 -26.185 1.00 83.50 833 GLY A C 1
ATOM 6469 O O . GLY A 1 833 ? 6.705 -6.550 -27.149 1.00 83.50 833 GLY A O 1
ATOM 6470 N N . GLY A 1 834 ? 6.360 -8.486 -26.041 1.00 82.44 834 GLY A N 1
ATOM 6471 C CA . GLY A 1 834 ? 7.099 -9.333 -26.966 1.00 82.44 834 GLY A CA 1
ATOM 6472 C C . GLY A 1 834 ? 6.430 -9.505 -28.325 1.00 82.44 834 GLY A C 1
ATOM 6473 O O . GLY A 1 834 ? 7.089 -9.436 -29.358 1.00 82.44 834 GLY A O 1
ATOM 6474 N N . ALA A 1 835 ? 5.097 -9.574 -28.361 1.00 86.88 835 ALA A N 1
ATOM 6475 C CA . ALA A 1 835 ? 4.342 -9.521 -29.612 1.00 86.88 835 ALA A CA 1
ATOM 6476 C C . ALA A 1 835 ? 4.655 -8.243 -30.414 1.00 86.88 835 ALA A C 1
ATOM 6478 O O . ALA A 1 835 ? 4.810 -8.302 -31.633 1.00 86.88 835 ALA A O 1
ATOM 6479 N N . GLY A 1 836 ? 4.800 -7.098 -29.739 1.00 85.69 836 GLY A N 1
ATOM 6480 C CA . GLY A 1 836 ? 5.173 -5.835 -30.381 1.00 85.69 836 GLY A CA 1
ATOM 6481 C C . GLY A 1 836 ? 6.580 -5.849 -30.963 1.00 85.69 836 GLY A C 1
ATOM 6482 O O . GLY A 1 836 ? 6.782 -5.378 -32.084 1.00 85.69 836 GLY A O 1
ATOM 6483 N N . ILE A 1 837 ? 7.539 -6.432 -30.240 1.00 83.31 837 ILE A N 1
ATOM 6484 C CA . ILE A 1 837 ? 8.901 -6.614 -30.746 1.00 83.31 837 ILE A CA 1
ATOM 6485 C C . ILE A 1 837 ? 8.895 -7.561 -31.948 1.00 83.31 837 ILE A C 1
ATOM 6487 O O . ILE A 1 837 ? 9.474 -7.204 -32.965 1.00 83.31 837 ILE A O 1
ATOM 6491 N N . LEU A 1 838 ? 8.204 -8.705 -31.885 1.00 84.81 838 LEU A N 1
ATOM 6492 C CA . LEU A 1 838 ? 8.187 -9.706 -32.959 1.00 84.81 838 LEU A CA 1
ATOM 6493 C C . LEU A 1 838 ? 7.627 -9.132 -34.260 1.00 84.81 838 LEU A C 1
ATOM 6495 O O . LEU A 1 838 ? 8.185 -9.358 -35.335 1.00 84.81 838 LEU A O 1
ATOM 6499 N N . ILE A 1 839 ? 6.524 -8.383 -34.168 1.00 85.38 839 ILE A N 1
ATOM 6500 C CA . ILE A 1 839 ? 5.927 -7.730 -35.335 1.00 85.38 839 ILE A CA 1
ATOM 6501 C C . ILE A 1 839 ? 6.912 -6.705 -35.906 1.00 85.38 839 ILE A C 1
ATOM 6503 O O . ILE A 1 839 ? 7.141 -6.697 -37.114 1.00 85.38 839 ILE A O 1
ATOM 6507 N N . LEU A 1 840 ? 7.535 -5.879 -35.058 1.00 84.75 840 LEU A N 1
ATOM 6508 C CA . LEU A 1 840 ? 8.490 -4.866 -35.508 1.00 84.75 840 LEU A CA 1
ATOM 6509 C C . LEU A 1 840 ? 9.754 -5.479 -36.124 1.00 84.75 840 LEU A C 1
ATOM 6511 O O . LEU A 1 840 ? 10.198 -5.016 -37.168 1.00 84.75 840 LEU A O 1
ATOM 6515 N N . THR A 1 841 ? 10.348 -6.499 -35.510 1.00 76.88 841 THR A N 1
ATOM 6516 C CA . THR A 1 841 ? 11.603 -7.096 -35.983 1.00 76.88 841 THR A CA 1
ATOM 6517 C C . THR A 1 841 ? 11.400 -7.858 -37.281 1.00 76.88 841 THR A C 1
ATOM 6519 O O . THR A 1 841 ? 12.174 -7.666 -38.214 1.00 76.88 841 THR A O 1
ATOM 6522 N N . LYS A 1 842 ? 10.328 -8.653 -37.390 1.00 78.31 842 LYS A N 1
ATOM 6523 C CA . LYS A 1 842 ? 10.051 -9.429 -38.603 1.00 78.31 842 LYS A CA 1
ATOM 6524 C C . LYS A 1 842 ? 9.565 -8.554 -39.753 1.00 78.31 842 LYS A C 1
ATOM 6526 O O . LYS A 1 842 ? 10.142 -8.588 -40.834 1.00 78.31 842 LYS A O 1
ATOM 6531 N N . ILE A 1 843 ? 8.495 -7.787 -39.534 1.00 81.56 843 ILE A N 1
ATOM 6532 C CA . ILE A 1 843 ? 7.881 -6.982 -40.597 1.00 81.56 843 ILE A CA 1
ATOM 6533 C C . ILE A 1 843 ? 8.747 -5.757 -40.890 1.00 81.56 843 ILE A C 1
ATOM 6535 O O . ILE A 1 843 ? 8.992 -5.447 -42.051 1.00 81.56 843 ILE A O 1
ATOM 6539 N N . GLY A 1 844 ? 9.252 -5.085 -39.852 1.00 77.00 844 GLY A N 1
ATOM 6540 C CA . GLY A 1 844 ? 10.127 -3.927 -40.008 1.00 77.00 844 GLY A CA 1
ATOM 6541 C C . GLY A 1 844 ? 11.477 -4.289 -40.616 1.00 77.00 844 GLY A C 1
ATOM 6542 O O . GLY A 1 844 ? 11.895 -3.593 -41.530 1.00 77.00 844 GLY A O 1
ATOM 6543 N N . GLY A 1 845 ? 12.121 -5.380 -40.188 1.00 73.38 845 GLY A N 1
ATOM 6544 C CA . GLY A 1 845 ? 13.381 -5.843 -40.783 1.00 73.38 845 GLY A CA 1
ATOM 6545 C C . GLY A 1 845 ? 13.236 -6.185 -42.267 1.00 73.38 845 GLY A C 1
ATOM 6546 O O . GLY A 1 845 ? 13.953 -5.638 -43.094 1.00 73.38 845 GLY A O 1
ATOM 6547 N N . LEU A 1 846 ? 12.230 -6.988 -42.627 1.00 74.75 846 LEU A N 1
ATOM 6548 C CA . LEU A 1 846 ? 11.994 -7.360 -44.025 1.00 74.75 846 LEU A CA 1
ATOM 6549 C C . LEU A 1 846 ? 11.663 -6.148 -44.914 1.00 74.75 846 LEU A C 1
ATOM 6551 O O . LEU A 1 846 ? 12.158 -6.035 -46.032 1.00 74.75 846 LEU A O 1
ATOM 6555 N N . LEU A 1 847 ? 10.836 -5.218 -44.427 1.00 79.12 847 LEU A N 1
ATOM 6556 C CA . LEU A 1 847 ? 10.498 -4.004 -45.178 1.00 79.12 847 LEU A CA 1
ATOM 6557 C C . LEU A 1 847 ? 11.632 -2.972 -45.215 1.00 79.12 847 LEU A C 1
ATOM 6559 O O . LEU A 1 847 ? 11.651 -2.136 -46.120 1.00 79.12 847 LEU A O 1
ATOM 6563 N N . PHE A 1 848 ? 12.547 -3.001 -44.246 1.00 76.00 848 PHE A N 1
ATOM 6564 C CA . PHE A 1 848 ? 13.738 -2.156 -44.244 1.00 76.00 848 PHE A CA 1
ATOM 6565 C C . PHE A 1 848 ? 14.617 -2.464 -45.459 1.00 76.00 848 PHE A C 1
ATOM 6567 O O . PHE A 1 848 ? 15.059 -1.535 -46.132 1.00 76.00 848 PHE A O 1
ATOM 6574 N N . ASP A 1 849 ? 14.779 -3.752 -45.775 1.00 71.56 849 ASP A N 1
ATOM 6575 C CA . ASP A 1 849 ? 15.604 -4.214 -46.892 1.00 71.56 849 ASP A CA 1
ATOM 6576 C C . ASP A 1 849 ? 14.890 -4.096 -48.253 1.00 71.56 849 ASP A C 1
ATOM 6578 O O . ASP A 1 849 ? 15.521 -3.767 -49.255 1.00 71.56 849 ASP A O 1
ATOM 6582 N N . VAL A 1 850 ? 13.572 -4.344 -48.309 1.00 74.31 850 VAL A N 1
ATOM 6583 C CA . VAL A 1 850 ? 12.817 -4.399 -49.580 1.00 74.31 850 VAL A CA 1
ATOM 6584 C C . VAL A 1 850 ? 12.242 -3.046 -50.013 1.00 74.31 850 VAL A C 1
ATOM 6586 O O . VAL A 1 850 ? 12.176 -2.773 -51.210 1.00 74.31 850 VAL A O 1
ATOM 6589 N N . LEU A 1 851 ? 11.772 -2.217 -49.073 1.00 78.75 851 LEU A N 1
ATOM 6590 C CA . LEU A 1 851 ? 10.995 -1.013 -49.395 1.00 78.75 851 LEU A CA 1
ATOM 6591 C C . LEU A 1 851 ? 11.783 0.275 -49.151 1.00 78.75 851 LEU A C 1
ATOM 6593 O O . LEU A 1 851 ? 11.965 1.072 -50.068 1.00 78.75 851 LEU A O 1
ATOM 6597 N N . SER A 1 852 ? 12.200 0.518 -47.907 1.00 80.19 852 SER A N 1
ATOM 6598 C CA . SER A 1 852 ? 12.985 1.702 -47.537 1.00 80.19 852 SER A CA 1
ATOM 6599 C C . SER A 1 852 ? 13.534 1.594 -46.115 1.00 80.19 852 SER A C 1
ATOM 6601 O O . SER A 1 852 ? 12.874 1.040 -45.228 1.00 80.19 852 SER A O 1
ATOM 6603 N N . SER A 1 853 ? 14.669 2.250 -45.860 1.00 74.88 853 SER A N 1
ATOM 6604 C CA . SER A 1 853 ? 15.292 2.335 -44.531 1.00 74.88 853 SER A CA 1
ATOM 6605 C C . SER A 1 853 ? 14.428 3.047 -43.472 1.00 74.88 853 SER A C 1
ATOM 6607 O O . SER A 1 853 ? 14.665 2.900 -42.272 1.00 74.88 853 SER A O 1
ATOM 6609 N N . GLY A 1 854 ? 13.400 3.795 -43.893 1.00 81.19 854 GLY A N 1
ATOM 6610 C CA . GLY A 1 854 ? 12.443 4.479 -43.016 1.00 81.19 854 GLY A CA 1
ATOM 6611 C C . GLY A 1 854 ? 11.294 3.594 -42.507 1.00 81.19 854 GLY A C 1
ATOM 6612 O O . GLY A 1 854 ? 10.609 3.957 -41.548 1.00 81.19 854 GLY A O 1
ATOM 6613 N N . THR A 1 855 ? 11.072 2.420 -43.109 1.00 85.62 855 THR A N 1
ATOM 6614 C CA . THR A 1 855 ? 9.848 1.624 -42.897 1.00 85.62 855 THR A CA 1
ATOM 6615 C C . THR A 1 855 ? 9.596 1.158 -41.454 1.00 85.62 855 THR A C 1
ATOM 6617 O O . THR A 1 855 ? 8.457 1.287 -40.988 1.00 85.62 855 THR A O 1
ATOM 6620 N N . PRO A 1 856 ? 10.605 0.694 -40.687 1.00 87.19 856 PRO A N 1
ATOM 6621 C CA . PRO A 1 856 ? 10.416 0.336 -39.277 1.00 87.19 856 PRO A CA 1
ATOM 6622 C C . PRO A 1 856 ? 9.842 1.479 -38.429 1.00 87.19 856 PRO A C 1
ATOM 6624 O O . PRO A 1 856 ? 9.060 1.248 -37.505 1.00 87.19 856 PRO A O 1
ATOM 6627 N N . PHE A 1 857 ? 10.179 2.729 -38.757 1.00 91.50 857 PHE A N 1
ATOM 6628 C CA . PHE A 1 857 ? 9.715 3.899 -38.016 1.00 91.50 857 PHE A CA 1
ATOM 6629 C C . PHE A 1 857 ? 8.253 4.242 -38.343 1.00 91.50 857 PHE A C 1
ATOM 6631 O O . PHE A 1 857 ? 7.502 4.621 -37.445 1.00 91.50 857 PHE A O 1
ATOM 6638 N N . PHE A 1 858 ? 7.782 4.002 -39.572 1.00 92.38 858 PHE A N 1
ATOM 6639 C CA . PHE A 1 858 ? 6.355 4.131 -39.910 1.00 92.38 858 PHE A CA 1
ATOM 6640 C C . PHE A 1 858 ? 5.480 3.098 -39.181 1.00 92.38 858 PHE A C 1
ATOM 6642 O O . PHE A 1 858 ? 4.379 3.419 -38.718 1.00 92.38 858 PHE A O 1
ATOM 6649 N N . ILE A 1 859 ? 5.983 1.872 -39.001 1.00 91.06 859 ILE A N 1
ATOM 6650 C CA . ILE A 1 859 ? 5.315 0.843 -38.187 1.00 91.06 859 ILE A CA 1
ATOM 6651 C C . ILE A 1 859 ? 5.230 1.305 -36.727 1.00 91.06 859 ILE A C 1
ATOM 6653 O O . ILE A 1 859 ? 4.162 1.246 -36.115 1.00 91.06 859 ILE A O 1
ATOM 6657 N N . MET A 1 860 ? 6.320 1.853 -36.182 1.00 92.12 860 MET A N 1
ATOM 6658 C CA . MET A 1 860 ? 6.338 2.401 -34.822 1.00 92.12 860 MET A CA 1
ATOM 6659 C C . MET A 1 860 ? 5.398 3.594 -34.629 1.00 92.12 860 MET A C 1
ATOM 6661 O O . MET A 1 860 ? 4.747 3.701 -33.583 1.00 92.12 860 MET A O 1
ATOM 6665 N N . ALA A 1 861 ? 5.278 4.472 -35.625 1.00 94.06 861 ALA A N 1
ATOM 6666 C CA . ALA A 1 861 ? 4.287 5.541 -35.612 1.00 94.06 861 ALA A CA 1
ATOM 6667 C C . ALA A 1 861 ? 2.858 4.976 -35.580 1.00 94.06 861 ALA A C 1
ATOM 6669 O O . ALA A 1 861 ? 2.029 5.437 -34.797 1.00 94.06 861 ALA A O 1
ATOM 6670 N N . SER A 1 862 ? 2.588 3.920 -36.351 1.00 94.62 862 SER A N 1
ATOM 6671 C CA . SER A 1 862 ? 1.285 3.243 -36.368 1.00 94.62 862 SER A CA 1
ATOM 6672 C C . SER A 1 862 ? 0.945 2.615 -35.011 1.00 94.62 862 SER A C 1
ATOM 6674 O O . SER A 1 862 ? -0.163 2.793 -34.506 1.00 94.62 862 SER A O 1
ATOM 6676 N N . PHE A 1 863 ? 1.908 1.954 -34.361 1.00 94.94 863 PHE A N 1
ATOM 6677 C CA . PHE A 1 863 ? 1.741 1.399 -33.012 1.00 94.94 863 PHE A CA 1
ATOM 6678 C C . PHE A 1 863 ? 1.385 2.471 -31.976 1.00 94.94 863 PHE A C 1
ATOM 6680 O O . PHE A 1 863 ? 0.455 2.292 -31.187 1.00 94.94 863 PHE A O 1
ATOM 6687 N N . ASN A 1 864 ? 2.078 3.611 -32.010 1.00 95.00 864 ASN A N 1
ATOM 6688 C CA . ASN A 1 864 ? 1.764 4.748 -31.146 1.00 95.00 864 ASN A CA 1
ATOM 6689 C C . ASN A 1 864 ? 0.383 5.351 -31.459 1.00 95.00 864 ASN A C 1
ATOM 6691 O O . ASN A 1 864 ? -0.347 5.716 -30.537 1.00 95.00 864 ASN A O 1
ATOM 6695 N N . GLY A 1 865 ? -0.023 5.388 -32.731 1.00 95.19 865 GLY A N 1
ATOM 6696 C CA . GLY A 1 865 ? -1.361 5.820 -33.143 1.00 95.19 865 GLY A CA 1
ATOM 6697 C C . GLY A 1 865 ? -2.472 4.923 -32.587 1.00 95.19 865 GLY A C 1
ATOM 6698 O O . GLY A 1 865 ? -3.450 5.421 -32.031 1.00 95.19 865 GLY A O 1
ATOM 6699 N N . ILE A 1 866 ? -2.297 3.599 -32.649 1.00 94.12 866 ILE A N 1
ATOM 6700 C CA . ILE A 1 866 ? -3.247 2.627 -32.079 1.00 94.12 866 ILE A CA 1
ATOM 6701 C C . ILE A 1 866 ? -3.375 2.814 -30.560 1.00 94.12 866 ILE A C 1
ATOM 6703 O O . ILE A 1 866 ? -4.488 2.809 -30.024 1.00 94.12 866 ILE A O 1
ATOM 6707 N N . LEU A 1 867 ? -2.258 3.026 -29.858 1.00 93.69 867 LEU A N 1
ATOM 6708 C CA . LEU A 1 867 ? -2.263 3.295 -28.419 1.00 93.69 867 LEU A CA 1
ATOM 6709 C C . LEU A 1 867 ? -2.994 4.601 -28.079 1.00 93.69 867 LEU A C 1
ATOM 6711 O O . LEU A 1 867 ? -3.769 4.630 -27.121 1.00 93.69 867 LEU A O 1
ATOM 6715 N N . LEU A 1 868 ? -2.794 5.655 -28.876 1.00 93.38 868 LEU A N 1
ATOM 6716 C CA . LEU A 1 868 ? -3.482 6.936 -28.717 1.00 93.38 868 LEU A CA 1
ATOM 6717 C C . LEU A 1 868 ? -5.004 6.767 -28.840 1.00 93.38 868 LEU A C 1
ATOM 6719 O O . LEU A 1 868 ? -5.742 7.199 -27.953 1.00 93.38 868 LEU A O 1
ATOM 6723 N N . VAL A 1 869 ? -5.473 6.084 -29.889 1.00 92.44 869 VAL A N 1
ATOM 6724 C CA . VAL A 1 869 ? -6.905 5.811 -30.109 1.00 92.44 869 VAL A CA 1
ATOM 6725 C C . VAL A 1 869 ? -7.481 4.972 -28.968 1.00 92.44 869 VAL A C 1
ATOM 6727 O O . VAL A 1 869 ? -8.502 5.338 -28.384 1.00 92.44 869 VAL A O 1
ATOM 6730 N N . THR A 1 870 ? -6.801 3.888 -28.589 1.00 89.31 870 THR A N 1
ATOM 6731 C CA . THR A 1 870 ? -7.239 2.992 -27.505 1.00 89.31 870 THR A CA 1
ATOM 6732 C C . THR A 1 870 ? -7.344 3.737 -26.173 1.00 89.31 870 THR A C 1
ATOM 6734 O O . THR A 1 870 ? -8.317 3.575 -25.434 1.00 89.31 870 THR A O 1
ATOM 6737 N N . GLY A 1 871 ? -6.375 4.603 -25.869 1.00 87.00 871 GLY A N 1
ATOM 6738 C CA . GLY A 1 871 ? -6.389 5.420 -24.662 1.00 87.00 871 GLY A CA 1
ATOM 6739 C C . GLY A 1 871 ? -7.533 6.441 -24.637 1.00 87.00 871 GLY A C 1
ATOM 6740 O O . GLY A 1 871 ? -8.179 6.587 -23.597 1.00 87.00 871 GLY A O 1
ATOM 6741 N N . ILE A 1 872 ? -7.833 7.098 -25.766 1.00 89.12 872 ILE A N 1
ATOM 6742 C CA . ILE A 1 872 ? -8.963 8.038 -25.889 1.00 89.12 872 ILE A CA 1
ATOM 6743 C C . ILE A 1 872 ? -10.291 7.306 -25.670 1.00 89.12 872 ILE A C 1
ATOM 6745 O O . ILE A 1 872 ? -11.103 7.743 -24.853 1.00 89.12 872 ILE A O 1
ATOM 6749 N N . VAL A 1 873 ? -10.491 6.162 -26.333 1.00 86.94 873 VAL A N 1
ATOM 6750 C CA . VAL A 1 873 ? -11.705 5.341 -26.192 1.00 86.94 873 VAL A CA 1
ATOM 6751 C C . VAL A 1 873 ? -11.899 4.903 -24.737 1.00 86.94 873 VAL A C 1
ATOM 6753 O O . VAL A 1 873 ? -12.974 5.106 -24.170 1.00 86.94 873 VAL A O 1
ATOM 6756 N N . CYS A 1 874 ? -10.855 4.382 -24.085 1.00 83.38 874 CYS A N 1
ATOM 6757 C CA . CYS A 1 874 ? -10.905 4.016 -22.667 1.00 83.38 874 CYS A CA 1
ATOM 6758 C C . CYS A 1 874 ? -11.220 5.216 -21.755 1.00 83.38 874 CYS A C 1
ATOM 6760 O O . CYS A 1 874 ? -11.994 5.078 -20.804 1.00 83.38 874 CYS A O 1
ATOM 6762 N N . GLY A 1 875 ? -10.657 6.395 -22.042 1.00 80.19 875 GLY A N 1
ATOM 6763 C CA . GLY A 1 875 ? -10.925 7.632 -21.305 1.00 80.19 875 GLY A CA 1
ATOM 6764 C C . GLY A 1 875 ? -12.385 8.088 -21.408 1.00 80.19 875 GLY A C 1
ATOM 6765 O O . GLY A 1 875 ? -13.004 8.398 -20.388 1.00 80.19 875 GLY A O 1
ATOM 6766 N N . ILE A 1 876 ? -12.957 8.066 -22.616 1.00 81.56 876 ILE A N 1
ATOM 6767 C CA . ILE A 1 876 ? -14.357 8.441 -22.877 1.00 81.56 876 ILE A CA 1
ATOM 6768 C C . ILE A 1 876 ? -15.316 7.451 -22.203 1.00 81.56 876 ILE A C 1
ATOM 6770 O O . ILE A 1 876 ? -16.233 7.860 -21.490 1.00 81.56 876 ILE A O 1
ATOM 6774 N N . LEU A 1 877 ? -15.083 6.143 -22.353 1.00 77.25 877 LEU A N 1
ATOM 6775 C CA . LEU A 1 877 ? -15.938 5.107 -21.762 1.00 77.25 877 LEU A CA 1
ATOM 6776 C C . LEU A 1 877 ? -15.966 5.169 -20.228 1.00 77.25 877 LEU A C 1
ATOM 6778 O O . LEU A 1 877 ? -17.022 4.981 -19.620 1.00 77.25 877 LEU A O 1
ATOM 6782 N N . ASN A 1 878 ? -14.834 5.481 -19.591 1.00 71.75 878 ASN A N 1
ATOM 6783 C CA . ASN A 1 878 ? -14.764 5.664 -18.139 1.00 71.75 878 ASN A CA 1
ATOM 6784 C C . ASN A 1 878 ? -15.529 6.909 -17.656 1.00 71.75 878 ASN A C 1
ATOM 6786 O O . ASN A 1 878 ? -16.051 6.908 -16.539 1.00 71.75 878 ASN A O 1
ATOM 6790 N N . HIS A 1 879 ? -15.624 7.956 -18.481 1.00 70.69 879 HIS A N 1
ATOM 6791 C CA . HIS A 1 879 ? -16.423 9.146 -18.182 1.00 70.69 879 HIS A CA 1
ATOM 6792 C C . HIS A 1 879 ? -17.929 8.847 -18.260 1.00 70.69 879 HIS A C 1
ATOM 6794 O O . HIS A 1 879 ? -18.673 9.142 -17.322 1.00 70.69 879 HIS A O 1
ATOM 6800 N N . VAL A 1 880 ? -18.362 8.169 -19.327 1.00 70.00 880 VAL A N 1
ATOM 6801 C CA . VAL A 1 880 ? -19.771 7.806 -19.559 1.00 70.00 880 VAL A CA 1
ATOM 6802 C C . VAL A 1 880 ? -20.298 6.842 -18.491 1.00 70.00 880 VAL A C 1
ATOM 6804 O O . VAL A 1 880 ? -21.406 7.027 -17.987 1.00 70.00 880 VAL A O 1
ATOM 6807 N N . ALA A 1 881 ? -19.507 5.841 -18.090 1.00 62.09 881 ALA A N 1
ATOM 6808 C CA . ALA A 1 881 ? -19.911 4.870 -17.070 1.00 62.09 881 ALA A CA 1
ATOM 6809 C C . ALA A 1 881 ? -20.179 5.515 -15.696 1.00 62.09 881 ALA A C 1
ATOM 6811 O O . ALA A 1 881 ? -21.082 5.087 -14.983 1.00 62.09 881 ALA A O 1
ATOM 6812 N N . ARG A 1 882 ? -19.434 6.568 -15.333 1.00 54.91 882 ARG A N 1
ATOM 6813 C CA . ARG A 1 882 ? -19.632 7.297 -14.069 1.00 54.91 882 ARG A CA 1
ATOM 6814 C C . ARG A 1 882 ? -20.786 8.291 -14.112 1.00 54.91 882 ARG A C 1
ATOM 6816 O O . ARG A 1 882 ? -21.468 8.431 -13.107 1.00 54.91 882 ARG A O 1
ATOM 6823 N N . SER A 1 883 ? -21.036 8.939 -15.251 1.00 56.12 883 SER A N 1
ATOM 6824 C CA . SER A 1 883 ? -22.200 9.826 -15.410 1.00 56.12 883 SER A CA 1
ATOM 6825 C C . SER A 1 883 ? -23.522 9.077 -15.196 1.00 56.12 883 SER A C 1
ATOM 6827 O O . SER A 1 883 ? -24.427 9.621 -14.571 1.00 56.12 883 SER A O 1
ATOM 6829 N N . LYS A 1 884 ? -23.604 7.807 -15.615 1.00 51.75 884 LYS A N 1
ATOM 6830 C CA . LYS A 1 884 ? -24.781 6.954 -15.380 1.00 51.75 884 LYS A CA 1
ATOM 6831 C C . LYS A 1 884 ? -24.947 6.491 -13.925 1.00 51.75 884 LYS A C 1
ATOM 6833 O O . LYS A 1 884 ? -26.067 6.224 -13.520 1.00 51.75 884 LYS A O 1
ATOM 6838 N N . GLY A 1 885 ? -23.868 6.417 -13.141 1.00 42.88 885 GLY A N 1
ATOM 6839 C CA . GLY A 1 885 ? -23.909 5.987 -11.734 1.00 42.88 885 GLY A CA 1
ATOM 6840 C C . GLY A 1 885 ? -24.281 7.081 -10.723 1.00 42.88 885 GLY A C 1
ATOM 6841 O O . GLY A 1 885 ? -24.443 6.774 -9.553 1.00 42.88 885 GLY A O 1
ATOM 6842 N N . VAL A 1 886 ? -24.394 8.344 -11.151 1.00 41.66 886 VAL A N 1
ATOM 6843 C CA . VAL A 1 886 ? -24.791 9.487 -10.296 1.00 41.66 886 VAL A CA 1
ATOM 6844 C C . VAL A 1 886 ? -26.279 9.844 -10.478 1.00 41.66 886 VAL A C 1
ATOM 6846 O O . VAL A 1 886 ? -26.805 10.686 -9.764 1.00 41.66 886 VAL A O 1
ATOM 6849 N N . SER A 1 887 ? -26.974 9.207 -11.427 1.00 31.91 887 SER A N 1
ATOM 6850 C CA . SER A 1 887 ? -28.406 9.433 -11.708 1.00 31.91 887 SER A CA 1
ATOM 6851 C C . SER A 1 887 ? -29.314 8.282 -11.241 1.00 31.91 887 SER A C 1
ATOM 6853 O O . SER A 1 887 ? -30.421 8.155 -11.758 1.00 31.91 887 SER A O 1
ATOM 6855 N N . GLY A 1 888 ? -28.837 7.424 -10.333 1.00 31.16 888 GLY A N 1
ATOM 6856 C CA . GLY A 1 888 ? -29.571 6.273 -9.792 1.00 31.16 888 GLY A CA 1
ATOM 6857 C C . GLY A 1 888 ? -29.780 6.392 -8.297 1.00 31.16 888 GLY A C 1
ATOM 6858 O O . GLY A 1 888 ? -28.779 6.714 -7.617 1.00 31.16 888 GLY A O 1
#

Sequence (888 aa):
MNHPSNKHKCGHSLIIRQWKQGAPWQEHEIHPSELIASSQNQAPGYISADTQVYTILAKANEIRNCHDCKEALIKAFLMPSLWWTDHLRKSNGYFGCEVIRDGEKITGLNSWAFFQSKKMTNERVYVWSKFNIFTRWISETKQTAILIFDTEDHTPHPFENLTLEEHLLGDPFWIYPYILNSISDLEENAVWAIRDQIRPIEKGPRDILAHRNKGQPPNYRKLHDIARHSIHVTETLDVALQTIERILENHRTYMYPGDSVLSPSLQTSQAWQAIQSRLSFPQSFLGSLRHRSISNEKRLQNEIQLTFQNVARHDALVMMDDSAALKTLAFVTFTFLPPTFICAMFTVCPFSIAFLVFINSSVSFVVTDLIGLHDGEGDAVGTLGFADELLALAACPLWGVLSDRIGVRYVCAIGYAVIAVALVLFVQATNVYPQLLLGRLLFSVGGSAVSTMVTAVLPTVTGRALREQAYRASVSSELTITPARLNGRQNGYHADSGTSRASPSARLSGFVGLFAGCGALVSLGVFLPLPARFEKLGLSPAEAIRRSYYLVAAVAIIISLISFIGLRNLPDEEGKGLRALWNSQHAGDVDENDEAFDGPERLSYWKQLTTALLLGFRNRSIGLGYAGGFVARASSVGISLFIPLAVNHYYRVSGLCHEDHEPMPNSGLGEIRKACPRAYILASILTGVSQLIALIAAPAFGYLTDKSRRYNVPLLVAALVGVVGYLAFGLLPNPQFKGPDGNAGVFIVMALLGISQIGAIVCSLAVLSNGILQVGADDDALRKICAEQRVDHERTNGGEGENQPLLAHSVNHRLQHLSHLKGSIAGVYSLYGGAGILILTKIGGLLFDVLSSGTPFFIMASFNGILLVTGIVCGILNHVARSKGVSG

Secondary structure (DSSP, 8-state):
-------------EEEEEE-TTS--EEEEE-GGG---SSTTS--TTS-TT-SEEEEEE-HHHHTT-HHHHHHHHHHHT--GGGGSHHHHT-S-EEEEEEEEETTEEEEEEEEEEEEEEEE-TTS-EEEEEEEEEEEEETTT--EEEEEES--TTS--TTTT----GGGGGSTTTTHHHHHHHHHHHHHHHHHHHHHHHHHHHTS-S-TTTS-SS-----HHHHHHHHHHHHHHHHHHHHHHHHHHHHHHHHHHHH-TTT-SS---HHHHHHHHHHHHHHHHHHHHHHHHHHHHHHHHHHHHHHHHHHHHHHHHHHHHHHHH-HHHHHHHHHHHHHSS-HHHHHIIIIIHHHHHHHHHHHHHHHHHIIIIIS---S-HHHHHHHHHHHHHHHHHHHHHHHHHHHHHH-HHHHHHHHHHHHHHHHHHHTT--SIIIIIHHHHHHHHHHHHHHHHHHHHHHHHHHHHHHHHHHHHHHHHHHSS--S--SS---S---------PPPTHHHHHHHHHHHHHHHHHHIIIIITTHHHHHHHTT--HHHHHHHHHHHHHHHHHHHHHHHHHHTTT-TT-TT-STHHHHTTS--S---S---------PPPHHHHHHHHHHHHHHSHHHHHHHHHHHHHHHHHHIIIIIHHHHHHHHHHHTTTT---PPPPS-----------HHHHHHHHHHHHHHHHHHHHHHHHHHHHHHH-TTTTHHHHHHHHHHHHHHHHHHT-S---SSSTT--TTHHHHHHHHHHHHHHHHHHHHHHHHHHHHHHTT--HHHHHHHHHHHHHHTTT----------TTHHHHHHHTTTGGGHHHHHHHHHHHHHHHHHHIIIIIHHHHHHT-TTHHHHHHHHHHHHHHHHHHHHHHHHHHHHHHHT--

Foldseek 3Di:
DDDDPDPPQLPFKKWKWFDAPPDAIDIDIDGLLQQDDPDPLDARPVHDLRTQEMEIEGALVSQLVPPNSVVSCCVRQVDDPVCSDPVVVPDQKAKDKDFDDDVLDTFWIKIWIKAWAWAQDPVRDIDIFIWTWIWIATQPSLHIYIYTYDGDPPQPPLPNPDPDDPLLSNQRCSCVLSVLVSVLVRLLNRLVRLVVLLVCLVVPPPPPPPPCPDPDADPVVSLVSSLVSLVVSLVSLVNVLVNLVVSLVVLCVQQPQVDHSNDDDVSSVVSSVVSNVSSVVSNVSSVVSSVSSVVSSVSSVVSSVSSVVVVVVVVVVVCVVDPVSVVVVVVVVVVVQALLLVLLQQQLLQQLQLLVLQCQQCVLVCCCAVQNDDPCSLVLSLVLLLLLLVLLLVLLLVLLLLCLFQNLLVLLLVLLLLLLVLLLQCLVDNDSPPRNSVSSNSNSNSSSSSLLSSLLSLLLSLVVVVVVVVVVVVVVVPVPDDDPPPPPPDDDDPDDDDDDDFRCSLLSLLSSLLSNLVSSCCNLVPLNCQLVVVVVVVDRSSVSSSVSSNVSSVVSNVSSVSSNVSNPPGPLCVNHRPVSVVVVPPPDDDDDDDPDDDDDDDDDSVVLLVVLVVVLVVQLLLVLLLLLLLLLLLLSCCLSNLLLVLLVVVCVVVVVQDDDDDDDPDDPDPDPSDDSVVSVVLSSVLSSLLSVLLSVCSSVLSVVCSVPVQQLVLLLVLLVLLLVLLVVVLPDPHLACDDPPHNVCSSVSSSSSSSSNSSSSSSSSSSNSVSLVVVLPDLPVVVVVVVVVVVVVCVPDDDDDPDDPDPDPVSVVVSSVSSSSSSSSSSSSSSSNSVSNSCLSVVVSVCCVVPHSSRSSNVSSVSSVVSSVSSNVSSVVSVVVVVVVVVD

InterPro domains:
  IPR011701 Major facilitator superfamily [PF07690] (352-470)
  IPR036259 MFS transporter superfamily [G3DSA:1.20.1250.20] (341-576)
  IPR036259 MFS transporter superfamily [SSF103473] (350-471)
  IPR036259 MFS transporter superfamily [SSF103473] (506-873)

pLDDT: mean 73.1, std 19.62, range [23.02, 96.44]

Radius of gyration: 44.82 Å; chains: 1; bounding box: 114×77×146 Å